Protein 2EIY (pdb70)

Organism: Thermus thermophilus (strain ATCC 27634 / DSM 579 / HB8) (NCBI:txid300852)

Nearest PDB structures (foldseek):
  2eiy-assembly1_A  TM=1.003E+00  e=4.345E-73  Thermus thermophilus HB8
  1wrv-assembly1_C  TM=1.003E+00  e=3.700E-70  Thermus thermophilus
  2ej2-assembly1_F  TM=1.003E+00  e=7.886E-70  Thermus thermophilus HB8
  3u0g-assembly1_C  TM=9.803E-01  e=5.967E-44  Burkholderia pseudomallei
  6nst-assembly1_F  TM=9.781E-01  e=2.389E-43  Pseudomonas aeruginosa PAO1

Foldseek 3Di:
DAPFAWKFWQHRTDGPVPPDADCLFQCVVALFKFKFKWKWAAAPQFTKIFQLVVRLVLRVVQCVVLPEADPDDSVSVSLNQLVSCVVVVEGIKIKMKMWGFHNPDHDNNRVVRPHTIIMMTMHHDAFLFFEEEEFPQAQEACVPDPQQGRGRVSLVSLVVQQVVGVVVPGRWYFHAHPVQWTADISAWFKWFAAPQAIEGEDNGSHHPAPLSVLLVVVCVVVPHHYHYYIGHPVVQLATLWMWIDHNVCNIYTHQYYNNRGRRPSTGDPSSVVSSVVSVCLSRVNDPVNCVRIDHSD/DPFAWKFWQHRTDGPVPPDADCLFQCVVALFKAKFKWKWAAAPQFTKIFQLVVRLVLRVVLCVVLVEADPDDSVSVSLSQLVSCVVVVHGIKIKMKMWGFHNPDHDNNRPVRDHTIIMMTIDHDPDDDDPVDLFLFFEEEEFPQAQDACVPDPQQGRGRVSLVSLVVQQVVGVVVPGRWYFHHHPVQWTADISAWFKWFAAPQAIEGEDNRSHHPAPLSVVLVVVCVVVPGHYYYYIGHPVVQLATLWMWIDHNVRNIGTHQYYNNRGRRPSTHDDVSVVSSVVSVCLSRVNDPVNCVRIDHSD/DPFAWKFWQHRTDGPVPPDADCLFQCVVALFKFKFKWKWAAAPQFTKIFQLVVRLVLRVVLCVVLVEADPDDSVSVSLNQLVSCVVVVEGTKIKMKMWGFHNPDHDNNRPVRDHTIIMMTMDHDLFFEEEEFPQAQDACVPDPQQGRGRVSLVSLVVQQVVGVVVPTRWYFHAHPVQWTADISAWFKWFAAPQAIEGEDNRSHHPAPLSVVLVVVCVVVPGHYYYYIGHPVVQLATLWMWIDHNRRNITTHQYYNNRGRNVSGGDDSSVVSSVVSVCLSRVNDPVNCVRIDHSD

Sequence (895 aa):
QIKAGLIWMNGAFVPQEEAKTSVLSHALHYGTSVFEGIRAYETAKGPAIFRLKEHVKRFYNSAKVLRMEIPFAPEELEEAIKEVVRRNGYRSCYIRPLAWMGAKALGVNPLPNNPAEVMVAAWEWVRKGARLITSSWARFPANVMPGKAKVGGNYVNSALAKMEAVAAGADEALLLDEEGYVAEGSGENLFFVRDGVIYALEHSVNLEGITRDSVIRIAKDLGYEVQVVRATRDQLYMADEVFMTGTAAEVTPVSMIDWRPIGKGTAGPVALRLREVYLEAVTGRRPEYEGWLTYVNIKAGLIWMNGAFVPQEEAKTSVLSHALHYGTSVFEGIRAYETAKGPAIFRLKEHVKRFYNSAKVLRMEIPFAPEELEEAIKEVVRRNGYRSCYIRPLAWMGAKALGVNPLPNNPAEVMVAAWEWGAYLGEEAVRKGARLITSSWARFPANVMPGKAKVGGNYVNSALAKMEAVAAGADEALLLDEEGYVAEGSGENLFFVRDGVIYALEHSVNLEGITRDSVIRIAKDLGYEVQVVRATRDQLYMADEVFMTGTAAEVTPVSMIDWRPIGKGTAGPVALRLREVYLEAVTGRRPEYEGWLTYVNIKAGLIWMNGAFVPQEEAKTSVLSHALHYGTSVFEGIRAYETAKGPAIFRLKEHVKRFYNSAKVLRMEIPFAPEELEEAIKEVVRRNGYRSCYIRPLAWMGAKALGVNPLPNNPAEVMVAAWEWKGARLITSSWARFPANVMPGKAKVGGNYVNSALAKMEAVAAGADEALLLDEEGYVAEGSGENLFFVRDGVIYALEHSVNLEGITRDSVIRIAKDLGYEVQVVRATRDQLYMADEVFMTGTAAEVTPVSMIDWRPIGKGTAGPVALRLREVYLEAVTGRRPEYEGWLTYVN

Structure (mmCIF, N/CA/C/O backbone):
data_2EIY
#
_entry.id   2EIY
#
_cell.length_a   143.652
_cell.length_b   143.652
_cell.length_c   116.540
_cell.angle_alpha   90.00
_cell.angle_beta   90.00
_cell.angle_gamma   90.00
#
_symmetry.space_group_name_H-M   'P 41 21 2'
#
loop_
_entity.id
_entity.type
_entity.pdbx_description
1 polymer 'Branched-chain amino acid aminotransferase'
2 non-polymer "PYRIDOXAL-5'-PHOSPHATE"
3 non-polymer '4-METHYL VALERIC ACID'
4 non-polymer (4S)-2-METHYL-2,4-PENTANEDIOL
5 water water
#
loop_
_atom_site.group_PDB
_atom_site.id
_atom_site.type_symbol
_atom_site.label_atom_id
_atom_site.label_alt_id
_atom_site.label_comp_id
_atom_site.label_asym_id
_atom_site.label_entity_id
_atom_site.label_seq_id
_atom_site.pdbx_PDB_ins_code
_atom_site.Cartn_x
_atom_site.Cartn_y
_atom_site.Cartn_z
_atom_site.occupancy
_atom_site.B_iso_or_equiv
_atom_site.auth_seq_id
_atom_site.auth_comp_id
_atom_site.auth_asym_id
_atom_site.auth_atom_id
_atom_site.pdbx_PDB_model_num
ATOM 1 N N . GLN A 1 2 ? 29.180 83.261 -8.100 1.00 32.14 2 GLN A N 1
ATOM 2 C CA . GLN A 1 2 ? 28.532 84.136 -7.085 1.00 31.19 2 GLN A CA 1
ATOM 3 C C . GLN A 1 2 ? 27.620 83.351 -6.149 1.00 29.20 2 GLN A C 1
ATOM 4 O O . GLN A 1 2 ? 27.386 82.159 -6.349 1.00 29.84 2 GLN A O 1
ATOM 10 N N . ILE A 1 3 ? 27.110 84.028 -5.127 1.00 25.61 3 ILE A N 1
ATOM 11 C CA . ILE A 1 3 ? 26.229 83.403 -4.150 1.00 22.82 3 ILE A CA 1
ATOM 12 C C . ILE A 1 3 ? 24.819 83.236 -4.711 1.00 21.39 3 ILE A C 1
ATOM 13 O O . ILE A 1 3 ? 24.248 84.173 -5.268 1.00 20.37 3 ILE A O 1
ATOM 18 N N . LYS A 1 4 ? 24.264 82.037 -4.566 1.00 20.07 4 LYS A N 1
ATOM 19 C CA . LYS A 1 4 ? 22.917 81.760 -5.048 1.00 20.07 4 LYS A CA 1
ATOM 20 C C . LYS A 1 4 ? 21.931 82.010 -3.914 1.00 18.82 4 LYS A C 1
ATOM 21 O O . LYS A 1 4 ? 21.451 81.076 -3.271 1.00 18.88 4 LYS A O 1
ATOM 27 N N . ALA A 1 5 ? 21.638 83.284 -3.674 1.00 17.47 5 ALA A N 1
ATOM 28 C CA . ALA A 1 5 ? 20.729 83.682 -2.608 1.00 16.17 5 ALA A CA 1
ATOM 29 C C . ALA A 1 5 ? 19.277 83.781 -3.064 1.00 16.26 5 ALA A C 1
ATOM 30 O O . ALA A 1 5 ? 18.362 83.462 -2.307 1.00 15.68 5 ALA A O 1
ATOM 32 N N . GLY A 1 6 ? 19.068 84.229 -4.298 1.00 16.36 6 GLY A N 1
ATOM 33 C CA . GLY A 1 6 ? 17.716 84.362 -4.810 1.00 16.80 6 GLY A CA 1
ATOM 34 C C . GLY A 1 6 ? 17.009 85.584 -4.254 1.00 16.44 6 GLY A C 1
ATOM 35 O O . GLY A 1 6 ? 17.548 86.691 -4.293 1.00 18.29 6 GLY A O 1
ATOM 36 N N . LEU A 1 7 ? 15.801 85.386 -3.735 1.00 16.04 7 LEU A N 1
ATOM 37 C CA . LEU A 1 7 ? 15.023 86.482 -3.170 1.00 15.98 7 LEU A CA 1
ATOM 38 C C . LEU A 1 7 ? 15.590 86.913 -1.824 1.00 15.43 7 LEU A C 1
ATOM 39 O O . LEU A 1 7 ? 15.758 86.098 -0.917 1.00 16.24 7 LEU A O 1
ATOM 44 N N . ILE A 1 8 ? 15.882 88.204 -1.712 1.00 14.47 8 ILE A N 1
ATOM 45 C CA . ILE A 1 8 ? 16.442 88.774 -0.494 1.00 14.81 8 ILE A CA 1
ATOM 46 C C . ILE A 1 8 ? 15.496 89.813 0.096 1.00 14.53 8 ILE A C 1
ATOM 47 O O . ILE A 1 8 ? 14.939 90.642 -0.626 1.00 14.99 8 ILE A O 1
ATOM 52 N N . TRP A 1 9 ? 15.307 89.760 1.410 1.00 13.69 9 TRP A N 1
ATOM 53 C CA . TRP A 1 9 ? 14.444 90.710 2.101 1.00 13.36 9 TRP A CA 1
ATOM 54 C C . TRP A 1 9 ? 15.245 92.000 2.275 1.00 15.06 9 TRP A C 1
ATOM 55 O O . TRP A 1 9 ? 16.288 92.004 2.928 1.00 14.22 9 TRP A O 1
ATOM 66 N N . MET A 1 10 ? 14.760 93.085 1.679 1.00 15.77 10 MET A N 1
ATOM 67 C CA . MET A 1 10 ? 15.423 94.385 1.757 1.00 17.45 10 MET A CA 1
ATOM 68 C C . MET A 1 10 ? 14.532 95.420 2.433 1.00 18.48 10 MET A C 1
ATOM 69 O O . MET A 1 10 ? 13.553 95.882 1.847 1.00 18.07 10 MET A O 1
ATOM 74 N N . ASN A 1 11 ? 14.879 95.780 3.664 1.00 19.42 11 ASN A N 1
ATOM 75 C CA . ASN A 1 11 ? 14.129 96.770 4.431 1.00 21.43 11 ASN A CA 1
ATOM 76 C C . ASN A 1 11 ? 12.611 96.695 4.287 1.00 21.56 11 ASN A C 1
ATOM 77 O O . ASN A 1 11 ? 11.968 97.681 3.921 1.00 22.35 11 ASN A O 1
ATOM 82 N N . GLY A 1 12 ? 12.039 95.526 4.566 1.00 20.65 12 GLY A N 1
ATOM 83 C CA . GLY A 1 12 ? 10.595 95.386 4.497 1.00 19.94 12 GLY A CA 1
ATOM 84 C C . GLY A 1 12 ? 9.977 94.617 3.345 1.00 19.74 12 GLY A C 1
ATOM 85 O O . GLY A 1 12 ? 8.813 94.226 3.431 1.00 19.97 12 GLY A O 1
ATOM 86 N N . ALA A 1 13 ? 10.728 94.392 2.273 1.00 19.08 13 ALA A N 1
ATOM 87 C CA . ALA A 1 13 ? 10.183 93.670 1.129 1.00 20.03 13 ALA A CA 1
ATOM 88 C C . ALA A 1 13 ? 11.220 92.839 0.382 1.00 19.76 13 ALA A C 1
ATOM 89 O O . ALA A 1 13 ? 12.392 93.211 0.300 1.00 19.88 13 ALA A O 1
ATOM 91 N N . PHE A 1 14 ? 10.782 91.709 -0.164 1.00 19.46 14 PHE A N 1
ATOM 92 C CA . PHE A 1 14 ? 11.675 90.841 -0.914 1.00 19.53 14 PHE A CA 1
ATOM 93 C C . PHE A 1 14 ? 11.897 91.364 -2.322 1.00 19.93 14 PHE A C 1
ATOM 94 O O . PHE A 1 14 ? 10.972 91.862 -2.971 1.00 20.88 14 PHE A O 1
ATOM 102 N N . VAL A 1 15 ? 13.135 91.246 -2.787 1.00 19.59 15 VAL A N 1
ATOM 103 C CA . VAL A 1 15 ? 13.513 91.687 -4.121 1.00 19.78 15 VAL A CA 1
ATOM 104 C C . VAL A 1 15 ? 14.512 90.694 -4.700 1.00 19.85 15 VAL A C 1
ATOM 105 O O . VAL A 1 15 ? 15.184 89.973 -3.960 1.00 18.40 15 VAL A O 1
ATOM 109 N N . PRO A 1 16 ? 14.610 90.625 -6.035 1.00 19.58 16 PRO A N 1
ATOM 110 C CA . PRO A 1 16 ? 15.558 89.695 -6.654 1.00 19.28 16 PRO A CA 1
ATOM 111 C C . PRO A 1 16 ? 16.970 90.040 -6.188 1.00 18.74 16 PRO A C 1
ATOM 112 O O . PRO A 1 16 ? 17.266 91.201 -5.914 1.00 17.96 16 PRO A O 1
ATOM 116 N N . GLN A 1 17 ? 17.832 89.034 -6.098 1.00 18.85 17 GLN A N 1
ATOM 117 C CA . GLN A 1 17 ? 19.207 89.240 -5.653 1.00 19.67 17 GLN A CA 1
ATOM 118 C C . GLN A 1 17 ? 19.876 90.403 -6.384 1.00 20.33 17 GLN A C 1
ATOM 119 O O . GLN A 1 17 ? 20.590 91.205 -5.781 1.00 19.45 17 GLN A O 1
ATOM 125 N N . GLU A 1 18 ? 19.630 90.490 -7.686 1.00 21.22 18 GLU A N 1
ATOM 126 C CA . GLU A 1 18 ? 20.208 91.536 -8.522 1.00 22.66 18 GLU A CA 1
ATOM 127 C C . GLU A 1 18 ? 19.859 92.950 -8.063 1.00 21.55 18 GLU A C 1
ATOM 128 O O . GLU A 1 18 ? 20.624 93.888 -8.291 1.00 21.65 18 GLU A O 1
ATOM 134 N N . GLU A 1 19 ? 18.708 93.101 -7.414 1.00 20.89 19 GLU A N 1
ATOM 135 C CA . GLU A 1 19 ? 18.259 94.408 -6.944 1.00 21.00 19 GLU A CA 1
ATOM 136 C C . GLU A 1 19 ? 18.670 94.700 -5.503 1.00 19.66 19 GLU A C 1
ATOM 137 O O . GLU A 1 19 ? 18.456 95.806 -5.003 1.00 19.97 19 GLU A O 1
ATOM 143 N N . ALA A 1 20 ? 19.258 93.709 -4.838 1.00 17.53 20 ALA A N 1
ATOM 144 C CA . ALA A 1 20 ? 19.692 93.870 -3.453 1.00 16.75 20 ALA A CA 1
ATOM 145 C C . ALA A 1 20 ? 21.069 94.524 -3.385 1.00 15.89 20 ALA A C 1
ATOM 146 O O . ALA A 1 20 ? 22.075 93.861 -3.126 1.00 14.85 20 ALA A O 1
ATOM 148 N N . LYS A 1 21 ? 21.107 95.831 -3.622 1.00 16.29 21 LYS A N 1
ATOM 149 C CA . LYS A 1 21 ? 22.361 96.570 -3.589 1.00 16.83 21 LYS A CA 1
ATOM 150 C C . LYS A 1 21 ? 22.239 97.830 -2.743 1.00 15.82 21 LYS A C 1
ATOM 151 O O . LYS A 1 21 ? 21.138 98.308 -2.472 1.00 16.54 21 LYS A O 1
ATOM 157 N N . THR A 1 22 ? 23.383 98.360 -2.325 1.00 14.42 22 THR A N 1
ATOM 158 C CA . THR A 1 22 ? 23.415 99.556 -1.496 1.00 13.38 22 THR A CA 1
ATOM 159 C C . THR A 1 22 ? 24.511 100.494 -1.999 1.00 11.77 22 THR A C 1
ATOM 160 O O . THR A 1 22 ? 25.462 100.060 -2.647 1.00 11.86 22 THR A O 1
ATOM 164 N N . SER A 1 23 ? 24.364 101.783 -1.710 1.00 12.37 23 SER A N 1
ATOM 165 C CA . SER A 1 23 ? 25.335 102.785 -2.143 1.00 12.25 23 SER A CA 1
ATOM 166 C C . SER A 1 23 ? 26.756 102.481 -1.684 1.00 11.97 23 SER A C 1
ATOM 167 O O . SER A 1 23 ? 26.969 102.023 -0.558 1.00 11.91 23 SER A O 1
ATOM 170 N N . VAL A 1 24 ? 27.727 102.739 -2.555 1.00 11.14 24 VAL A N 1
ATOM 171 C CA . VAL A 1 24 ? 29.123 102.511 -2.202 1.00 11.70 24 VAL A CA 1
ATOM 172 C C . VAL A 1 24 ? 29.568 103.583 -1.210 1.00 11.99 24 VAL A C 1
ATOM 173 O O . VAL A 1 24 ? 30.702 103.564 -0.734 1.00 12.46 24 VAL A O 1
ATOM 177 N N . LEU A 1 25 ? 28.672 104.518 -0.903 1.00 11.66 25 LEU A N 1
ATOM 178 C CA . LEU A 1 25 ? 28.973 105.575 0.059 1.00 11.68 25 LEU A CA 1
ATOM 179 C C . LEU A 1 25 ? 28.383 105.209 1.421 1.00 10.75 25 LEU A C 1
ATOM 180 O O . LEU A 1 25 ? 28.316 106.042 2.327 1.00 10.98 25 LEU A O 1
ATOM 185 N N . SER A 1 26 ? 27.952 103.958 1.561 1.00 10.99 26 SER A N 1
ATOM 186 C CA . SER A 1 26 ? 27.389 103.488 2.823 1.00 10.66 26 SER A CA 1
ATOM 187 C C . SER A 1 26 ? 28.472 103.466 3.895 1.00 9.74 26 SER A C 1
ATOM 188 O O . SER A 1 26 ? 29.559 102.926 3.684 1.00 10.08 26 SER A O 1
ATOM 191 N N . HIS A 1 27 ? 28.153 104.055 5.041 1.00 8.89 27 HIS A N 1
ATOM 192 C CA . HIS A 1 27 ? 29.062 104.144 6.183 1.00 8.99 27 HIS A CA 1
ATOM 193 C C . HIS A 1 27 ? 29.712 102.794 6.496 1.00 9.05 27 HIS A C 1
ATOM 194 O O . HIS A 1 27 ? 30.922 102.714 6.713 1.00 9.91 27 HIS A O 1
ATOM 201 N N . ALA A 1 28 ? 28.914 101.729 6.494 1.00 8.64 28 ALA A N 1
ATOM 202 C CA . ALA A 1 28 ? 29.435 100.402 6.811 1.00 7.58 28 ALA A CA 1
ATOM 203 C C . ALA A 1 28 ? 30.463 99.857 5.824 1.00 8.01 28 ALA A C 1
ATOM 204 O O . ALA A 1 28 ? 31.295 99.031 6.196 1.00 8.97 28 ALA A O 1
ATOM 206 N N . LEU A 1 29 ? 30.417 100.305 4.571 1.00 8.03 29 LEU A N 1
ATOM 207 C CA . LEU A 1 29 ? 31.372 99.821 3.579 1.00 7.87 29 LEU A CA 1
ATOM 208 C C . LEU A 1 29 ? 32.737 100.480 3.785 1.00 7.84 29 LEU A C 1
ATOM 209 O O . LEU A 1 29 ? 33.762 99.960 3.344 1.00 8.67 29 LEU A O 1
ATOM 214 N N . HIS A 1 30 ? 32.736 101.626 4.460 1.00 8.10 30 HIS A N 1
ATOM 215 C CA . HIS A 1 30 ? 33.960 102.372 4.732 1.00 8.09 30 HIS A CA 1
ATOM 216 C C . HIS A 1 30 ? 34.510 102.190 6.142 1.00 8.01 30 HIS A C 1
ATOM 217 O O . HIS A 1 30 ? 35.727 102.217 6.340 1.00 8.84 30 HIS A O 1
ATOM 224 N N . TYR A 1 31 ? 33.616 102.003 7.111 1.00 8.53 31 TYR A N 1
ATOM 225 C CA . TYR A 1 31 ? 34.027 101.927 8.509 1.00 7.50 31 TYR A CA 1
ATOM 226 C C . TYR A 1 31 ? 33.646 100.683 9.321 1.00 8.28 31 TYR A C 1
ATOM 227 O O . TYR A 1 31 ? 33.771 100.687 10.552 1.00 8.41 31 TYR A O 1
ATOM 236 N N . GLY A 1 32 ? 33.180 99.634 8.644 1.00 7.87 32 GLY A N 1
ATOM 237 C CA . GLY A 1 32 ? 32.829 98.387 9.317 1.00 7.88 32 GLY A CA 1
ATOM 238 C C . GLY A 1 32 ? 31.650 98.419 10.268 1.00 7.44 32 GLY A C 1
ATOM 239 O O . GLY A 1 32 ? 31.462 97.502 11.069 1.00 7.26 32 GLY A O 1
ATOM 240 N N . THR A 1 33 ? 30.834 99.459 10.148 1.00 7.60 33 THR A N 1
ATOM 241 C CA . THR A 1 33 ? 29.681 99.656 11.010 1.00 7.46 33 THR A CA 1
ATOM 242 C C . THR A 1 33 ? 28.419 98.890 10.614 1.00 8.56 33 THR A C 1
ATOM 243 O O . THR A 1 33 ? 27.396 99.476 10.253 1.00 9.23 33 THR A O 1
ATOM 247 N N . SER A 1 34 ? 28.506 97.568 10.697 1.00 8.30 34 SER A N 1
ATOM 248 C CA . SER A 1 34 ? 27.383 96.692 10.395 1.00 8.07 34 SER A CA 1
ATOM 249 C C . SER A 1 34 ? 27.342 95.615 11.472 1.00 7.85 34 SER A C 1
ATOM 250 O O . SER A 1 34 ? 28.301 95.448 12.230 1.00 8.34 34 SER A O 1
ATOM 253 N N . VAL A 1 35 ? 26.217 94.914 11.566 1.00 8.19 35 VAL A N 1
ATOM 254 C CA . VAL A 1 35 ? 26.079 93.809 12.507 1.00 7.94 35 VAL A CA 1
ATOM 255 C C . VAL A 1 35 ? 25.378 92.705 11.734 1.00 8.36 35 VAL A C 1
ATOM 256 O O . VAL A 1 35 ? 24.577 92.977 10.836 1.00 8.60 35 VAL A O 1
ATOM 260 N N . PHE A 1 36 ? 25.692 91.459 12.057 1.00 7.18 36 PHE A N 1
ATOM 261 C CA . PHE A 1 36 ? 25.073 90.352 11.346 1.00 7.62 36 PHE A CA 1
ATOM 262 C C . PHE A 1 36 ? 24.884 89.149 12.241 1.00 8.09 36 PHE A C 1
ATOM 263 O O . PHE A 1 36 ? 25.298 89.139 13.401 1.00 8.84 36 PHE A O 1
ATOM 271 N N . GLU A 1 37 ? 24.220 88.141 11.692 1.00 8.44 37 GLU A N 1
ATOM 272 C CA . GLU A 1 37 ? 24.008 86.893 12.401 1.00 8.75 37 GLU A CA 1
ATOM 273 C C . GLU A 1 37 ? 24.214 85.739 11.442 1.00 8.66 37 GLU A C 1
ATOM 274 O O . GLU A 1 37 ? 24.261 85.921 10.218 1.00 9.07 37 GLU A O 1
ATOM 280 N N . GLY A 1 38 ? 24.380 84.558 12.021 1.00 8.80 38 GLY A N 1
ATOM 281 C CA . GLY A 1 38 ? 24.554 83.347 11.248 1.00 9.16 38 GLY A CA 1
ATOM 282 C C . GLY A 1 38 ? 23.525 82.406 11.828 1.00 9.88 38 GLY A C 1
ATOM 283 O O . GLY A 1 38 ? 23.622 82.025 12.994 1.00 9.30 38 GLY A O 1
ATOM 284 N N . ILE A 1 39 ? 22.530 82.042 11.027 1.00 9.55 39 ILE A N 1
ATOM 285 C CA . ILE A 1 39 ? 21.462 81.168 11.489 1.00 9.41 39 ILE A CA 1
ATOM 286 C C . ILE A 1 39 ? 21.277 80.034 10.503 1.00 10.37 39 ILE A C 1
ATOM 287 O O . ILE A 1 39 ? 21.440 80.215 9.298 1.00 12.05 39 ILE A O 1
ATOM 292 N N . ARG A 1 40 ? 20.940 78.857 11.007 1.00 10.25 40 ARG A N 1
ATOM 293 C CA . ARG A 1 40 ? 20.740 77.743 10.106 1.00 11.74 40 ARG A CA 1
ATOM 294 C C . ARG A 1 40 ? 19.381 77.100 10.216 1.00 11.47 40 ARG A C 1
ATOM 295 O O . ARG A 1 40 ? 18.745 77.111 11.271 1.00 11.30 40 ARG A O 1
ATOM 303 N N . ALA A 1 41 ? 18.933 76.573 9.085 1.00 12.48 41 ALA A N 1
ATOM 304 C CA . ALA A 1 41 ? 17.678 75.854 9.011 1.00 12.29 41 ALA A CA 1
ATOM 305 C C . ALA A 1 41 ? 18.100 74.463 8.569 1.00 11.48 41 ALA A C 1
ATOM 306 O O . ALA A 1 41 ? 18.989 74.314 7.728 1.00 11.98 41 ALA A O 1
ATOM 308 N N . TYR A 1 42 ? 17.491 73.449 9.168 1.00 11.50 42 TYR A N 1
ATOM 309 C CA . TYR A 1 42 ? 17.790 72.070 8.820 1.00 11.13 42 TYR A CA 1
ATOM 310 C C . TYR A 1 42 ? 16.490 71.392 8.425 1.00 12.08 42 TYR A C 1
ATOM 311 O O . TYR A 1 42 ? 15.431 71.717 8.952 1.00 12.11 42 TYR A O 1
ATOM 320 N N . GLU A 1 43 ? 16.572 70.448 7.497 1.00 14.30 43 GLU A N 1
ATOM 321 C CA . GLU A 1 43 ? 15.381 69.729 7.072 1.00 16.06 43 GLU A CA 1
ATOM 322 C C . GLU A 1 43 ? 15.025 68.706 8.146 1.00 15.35 43 GLU A C 1
ATOM 323 O O . GLU A 1 43 ? 15.906 68.062 8.720 1.00 16.48 43 GLU A O 1
ATOM 329 N N . THR A 1 44 ? 13.734 68.576 8.432 1.00 15.21 44 THR A N 1
ATOM 330 C CA . THR A 1 44 ? 13.261 67.616 9.422 1.00 15.79 44 THR A CA 1
ATOM 331 C C . THR A 1 44 ? 12.086 66.874 8.804 1.00 16.82 44 THR A C 1
ATOM 332 O O . THR A 1 44 ? 11.665 67.194 7.692 1.00 17.52 44 THR A O 1
ATOM 336 N N . ALA A 1 45 ? 11.557 65.893 9.526 1.00 18.83 45 ALA A N 1
ATOM 337 C CA . ALA A 1 45 ? 10.423 65.120 9.034 1.00 20.89 45 ALA A CA 1
ATOM 338 C C . ALA A 1 45 ? 9.205 66.024 8.878 1.00 22.09 45 ALA A C 1
ATOM 339 O O . ALA A 1 45 ? 8.268 65.700 8.145 1.00 23.14 45 ALA A O 1
ATOM 341 N N . LYS A 1 46 ? 9.226 67.160 9.567 1.00 21.64 46 LYS A N 1
ATOM 342 C CA . LYS A 1 46 ? 8.125 68.114 9.510 1.00 21.61 46 LYS A CA 1
ATOM 343 C C . LYS A 1 46 ? 8.509 69.397 8.774 1.00 19.84 46 LYS A C 1
ATOM 344 O O . LYS A 1 46 ? 7.971 70.469 9.056 1.00 21.23 46 LYS A O 1
ATOM 350 N N . GLY A 1 47 ? 9.437 69.281 7.831 1.00 18.84 47 GLY A N 1
ATOM 351 C CA . GLY A 1 47 ? 9.861 70.442 7.071 1.00 17.34 47 GLY A CA 1
ATOM 352 C C . GLY A 1 47 ? 11.035 71.178 7.691 1.00 16.06 47 GLY A C 1
ATOM 353 O O . GLY A 1 47 ? 11.536 70.779 8.744 1.00 15.94 47 GLY A O 1
ATOM 354 N N . PRO A 1 48 ? 11.494 72.267 7.058 1.00 15.75 48 PRO A N 1
ATOM 355 C CA . PRO A 1 48 ? 12.622 73.063 7.552 1.00 14.90 48 PRO A CA 1
ATOM 356 C C . PRO A 1 48 ? 12.393 73.624 8.951 1.00 14.14 48 PRO A C 1
ATOM 357 O O . PRO A 1 48 ? 11.310 74.115 9.270 1.00 14.62 48 PRO A O 1
ATOM 361 N N . ALA A 1 49 ? 13.427 73.545 9.781 1.00 13.17 49 ALA A N 1
ATOM 362 C CA . ALA A 1 49 ? 13.368 74.059 11.142 1.00 12.64 49 ALA A CA 1
ATOM 363 C C . ALA A 1 49 ? 14.580 74.951 11.378 1.00 11.77 49 ALA A C 1
ATOM 364 O O . ALA A 1 49 ? 15.717 74.545 11.138 1.00 11.50 49 ALA A O 1
ATOM 366 N N . ILE A 1 50 ? 14.324 76.171 11.836 1.00 11.03 50 ILE A N 1
ATOM 367 C CA . ILE A 1 50 ? 15.386 77.131 12.119 1.00 10.83 50 ILE A CA 1
ATOM 368 C C . ILE A 1 50 ? 15.847 76.895 13.552 1.00 10.50 50 ILE A C 1
ATOM 369 O O . ILE A 1 50 ? 15.027 76.786 14.463 1.00 11.26 50 ILE A O 1
ATOM 374 N N . PHE A 1 51 ? 17.159 76.820 13.751 1.00 10.23 51 PHE A N 1
ATOM 375 C CA . PHE A 1 51 ? 17.700 76.551 15.077 1.00 9.21 51 PHE A CA 1
ATOM 376 C C . PHE A 1 51 ? 17.921 77.781 15.957 1.00 8.83 51 PHE A C 1
ATOM 377 O O . PHE A 1 51 ? 18.652 78.704 15.590 1.00 9.59 51 PHE A O 1
ATOM 385 N N . ARG A 1 52 ? 17.278 77.760 17.124 1.00 9.11 52 ARG A N 1
ATOM 386 C CA . ARG A 1 52 ? 17.348 78.825 18.126 1.00 9.49 52 ARG A CA 1
ATOM 387 C C . ARG A 1 52 ? 17.252 80.228 17.533 1.00 11.06 52 ARG A C 1
ATOM 388 O O . ARG A 1 52 ? 18.086 81.102 17.782 1.00 10.28 52 ARG A O 1
ATOM 396 N N . LEU A 1 53 ? 16.186 80.426 16.765 1.00 11.06 53 LEU A N 1
ATOM 397 C CA . LEU A 1 53 ? 15.904 81.688 16.095 1.00 11.24 53 LEU A CA 1
ATOM 398 C C . LEU A 1 53 ? 15.833 82.890 17.030 1.00 11.88 53 LEU A C 1
ATOM 399 O O . LEU A 1 53 ? 16.459 83.917 16.770 1.00 11.20 53 LEU A O 1
ATOM 404 N N . LYS A 1 54 ? 15.068 82.773 18.109 1.00 12.63 54 LYS A N 1
ATOM 405 C CA . LYS A 1 54 ? 14.931 83.882 19.045 1.00 13.83 54 LYS A CA 1
ATOM 406 C C . LYS A 1 54 ? 16.250 84.289 19.694 1.00 13.74 54 LYS A C 1
ATOM 407 O O . LYS A 1 54 ? 16.496 85.477 19.905 1.00 13.20 54 LYS A O 1
ATOM 413 N N . GLU A 1 55 ? 17.101 83.318 20.011 1.00 12.15 55 GLU A N 1
ATOM 414 C CA . GLU A 1 55 ? 18.391 83.641 20.614 1.00 12.44 55 GLU A CA 1
ATOM 415 C C . GLU A 1 55 ? 19.257 84.401 19.614 1.00 11.46 55 GLU A C 1
ATOM 416 O O . GLU A 1 55 ? 19.971 85.332 19.981 1.00 10.78 55 GLU A O 1
ATOM 422 N N . HIS A 1 56 ? 19.196 84.006 18.347 1.00 10.90 56 HIS A N 1
ATOM 423 C CA . HIS A 1 56 ? 19.980 84.682 17.321 1.00 9.39 56 HIS A CA 1
ATOM 424 C C . HIS A 1 56 ? 19.462 86.094 17.070 1.00 9.78 56 HIS A C 1
ATOM 425 O O . HIS A 1 56 ? 20.250 87.027 16.905 1.00 9.44 56 HIS A O 1
ATOM 432 N N . VAL A 1 57 ? 18.144 86.258 17.041 1.00 10.43 57 VAL A N 1
ATOM 433 C CA . VAL A 1 57 ? 17.573 87.579 16.813 1.00 10.45 57 VAL A CA 1
ATOM 434 C C . VAL A 1 57 ? 17.880 88.486 18.005 1.00 10.54 57 VAL A C 1
ATOM 435 O O . VAL A 1 57 ? 18.175 89.666 17.831 1.00 10.23 57 VAL A O 1
ATOM 439 N N . LYS A 1 58 ? 17.829 87.933 19.214 1.00 10.31 58 LYS A N 1
ATOM 440 C CA . LYS A 1 58 ? 18.141 88.722 20.401 1.00 9.88 58 LYS A CA 1
ATOM 441 C C . LYS A 1 58 ? 19.574 89.243 20.312 1.00 10.06 58 LYS A C 1
ATOM 442 O O . LYS A 1 58 ? 19.841 90.404 20.618 1.00 10.55 58 LYS A O 1
ATOM 448 N N . ARG A 1 59 ? 20.496 88.385 19.884 1.00 9.80 59 ARG A N 1
ATOM 449 C CA . ARG A 1 59 ? 21.889 88.793 19.777 1.00 8.65 59 ARG A CA 1
ATOM 450 C C . ARG A 1 59 ? 22.077 89.830 18.672 1.00 8.94 59 ARG A C 1
ATOM 451 O O . ARG A 1 59 ? 22.918 90.718 18.781 1.00 9.42 59 ARG A O 1
ATOM 459 N N . PHE A 1 60 ? 21.283 89.716 17.611 1.00 8.72 60 PHE A N 1
ATOM 460 C CA . PHE A 1 60 ? 21.339 90.659 16.499 1.00 8.68 60 PHE A CA 1
ATOM 461 C C . PHE A 1 60 ? 21.033 92.059 17.043 1.00 8.93 60 PHE A C 1
ATOM 462 O O . PHE A 1 60 ? 21.763 93.014 16.777 1.00 8.56 60 PHE A O 1
ATOM 470 N N . TYR A 1 61 ? 19.959 92.179 17.818 1.00 8.55 61 TYR A N 1
ATOM 471 C CA . TYR A 1 61 ? 19.604 93.476 18.381 1.00 8.85 61 TYR A CA 1
ATOM 472 C C . TYR A 1 61 ? 20.613 93.913 19.442 1.00 8.67 61 TYR A C 1
ATOM 473 O O . TYR A 1 61 ? 20.870 95.107 19.604 1.00 9.61 61 TYR A O 1
ATOM 482 N N . ASN A 1 62 ? 21.191 92.948 20.155 1.00 8.31 62 ASN A N 1
ATOM 483 C CA . ASN A 1 62 ? 22.192 93.261 21.170 1.00 8.91 62 ASN A CA 1
ATOM 484 C C . ASN A 1 62 ? 23.437 93.825 20.489 1.00 8.83 62 ASN A C 1
ATOM 485 O O . ASN A 1 62 ? 24.044 94.780 20.980 1.00 8.15 62 ASN A O 1
ATOM 490 N N . SER A 1 63 ? 23.820 93.236 19.359 1.00 7.78 63 SER A N 1
ATOM 491 C CA . SER A 1 63 ? 24.982 93.717 18.618 1.00 8.26 63 SER A CA 1
ATOM 492 C C . SER A 1 63 ? 24.734 95.151 18.156 1.00 9.35 63 SER A C 1
ATOM 493 O O . SER A 1 63 ? 25.621 96.001 18.231 1.00 9.35 63 SER A O 1
ATOM 496 N N . ALA A 1 64 ? 23.522 95.421 17.678 1.00 8.78 64 ALA A N 1
ATOM 497 C CA . ALA A 1 64 ? 23.181 96.764 17.229 1.00 9.54 64 ALA A CA 1
ATOM 498 C C . ALA A 1 64 ? 23.309 97.764 18.378 1.00 9.37 64 ALA A C 1
ATOM 499 O O . ALA A 1 64 ? 23.804 98.875 18.184 1.00 9.89 64 ALA A O 1
ATOM 501 N N . LYS A 1 65 ? 22.873 97.373 19.573 1.00 9.52 65 LYS A N 1
ATOM 502 C CA . LYS A 1 65 ? 22.963 98.271 20.719 1.00 10.10 65 LYS A CA 1
ATOM 503 C C . LYS A 1 65 ? 24.405 98.666 21.020 1.00 11.41 65 LYS A C 1
ATOM 504 O O . LYS A 1 65 ? 24.667 99.785 21.463 1.00 11.90 65 LYS A O 1
ATOM 510 N N . VAL A 1 66 ? 25.344 97.751 20.797 1.00 11.57 66 VAL A N 1
ATOM 511 C CA . VAL A 1 66 ? 26.746 98.059 21.054 1.00 12.06 66 VAL A CA 1
ATOM 512 C C . VAL A 1 66 ? 27.201 99.233 20.193 1.00 12.10 66 VAL A C 1
ATOM 513 O O . VAL A 1 66 ? 27.998 100.060 20.633 1.00 12.62 66 VAL A O 1
ATOM 517 N N . LEU A 1 67 ? 26.691 99.307 18.967 1.00 11.04 67 LEU A N 1
ATOM 518 C CA . LEU A 1 67 ? 27.047 100.391 18.055 1.00 11.39 67 LEU A CA 1
ATOM 519 C C . LEU A 1 67 ? 26.059 101.548 18.141 1.00 11.17 67 LEU A C 1
ATOM 520 O O . LEU A 1 67 ? 26.167 102.509 17.382 1.00 11.90 67 LEU A O 1
ATOM 525 N N . ARG A 1 68 ? 25.108 101.452 19.066 1.00 10.12 68 ARG A N 1
ATOM 526 C CA . ARG A 1 68 ? 24.071 102.470 19.217 1.00 10.56 68 ARG A CA 1
ATOM 527 C C . ARG A 1 68 ? 23.345 102.612 17.883 1.00 10.82 68 ARG A C 1
ATOM 528 O O . ARG A 1 68 ? 22.900 103.694 17.490 1.00 11.59 68 ARG A O 1
ATOM 536 N N . MET A 1 69 ? 23.235 101.479 17.198 1.00 10.93 69 MET A N 1
ATOM 537 C CA . MET A 1 69 ? 22.573 101.385 15.908 1.00 11.38 69 MET A CA 1
ATOM 538 C C . MET A 1 69 ? 21.094 101.115 16.138 1.00 12.76 69 MET A C 1
ATOM 539 O O . MET A 1 69 ? 20.728 100.271 16.959 1.00 12.68 69 MET A O 1
ATOM 544 N N . GLU A 1 70 ? 20.247 101.842 15.420 1.00 11.76 70 GLU A N 1
ATOM 545 C CA . GLU A 1 70 ? 18.808 101.665 15.546 1.00 14.07 70 GLU A CA 1
ATOM 546 C C . GLU A 1 70 ? 18.275 100.783 14.419 1.00 13.46 70 GLU A C 1
ATOM 547 O O . GLU A 1 70 ? 18.452 101.096 13.244 1.00 13.51 70 GLU A O 1
ATOM 553 N N . ILE A 1 71 ? 17.644 99.671 14.784 1.00 13.67 71 ILE A N 1
ATOM 554 C CA . ILE A 1 71 ? 17.057 98.763 13.801 1.00 13.98 71 ILE A CA 1
ATOM 555 C C . ILE A 1 71 ? 15.585 99.167 13.718 1.00 13.69 71 ILE A C 1
ATOM 556 O O . ILE A 1 71 ? 14.827 98.971 14.666 1.00 15.04 71 ILE A O 1
ATOM 561 N N . PRO A 1 72 ? 15.165 99.734 12.575 1.00 14.44 72 PRO A N 1
ATOM 562 C CA . PRO A 1 72 ? 13.786 100.186 12.364 1.00 14.55 72 PRO A CA 1
ATOM 563 C C . PRO A 1 72 ? 12.716 99.117 12.162 1.00 15.25 72 PRO A C 1
ATOM 564 O O . PRO A 1 72 ? 11.749 99.332 11.430 1.00 17.23 72 PRO A O 1
ATOM 568 N N . PHE A 1 73 ? 12.888 97.973 12.812 1.00 14.86 73 PHE A N 1
ATOM 569 C CA . PHE A 1 73 ? 11.923 96.883 12.720 1.00 15.55 73 PHE A CA 1
ATOM 570 C C . PHE A 1 73 ? 11.841 96.189 14.068 1.00 15.34 73 PHE A C 1
ATOM 571 O O . PHE A 1 73 ? 12.829 96.130 14.801 1.00 15.86 73 PHE A O 1
ATOM 579 N N . ALA A 1 74 ? 10.665 95.671 14.400 1.00 15.68 74 ALA A N 1
ATOM 580 C CA . ALA A 1 74 ? 10.484 94.964 15.660 1.00 15.89 74 ALA A CA 1
ATOM 581 C C . ALA A 1 74 ? 11.076 93.571 15.480 1.00 15.84 74 ALA A C 1
ATOM 582 O O . ALA A 1 74 ? 11.053 93.022 14.381 1.00 15.81 74 ALA A O 1
ATOM 584 N N . PRO A 1 75 ? 11.630 92.987 16.555 1.00 16.22 75 PRO A N 1
ATOM 585 C CA . PRO A 1 75 ? 12.221 91.649 16.470 1.00 16.98 75 PRO A CA 1
ATOM 586 C C . PRO A 1 75 ? 11.294 90.645 15.787 1.00 18.17 75 PRO A C 1
ATOM 587 O O . PRO A 1 75 ? 11.742 89.793 15.019 1.00 18.68 75 PRO A O 1
ATOM 591 N N . GLU A 1 76 ? 10.000 90.758 16.068 1.00 19.56 76 GLU A N 1
ATOM 592 C CA . GLU A 1 76 ? 9.000 89.870 15.485 1.00 20.25 76 GLU A CA 1
ATOM 593 C C . GLU A 1 76 ? 8.945 89.997 13.966 1.00 19.32 76 GLU A C 1
ATOM 594 O O . GLU A 1 76 ? 8.709 89.015 13.262 1.00 18.25 76 GLU A O 1
ATOM 600 N N . GLU A 1 77 ? 9.164 91.206 13.457 1.00 18.53 77 GLU A N 1
ATOM 601 C CA . GLU A 1 77 ? 9.146 91.426 12.014 1.00 18.11 77 GLU A CA 1
ATOM 602 C C . GLU A 1 77 ? 10.350 90.746 11.374 1.00 17.01 77 GLU A C 1
ATOM 603 O O . GLU A 1 77 ? 10.244 90.148 10.304 1.00 16.63 77 GLU A O 1
ATOM 609 N N . LEU A 1 78 ? 11.500 90.847 12.032 1.00 15.67 78 LEU A N 1
ATOM 610 C CA . LEU A 1 78 ? 12.714 90.234 11.512 1.00 15.56 78 LEU A CA 1
ATOM 611 C C . LEU A 1 78 ? 12.566 88.717 11.530 1.00 14.67 78 LEU A C 1
ATOM 612 O O . LEU A 1 78 ? 12.994 88.031 10.606 1.00 14.20 78 LEU A O 1
ATOM 617 N N . GLU A 1 79 ? 11.952 88.198 12.588 1.00 15.21 79 GLU A N 1
ATOM 618 C CA . GLU A 1 79 ? 11.745 86.763 12.711 1.00 15.90 79 GLU A CA 1
ATOM 619 C C . GLU A 1 79 ? 10.865 86.254 11.573 1.00 16.28 79 GLU A C 1
ATOM 620 O O . GLU A 1 79 ? 11.119 85.189 11.011 1.00 14.91 79 GLU A O 1
ATOM 626 N N . GLU A 1 80 ? 9.842 87.028 11.222 1.00 16.64 80 GLU A N 1
ATOM 627 C CA . GLU A 1 80 ? 8.950 86.651 10.131 1.00 16.56 80 GLU A CA 1
ATOM 628 C C . GLU A 1 80 ? 9.709 86.705 8.806 1.00 15.14 80 GLU A C 1
ATOM 629 O O . GLU A 1 80 ? 9.540 85.839 7.949 1.00 15.23 80 GLU A O 1
ATOM 635 N N . ALA A 1 81 ? 10.551 87.722 8.639 1.00 14.53 81 ALA A N 1
ATOM 636 C CA . ALA A 1 81 ? 11.337 87.862 7.418 1.00 14.52 81 ALA A CA 1
ATOM 637 C C . ALA A 1 81 ? 12.286 86.675 7.262 1.00 14.10 81 ALA A C 1
ATOM 638 O O . ALA A 1 81 ? 12.492 86.171 6.158 1.00 13.73 81 ALA A O 1
ATOM 640 N N . ILE A 1 82 ? 12.870 86.236 8.373 1.00 13.40 82 ILE A N 1
ATOM 641 C CA . ILE A 1 82 ? 13.790 85.107 8.352 1.00 13.81 82 ILE A CA 1
ATOM 642 C C . ILE A 1 82 ? 13.056 83.822 7.959 1.00 14.17 82 ILE A C 1
ATOM 643 O O . ILE A 1 82 ? 13.586 82.999 7.215 1.00 14.21 82 ILE A O 1
ATOM 648 N N . LYS A 1 83 ? 11.835 83.652 8.454 1.00 15.08 83 LYS A N 1
ATOM 649 C CA . LYS A 1 83 ? 11.056 82.469 8.106 1.00 15.71 83 LYS A CA 1
ATOM 650 C C . LYS A 1 83 ? 10.695 82.530 6.626 1.00 15.54 83 LYS A C 1
ATOM 651 O O . LYS A 1 83 ? 10.750 81.524 5.918 1.00 15.20 83 LYS A O 1
ATOM 657 N N . GLU A 1 84 ? 10.336 83.723 6.165 1.00 16.39 84 GLU A N 1
ATOM 658 C CA . GLU A 1 84 ? 9.947 83.923 4.776 1.00 16.87 84 GLU A CA 1
ATOM 659 C C . GLU A 1 84 ? 11.087 83.777 3.770 1.00 16.72 84 GLU A C 1
ATOM 660 O O . GLU A 1 84 ? 10.863 83.346 2.641 1.00 16.70 84 GLU A O 1
ATOM 666 N N . VAL A 1 85 ? 12.309 84.127 4.161 1.00 15.48 85 VAL A N 1
ATOM 667 C CA . VAL A 1 85 ? 13.421 83.998 3.229 1.00 15.31 85 VAL A CA 1
ATOM 668 C C . VAL A 1 85 ? 13.646 82.519 2.922 1.00 15.27 85 VAL A C 1
ATOM 669 O O . VAL A 1 85 ? 14.157 82.162 1.860 1.00 16.13 85 VAL A O 1
ATOM 673 N N . VAL A 1 86 ? 13.253 81.660 3.859 1.00 15.42 86 VAL A N 1
ATOM 674 C CA . VAL A 1 86 ? 13.383 80.219 3.673 1.00 15.46 86 VAL A CA 1
ATOM 675 C C . VAL A 1 86 ? 12.234 79.728 2.790 1.00 15.98 86 VAL A C 1
ATOM 676 O O . VAL A 1 86 ? 12.455 79.032 1.798 1.00 16.12 86 VAL A O 1
ATOM 680 N N . ARG A 1 87 ? 11.012 80.109 3.155 1.00 16.98 87 ARG A N 1
ATOM 681 C CA . ARG A 1 87 ? 9.810 79.715 2.415 1.00 18.73 87 ARG A CA 1
ATOM 682 C C . ARG A 1 87 ? 9.817 80.165 0.961 1.00 19.19 87 ARG A C 1
ATOM 683 O O . ARG A 1 87 ? 9.690 79.350 0.045 1.00 19.67 87 ARG A O 1
ATOM 691 N N . ARG A 1 88 ? 9.949 81.473 0.762 1.00 19.43 88 ARG A N 1
ATOM 692 C CA . ARG A 1 88 ? 9.936 82.065 -0.570 1.00 19.69 88 ARG A CA 1
ATOM 693 C C . ARG A 1 88 ? 10.971 81.525 -1.545 1.00 19.23 88 ARG A C 1
ATOM 694 O O . ARG A 1 88 ? 10.760 81.564 -2.757 1.00 19.11 88 ARG A O 1
ATOM 702 N N . ASN A 1 89 ? 12.086 81.022 -1.027 1.00 17.53 89 ASN A N 1
ATOM 703 C CA . ASN A 1 89 ? 13.132 80.483 -1.885 1.00 16.92 89 ASN A CA 1
ATOM 704 C C . ASN A 1 89 ? 13.088 78.960 -1.981 1.00 16.50 89 ASN A C 1
ATOM 705 O O . ASN A 1 89 ? 13.898 78.354 -2.681 1.00 17.43 89 ASN A O 1
ATOM 710 N N . GLY A 1 90 ? 12.136 78.351 -1.281 1.00 16.69 90 GLY A N 1
ATOM 711 C CA . GLY A 1 90 ? 12.002 76.905 -1.312 1.00 17.58 90 GLY A CA 1
ATOM 712 C C . GLY A 1 90 ? 13.194 76.168 -0.734 1.00 17.95 90 GLY A C 1
ATOM 713 O O . GLY A 1 90 ? 13.537 75.072 -1.181 1.00 18.53 90 GLY A O 1
ATOM 714 N N . TYR A 1 91 ? 13.831 76.771 0.264 1.00 17.55 91 TYR A N 1
ATOM 715 C CA . TYR A 1 91 ? 14.989 76.169 0.912 1.00 17.06 91 TYR A CA 1
ATOM 716 C C . TYR A 1 91 ? 14.568 75.147 1.963 1.00 17.69 91 TYR A C 1
ATOM 717 O O . TYR A 1 91 ? 13.485 75.244 2.539 1.00 16.42 91 TYR A O 1
ATOM 726 N N . ARG A 1 92 ? 15.436 74.168 2.201 1.00 19.69 92 ARG A N 1
ATOM 727 C CA . ARG A 1 92 ? 15.198 73.132 3.203 1.00 21.76 92 ARG A CA 1
ATOM 728 C C . ARG A 1 92 ? 16.321 73.218 4.236 1.00 21.29 92 ARG A C 1
ATOM 729 O O . ARG A 1 92 ? 16.076 73.473 5.413 1.00 24.14 92 ARG A O 1
ATOM 737 N N . SER A 1 93 ? 17.553 72.998 3.787 1.00 19.31 93 SER A N 1
ATOM 738 C CA . SER A 1 93 ? 18.724 73.099 4.654 1.00 18.49 93 SER A CA 1
ATOM 739 C C . SER A 1 93 ? 19.481 74.302 4.113 1.00 16.65 93 SER A C 1
ATOM 740 O O . SER A 1 93 ? 20.008 74.260 3.003 1.00 17.96 93 SER A O 1
ATOM 743 N N . CYS A 1 94 ? 19.532 75.378 4.892 1.00 14.42 94 CYS A N 1
ATOM 744 C CA . CYS A 1 94 ? 20.186 76.590 4.423 1.00 12.52 94 CYS A CA 1
ATOM 745 C C . CYS A 1 94 ? 20.841 77.412 5.523 1.00 12.18 94 CYS A C 1
ATOM 746 O O . CYS A 1 94 ? 20.618 77.183 6.710 1.00 12.32 94 CYS A O 1
ATOM 749 N N . TYR A 1 95 ? 21.655 78.371 5.097 1.00 11.05 95 TYR A N 1
ATOM 750 C CA . TYR A 1 95 ? 22.333 79.286 6.005 1.00 11.30 95 TYR A CA 1
ATOM 751 C C . TYR A 1 95 ? 21.611 80.614 5.805 1.00 11.43 95 TYR A C 1
ATOM 752 O O . TYR A 1 95 ? 21.369 81.027 4.667 1.00 12.52 95 TYR A O 1
ATOM 761 N N . ILE A 1 96 ? 21.262 81.272 6.905 1.00 10.66 96 ILE A N 1
ATOM 762 C CA . ILE A 1 96 ? 20.547 82.542 6.866 1.00 10.22 96 ILE A CA 1
ATOM 763 C C . ILE A 1 96 ? 21.441 83.645 7.418 1.00 10.50 96 ILE A C 1
ATOM 764 O O . ILE A 1 96 ? 21.997 83.518 8.514 1.00 10.70 96 ILE A O 1
ATOM 769 N N . ARG A 1 97 ? 21.557 84.729 6.657 1.00 9.87 97 ARG A N 1
ATOM 770 C CA . ARG A 1 97 ? 22.405 85.850 7.028 1.00 9.92 97 ARG A CA 1
ATOM 771 C C . ARG A 1 97 ? 21.706 87.204 7.136 1.00 9.39 97 ARG A C 1
ATOM 772 O O . ARG A 1 97 ? 21.533 87.908 6.136 1.00 10.15 97 ARG A O 1
ATOM 780 N N . PRO A 1 98 ? 21.246 87.561 8.347 1.00 10.20 98 PRO A N 1
ATOM 781 C CA . PRO A 1 98 ? 20.589 88.858 8.536 1.00 10.31 98 PRO A CA 1
ATOM 782 C C . PRO A 1 98 ? 21.732 89.866 8.653 1.00 10.22 98 PRO A C 1
ATOM 783 O O . PRO A 1 98 ? 22.783 89.547 9.226 1.00 10.72 98 PRO A O 1
ATOM 787 N N . LEU A 1 99 ? 21.539 91.066 8.121 1.00 9.31 99 LEU A N 1
ATOM 788 C CA . LEU A 1 99 ? 22.568 92.098 8.187 1.00 9.43 99 LEU A CA 1
ATOM 789 C C . LEU A 1 99 ? 21.941 93.472 8.365 1.00 9.52 99 LEU A C 1
ATOM 790 O O . LEU A 1 99 ? 20.983 93.814 7.675 1.00 10.98 99 LEU A O 1
ATOM 795 N N . ALA A 1 100 ? 22.473 94.251 9.300 1.00 9.19 100 ALA A N 1
ATOM 796 C CA . ALA A 1 100 ? 21.995 95.614 9.518 1.00 9.44 100 ALA A CA 1
ATOM 797 C C . ALA A 1 100 ? 23.240 96.469 9.333 1.00 9.79 100 ALA A C 1
ATOM 798 O O . ALA A 1 100 ? 24.284 96.177 9.917 1.00 9.54 100 ALA A O 1
ATOM 800 N N . TRP A 1 101 ? 23.152 97.509 8.514 1.00 9.55 101 TRP A N 1
ATOM 801 C CA . TRP A 1 101 ? 24.321 98.345 8.278 1.00 9.11 101 TRP A CA 1
ATOM 802 C C . TRP A 1 101 ? 23.993 99.826 8.218 1.00 10.28 101 TRP A C 1
ATOM 803 O O . TRP A 1 101 ? 22.871 100.212 7.890 1.00 9.76 101 TRP A O 1
ATOM 814 N N . MET A 1 102 ? 24.980 100.653 8.552 1.00 9.65 102 MET A N 1
ATOM 815 C CA . MET A 1 102 ? 24.803 102.097 8.507 1.00 10.44 102 MET A CA 1
ATOM 816 C C . MET A 1 102 ? 24.895 102.536 7.052 1.00 11.54 102 MET A C 1
ATOM 817 O O . MET A 1 102 ? 25.839 102.179 6.340 1.00 11.26 102 MET A O 1
ATOM 822 N N . GLY A 1 103 ? 23.898 103.309 6.626 1.00 11.86 103 GLY A N 1
ATOM 823 C CA . GLY A 1 103 ? 23.809 103.777 5.252 1.00 12.45 103 GLY A CA 1
ATOM 824 C C . GLY A 1 103 ? 24.672 104.942 4.805 1.00 12.14 103 GLY A C 1
ATOM 825 O O . GLY A 1 103 ? 25.630 105.321 5.475 1.00 11.07 103 GLY A O 1
ATOM 826 N N . ALA A 1 104 ? 24.291 105.531 3.671 1.00 12.81 104 ALA A N 1
ATOM 827 C CA . ALA A 1 104 ? 25.034 106.630 3.061 1.00 13.83 104 ALA A CA 1
ATOM 828 C C . ALA A 1 104 ? 24.569 108.059 3.338 1.00 14.94 104 ALA A C 1
ATOM 829 O O . ALA A 1 104 ? 24.751 108.938 2.492 1.00 16.11 104 ALA A O 1
ATOM 831 N N . LYS A 1 105 ? 23.990 108.312 4.507 1.00 15.01 105 LYS A N 1
ATOM 832 C CA . LYS A 1 105 ? 23.547 109.667 4.825 1.00 15.80 105 LYS A CA 1
ATOM 833 C C . LYS A 1 105 ? 24.739 110.610 4.984 1.00 15.68 105 LYS A C 1
ATOM 834 O O . LYS A 1 105 ? 24.669 111.781 4.615 1.00 16.51 105 LYS A O 1
ATOM 840 N N . ALA A 1 106 ? 25.834 110.091 5.532 1.00 14.59 106 ALA A N 1
ATOM 841 C CA . ALA A 1 106 ? 27.042 110.881 5.743 1.00 13.59 106 ALA A CA 1
ATOM 842 C C . ALA A 1 106 ? 28.226 109.947 5.955 1.00 13.67 106 ALA A C 1
ATOM 843 O O . ALA A 1 106 ? 28.041 108.755 6.209 1.00 15.13 106 ALA A O 1
ATOM 845 N N . LEU A 1 107 ? 29.438 110.484 5.855 1.00 11.73 107 LEU A N 1
ATOM 846 C CA . LEU A 1 107 ? 30.628 109.665 6.045 1.00 11.72 107 LEU A CA 1
ATOM 847 C C . LEU A 1 107 ? 31.573 110.142 7.142 1.00 11.97 107 LEU A C 1
ATOM 848 O O . LEU A 1 107 ? 32.786 109.931 7.070 1.00 11.52 107 LEU A O 1
ATOM 853 N N . GLY A 1 108 ? 31.015 110.799 8.154 1.00 12.32 108 GLY A N 1
ATOM 854 C CA . GLY A 1 108 ? 31.829 111.206 9.284 1.00 12.15 108 GLY A CA 1
ATOM 855 C C . GLY A 1 108 ? 32.011 109.893 10.030 1.00 12.86 108 GLY A C 1
ATOM 856 O O . GLY A 1 108 ? 31.165 109.005 9.905 1.00 13.77 108 GLY A O 1
ATOM 857 N N . VAL A 1 109 ? 33.082 109.738 10.799 1.00 13.16 109 VAL A N 1
ATOM 858 C CA . VAL A 1 109 ? 33.291 108.473 11.500 1.00 14.66 109 VAL A CA 1
ATOM 859 C C . VAL A 1 109 ? 32.151 108.131 12.464 1.00 12.93 109 VAL A C 1
ATOM 860 O O . VAL A 1 109 ? 31.813 106.959 12.639 1.00 12.69 109 VAL A O 1
ATOM 864 N N . ASN A 1 110 ? 31.558 109.149 13.084 1.00 11.24 110 ASN A N 1
ATOM 865 C CA . ASN A 1 110 ? 30.439 108.944 14.006 1.00 12.21 110 ASN A CA 1
ATOM 866 C C . ASN A 1 110 ? 29.260 108.435 13.171 1.00 12.80 110 ASN A C 1
ATOM 867 O O . ASN A 1 110 ? 28.812 109.110 12.247 1.00 13.52 110 ASN A O 1
ATOM 872 N N . PRO A 1 111 ? 28.741 107.240 13.487 1.00 12.61 111 PRO A N 1
ATOM 873 C CA . PRO A 1 111 ? 27.616 106.684 12.726 1.00 13.60 111 PRO A CA 1
ATOM 874 C C . PRO A 1 111 ? 26.212 107.131 13.142 1.00 13.13 111 PRO A C 1
ATOM 875 O O . PRO A 1 111 ? 25.247 106.866 12.428 1.00 14.37 111 PRO A O 1
ATOM 879 N N . LEU A 1 112 ? 26.089 107.802 14.282 1.00 13.79 112 LEU A N 1
ATOM 880 C CA . LEU A 1 112 ? 24.774 108.234 14.753 1.00 15.03 112 LEU A CA 1
ATOM 881 C C . LEU A 1 112 ? 23.931 109.008 13.736 1.00 16.09 112 LEU A C 1
ATOM 882 O O . LEU A 1 112 ? 22.733 108.758 13.604 1.00 15.85 112 LEU A O 1
ATOM 887 N N . PRO A 1 113 ? 24.538 109.957 13.004 1.00 15.89 113 PRO A N 1
ATOM 888 C CA . PRO A 1 113 ? 23.765 110.719 12.017 1.00 16.09 113 PRO A CA 1
ATOM 889 C C . PRO A 1 113 ? 23.179 109.840 10.909 1.00 15.89 113 PRO A C 1
ATOM 890 O O . PRO A 1 113 ? 22.278 110.263 10.181 1.00 16.45 113 PRO A O 1
ATOM 894 N N . ASN A 1 114 ? 23.691 108.618 10.792 1.00 14.60 114 ASN A N 1
ATOM 895 C CA . ASN A 1 114 ? 23.240 107.693 9.757 1.00 13.99 114 ASN A CA 1
ATOM 896 C C . ASN A 1 114 ? 22.051 106.816 10.139 1.00 12.81 114 ASN A C 1
ATOM 897 O O . ASN A 1 114 ? 21.515 106.106 9.288 1.00 13.28 114 ASN A O 1
ATOM 902 N N . ASN A 1 115 ? 21.642 106.852 11.405 1.00 12.38 115 ASN A N 1
ATOM 903 C CA . ASN A 1 115 ? 20.506 106.048 11.851 1.00 12.67 115 ASN A CA 1
ATOM 904 C C . ASN A 1 115 ? 19.224 106.514 11.170 1.00 13.09 115 ASN A C 1
ATOM 905 O O . ASN A 1 115 ? 19.097 107.682 10.811 1.00 14.73 115 ASN A O 1
ATOM 910 N N . PRO A 1 116 ? 18.257 105.601 10.980 1.00 13.36 116 PRO A N 1
ATOM 911 C CA . PRO A 1 116 ? 18.310 104.188 11.362 1.00 13.09 116 PRO A CA 1
ATOM 912 C C . PRO A 1 116 ? 19.084 103.355 10.348 1.00 11.89 116 PRO A C 1
ATOM 913 O O . PRO A 1 116 ? 19.296 103.771 9.209 1.00 13.22 116 PRO A O 1
ATOM 917 N N . ALA A 1 117 ? 19.503 102.170 10.770 1.00 12.45 117 ALA A N 1
ATOM 918 C CA . ALA A 1 117 ? 20.253 101.288 9.898 1.00 11.35 117 ALA A CA 1
ATOM 919 C C . ALA A 1 117 ? 19.382 100.672 8.815 1.00 11.29 117 ALA A C 1
ATOM 920 O O . ALA A 1 117 ? 18.155 100.623 8.932 1.00 12.66 117 ALA A O 1
ATOM 922 N N . GLU A 1 118 ? 20.040 100.223 7.754 1.00 11.03 118 GLU A N 1
ATOM 923 C CA . GLU A 1 118 ? 19.381 99.539 6.652 1.00 12.31 118 GLU A CA 1
ATOM 924 C C . GLU A 1 118 ? 19.427 98.087 7.111 1.00 12.14 118 GLU A C 1
ATOM 925 O O . GLU A 1 118 ? 20.331 97.707 7.856 1.00 11.26 118 GLU A O 1
ATOM 931 N N . VAL A 1 119 ? 18.471 97.273 6.681 1.00 11.94 119 VAL A N 1
ATOM 932 C CA . VAL A 1 119 ? 18.448 95.875 7.092 1.00 11.97 119 VAL A CA 1
ATOM 933 C C . VAL A 1 119 ? 18.078 94.959 5.935 1.00 12.34 119 VAL A C 1
ATOM 934 O O . VAL A 1 119 ? 17.250 95.311 5.092 1.00 13.39 119 VAL A O 1
ATOM 938 N N . MET A 1 120 ? 18.701 93.786 5.888 1.00 11.75 120 MET A N 1
ATOM 939 C CA . MET A 1 120 ? 18.401 92.810 4.849 1.00 12.10 120 MET A CA 1
ATOM 940 C C . MET A 1 120 ? 18.583 91.411 5.414 1.00 12.12 120 MET A C 1
ATOM 941 O O . MET A 1 120 ? 19.298 91.217 6.395 1.00 11.71 120 MET A O 1
ATOM 946 N N . VAL A 1 121 ? 17.899 90.442 4.818 1.00 11.51 121 VAL A N 1
ATOM 947 C CA . VAL A 1 121 ? 18.023 89.052 5.238 1.00 11.54 121 VAL A CA 1
ATOM 948 C C . VAL A 1 121 ? 18.147 88.223 3.972 1.00 11.50 121 VAL A C 1
ATOM 949 O O . VAL A 1 121 ? 17.270 88.264 3.104 1.00 13.25 121 VAL A O 1
ATOM 953 N N . ALA A 1 122 ? 19.250 87.495 3.858 1.00 10.82 122 ALA A N 1
ATOM 954 C CA . ALA A 1 122 ? 19.497 86.645 2.705 1.00 11.02 122 ALA A CA 1
ATOM 955 C C . ALA A 1 122 ? 19.781 85.233 3.191 1.00 11.67 122 ALA A C 1
ATOM 956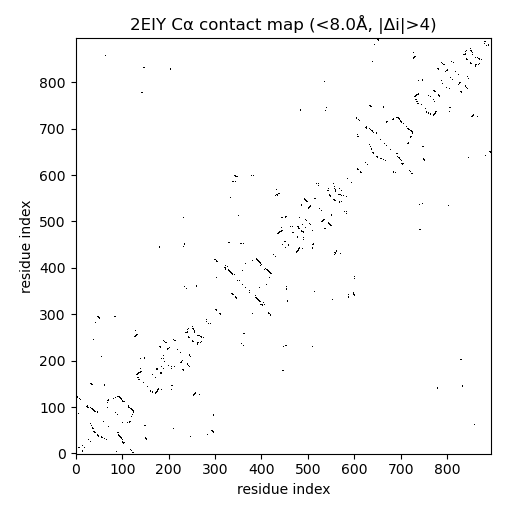 O O . ALA A 1 122 ? 20.162 85.027 4.343 1.00 11.77 122 ALA A O 1
ATOM 958 N N . ALA A 1 123 ? 19.587 84.259 2.311 1.00 12.27 123 ALA A N 1
ATOM 959 C CA . ALA A 1 123 ? 19.841 82.869 2.658 1.00 12.30 123 ALA A CA 1
ATOM 960 C C . ALA A 1 123 ? 20.238 82.096 1.413 1.00 12.82 123 ALA A C 1
ATOM 961 O O . ALA A 1 123 ? 19.931 82.503 0.292 1.00 13.57 123 ALA A O 1
ATOM 963 N N . TRP A 1 124 ? 20.943 80.992 1.617 1.00 12.79 124 TRP A N 1
ATOM 964 C CA . TRP A 1 124 ? 21.364 80.140 0.516 1.00 13.60 124 TRP A CA 1
ATOM 965 C C . TRP A 1 124 ? 21.434 78.701 1.010 1.00 15.26 124 TRP A C 1
ATOM 966 O O . TRP A 1 124 ? 21.709 78.449 2.186 1.00 14.33 124 TRP A O 1
ATOM 977 N N . GLU A 1 125 ? 21.15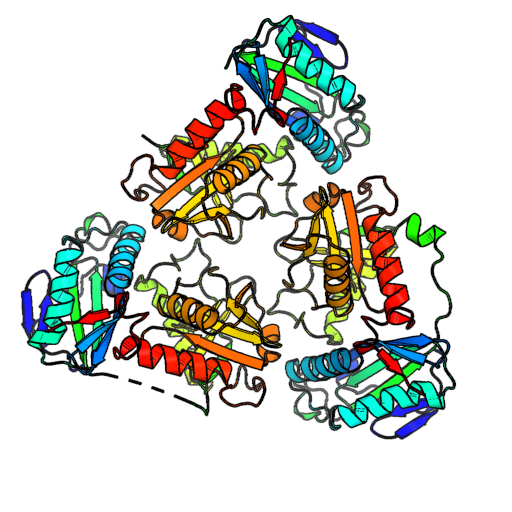3 77.760 0.114 1.00 17.04 125 GLU A N 1
ATOM 978 C CA . GLU A 1 125 ? 21.161 76.346 0.463 1.00 19.01 125 GLU A CA 1
ATOM 979 C C . GLU A 1 125 ? 22.538 75.915 0.952 1.00 20.67 125 GLU A C 1
ATOM 980 O O . GLU A 1 125 ? 23.564 76.357 0.432 1.00 19.76 125 GLU A O 1
ATOM 986 N N . TRP A 1 126 ? 22.552 75.048 1.958 1.00 21.40 126 TRP A N 1
ATOM 987 C CA . TRP A 1 126 ? 23.797 74.556 2.531 1.00 24.66 126 TRP A CA 1
ATOM 988 C C . TRP A 1 126 ? 24.315 73.341 1.763 1.00 26.48 126 TRP A C 1
ATOM 989 O O . TRP A 1 126 ? 23.533 72.761 0.980 1.00 27.68 126 TRP A O 1
ATOM 1000 N N . VAL A 1 135 ? 34.688 63.836 9.294 1.00 28.20 135 VAL A N 1
ATOM 1001 C CA . VAL A 1 135 ? 34.597 64.383 10.678 1.00 27.69 135 VAL A CA 1
ATOM 1002 C C . VAL A 1 135 ? 35.610 63.710 11.596 1.00 27.37 135 VAL A C 1
ATOM 1003 O O . VAL A 1 135 ? 36.258 64.370 12.411 1.00 25.50 135 VAL A O 1
ATOM 1007 N N . ARG A 1 136 ? 35.744 62.394 11.455 1.00 26.94 136 ARG A N 1
ATOM 1008 C CA . ARG A 1 136 ? 36.670 61.618 12.272 1.00 26.84 136 ARG A CA 1
ATOM 1009 C C . ARG A 1 136 ? 38.117 62.071 12.090 1.00 26.11 136 ARG A C 1
ATOM 1010 O O . ARG A 1 136 ? 38.907 62.031 13.032 1.00 26.80 136 ARG A O 1
ATOM 1012 N N . LYS A 1 137 ? 38.463 62.495 10.878 1.00 24.70 137 LYS A N 1
ATOM 1013 C CA . LYS A 1 137 ? 39.820 62.954 10.601 1.00 22.71 137 LYS A CA 1
ATOM 1014 C C . LYS A 1 137 ? 40.149 64.133 11.511 1.00 20.97 137 LYS A C 1
ATOM 1015 O O . LYS A 1 137 ? 41.243 64.217 12.070 1.00 21.11 137 LYS A O 1
ATOM 1017 N N . GLY A 1 138 ? 39.189 65.040 11.654 1.00 18.75 138 GLY A N 1
ATOM 1018 C CA . GLY A 1 138 ? 39.384 66.200 12.503 1.00 16.45 138 GLY A CA 1
ATOM 1019 C C . GLY A 1 138 ? 40.044 67.364 11.795 1.00 14.94 138 GLY A C 1
ATOM 1020 O O . GLY A 1 138 ? 40.742 67.190 10.796 1.00 15.86 138 GLY A O 1
ATOM 1021 N N . ALA A 1 139 ? 39.821 68.562 12.323 1.00 12.91 139 ALA A N 1
ATOM 1022 C CA . ALA A 1 139 ? 40.397 69.769 11.751 1.00 11.71 139 ALA A CA 1
ATOM 1023 C C . ALA A 1 139 ? 41.790 70.006 12.315 1.00 10.58 139 ALA A C 1
ATOM 1024 O O . ALA A 1 139 ? 42.088 69.618 13.447 1.00 10.93 139 ALA A O 1
ATOM 1026 N N . ARG A 1 140 ? 42.648 70.628 11.513 1.00 9.38 140 ARG A N 1
ATOM 1027 C CA . ARG A 1 140 ? 44.003 70.950 11.945 1.00 10.51 140 ARG A CA 1
ATOM 1028 C C . ARG A 1 140 ? 44.051 72.458 12.158 1.00 9.13 140 ARG A C 1
ATOM 1029 O O . ARG A 1 140 ? 43.662 73.227 11.278 1.00 9.98 140 ARG A O 1
ATOM 1037 N N . LEU A 1 141 ? 44.520 72.879 13.327 1.00 8.99 141 LEU A N 1
ATOM 1038 C CA . LEU A 1 141 ? 44.609 74.300 13.630 1.00 9.03 141 LEU A CA 1
ATOM 1039 C C . LEU A 1 141 ? 46.048 74.730 13.810 1.00 8.86 141 LEU A C 1
ATOM 1040 O O . LEU A 1 141 ? 46.931 73.917 14.070 1.00 9.15 141 LEU A O 1
ATOM 1045 N N . ILE A 1 142 ? 46.274 76.027 13.664 1.00 8.47 142 ILE A N 1
ATOM 1046 C CA . ILE A 1 142 ? 47.583 76.607 13.900 1.00 8.64 142 ILE A CA 1
ATOM 1047 C C . ILE A 1 142 ? 47.302 77.879 14.682 1.00 7.46 142 ILE A C 1
ATOM 1048 O O . ILE A 1 142 ? 46.350 78.607 14.382 1.00 8.78 142 ILE A O 1
ATOM 1053 N N . THR A 1 143 ? 48.107 78.122 15.708 1.00 7.11 143 THR A N 1
ATOM 1054 C CA . THR A 1 143 ? 47.940 79.304 16.536 1.00 6.55 143 THR A CA 1
ATOM 1055 C C . THR A 1 143 ? 48.364 80.521 15.729 1.00 6.37 143 THR A C 1
ATOM 1056 O O . THR A 1 143 ? 49.435 80.547 15.123 1.00 6.35 143 THR A O 1
ATOM 1060 N N . SER A 1 144 ? 47.501 81.528 15.723 1.00 7.55 144 SER A N 1
ATOM 1061 C CA . SER A 1 144 ? 47.719 82.744 14.959 1.00 6.73 144 SER A CA 1
ATOM 1062 C C . SER A 1 144 ? 48.679 83.752 15.572 1.00 6.48 144 SER A C 1
ATOM 1063 O O . SER A 1 144 ? 48.885 83.779 16.787 1.00 7.24 144 SER A O 1
ATOM 1066 N N . SER A 1 145 ? 49.256 84.583 14.707 1.00 6.42 145 SER A N 1
ATOM 1067 C CA . SER A 1 145 ? 50.147 85.649 15.140 1.00 6.56 145 SER A CA 1
ATOM 1068 C C . SER A 1 145 ? 49.298 86.908 15.349 1.00 7.27 145 SER A C 1
ATOM 1069 O O . SER A 1 145 ? 49.821 87.974 15.682 1.00 6.76 145 SER A O 1
ATOM 1072 N N . TRP A 1 146 ? 47.991 86.781 15.124 1.00 6.43 146 TRP A N 1
ATOM 1073 C CA . TRP A 1 146 ? 47.056 87.882 15.364 1.00 6.22 146 TRP A CA 1
ATOM 1074 C C . TRP A 1 146 ? 46.273 87.520 16.624 1.00 6.81 146 TRP A C 1
ATOM 1075 O O . TRP A 1 146 ? 45.721 86.422 16.731 1.00 6.75 146 TRP A O 1
ATOM 1086 N N . ALA A 1 147 ? 46.244 88.436 17.586 1.00 7.00 147 ALA A N 1
ATOM 1087 C CA . ALA A 1 147 ? 45.530 88.206 18.839 1.00 5.36 147 ALA A CA 1
ATOM 1088 C C . ALA A 1 147 ? 44.091 88.703 18.750 1.00 6.41 147 ALA A C 1
ATOM 1089 O O . ALA A 1 147 ? 43.818 89.704 18.091 1.00 6.64 147 ALA A O 1
ATOM 1091 N N . ARG A 1 148 ? 43.174 87.990 19.399 1.00 6.61 148 ARG A N 1
ATOM 1092 C CA . ARG A 1 148 ? 41.774 88.398 19.440 1.00 7.56 148 ARG A CA 1
ATOM 1093 C C . ARG A 1 148 ? 41.792 89.709 20.227 1.00 7.86 148 ARG A C 1
ATOM 1094 O O . ARG A 1 148 ? 42.478 89.827 21.242 1.00 8.36 148 ARG A O 1
ATOM 1102 N N . PHE A 1 149 ? 41.042 90.696 19.757 1.00 6.95 149 PHE A N 1
ATOM 1103 C CA . PHE A 1 149 ? 41.018 92.003 20.399 1.00 7.39 149 PHE A CA 1
ATOM 1104 C C . PHE A 1 149 ? 40.592 92.065 21.859 1.00 6.54 149 PHE A C 1
ATOM 1105 O O . PHE A 1 149 ? 39.696 91.342 22.297 1.00 6.84 149 PHE A O 1
ATOM 1113 N N . PRO A 1 150 ? 41.269 92.918 22.644 1.00 6.32 150 PRO A N 1
ATOM 1114 C CA . PRO A 1 150 ? 40.929 93.083 24.057 1.00 6.64 150 PRO A CA 1
ATOM 1115 C C . PRO A 1 150 ? 39.487 93.599 24.126 1.00 6.11 150 PRO A C 1
ATOM 1116 O O . PRO A 1 150 ? 38.980 94.187 23.161 1.00 6.48 150 PRO A O 1
ATOM 1120 N N . ALA A 1 151 ? 38.843 93.393 25.271 1.00 6.77 151 ALA A N 1
ATOM 1121 C CA . ALA A 1 151 ? 37.452 93.777 25.476 1.00 7.46 151 ALA A CA 1
ATOM 1122 C C . ALA A 1 151 ? 37.162 95.270 25.458 1.00 6.01 151 ALA A C 1
ATOM 1123 O O . ALA A 1 151 ? 35.993 95.674 25.480 1.00 7.23 151 ALA A O 1
ATOM 1125 N N . ASN A 1 152 ? 38.213 96.083 25.441 1.00 6.53 152 ASN A N 1
ATOM 1126 C CA . ASN A 1 152 ? 38.058 97.534 25.391 1.00 6.66 152 ASN A CA 1
ATOM 1127 C C . ASN A 1 152 ? 38.643 98.092 24.093 1.00 6.72 152 ASN A C 1
ATOM 1128 O O . ASN A 1 152 ? 38.934 99.285 24.000 1.00 7.40 152 ASN A O 1
ATOM 1133 N N . VAL A 1 153 ? 38.817 97.220 23.100 1.00 6.50 153 VAL A N 1
ATOM 1134 C CA . VAL A 1 153 ? 39.354 97.615 21.798 1.00 6.69 153 VAL A CA 1
ATOM 1135 C C . VAL A 1 153 ? 38.286 97.416 20.715 1.00 7.28 153 VAL A C 1
ATOM 1136 O O . VAL A 1 153 ? 38.042 98.306 19.898 1.00 8.62 153 VAL A O 1
ATOM 1140 N N . MET A 1 154 ? 37.661 96.242 20.707 1.00 7.26 154 MET A N 1
ATOM 1141 C CA . MET A 1 154 ? 36.572 95.942 19.776 1.00 7.40 154 MET A CA 1
ATOM 1142 C C . MET A 1 154 ? 35.569 95.161 20.624 1.00 7.75 154 MET A C 1
ATOM 1143 O O . MET A 1 154 ? 35.960 94.453 21.551 1.00 7.32 154 MET A O 1
ATOM 1148 N N . PRO A 1 155 ? 34.263 95.299 20.338 1.00 7.58 155 PRO A N 1
ATOM 1149 C CA . PRO A 1 155 ? 33.201 94.608 21.082 1.00 7.90 155 PRO A CA 1
ATOM 1150 C C . PRO A 1 155 ? 33.110 93.135 20.702 1.00 7.79 155 PRO A C 1
ATOM 1151 O O . PRO A 1 155 ? 32.333 92.760 19.822 1.00 7.44 155 PRO A O 1
ATOM 1155 N N . GLY A 1 156 ? 33.899 92.314 21.391 1.00 7.62 156 GLY A N 1
ATOM 1156 C CA . GLY A 1 156 ? 33.962 90.890 21.106 1.00 7.35 156 GLY A CA 1
ATOM 1157 C C . GLY A 1 156 ? 32.753 90.030 21.414 1.00 7.54 156 GLY A C 1
ATOM 1158 O O . GLY A 1 156 ? 32.749 88.845 21.079 1.00 8.98 156 GLY A O 1
ATOM 1159 N N . LYS A 1 157 ? 31.740 90.601 22.057 1.00 7.17 157 LYS A N 1
ATOM 1160 C CA . LYS A 1 157 ? 30.525 89.853 22.378 1.00 7.04 157 LYS A CA 1
ATOM 1161 C C . LYS A 1 157 ? 29.467 90.109 21.313 1.00 6.77 157 LYS A C 1
ATOM 1162 O O . LYS A 1 157 ? 28.369 89.557 21.370 1.00 7.94 157 LYS A O 1
ATOM 1168 N N . ALA A 1 158 ? 29.804 90.949 20.343 1.00 7.76 158 ALA A N 1
ATOM 1169 C CA . ALA A 1 158 ? 28.873 91.286 19.273 1.00 7.87 158 ALA A CA 1
ATOM 1170 C C . ALA A 1 158 ? 29.423 90.877 17.916 1.00 8.20 158 ALA A C 1
ATOM 1171 O O . ALA A 1 158 ? 30.638 90.770 17.730 1.00 9.41 158 ALA A O 1
ATOM 1173 N N . LYS A 1 159 ? 28.525 90.627 16.969 1.00 7.95 159 LYS A N 1
ATOM 1174 C CA . LYS A 1 159 ? 28.953 90.287 15.621 1.00 8.00 159 LYS A CA 1
ATOM 1175 C C . LYS A 1 159 ? 28.939 91.582 14.815 1.00 8.91 159 LYS A C 1
ATOM 1176 O O . LYS A 1 159 ? 28.042 91.824 14.009 1.00 8.51 159 LYS A O 1
ATOM 1182 N N . VAL A 1 160 ? 29.928 92.428 15.078 1.00 7.99 160 VAL A N 1
ATOM 1183 C CA . VAL A 1 160 ? 30.077 93.702 14.391 1.00 7.68 160 VAL A CA 1
ATOM 1184 C C . VAL A 1 160 ? 31.012 93.461 13.210 1.00 7.61 160 VAL A C 1
ATOM 1185 O O . VAL A 1 160 ? 32.067 92.842 13.358 1.00 7.84 160 VAL A O 1
ATOM 1189 N N . GLY A 1 161 ? 30.613 93.946 12.040 1.00 7.47 161 GLY A N 1
ATOM 1190 C CA . GLY A 1 161 ? 31.397 93.747 10.836 1.00 7.75 161 GLY A CA 1
ATOM 1191 C C . GLY A 1 161 ? 32.889 93.991 10.941 1.00 6.78 161 GLY A C 1
ATOM 1192 O O . GLY A 1 161 ? 33.688 93.130 10.570 1.00 7.76 161 GLY A O 1
ATOM 1193 N N . GLY A 1 162 ? 33.267 95.162 11.443 1.00 7.51 162 GLY A N 1
ATOM 1194 C CA . GLY A 1 162 ? 34.675 95.500 11.558 1.00 6.97 162 GLY A CA 1
ATOM 1195 C C . GLY A 1 162 ? 35.514 94.499 12.329 1.00 6.74 162 GLY A C 1
ATOM 1196 O O . GLY A 1 162 ? 36.706 94.349 12.058 1.00 7.32 162 GLY A O 1
ATOM 1197 N N . ASN A 1 163 ? 34.894 93.826 13.295 1.00 6.06 163 ASN A N 1
ATOM 1198 C CA . ASN A 1 163 ? 35.584 92.827 14.108 1.00 6.93 163 ASN A CA 1
ATOM 1199 C C . ASN A 1 163 ? 36.220 91.753 13.238 1.00 7.64 163 ASN A C 1
ATOM 1200 O O . ASN A 1 163 ? 37.277 91.216 13.573 1.00 8.79 163 ASN A O 1
ATOM 1205 N N . TYR A 1 164 ? 35.577 91.441 12.119 1.00 7.06 164 TYR A N 1
ATOM 1206 C CA . TYR A 1 164 ? 36.056 90.355 11.288 1.00 6.30 164 TYR A CA 1
ATOM 1207 C C . TYR A 1 164 ? 37.286 90.573 10.437 1.00 6.94 164 TYR A C 1
ATOM 1208 O O . TYR A 1 164 ? 37.721 89.673 9.721 1.00 7.83 164 TYR A O 1
ATOM 1217 N N . VAL A 1 165 ? 37.875 91.759 10.542 1.00 7.37 165 VAL A N 1
ATOM 1218 C CA . VAL A 1 165 ? 39.126 92.020 9.853 1.00 7.24 165 VAL A CA 1
ATOM 1219 C C . VAL A 1 165 ? 40.151 91.161 10.608 1.00 6.74 165 VAL A C 1
ATOM 1220 O O . VAL A 1 165 ? 41.043 90.560 10.008 1.00 8.03 165 VAL A O 1
ATOM 1224 N N . ASN A 1 166 ? 39.989 91.097 11.929 1.00 6.86 166 ASN A N 1
ATOM 1225 C CA . ASN A 1 166 ? 40.866 90.310 12.798 1.00 7.13 166 ASN A CA 1
ATOM 1226 C C . ASN A 1 166 ? 40.712 88.823 12.454 1.00 8.07 166 ASN A C 1
ATOM 1227 O O . ASN A 1 166 ? 41.705 88.101 12.318 1.00 8.26 166 ASN A O 1
ATOM 1232 N N . SER A 1 167 ? 39.470 88.373 12.286 1.00 7.78 167 SER A N 1
ATOM 1233 C CA . SER A 1 167 ? 39.205 86.977 11.935 1.00 7.71 167 SER A CA 1
ATOM 1234 C C . SER A 1 167 ? 39.750 86.648 10.544 1.00 7.81 167 SER A C 1
ATOM 1235 O O . SER A 1 167 ? 40.325 85.579 10.328 1.00 8.52 167 SER A O 1
ATOM 1238 N N . ALA A 1 168 ? 39.562 87.567 9.600 1.00 6.59 168 ALA A N 1
ATOM 1239 C CA . ALA A 1 168 ? 40.040 87.370 8.233 1.00 7.10 168 ALA A CA 1
ATOM 1240 C C . ALA A 1 168 ? 41.562 87.226 8.180 1.00 7.27 168 ALA A C 1
ATOM 1241 O O . ALA A 1 168 ? 42.090 86.344 7.498 1.00 7.65 168 ALA A O 1
ATOM 1243 N N . LEU A 1 169 ? 42.267 88.096 8.897 1.00 7.43 169 LEU A N 1
ATOM 1244 C CA . LEU A 1 169 ? 43.724 88.049 8.922 1.00 6.73 169 LEU A CA 1
ATOM 1245 C C . LEU A 1 169 ? 44.208 86.724 9.498 1.00 6.96 169 LEU A C 1
ATOM 1246 O O . LEU A 1 169 ? 45.130 86.107 8.965 1.00 7.56 169 LEU A O 1
ATOM 1251 N N . ALA A 1 170 ? 43.575 86.278 10.578 1.00 6.98 170 ALA A N 1
ATOM 1252 C CA . ALA A 1 170 ? 43.961 85.018 11.207 1.00 7.24 170 ALA A CA 1
ATOM 1253 C C . ALA A 1 170 ? 43.637 83.823 10.313 1.00 6.83 170 ALA A C 1
ATOM 1254 O O . ALA A 1 170 ? 44.447 82.904 10.180 1.00 8.04 170 ALA A O 1
ATOM 1256 N N . LYS A 1 171 ? 42.457 83.830 9.701 1.00 8.09 171 LYS A N 1
ATOM 1257 C CA . LYS A 1 171 ? 42.067 82.722 8.834 1.00 8.00 171 LYS A CA 1
ATOM 1258 C C . LYS A 1 171 ? 42.989 82.607 7.623 1.00 8.39 171 LYS A C 1
ATOM 1259 O O . LYS A 1 171 ? 43.401 81.505 7.257 1.00 8.35 171 LYS A O 1
ATOM 1265 N N . MET A 1 172 ? 43.315 83.735 6.996 1.00 7.77 172 MET A N 1
ATOM 1266 C CA . MET A 1 172 ? 44.205 83.706 5.840 1.00 8.54 172 MET A CA 1
ATOM 1267 C C . MET A 1 172 ? 45.558 83.127 6.237 1.00 8.18 172 MET A C 1
ATOM 1268 O O . MET A 1 172 ? 46.141 82.327 5.505 1.00 8.65 172 MET A O 1
ATOM 1273 N N . GLU A 1 173 ? 46.059 83.541 7.398 1.00 7.83 173 GLU A N 1
ATOM 1274 C CA . GLU A 1 173 ? 47.344 83.060 7.892 1.00 8.14 173 GLU A CA 1
ATOM 1275 C C . GLU A 1 173 ? 47.324 81.549 8.107 1.00 8.06 173 GLU A C 1
ATOM 1276 O O . GLU A 1 173 ? 48.250 80.840 7.708 1.00 8.14 173 GLU A O 1
ATOM 1282 N N . ALA A 1 174 ? 46.265 81.057 8.741 1.00 8.60 174 ALA A N 1
ATOM 1283 C CA . ALA A 1 174 ? 46.142 79.631 9.012 1.00 8.05 174 ALA A CA 1
ATOM 1284 C C . ALA A 1 174 ? 46.101 78.809 7.728 1.00 9.27 174 ALA A C 1
ATOM 1285 O O . ALA A 1 174 ? 46.794 77.796 7.607 1.00 9.47 174 ALA A O 1
ATOM 1287 N N . VAL A 1 175 ? 45.296 79.247 6.768 1.00 8.32 175 VAL A N 1
ATOM 1288 C CA . VAL A 1 175 ? 45.180 78.535 5.501 1.00 9.97 175 VAL A CA 1
ATOM 1289 C C . VAL A 1 175 ? 46.502 78.567 4.742 1.00 10.23 175 VAL A C 1
ATOM 1290 O O . VAL A 1 175 ? 46.913 77.565 4.157 1.00 11.60 175 VAL A O 1
ATOM 1294 N N . ALA A 1 176 ? 47.178 79.711 4.758 1.00 9.22 176 ALA A N 1
ATOM 1295 C CA . ALA A 1 176 ? 48.457 79.836 4.068 1.00 10.07 176 ALA A CA 1
ATOM 1296 C C . ALA A 1 176 ? 49.494 78.888 4.664 1.00 11.88 176 ALA A C 1
ATOM 1297 O O . ALA A 1 176 ? 50.387 78.413 3.960 1.00 12.65 176 ALA A O 1
ATOM 1299 N N . ALA A 1 177 ? 49.372 78.616 5.960 1.00 11.30 177 ALA A N 1
ATOM 1300 C CA . ALA A 1 177 ? 50.300 77.732 6.657 1.00 12.59 177 ALA A CA 1
ATOM 1301 C C . ALA A 1 177 ? 49.939 76.264 6.471 1.00 14.06 177 ALA A C 1
ATOM 1302 O O . ALA A 1 177 ? 50.642 75.382 6.964 1.00 15.99 177 ALA A O 1
ATOM 1304 N N . GLY A 1 178 ? 48.838 76.007 5.772 1.00 13.49 178 GLY A N 1
ATOM 1305 C CA . GLY A 1 178 ? 48.423 74.637 5.523 1.00 14.69 178 GLY A CA 1
ATOM 1306 C C . GLY A 1 178 ? 47.422 74.050 6.502 1.00 14.54 178 GLY A C 1
ATOM 1307 O O . GLY A 1 178 ? 47.147 72.847 6.457 1.00 16.72 178 GLY A O 1
ATOM 1308 N N . ALA A 1 179 ? 46.869 74.885 7.378 1.00 12.90 179 ALA A N 1
ATOM 1309 C CA . ALA A 1 179 ? 45.893 74.428 8.363 1.00 11.50 179 ALA A CA 1
ATOM 1310 C C . ALA A 1 179 ? 44.469 74.687 7.881 1.00 10.03 179 ALA A C 1
ATOM 1311 O O . ALA A 1 179 ? 44.258 75.361 6.871 1.00 11.28 179 ALA A O 1
ATOM 1313 N N . ASP A 1 180 ? 43.494 74.149 8.606 1.00 9.77 180 ASP A N 1
ATOM 1314 C CA . ASP A 1 180 ? 42.086 74.326 8.259 1.00 9.71 180 ASP A CA 1
ATOM 1315 C C . ASP A 1 180 ? 41.493 75.557 8.922 1.00 9.45 180 ASP A C 1
ATOM 1316 O O . ASP A 1 180 ? 40.586 76.189 8.382 1.00 10.02 180 ASP A O 1
ATOM 1321 N N . GLU A 1 181 ? 42.011 75.893 10.095 1.00 8.89 181 GLU A N 1
ATOM 1322 C CA . GLU A 1 181 ? 41.485 77.013 10.852 1.00 8.65 181 GLU A CA 1
ATOM 1323 C C . GLU A 1 181 ? 42.550 77.583 11.775 1.00 8.00 181 GLU A C 1
ATOM 1324 O O . 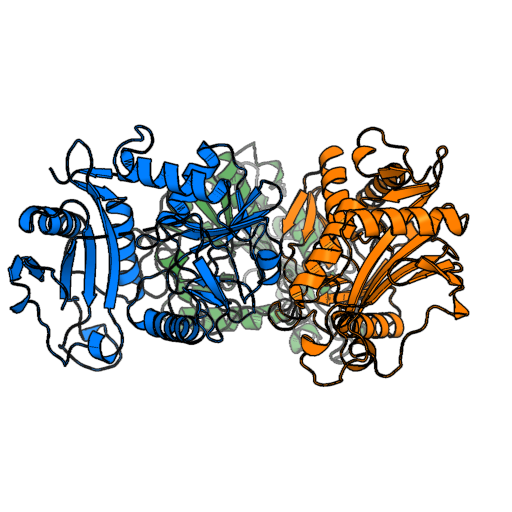GLU A 1 181 ? 43.539 76.919 12.092 1.00 8.33 181 GLU A O 1
ATOM 1330 N N . ALA A 1 182 ? 42.334 78.818 12.208 1.00 7.88 182 ALA A N 1
ATOM 1331 C CA . ALA A 1 182 ? 43.263 79.490 13.100 1.00 8.32 182 ALA A CA 1
ATOM 1332 C C . ALA A 1 182 ? 42.777 79.431 14.536 1.00 8.41 182 ALA A C 1
ATOM 1333 O O . ALA A 1 182 ? 41.573 79.422 14.798 1.00 9.62 182 ALA A O 1
ATOM 1335 N N . LEU A 1 183 ? 43.727 79.376 15.463 1.00 7.95 183 LEU A N 1
ATOM 1336 C CA . LEU A 1 183 ? 43.422 79.405 16.885 1.00 8.14 183 LEU A CA 1
ATOM 1337 C C . LEU A 1 183 ? 44.030 80.728 17.342 1.00 7.73 183 LEU A C 1
ATOM 1338 O O . LEU A 1 183 ? 45.243 80.928 17.235 1.00 8.87 183 LEU A O 1
ATOM 1343 N N . LEU A 1 184 ? 43.199 81.648 17.817 1.00 6.89 184 LEU A N 1
ATOM 1344 C CA . LEU A 1 184 ? 43.717 82.930 18.271 1.00 6.76 184 LEU A CA 1
ATOM 1345 C C . LEU A 1 184 ? 43.898 82.962 19.777 1.00 6.11 184 LEU A C 1
ATOM 1346 O O . LEU A 1 184 ? 43.106 82.386 20.527 1.00 6.79 184 LEU A O 1
ATOM 1351 N N . LEU A 1 185 ? 44.962 83.629 20.207 1.00 6.68 185 LEU A N 1
ATOM 1352 C CA . LEU A 1 185 ? 45.238 83.810 21.628 1.00 7.08 185 LEU A CA 1
ATOM 1353 C C . LEU A 1 185 ? 44.791 85.232 21.948 1.00 7.54 185 LEU A C 1
ATOM 1354 O O . LEU A 1 185 ? 44.582 86.037 21.033 1.00 7.82 185 LEU A O 1
ATOM 1359 N N . ASP A 1 186 ? 44.611 85.545 23.228 1.00 7.42 186 ASP A N 1
ATOM 1360 C CA . ASP A 1 186 ? 44.278 86.918 23.581 1.00 6.60 186 ASP A CA 1
ATOM 1361 C C . ASP A 1 186 ? 45.626 87.619 23.741 1.00 6.69 186 ASP A C 1
ATOM 1362 O O . ASP A 1 186 ? 46.679 86.978 23.635 1.00 6.35 186 ASP A O 1
ATOM 1367 N N . GLU A 1 187 ? 45.615 88.924 23.981 1.00 6.94 187 GLU A N 1
ATOM 1368 C CA . GLU A 1 187 ? 46.865 89.669 24.092 1.00 6.98 187 GLU A CA 1
ATOM 1369 C C . GLU A 1 187 ? 47.762 89.204 25.237 1.00 7.17 187 GLU A C 1
ATOM 1370 O O . GLU A 1 187 ? 48.981 89.384 25.187 1.00 8.42 187 GLU A O 1
ATOM 1376 N N . GLU A 1 188 ? 47.162 88.598 26.258 1.00 7.54 188 GLU A N 1
ATOM 1377 C CA . GLU A 1 188 ? 47.922 88.112 27.402 1.00 8.28 188 GLU A CA 1
ATOM 1378 C C . GLU A 1 188 ? 48.582 86.762 27.128 1.00 7.59 188 GLU A C 1
ATOM 1379 O O . GLU A 1 188 ? 49.418 86.308 27.909 1.00 7.85 188 GLU A O 1
ATOM 1385 N N . GLY A 1 189 ? 48.199 86.115 26.029 1.00 6.64 189 GLY A N 1
ATOM 1386 C CA . GLY A 1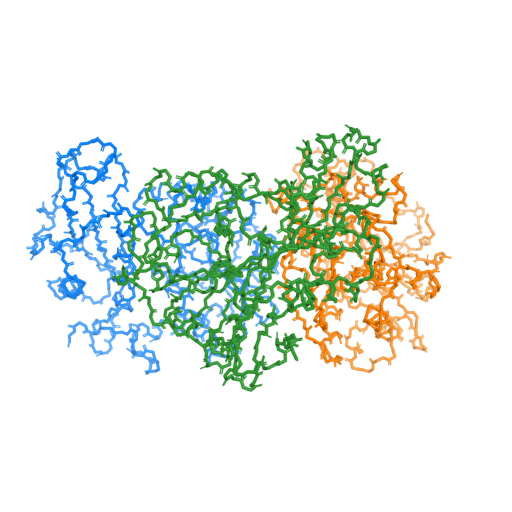 189 ? 48.805 84.841 25.687 1.00 7.00 189 GLY A CA 1
ATOM 1387 C C . GLY A 1 189 ? 47.971 83.599 25.922 1.00 6.81 189 GLY A C 1
ATOM 1388 O O . GLY A 1 189 ? 48.431 82.490 25.631 1.00 7.53 189 GLY A O 1
ATOM 1389 N N . TYR A 1 190 ? 46.763 83.766 26.452 1.00 7.11 190 TYR A N 1
ATOM 1390 C CA . TYR A 1 190 ? 45.880 82.629 26.687 1.00 6.32 190 TYR A CA 1
ATOM 1391 C C . TYR A 1 190 ? 45.065 82.330 25.439 1.00 6.49 190 TYR A C 1
ATOM 1392 O O . TYR A 1 190 ? 44.902 83.190 24.573 1.00 6.76 190 TYR A O 1
ATOM 1401 N N . VAL A 1 191 ? 44.560 81.107 25.343 1.00 6.64 191 VAL A N 1
ATOM 1402 C CA . VAL A 1 191 ? 43.731 80.734 24.208 1.00 6.61 191 VAL A CA 1
ATOM 1403 C C . VAL A 1 191 ? 42.448 81.554 24.262 1.00 7.15 191 VAL A C 1
ATOM 1404 O O . VAL A 1 191 ? 41.879 81.766 25.341 1.00 7.56 191 VAL A O 1
ATOM 1408 N N . ALA A 1 192 ? 42.005 82.028 23.102 1.00 7.44 192 ALA A N 1
ATOM 1409 C CA . ALA A 1 192 ? 40.764 82.791 23.007 1.00 7.31 192 ALA A CA 1
ATOM 1410 C C . ALA A 1 192 ? 39.753 81.910 22.275 1.00 7.91 192 ALA A C 1
ATOM 1411 O O . ALA A 1 192 ? 38.949 81.227 22.906 1.00 7.95 192 ALA A O 1
ATOM 1413 N N . GLU A 1 193 ? 39.808 81.911 20.946 1.00 8.62 193 GLU A N 1
ATOM 1414 C CA . GLU A 1 193 ? 38.903 81.093 20.142 1.00 8.50 193 GLU A CA 1
ATOM 1415 C C . GLU A 1 193 ? 39.394 81.006 18.703 1.00 8.86 193 GLU A C 1
ATOM 1416 O O . GLU A 1 193 ? 40.453 81.535 18.370 1.00 9.00 193 GLU A O 1
ATOM 1422 N N . GLY A 1 194 ? 38.630 80.317 17.857 1.00 8.53 194 GLY A N 1
ATOM 1423 C CA . GLY A 1 194 ? 38.996 80.206 16.456 1.00 9.28 194 GLY A CA 1
ATOM 1424 C C . GLY A 1 194 ? 38.576 81.481 15.748 1.00 8.64 194 GLY A C 1
ATOM 1425 O O . GLY A 1 194 ? 37.997 82.369 16.372 1.00 10.29 194 GLY A O 1
ATOM 1426 N N . SER A 1 195 ? 38.856 81.594 14.454 1.00 9.11 195 SER A N 1
ATOM 1427 C CA . SER A 1 195 ? 38.476 82.804 13.734 1.00 9.71 195 SER A CA 1
ATOM 1428 C C . SER A 1 195 ? 36.959 82.975 13.741 1.00 9.95 195 SER A C 1
ATOM 1429 O O . SER A 1 195 ? 36.451 84.087 13.587 1.00 11.08 195 SER A O 1
ATOM 1432 N N . GLY A 1 196 ? 36.239 81.872 13.932 1.00 9.87 196 GLY A N 1
ATOM 1433 C CA . GLY A 1 196 ? 34.786 81.934 13.960 1.00 10.27 196 GLY A CA 1
ATOM 1434 C C . GLY A 1 196 ? 34.158 80.765 14.695 1.00 9.76 196 GLY A C 1
ATOM 1435 O O . GLY A 1 196 ? 33.054 80.325 14.359 1.00 10.95 196 GLY A O 1
ATOM 1436 N N . GLU A 1 197 ? 34.858 80.265 15.709 1.00 8.97 197 GLU A N 1
ATOM 1437 C CA . GLU A 1 197 ? 34.379 79.128 16.487 1.00 9.74 197 GLU A CA 1
ATOM 1438 C C . GLU A 1 197 ? 34.838 79.204 17.938 1.00 8.89 197 GLU A C 1
ATOM 1439 O O . GLU A 1 197 ? 35.933 79.685 18.221 1.00 10.93 197 GLU A O 1
ATOM 1445 N N . ASN A 1 198 ? 34.004 78.716 18.853 1.00 7.90 198 ASN A N 1
ATOM 1446 C CA . ASN A 1 198 ? 34.373 78.672 20.265 1.00 7.54 198 ASN A CA 1
ATOM 1447 C C . ASN A 1 198 ? 35.119 77.354 20.468 1.00 7.48 198 ASN A C 1
ATOM 1448 O O . ASN A 1 198 ? 34.907 76.393 19.722 1.00 8.53 198 ASN A O 1
ATOM 1453 N N . LEU A 1 199 ? 35.980 77.307 21.479 1.00 7.37 199 LEU A N 1
ATOM 1454 C CA . LEU A 1 199 ? 36.788 76.121 21.747 1.00 7.84 199 LEU A CA 1
ATOM 1455 C C . LEU A 1 199 ? 36.478 75.376 23.038 1.00 7.49 199 LEU A C 1
ATOM 1456 O O . LEU A 1 199 ? 36.072 75.968 24.038 1.00 7.10 199 LEU A O 1
ATOM 1461 N N . PHE A 1 200 ? 36.687 74.062 22.989 1.00 7.52 200 PHE A N 1
ATOM 1462 C CA . PHE A 1 200 ? 36.488 73.156 24.121 1.00 7.23 200 PHE A CA 1
ATOM 1463 C C . PHE A 1 200 ? 37.631 72.147 24.102 1.00 6.82 200 PHE A C 1
ATOM 1464 O O . PHE A 1 200 ? 38.246 71.915 23.060 1.00 7.55 200 PHE A O 1
ATOM 1472 N N . PHE A 1 201 ? 37.911 71.544 25.250 1.00 7.79 201 PHE A N 1
ATOM 1473 C CA . PHE A 1 201 ? 38.892 70.468 25.292 1.00 7.30 201 PHE A CA 1
ATOM 1474 C C . PHE A 1 201 ? 38.449 69.470 26.353 1.00 8.52 201 PHE A C 1
ATOM 1475 O O . PHE A 1 201 ? 37.638 69.792 27.225 1.00 9.10 201 PHE A O 1
ATOM 1483 N N . VAL A 1 202 ? 38.930 68.239 26.234 1.00 8.01 202 VAL A N 1
ATOM 1484 C CA . VAL A 1 202 ? 38.555 67.180 27.160 1.00 8.81 202 VAL A CA 1
ATOM 1485 C C . VAL A 1 202 ? 39.812 66.574 27.755 1.00 9.07 202 VAL A C 1
ATOM 1486 O O . VAL A 1 202 ? 40.766 66.287 27.037 1.00 9.41 202 VAL A O 1
ATOM 1490 N N . ARG A 1 203 ? 39.814 66.385 29.066 1.00 9.79 203 ARG A N 1
ATOM 1491 C CA . ARG A 1 203 ? 40.970 65.803 29.735 1.00 10.67 203 ARG A CA 1
ATOM 1492 C C . ARG A 1 203 ? 40.498 64.955 30.907 1.00 12.23 203 ARG A C 1
ATOM 1493 O O . ARG A 1 203 ? 39.737 65.416 31.758 1.00 12.25 203 ARG A O 1
ATOM 1501 N N . ASP A 1 204 ? 40.944 63.705 30.925 1.00 14.16 204 ASP A N 1
ATOM 1502 C CA . ASP A 1 204 ? 40.582 62.763 31.974 1.00 16.23 204 ASP A CA 1
ATOM 1503 C C . ASP A 1 204 ? 39.075 62.677 32.215 1.00 16.48 204 ASP A C 1
ATOM 1504 O O . ASP A 1 204 ? 38.616 62.681 33.359 1.00 18.35 204 ASP A O 1
ATOM 1509 N N . GLY A 1 205 ? 38.313 62.608 31.126 1.00 16.30 205 GLY A N 1
ATOM 1510 C CA . GLY A 1 205 ? 36.868 62.481 31.228 1.00 16.29 205 GLY A CA 1
ATOM 1511 C C . GLY A 1 205 ? 36.052 63.736 31.478 1.00 15.24 205 GLY A C 1
ATOM 1512 O O . GLY A 1 205 ? 34.824 63.698 31.401 1.00 16.28 205 GLY A O 1
ATOM 1513 N N . VAL A 1 206 ? 36.718 64.845 31.777 1.00 12.48 206 VAL A N 1
ATOM 1514 C CA . VAL A 1 206 ? 36.014 66.094 32.041 1.00 11.75 206 VAL A CA 1
ATOM 1515 C C . VAL A 1 206 ? 36.041 67.000 30.816 1.00 9.81 206 VAL A C 1
ATOM 1516 O O . VAL A 1 206 ? 37.060 67.111 30.137 1.00 10.16 206 VAL A O 1
ATOM 1520 N N . ILE A 1 207 ? 34.907 67.631 30.525 1.00 8.75 207 ILE A N 1
ATOM 1521 C CA . ILE A 1 207 ? 34.820 68.546 29.393 1.00 8.22 207 ILE A CA 1
ATOM 1522 C C . ILE A 1 207 ? 35.092 69.957 29.889 1.00 9.28 207 ILE A C 1
ATOM 1523 O O . ILE A 1 207 ? 34.464 70.424 30.843 1.00 10.02 207 ILE A O 1
ATOM 1528 N N . TYR A 1 208 ? 36.039 70.623 29.241 1.00 8.30 208 TYR A N 1
ATOM 1529 C CA . TYR A 1 208 ? 36.400 71.983 29.605 1.00 8.69 208 TYR A CA 1
ATOM 1530 C C . TYR A 1 208 ? 35.987 72.970 28.528 1.00 8.98 208 TYR A C 1
ATOM 1531 O O . TYR A 1 208 ? 36.487 72.929 27.403 1.00 10.05 208 TYR A O 1
ATOM 1540 N N . ALA A 1 209 ? 35.051 73.843 28.871 1.00 8.70 209 ALA A N 1
ATOM 1541 C CA . ALA A 1 209 ? 34.603 74.870 27.946 1.00 7.85 209 ALA A CA 1
ATOM 1542 C C . ALA A 1 209 ? 35.441 76.084 28.310 1.00 8.46 209 ALA A C 1
ATOM 1543 O O . ALA A 1 209 ? 35.691 76.334 29.489 1.00 10.22 209 ALA A O 1
ATOM 1545 N N . LEU A 1 210 ? 35.902 76.829 27.317 1.00 9.02 210 LEU A N 1
ATOM 1546 C CA . LEU A 1 210 ? 36.700 78.005 27.625 1.00 9.03 210 LEU A CA 1
ATOM 1547 C C . LEU A 1 210 ? 35.809 79.129 28.126 1.00 9.38 210 LEU A C 1
ATOM 1548 O O . LEU A 1 210 ? 34.662 79.262 27.697 1.00 9.58 210 LEU A O 1
ATOM 1553 N N . GLU A 1 211 ? 36.332 79.921 29.056 1.00 9.26 211 GLU A N 1
ATOM 1554 C CA . GLU A 1 211 ? 35.588 81.054 29.587 1.00 8.81 211 GLU A CA 1
ATOM 1555 C C . GLU A 1 211 ? 35.283 81.987 28.425 1.00 7.85 211 GLU A C 1
ATOM 1556 O O . GLU A 1 211 ? 35.924 81.920 27.376 1.00 8.93 211 GLU A O 1
ATOM 1562 N N . HIS A 1 212 ? 34.310 82.868 28.607 1.00 7.69 212 HIS A N 1
ATOM 1563 C CA . HIS A 1 212 ? 33.951 83.786 27.538 1.00 6.96 212 HIS A CA 1
ATOM 1564 C C . HIS A 1 212 ? 35.054 84.770 27.175 1.00 8.09 212 HIS A C 1
ATOM 1565 O O . HIS A 1 212 ? 35.172 85.159 26.016 1.00 8.46 212 HIS A O 1
ATOM 1572 N N . SER A 1 213 ? 35.864 85.149 28.162 1.00 8.55 213 SER A N 1
ATOM 1573 C CA . SER A 1 213 ? 36.950 86.114 27.979 1.00 8.62 213 SER A CA 1
ATOM 1574 C C . SER A 1 213 ? 36.588 87.163 26.927 1.00 8.17 213 SER A C 1
ATOM 1575 O O . SER A 1 213 ? 35.624 87.907 27.120 1.00 8.18 213 SER A O 1
ATOM 1578 N N . VAL A 1 214 ? 37.341 87.230 25.831 1.00 7.85 214 VAL A N 1
ATOM 1579 C CA . VAL A 1 214 ? 37.076 88.207 24.768 1.00 7.48 214 VAL A CA 1
ATOM 1580 C C . VAL A 1 214 ? 36.360 87.578 23.571 1.00 7.22 214 VAL A C 1
ATOM 1581 O O . VAL A 1 214 ? 36.252 88.195 22.509 1.00 8.03 214 VAL A O 1
ATOM 1585 N N . ASN A 1 215 ? 35.852 86.366 23.763 1.00 7.38 215 ASN A N 1
ATOM 1586 C CA . ASN A 1 215 ? 35.181 85.610 22.708 1.00 8.61 215 ASN A CA 1
ATOM 1587 C C . ASN A 1 215 ? 33.696 85.902 22.595 1.00 7.18 215 ASN A C 1
ATOM 1588 O O . ASN A 1 215 ? 33.094 86.493 23.485 1.00 7.92 215 ASN A O 1
ATOM 1593 N N . LEU A 1 216 ? 33.097 85.473 21.490 1.00 8.46 216 LEU A N 1
ATOM 1594 C CA . LEU A 1 216 ? 31.668 85.665 21.324 1.00 9.37 216 LEU A CA 1
ATOM 1595 C C . LEU A 1 216 ? 31.012 84.561 22.153 1.00 8.63 216 LEU A C 1
ATOM 1596 O O . LEU A 1 216 ? 31.547 83.452 22.234 1.00 8.85 216 LEU A O 1
ATOM 1601 N N . GLU A 1 217 ? 29.876 84.858 22.780 1.00 8.01 217 GLU A N 1
ATOM 1602 C CA . GLU A 1 217 ? 29.159 83.859 23.576 1.00 8.31 217 GLU A CA 1
ATOM 1603 C C . GLU A 1 217 ? 28.363 83.007 22.590 1.00 8.74 217 GLU A C 1
ATOM 1604 O O . GLU A 1 217 ? 27.213 83.309 22.275 1.00 9.77 217 GLU A O 1
ATOM 1610 N N . GLY A 1 218 ? 28.979 81.940 22.103 1.00 8.07 218 GLY A N 1
ATOM 1611 C CA . GLY A 1 218 ? 28.316 81.103 21.122 1.00 7.88 218 GLY A CA 1
ATOM 1612 C C . GLY A 1 218 ? 27.053 80.381 21.540 1.00 8.24 218 GLY A C 1
ATOM 1613 O O . GLY A 1 218 ? 26.940 79.870 22.653 1.00 7.95 218 GLY A O 1
ATOM 1614 N N . ILE A 1 219 ? 26.094 80.345 20.623 1.00 7.96 219 ILE A N 1
ATOM 1615 C CA . ILE A 1 219 ? 24.838 79.655 20.855 1.00 7.82 219 ILE A CA 1
ATOM 1616 C C . ILE A 1 219 ? 25.084 78.153 20.676 1.00 7.33 219 ILE A C 1
ATOM 1617 O O . ILE A 1 219 ? 24.456 77.332 21.344 1.00 7.67 219 ILE A O 1
ATOM 1622 N N . THR A 1 220 ? 26.018 77.792 19.798 1.00 7.24 220 THR A N 1
ATOM 1623 C CA . THR A 1 220 ? 26.340 76.380 19.602 1.00 7.38 220 THR A CA 1
ATOM 1624 C C . THR A 1 220 ? 27.068 75.901 20.863 1.00 7.36 220 THR A C 1
ATOM 1625 O O . THR A 1 220 ? 26.808 74.808 21.361 1.00 8.59 220 THR A O 1
ATOM 1629 N N . ARG A 1 221 ? 27.964 76.738 21.384 1.00 7.50 221 ARG A N 1
ATOM 1630 C CA . ARG A 1 221 ? 28.693 76.430 22.613 1.00 7.41 221 ARG A CA 1
ATOM 1631 C C . ARG A 1 221 ? 27.678 76.183 23.733 1.00 7.83 221 ARG A C 1
ATOM 1632 O O . ARG A 1 221 ? 27.783 75.212 24.486 1.00 7.99 221 ARG A O 1
ATOM 1640 N N . ASP A 1 222 ? 26.695 77.070 23.848 1.00 7.70 222 ASP A N 1
ATOM 1641 C CA . ASP A 1 222 ? 25.673 76.927 24.878 1.00 8.01 222 ASP A CA 1
ATOM 1642 C C . ASP A 1 222 ? 24.925 75.606 24.701 1.00 7.82 222 ASP A C 1
ATOM 1643 O O . ASP A 1 222 ? 24.688 74.876 25.668 1.00 9.24 222 ASP A O 1
ATOM 1648 N N . SER A 1 223 ? 24.550 75.313 23.459 1.00 8.12 223 SER A N 1
ATOM 1649 C CA . SER A 1 223 ? 23.825 74.086 23.146 1.00 8.32 223 SER A CA 1
ATOM 1650 C C . SER A 1 223 ? 24.640 72.845 23.503 1.00 7.92 223 SER A C 1
ATOM 1651 O O . SER A 1 223 ? 24.114 71.893 24.084 1.00 8.15 223 SER A O 1
ATOM 1654 N N . VAL A 1 224 ? 25.924 72.854 23.160 1.00 7.88 224 VAL A N 1
ATOM 1655 C CA . VAL A 1 224 ? 26.780 71.709 23.444 1.00 8.91 224 VAL A CA 1
ATOM 1656 C C . VAL A 1 224 ? 26.991 71.486 24.940 1.00 8.09 224 VAL A C 1
ATOM 1657 O O . VAL A 1 224 ? 27.099 70.343 25.389 1.00 9.19 224 VAL A O 1
ATOM 1661 N N . ILE A 1 225 ? 27.045 72.567 25.716 1.00 8.68 225 ILE A N 1
ATOM 1662 C CA . ILE A 1 225 ? 27.215 72.426 27.159 1.00 8.66 225 ILE A CA 1
ATOM 1663 C C . ILE A 1 225 ? 25.974 71.763 27.758 1.00 8.45 225 ILE A C 1
ATOM 1664 O O . ILE A 1 225 ? 26.086 70.869 28.598 1.00 8.86 225 ILE A O 1
ATOM 1669 N N . ARG A 1 226 ? 24.791 72.193 27.322 1.00 8.29 226 ARG A N 1
ATOM 1670 C CA . ARG A 1 226 ? 23.557 71.601 27.826 1.00 9.20 226 ARG A CA 1
ATOM 1671 C C . ARG A 1 226 ? 23.496 70.123 27.451 1.00 8.22 226 ARG A C 1
ATOM 1672 O O . ARG A 1 226 ? 23.146 69.281 28.275 1.00 9.20 226 ARG A O 1
ATOM 1680 N N . ILE A 1 227 ? 23.841 69.817 26.205 1.00 8.12 227 ILE A N 1
ATOM 1681 C CA . ILE A 1 227 ? 23.833 68.438 25.731 1.00 8.18 227 ILE A CA 1
ATOM 1682 C C . ILE A 1 227 ? 24.813 67.599 26.555 1.00 8.44 227 ILE A C 1
ATOM 1683 O O . ILE A 1 227 ? 24.476 66.505 27.012 1.00 9.03 227 ILE A O 1
ATOM 1688 N N . ALA A 1 228 ? 26.015 68.127 26.763 1.00 8.15 228 ALA A N 1
ATOM 1689 C CA . ALA A 1 228 ? 27.041 67.428 27.527 1.00 8.13 228 ALA A CA 1
ATOM 1690 C C . ALA A 1 228 ? 26.566 67.074 28.931 1.00 8.52 228 ALA A C 1
ATOM 1691 O O . ALA A 1 228 ? 26.749 65.945 29.392 1.00 8.91 228 ALA A O 1
ATOM 1693 N N . LYS A 1 229 ? 25.964 68.039 29.618 1.00 8.23 229 LYS A N 1
ATOM 1694 C CA . LYS A 1 229 ? 25.468 67.796 30.964 1.00 9.14 229 LYS A CA 1
ATOM 1695 C C . LYS A 1 229 ? 24.337 66.772 30.951 1.00 8.80 229 LYS A C 1
ATOM 1696 O O . LYS A 1 229 ? 24.256 65.919 31.834 1.00 9.70 229 LYS A O 1
ATOM 1702 N N . ASP A 1 230 ? 23.467 66.852 29.950 1.00 9.61 230 ASP A N 1
ATOM 1703 C CA . ASP A 1 230 ? 22.363 65.907 29.845 1.00 9.71 230 ASP A CA 1
ATOM 1704 C C . ASP A 1 230 ? 22.891 64.489 29.636 1.00 9.24 230 ASP A C 1
ATOM 1705 O O . ASP A 1 230 ? 22.288 63.518 30.102 1.00 9.50 230 ASP A O 1
ATOM 1710 N N . LEU A 1 231 ? 24.018 64.371 28.942 1.00 9.27 231 LEU A N 1
ATOM 1711 C CA . LEU A 1 231 ? 24.626 63.066 28.703 1.00 9.31 231 LEU A CA 1
ATOM 1712 C C . LEU A 1 231 ? 25.376 62.556 29.933 1.00 9.25 231 LEU A C 1
ATOM 1713 O O . LEU A 1 231 ? 25.858 61.426 29.942 1.00 10.96 231 LEU A O 1
ATOM 1718 N N . GLY A 1 232 ? 25.488 63.394 30.961 1.00 9.93 232 GLY A N 1
ATOM 1719 C CA . GLY A 1 232 ? 26.161 62.983 32.183 1.00 11.13 232 GLY A CA 1
ATOM 1720 C C . GLY A 1 232 ? 27.608 63.411 32.347 1.00 11.10 232 GLY A C 1
ATOM 1721 O O . GLY A 1 232 ? 28.247 63.060 33.340 1.00 12.36 232 GLY A O 1
ATOM 1722 N N . TYR A 1 233 ? 28.134 64.163 31.388 1.00 10.86 233 TYR A N 1
ATOM 1723 C CA . TYR A 1 233 ? 29.517 64.624 31.466 1.00 10.51 233 TYR A CA 1
ATOM 1724 C C . TYR A 1 233 ? 29.667 65.795 32.421 1.00 10.46 233 TYR A C 1
ATOM 1725 O O . TYR A 1 233 ? 28.760 66.619 32.565 1.00 12.06 233 TYR A O 1
ATOM 1734 N N . GLU A 1 234 ? 30.817 65.859 33.081 1.00 10.77 234 GLU A N 1
ATOM 1735 C CA . GLU A 1 234 ? 31.106 66.968 33.971 1.00 11.05 234 GLU A CA 1
ATOM 1736 C C . GLU A 1 234 ? 31.660 68.060 33.064 1.00 9.93 234 GLU A C 1
ATOM 1737 O O . GLU A 1 234 ? 32.501 67.792 32.205 1.00 10.10 234 GLU A O 1
ATOM 1743 N N . VAL A 1 235 ? 31.168 69.280 33.237 1.00 9.97 235 VAL A N 1
ATOM 1744 C CA . VAL A 1 235 ? 31.636 70.403 32.439 1.00 10.31 235 VAL A CA 1
ATOM 1745 C C . VAL A 1 235 ? 32.177 71.486 33.354 1.00 10.84 235 VAL A C 1
ATOM 1746 O O . VAL A 1 235 ? 31.524 71.885 34.317 1.00 12.75 235 VAL A O 1
ATOM 1750 N N . GLN A 1 236 ? 33.385 71.943 33.055 1.00 10.38 236 GLN A N 1
ATOM 1751 C CA . GLN A 1 236 ? 34.013 73.007 33.822 1.00 10.77 236 GLN A CA 1
ATOM 1752 C C . GLN A 1 236 ? 34.354 74.122 32.845 1.00 10.95 236 GLN A C 1
ATOM 1753 O O . GLN A 1 236 ? 34.704 73.856 31.698 1.00 11.71 236 GLN A O 1
ATOM 1759 N N . VAL A 1 237 ? 34.224 75.366 33.290 1.00 9.73 237 VAL A N 1
ATOM 1760 C CA . VAL A 1 237 ? 34.537 76.516 32.447 1.00 9.01 237 VAL A CA 1
ATOM 1761 C C . VAL A 1 237 ? 35.848 77.078 32.982 1.00 8.61 237 VAL A C 1
ATOM 1762 O O . VAL A 1 237 ? 35.940 77.453 34.152 1.00 10.03 237 VAL A O 1
ATOM 1766 N N . VAL A 1 238 ? 36.860 77.130 32.123 1.00 7.70 238 VAL A N 1
ATOM 1767 C CA . VAL A 1 238 ? 38.183 77.581 32.536 1.00 8.03 238 VAL A CA 1
ATOM 1768 C C . VAL A 1 238 ? 38.926 78.416 31.504 1.00 8.07 238 VAL A C 1
ATOM 1769 O O . VAL A 1 238 ? 38.519 78.527 30.349 1.00 7.91 238 VAL A O 1
ATOM 1773 N N . ARG A 1 239 ? 40.025 79.008 31.956 1.00 8.64 239 ARG A N 1
ATOM 1774 C CA . ARG A 1 239 ? 40.918 79.766 31.097 1.00 8.92 239 ARG A CA 1
ATOM 1775 C C . ARG A 1 239 ? 41.924 78.685 30.688 1.00 8.43 239 ARG A C 1
ATOM 1776 O O . ARG A 1 239 ? 42.234 77.800 31.488 1.00 10.48 239 ARG A O 1
ATOM 1784 N N . ALA A 1 240 ? 42.427 78.733 29.459 1.00 7.69 240 ALA A N 1
ATOM 1785 C CA . ALA A 1 240 ? 43.370 77.713 29.012 1.00 7.30 240 ALA A CA 1
ATOM 1786 C C . ALA A 1 240 ? 44.552 78.245 28.214 1.00 6.92 240 ALA A C 1
ATOM 1787 O O . ALA A 1 240 ? 44.463 79.278 27.553 1.00 7.42 240 ALA A O 1
ATOM 1789 N N . THR A 1 241 ? 45.665 77.520 28.284 1.00 6.88 241 THR A N 1
ATOM 1790 C CA . THR A 1 241 ? 46.870 77.871 27.542 1.00 6.99 241 THR A CA 1
ATOM 1791 C C . THR A 1 241 ? 47.004 76.902 26.366 1.00 6.76 241 THR A C 1
ATOM 1792 O O . THR A 1 241 ? 46.378 75.839 26.346 1.00 6.86 241 THR A O 1
ATOM 1796 N N . ARG A 1 242 ? 47.826 77.268 25.392 1.00 5.69 242 ARG A N 1
ATOM 1797 C CA . ARG A 1 242 ? 48.017 76.425 24.219 1.00 5.83 242 ARG A CA 1
ATOM 1798 C C . ARG A 1 242 ? 48.530 75.041 24.591 1.00 7.63 242 ARG A C 1
ATOM 1799 O O . ARG A 1 242 ? 48.096 74.045 24.001 1.00 8.12 242 ARG A O 1
ATOM 1807 N N . ASP A 1 243 ? 49.434 74.962 25.569 1.00 8.02 243 ASP A N 1
ATOM 1808 C CA . ASP A 1 243 ? 49.949 73.656 25.939 1.00 7.92 243 ASP A CA 1
ATOM 1809 C C . ASP A 1 243 ? 48.984 72.806 26.759 1.00 8.09 243 ASP A C 1
ATOM 1810 O O . ASP A 1 243 ? 49.176 71.598 26.879 1.00 10.93 243 ASP A O 1
ATOM 1815 N N . GLN A 1 244 ? 47.931 73.412 27.303 1.00 8.06 244 GLN A N 1
ATOM 1816 C CA . GLN A 1 244 ? 46.926 72.613 27.997 1.00 7.26 244 GLN A CA 1
ATOM 1817 C C . GLN A 1 244 ? 46.149 71.902 26.881 1.00 8.41 244 GLN A C 1
ATOM 1818 O O . GLN A 1 244 ? 45.701 70.767 27.045 1.00 9.45 244 GLN A O 1
ATOM 1824 N N . LEU A 1 245 ? 45.997 72.569 25.737 1.00 8.04 245 LEU A N 1
ATOM 1825 C CA . LEU A 1 245 ? 45.306 71.957 24.604 1.00 7.79 245 LEU A CA 1
ATOM 1826 C C . LEU A 1 245 ? 46.177 70.861 23.985 1.00 7.66 245 LEU A C 1
ATOM 1827 O O . LEU A 1 245 ? 45.672 69.804 23.610 1.00 8.32 245 LEU A O 1
ATOM 1832 N N . TYR A 1 246 ? 47.482 71.110 23.876 1.00 7.20 246 TYR A N 1
ATOM 1833 C CA . TYR A 1 246 ? 48.394 70.115 23.302 1.00 7.34 246 TYR A CA 1
ATOM 1834 C C . TYR A 1 246 ? 48.321 68.791 24.054 1.00 8.73 246 TYR A C 1
ATOM 1835 O O . TYR A 1 246 ? 48.481 67.727 23.459 1.00 9.67 246 TYR A O 1
ATOM 1844 N N . MET A 1 247 ? 48.097 68.863 25.363 1.00 8.06 247 MET A N 1
ATOM 1845 C CA . MET A 1 247 ? 48.047 67.667 26.204 1.00 9.63 247 MET A CA 1
ATOM 1846 C C . MET A 1 247 ? 46.649 67.135 26.478 1.00 9.06 247 MET A C 1
ATOM 1847 O O . MET A 1 247 ? 46.480 66.201 27.263 1.00 8.65 247 MET A O 1
ATOM 1852 N N . ALA A 1 248 ? 45.645 67.727 25.849 1.00 8.41 248 ALA A N 1
ATOM 1853 C CA . ALA A 1 248 ? 44.274 67.287 26.067 1.00 8.48 248 ALA A CA 1
ATOM 1854 C C . ALA A 1 248 ? 43.993 65.957 25.379 1.00 8.67 248 ALA A C 1
ATOM 1855 O O . ALA A 1 248 ? 44.688 65.574 24.437 1.00 9.83 248 ALA A O 1
ATOM 1857 N N . ASP A 1 249 ? 42.985 65.243 25.867 1.00 9.69 249 ASP A N 1
ATOM 1858 C CA . ASP A 1 249 ? 42.611 63.983 25.239 1.00 9.50 249 ASP A CA 1
ATOM 1859 C C . ASP A 1 249 ? 41.869 64.312 23.945 1.00 10.35 249 ASP A C 1
ATOM 1860 O O . ASP A 1 249 ? 41.988 63.601 22.949 1.00 10.63 249 ASP A O 1
ATOM 1865 N N . GLU A 1 250 ? 41.107 65.402 23.974 1.00 9.12 250 GLU A N 1
ATOM 1866 C CA . GLU A 1 250 ? 40.352 65.866 22.814 1.00 9.15 250 GLU A CA 1
ATOM 1867 C C . GLU A 1 250 ? 40.244 67.381 22.824 1.00 8.65 250 GLU A C 1
ATOM 1868 O O . GLU A 1 250 ? 40.360 68.020 23.870 1.00 8.77 250 GLU A O 1
ATOM 1874 N N . VAL A 1 251 ? 40.010 67.938 21.643 1.00 8.39 251 VAL A N 1
ATOM 1875 C CA . VAL A 1 251 ? 39.789 69.368 21.468 1.00 8.32 251 VAL A CA 1
ATOM 1876 C C . VAL A 1 251 ? 38.725 69.461 20.380 1.00 8.42 251 VAL A C 1
ATOM 1877 O O . VAL A 1 251 ? 38.750 68.689 19.425 1.00 8.41 251 VAL A O 1
ATOM 1881 N N . PHE A 1 252 ? 37.759 70.356 20.543 1.00 7.83 252 PHE A N 1
ATOM 1882 C CA . PHE A 1 252 ? 36.758 70.535 19.500 1.00 8.12 252 PHE A CA 1
ATOM 1883 C C . PHE A 1 252 ? 36.269 71.975 19.459 1.00 8.07 252 PHE A C 1
ATOM 1884 O O . PHE A 1 252 ? 36.454 72.732 20.417 1.00 9.08 252 PHE A O 1
ATOM 1892 N N . MET A 1 253 ? 35.684 72.353 18.326 1.00 8.59 253 MET A N 1
ATOM 1893 C CA . MET A 1 253 ? 35.181 73.708 18.108 1.00 9.18 253 MET A CA 1
ATOM 1894 C C . MET A 1 253 ? 33.688 73.698 17.842 1.00 9.58 253 MET A C 1
ATOM 1895 O O . MET A 1 253 ? 33.151 72.724 17.314 1.00 9.55 253 MET A O 1
ATOM 1900 N N . THR A 1 254 ? 33.027 74.800 18.179 1.00 8.51 254 THR A N 1
ATOM 1901 C CA . THR A 1 254 ? 31.595 74.920 17.941 1.00 8.28 254 THR A CA 1
ATOM 1902 C C . THR A 1 254 ? 31.258 76.255 17.288 1.00 7.86 254 THR A C 1
ATOM 1903 O O . THR A 1 254 ? 31.933 77.265 17.503 1.00 7.84 254 THR A O 1
ATOM 1907 N N . GLY A 1 255 ? 30.203 76.246 16.484 1.00 7.70 255 GLY A N 1
ATOM 1908 C CA . GLY A 1 255 ? 29.758 77.446 15.804 1.00 7.92 255 GLY A CA 1
ATOM 1909 C C . GLY A 1 255 ? 28.575 77.076 14.938 1.00 8.80 255 GLY A C 1
ATOM 1910 O O . GLY A 1 255 ? 28.394 75.904 14.612 1.00 9.43 255 GLY A O 1
ATOM 1911 N N . THR A 1 256 ? 27.764 78.054 14.556 1.00 8.43 256 THR A N 1
ATOM 1912 C CA . THR A 1 256 ? 26.605 77.748 13.731 1.00 8.39 256 THR A CA 1
ATOM 1913 C C . THR A 1 256 ? 27.038 77.092 12.423 1.00 9.76 256 THR A C 1
ATOM 1914 O O . THR A 1 256 ? 26.493 76.059 12.030 1.00 9.55 256 THR A O 1
ATOM 1918 N N . ALA A 1 257 ? 28.028 77.677 11.757 1.00 9.78 257 ALA A N 1
ATOM 1919 C CA . ALA A 1 257 ? 28.527 77.117 10.505 1.00 10.73 257 ALA A CA 1
ATOM 1920 C C . ALA A 1 257 ? 29.370 75.865 10.742 1.00 11.96 257 ALA A C 1
ATOM 1921 O O . ALA A 1 257 ? 29.317 74.914 9.962 1.00 13.88 257 ALA A O 1
ATOM 1923 N N . ALA A 1 258 ? 30.137 75.865 11.828 1.00 11.90 258 ALA A N 1
ATOM 1924 C CA . ALA A 1 258 ? 31.015 74.743 12.155 1.00 10.62 258 ALA A CA 1
ATOM 1925 C C . ALA A 1 258 ? 30.355 73.583 12.897 1.00 10.59 258 ALA A C 1
ATOM 1926 O O . ALA A 1 258 ? 30.953 72.511 13.023 1.00 11.80 258 ALA A O 1
ATOM 1928 N N . GLU A 1 259 ? 29.130 73.786 13.377 1.00 10.24 259 GLU A N 1
ATOM 1929 C CA . GLU A 1 259 ? 28.423 72.759 14.140 1.00 9.33 259 GLU A CA 1
ATOM 1930 C C . GLU A 1 259 ? 29.372 72.342 15.263 1.00 9.76 259 GLU A C 1
ATOM 1931 O O . GLU A 1 259 ? 29.840 73.203 16.010 1.00 10.33 259 GLU A O 1
ATOM 1937 N N . VAL A 1 260 ? 29.641 71.050 15.414 1.00 9.42 260 VAL A N 1
ATOM 1938 C CA . VAL A 1 260 ? 30.597 70.594 16.423 1.00 9.42 260 VAL A CA 1
ATOM 1939 C C . VAL A 1 260 ? 31.691 69.909 15.615 1.00 10.06 260 VAL A C 1
ATOM 1940 O O . VAL A 1 260 ? 31.472 68.841 15.035 1.00 10.47 260 VAL A O 1
ATOM 1944 N N . THR A 1 261 ? 32.860 70.538 15.557 1.00 9.18 261 THR A N 1
ATOM 1945 C CA . THR A 1 261 ? 33.973 70.009 14.783 1.00 10.20 261 THR A CA 1
ATOM 1946 C C . THR A 1 261 ? 35.163 69.560 15.618 1.00 9.80 261 THR A C 1
ATOM 1947 O O . THR A 1 261 ? 35.781 70.359 16.318 1.00 8.97 261 THR A O 1
ATOM 1951 N N . PRO A 1 262 ? 35.503 68.266 15.555 1.00 9.55 262 PRO A N 1
ATOM 1952 C CA . PRO A 1 262 ? 36.643 67.755 16.321 1.00 9.60 262 PRO A CA 1
ATOM 1953 C C . PRO A 1 262 ? 37.944 68.342 15.772 1.00 9.80 262 PRO A C 1
ATOM 1954 O O . PRO A 1 262 ? 38.059 68.606 14.573 1.00 10.41 262 PRO A O 1
ATOM 1958 N N . VAL A 1 263 ? 38.916 68.544 16.654 1.00 9.44 263 VAL A N 1
ATOM 1959 C CA . VAL A 1 263 ? 40.221 69.078 16.271 1.00 9.92 263 VAL A CA 1
ATOM 1960 C C . VAL A 1 263 ? 41.247 67.987 16.553 1.00 10.17 263 VAL A C 1
ATOM 1961 O O . VAL A 1 263 ? 41.434 67.587 17.700 1.00 11.19 263 VAL A O 1
ATOM 1965 N N . SER A 1 264 ? 41.915 67.512 15.508 1.00 10.95 264 SER A N 1
ATOM 1966 C CA . SER A 1 264 ? 42.881 66.435 15.673 1.00 11.59 264 SER A CA 1
ATOM 1967 C C . SER A 1 264 ? 44.339 66.854 15.805 1.00 10.48 264 SER A C 1
ATOM 1968 O O . SER A 1 264 ? 45.183 66.041 16.184 1.00 10.98 264 SER A O 1
ATOM 1971 N N . MET A 1 265 ? 44.639 68.115 15.512 1.00 9.71 265 MET A N 1
ATOM 1972 C CA . MET A 1 265 ? 46.016 68.580 15.573 1.00 9.40 265 MET A CA 1
ATOM 1973 C C . MET A 1 265 ? 46.081 70.092 15.727 1.00 8.28 265 MET A C 1
ATOM 1974 O O . MET A 1 265 ? 45.270 70.814 15.149 1.00 8.50 265 MET A O 1
ATOM 1979 N N . ILE A 1 266 ? 47.033 70.558 16.527 1.00 7.99 266 ILE A N 1
ATOM 1980 C CA . ILE A 1 266 ? 47.241 71.988 16.730 1.00 8.25 266 ILE A CA 1
ATOM 1981 C C . ILE A 1 266 ? 48.743 72.231 16.642 1.00 7.44 266 ILE A C 1
ATOM 1982 O O . ILE A 1 266 ? 49.527 71.581 17.333 1.00 7.92 266 ILE A O 1
ATOM 1987 N N . ASP A 1 267 ? 49.142 73.160 15.783 1.00 7.36 267 ASP A N 1
ATOM 1988 C CA . ASP A 1 267 ? 50.552 73.480 15.603 1.00 8.13 267 ASP A CA 1
ATOM 1989 C C . ASP A 1 267 ? 51.384 72.224 15.321 1.00 8.81 267 ASP A C 1
ATOM 1990 O O . ASP A 1 267 ? 52.456 72.024 15.893 1.00 8.83 267 ASP A O 1
ATOM 1995 N N . TRP A 1 268 ? 50.859 71.379 14.439 1.00 8.68 268 TRP A N 1
ATOM 1996 C CA . TRP A 1 268 ? 51.526 70.145 14.021 1.00 9.76 268 TRP A CA 1
ATOM 1997 C C . TRP A 1 268 ? 51.784 69.156 15.150 1.00 10.49 268 TRP A C 1
ATOM 1998 O O . TRP A 1 268 ? 52.619 68.257 15.028 1.00 11.87 268 TRP A O 1
ATOM 2009 N N . ARG A 1 269 ? 51.060 69.324 16.249 1.00 9.45 269 ARG A N 1
ATOM 2010 C CA . ARG A 1 269 ? 51.172 68.436 17.397 1.00 10.02 269 ARG A CA 1
ATOM 2011 C C . ARG A 1 269 ? 49.821 67.726 17.497 1.00 11.38 269 ARG A C 1
ATOM 2012 O O . ARG A 1 269 ? 48.781 68.362 17.672 1.00 10.22 269 ARG A O 1
ATOM 2020 N N . PRO A 1 270 ? 49.813 66.393 17.364 1.00 11.91 270 PRO A N 1
ATOM 2021 C CA . PRO A 1 270 ? 48.556 65.648 17.440 1.00 11.54 270 PRO A CA 1
ATOM 2022 C C . PRO A 1 270 ? 47.860 65.760 18.789 1.00 10.23 270 PRO A C 1
ATOM 2023 O O . PRO A 1 270 ? 48.508 65.782 19.836 1.00 10.74 270 PRO A O 1
ATOM 2027 N N . ILE A 1 271 ? 46.535 65.848 18.758 1.00 10.35 271 ILE A N 1
ATOM 2028 C CA . ILE A 1 271 ? 45.762 65.921 19.989 1.00 9.79 271 ILE A CA 1
ATOM 2029 C C . ILE A 1 271 ? 45.303 64.506 20.309 1.00 10.02 271 ILE A C 1
ATOM 2030 O O . ILE A 1 271 ? 44.580 63.893 19.522 1.00 10.52 271 ILE A O 1
ATOM 2035 N N . GLY A 1 272 ? 45.733 63.987 21.454 1.00 10.68 272 GLY A N 1
ATOM 2036 C CA . GLY A 1 272 ? 45.349 62.640 21.835 1.00 12.76 272 GLY A CA 1
ATOM 2037 C C . GLY A 1 272 ? 45.784 61.617 20.801 1.00 13.49 272 GLY A C 1
ATOM 2038 O O . GLY A 1 272 ? 46.961 61.547 20.447 1.00 14.18 272 GLY A O 1
ATOM 2039 N N . LYS A 1 273 ? 44.831 60.834 20.303 1.00 15.62 273 LYS A N 1
ATOM 2040 C CA . LYS A 1 273 ? 45.128 59.803 19.313 1.00 17.22 273 LYS A CA 1
ATOM 2041 C C . LYS A 1 273 ? 45.357 60.346 17.903 1.00 17.56 273 LYS A C 1
ATOM 2042 O O . LYS A 1 273 ? 45.691 59.591 16.990 1.00 19.22 273 LYS A O 1
ATOM 2048 N N . GLY A 1 274 ? 45.175 61.649 17.720 1.00 16.08 274 GLY A N 1
ATOM 2049 C CA . GLY A 1 274 ? 45.395 62.236 16.409 1.00 15.41 274 GLY A CA 1
ATOM 2050 C C . GLY A 1 274 ? 44.208 62.179 15.465 1.00 15.61 274 GLY A C 1
ATOM 2051 O O . GLY A 1 274 ? 44.340 62.474 14.277 1.00 15.76 274 GLY A O 1
ATOM 2052 N N . THR A 1 275 ? 43.055 61.780 15.990 1.00 15.72 275 THR A N 1
ATOM 2053 C CA . THR A 1 275 ? 41.825 61.705 15.209 1.00 17.04 275 THR A CA 1
ATOM 2054 C C . THR A 1 275 ? 40.698 62.145 16.131 1.00 17.55 275 THR A C 1
ATOM 2055 O O . THR A 1 275 ? 40.907 62.303 17.333 1.00 18.51 275 THR A O 1
ATOM 2059 N N . ALA A 1 276 ? 39.508 62.341 15.573 1.00 17.13 276 ALA A N 1
ATOM 2060 C CA . ALA A 1 276 ? 38.364 62.763 16.371 1.00 16.88 276 ALA A CA 1
ATOM 2061 C C . ALA A 1 276 ? 38.143 61.805 17.536 1.00 17.04 276 ALA A C 1
ATOM 2062 O O . ALA A 1 276 ? 38.224 60.586 17.373 1.00 19.63 276 ALA A O 1
ATOM 2064 N N . GLY A 1 277 ? 37.867 62.363 18.711 1.00 15.93 277 GLY A N 1
ATOM 2065 C CA . GLY A 1 277 ? 37.633 61.548 19.888 1.00 15.86 277 GLY A CA 1
ATOM 2066 C C . GLY A 1 277 ? 36.164 61.222 20.092 1.00 14.47 277 GLY A C 1
ATOM 2067 O O . GLY A 1 277 ? 35.298 61.857 19.489 1.00 14.50 277 GLY A O 1
ATOM 2068 N N . PRO A 1 278 ? 35.850 60.244 20.956 1.00 14.37 278 PRO A N 1
ATOM 2069 C CA . PRO A 1 278 ? 34.469 59.836 21.231 1.00 15.17 278 PRO A CA 1
ATOM 2070 C C . PRO A 1 278 ? 33.555 60.906 21.822 1.00 14.62 278 PRO A C 1
ATOM 2071 O O . PRO A 1 278 ? 32.376 60.975 21.477 1.00 13.57 278 PRO A O 1
ATOM 2075 N N . VAL A 1 279 ? 34.085 61.742 22.707 1.00 13.08 279 VAL A N 1
ATOM 2076 C CA . VAL A 1 279 ? 33.263 62.772 23.321 1.00 12.48 279 VAL A CA 1
ATOM 2077 C C . VAL A 1 279 ? 32.767 63.790 22.299 1.00 11.94 279 VAL A C 1
ATOM 2078 O O . VAL A 1 279 ? 31.571 64.072 22.229 1.00 11.69 279 VAL A O 1
ATOM 2082 N N . ALA A 1 280 ? 33.678 64.341 21.504 1.00 9.77 280 ALA A N 1
ATOM 2083 C CA . ALA A 1 280 ? 33.289 65.321 20.495 1.00 10.53 280 ALA A CA 1
ATOM 2084 C C . ALA A 1 280 ? 32.295 64.723 19.502 1.00 11.09 280 ALA A C 1
ATOM 2085 O O . ALA A 1 280 ? 31.365 65.398 19.061 1.00 11.33 280 ALA A O 1
ATOM 2087 N N . LEU A 1 281 ? 32.491 63.455 19.152 1.00 10.75 281 LEU A N 1
ATOM 2088 C CA . LEU A 1 281 ? 31.605 62.785 18.205 1.00 11.29 281 LEU A CA 1
ATOM 2089 C C . LEU A 1 281 ? 30.209 62.575 18.785 1.00 10.83 281 LEU A C 1
ATOM 2090 O O . LEU A 1 281 ? 29.216 62.702 18.069 1.00 10.35 281 LEU A O 1
ATOM 2095 N N . ARG A 1 282 ? 30.122 62.257 20.073 1.00 10.37 282 ARG A N 1
ATOM 2096 C CA . ARG A 1 282 ? 28.815 62.072 20.694 1.00 9.64 282 ARG A CA 1
ATOM 2097 C C . ARG A 1 282 ? 28.077 63.401 20.756 1.00 10.08 282 ARG A C 1
ATOM 2098 O O . ARG A 1 282 ? 26.886 63.473 20.466 1.00 10.63 282 ARG A O 1
ATOM 2106 N N . LEU A 1 283 ? 28.787 64.459 21.139 1.00 9.07 283 LEU A N 1
ATOM 2107 C CA . LEU A 1 283 ? 28.162 65.772 21.225 1.00 9.18 283 LEU A CA 1
ATOM 2108 C C . LEU A 1 283 ? 27.690 66.212 19.842 1.00 8.42 283 LEU A C 1
ATOM 2109 O O . LEU A 1 283 ? 26.601 66.764 19.696 1.00 9.46 283 LEU A O 1
ATOM 2114 N N . ARG A 1 284 ? 28.507 65.965 18.823 1.00 8.81 284 ARG A N 1
ATOM 2115 C CA . ARG A 1 284 ? 28.130 66.335 17.465 1.00 9.40 284 ARG A CA 1
ATOM 2116 C C . ARG A 1 284 ? 26.873 65.578 17.041 1.00 9.21 284 ARG A C 1
ATOM 2117 O O . ARG A 1 284 ? 25.948 66.162 16.474 1.00 9.40 284 ARG A O 1
ATOM 2125 N N . GLU A 1 285 ? 26.834 64.277 17.321 1.00 9.26 285 GLU A N 1
ATOM 2126 C CA . GLU A 1 285 ? 25.679 63.467 16.943 1.00 9.09 285 GLU A CA 1
ATOM 2127 C C . GLU A 1 285 ? 24.391 63.922 17.626 1.00 8.99 285 GLU A C 1
ATOM 2128 O O . GLU A 1 285 ? 23.354 64.038 16.972 1.00 9.94 285 GLU A O 1
ATOM 2134 N N . VAL A 1 286 ? 24.439 64.183 18.930 1.00 9.42 286 VAL A N 1
ATOM 2135 C CA . VAL A 1 286 ? 23.230 64.630 19.615 1.00 8.50 286 VAL A CA 1
ATOM 2136 C C . VAL A 1 286 ? 22.815 66.003 19.099 1.00 8.64 286 VAL A C 1
ATOM 2137 O O . VAL A 1 286 ? 21.627 66.281 18.930 1.00 9.22 286 VAL A O 1
ATOM 2141 N N . TYR A 1 287 ? 23.795 66.865 18.845 1.00 8.54 287 TYR A N 1
ATOM 2142 C CA . TYR A 1 287 ? 23.492 68.191 18.324 1.00 9.30 287 TYR A CA 1
ATOM 2143 C C . TYR A 1 287 ? 22.773 68.078 16.977 1.00 9.32 287 TYR A C 1
ATOM 2144 O O . TYR A 1 287 ? 21.762 68.741 16.754 1.00 9.45 287 TYR A O 1
ATOM 2153 N N . LEU A 1 288 ? 23.286 67.235 16.083 1.00 9.74 288 LEU A N 1
ATOM 2154 C CA . LEU A 1 288 ? 22.662 67.074 14.772 1.00 10.23 288 LEU A CA 1
ATOM 2155 C C . LEU A 1 288 ? 21.282 66.432 14.878 1.00 10.88 288 LEU A C 1
ATOM 2156 O O . LEU A 1 288 ? 20.399 66.715 14.073 1.00 11.08 288 LEU A O 1
ATOM 2161 N N . GLU A 1 289 ? 21.092 65.571 15.871 1.00 10.22 289 GLU A N 1
ATOM 2162 C CA . GLU A 1 289 ? 19.789 64.955 16.079 1.00 10.43 289 GLU A CA 1
ATOM 2163 C C . GLU A 1 289 ? 18.832 66.048 16.557 1.00 10.67 289 GLU A C 1
ATOM 2164 O O . GLU A 1 289 ? 17.668 66.093 16.163 1.00 11.14 289 GLU A O 1
ATOM 2170 N N . ALA A 1 290 ? 19.343 66.944 17.396 1.00 10.28 290 ALA A N 1
ATOM 2171 C CA . ALA A 1 290 ? 18.537 68.031 17.933 1.00 10.02 290 ALA A CA 1
ATOM 2172 C C . ALA A 1 290 ? 18.067 69.011 16.859 1.00 10.55 290 ALA A C 1
ATOM 2173 O O . ALA A 1 290 ? 16.881 69.336 16.786 1.00 11.10 290 ALA A O 1
ATOM 2175 N N . VAL A 1 291 ? 18.989 69.478 16.024 1.00 10.45 291 VAL A N 1
ATOM 2176 C CA . VAL A 1 291 ? 18.634 70.448 14.990 1.00 10.33 291 VAL A CA 1
ATOM 2177 C C . VAL A 1 291 ? 17.744 69.887 13.886 1.00 11.40 291 VAL A C 1
ATOM 2178 O O . VAL A 1 291 ? 17.099 70.648 13.161 1.00 12.10 291 VAL A O 1
ATOM 2182 N N . THR A 1 292 ? 17.706 68.563 13.756 1.00 12.01 292 THR A N 1
ATOM 2183 C CA . THR A 1 292 ? 16.882 67.931 12.730 1.00 12.98 292 THR A CA 1
ATOM 2184 C C . THR A 1 292 ? 15.566 67.398 13.290 1.00 13.34 292 THR A C 1
ATOM 2185 O O . THR A 1 292 ? 14.902 66.569 12.662 1.00 14.51 292 THR A O 1
ATOM 2189 N N . GLY A 1 293 ? 15.200 67.875 14.477 1.00 12.38 293 GLY A N 1
ATOM 2190 C CA . GLY A 1 293 ? 13.949 67.486 15.104 1.00 13.86 293 GLY A CA 1
ATOM 2191 C C . GLY A 1 293 ? 13.816 66.054 15.582 1.00 13.08 293 GLY A C 1
ATOM 2192 O O . GLY A 1 293 ? 12.706 65.518 15.636 1.00 14.37 293 GLY A O 1
ATOM 2193 N N . ARG A 1 294 ? 14.929 65.433 15.950 1.00 12.83 294 ARG A N 1
ATOM 2194 C CA . ARG A 1 294 ? 14.885 64.053 16.420 1.00 13.10 294 ARG A CA 1
ATOM 2195 C C . ARG A 1 294 ? 15.096 63.900 17.929 1.00 13.10 294 ARG A C 1
ATOM 2196 O O . ARG A 1 294 ? 15.265 62.788 18.432 1.00 14.32 294 ARG A O 1
ATOM 2204 N N . ARG A 1 295 ? 15.076 65.019 18.651 1.00 12.54 295 ARG A N 1
ATOM 2205 C CA . ARG A 1 295 ? 15.235 65.001 20.104 1.00 12.36 295 ARG A CA 1
ATOM 2206 C C . ARG A 1 295 ? 14.073 65.773 20.735 1.00 12.76 295 ARG A C 1
ATOM 2207 O O . ARG A 1 295 ? 14.091 67.003 20.793 1.00 12.71 295 ARG A O 1
ATOM 2215 N N . PRO A 1 296 ? 13.044 65.057 21.214 1.00 12.68 296 PRO A N 1
ATOM 2216 C CA . PRO A 1 296 ? 11.881 65.699 21.834 1.00 13.77 296 PRO A CA 1
ATOM 2217 C C . PRO A 1 296 ? 12.223 66.707 22.929 1.00 13.52 296 PRO A C 1
ATOM 2218 O O . PRO A 1 296 ? 11.583 67.755 23.036 1.00 12.96 296 PRO A O 1
ATOM 2222 N N . GLU A 1 297 ? 13.235 66.388 23.733 1.00 13.17 297 GLU A N 1
ATOM 2223 C CA . GLU A 1 297 ? 13.647 67.248 24.840 1.00 12.79 297 GLU A CA 1
ATOM 2224 C C . GLU A 1 297 ? 14.252 68.581 24.405 1.00 12.47 297 GLU A C 1
ATOM 2225 O O . GLU A 1 297 ? 14.397 69.491 25.224 1.00 13.91 297 GLU A O 1
ATOM 2231 N N . TYR A 1 298 ? 14.607 68.695 23.129 1.00 12.01 298 TYR A N 1
ATOM 2232 C CA . TYR A 1 298 ? 15.202 69.926 22.615 1.00 11.06 298 TYR A CA 1
ATOM 2233 C C . TYR A 1 298 ? 14.331 70.611 21.562 1.00 11.63 298 TYR A C 1
ATOM 2234 O O . TYR A 1 298 ? 14.781 71.539 20.894 1.00 11.47 298 TYR A O 1
ATOM 2243 N N . GLU A 1 299 ? 13.090 70.158 21.410 1.00 11.85 299 GLU A N 1
ATOM 2244 C CA . GLU A 1 299 ? 12.198 70.753 20.419 1.00 13.52 299 GLU A CA 1
ATOM 2245 C C . GLU A 1 299 ? 11.967 72.244 20.658 1.00 13.11 299 GLU A C 1
ATOM 2246 O O . GLU A 1 299 ? 11.638 72.982 19.728 1.00 13.51 299 GLU A O 1
ATOM 2252 N N . GLY A 1 300 ? 12.148 72.684 21.899 1.00 12.43 300 GLY A N 1
ATOM 2253 C CA . GLY A 1 300 ? 11.957 74.088 22.221 1.00 13.77 300 GLY A CA 1
ATOM 2254 C C . GLY A 1 300 ? 12.929 74.993 21.484 1.00 13.25 300 GLY A C 1
ATOM 2255 O O . GLY A 1 300 ? 12.691 76.196 21.349 1.00 14.32 300 GLY A O 1
ATOM 2256 N N . TRP A 1 301 ? 14.027 74.411 21.006 1.00 12.07 301 TRP A N 1
ATOM 2257 C CA . TRP A 1 301 ? 15.047 75.155 20.272 1.00 11.59 301 TRP A CA 1
ATOM 2258 C C . TRP A 1 301 ? 14.715 75.334 18.794 1.00 12.17 301 TRP A C 1
ATOM 2259 O O . TRP A 1 301 ? 15.385 76.095 18.096 1.00 13.24 301 TRP A O 1
ATOM 2270 N N . LEU A 1 302 ? 13.695 74.631 18.311 1.00 11.95 302 LEU A N 1
ATOM 2271 C CA . LEU A 1 302 ? 13.344 74.695 16.899 1.00 12.78 302 LEU A CA 1
ATOM 2272 C C . LEU A 1 302 ? 12.116 75.517 16.539 1.00 11.90 302 LEU A C 1
ATOM 2273 O O . LEU A 1 302 ? 11.130 75.549 17.273 1.00 13.68 302 LEU A O 1
ATOM 2278 N N . THR A 1 303 ? 12.202 76.187 15.396 1.00 12.36 303 THR A N 1
ATOM 2279 C CA . THR A 1 303 ? 11.103 76.986 14.873 1.00 13.35 303 THR A CA 1
ATOM 2280 C C . THR A 1 303 ? 10.802 76.410 13.496 1.00 13.05 303 THR A C 1
ATOM 2281 O O . THR A 1 303 ? 11.585 76.578 12.561 1.00 12.82 303 THR A O 1
ATOM 2285 N N . TYR A 1 304 ? 9.679 75.708 13.377 1.00 14.61 304 TYR A N 1
ATOM 2286 C CA . TYR A 1 304 ? 9.304 75.110 12.104 1.00 16.27 304 TYR A CA 1
ATOM 2287 C C . TYR A 1 304 ? 8.700 76.142 11.161 1.00 17.34 304 TYR A C 1
ATOM 2288 O O . TYR A 1 304 ? 7.721 76.809 11.492 1.00 18.98 304 TYR A O 1
ATOM 2297 N N . VAL A 1 305 ? 9.301 76.258 9.983 1.00 18.21 305 VAL A N 1
ATOM 2298 C CA . VAL A 1 305 ? 8.867 77.212 8.974 1.00 21.16 305 VAL A CA 1
ATOM 2299 C C . VAL A 1 305 ? 7.484 76.911 8.398 1.00 23.29 305 VAL A C 1
ATOM 2300 O O . VAL A 1 305 ? 6.730 77.830 8.079 1.00 23.34 305 VAL A O 1
ATOM 2304 N N . ASN A 1 306 ? 7.146 75.633 8.264 1.00 25.32 306 ASN A N 1
ATOM 2305 C CA . ASN A 1 306 ? 5.838 75.268 7.728 1.00 28.55 306 ASN A CA 1
ATOM 2306 C C . ASN A 1 306 ? 4.867 74.946 8.860 1.00 30.09 306 ASN A C 1
ATOM 2307 O O . ASN A 1 306 ? 4.071 73.998 8.702 1.00 32.55 306 ASN A O 1
ATOM 2312 N N . ILE B 1 3 ? 76.740 65.002 43.259 1.00 17.81 3 ILE B N 1
ATOM 2313 C CA . ILE B 1 3 ? 75.532 64.164 43.509 1.00 15.93 3 ILE B CA 1
ATOM 2314 C C . ILE B 1 3 ? 75.909 62.686 43.482 1.00 15.90 3 ILE B C 1
ATOM 2315 O O . ILE B 1 3 ? 76.591 62.231 42.565 1.00 16.42 3 ILE B O 1
ATOM 2320 N N . LYS B 1 4 ? 75.466 61.944 44.493 1.00 14.71 4 LYS B N 1
ATOM 2321 C CA . LYS B 1 4 ? 75.759 60.516 44.585 1.00 15.15 4 LYS B CA 1
ATOM 2322 C C . LYS B 1 4 ? 74.608 59.715 43.989 1.00 13.23 4 LYS B C 1
ATOM 2323 O O . LYS B 1 4 ? 73.759 59.195 44.713 1.00 13.56 4 LYS B O 1
ATOM 2329 N N . ALA B 1 5 ? 74.595 59.609 42.665 1.00 11.80 5 ALA B N 1
ATOM 2330 C CA . ALA B 1 5 ? 73.535 58.897 41.963 1.00 11.31 5 ALA B CA 1
ATOM 2331 C C . ALA B 1 5 ? 73.791 57.406 41.769 1.00 10.80 5 ALA B C 1
ATOM 2332 O O . ALA B 1 5 ? 72.856 56.609 41.786 1.00 10.84 5 ALA B O 1
ATOM 2334 N N . GLY B 1 6 ? 75.053 57.033 41.576 1.00 12.27 6 GLY B N 1
ATOM 2335 C CA . GLY B 1 6 ? 75.373 55.634 41.365 1.00 12.53 6 GLY B CA 1
ATOM 2336 C C . GLY B 1 6 ? 75.066 55.200 39.942 1.00 12.37 6 GLY B C 1
ATOM 2337 O O . GLY B 1 6 ? 75.444 55.878 38.985 1.00 13.97 6 GLY B O 1
ATOM 2338 N N . LEU B 1 7 ? 74.374 54.076 39.800 1.00 12.53 7 LEU B N 1
ATOM 2339 C CA . LEU B 1 7 ? 74.017 53.555 38.486 1.00 12.33 7 LEU B CA 1
ATOM 2340 C C . LEU B 1 7 ? 72.911 54.384 37.852 1.00 11.90 7 LEU B C 1
ATOM 2341 O O . LEU B 1 7 ? 71.834 54.550 38.427 1.00 11.30 7 LEU B O 1
ATOM 2346 N N . ILE B 1 8 ? 73.188 54.891 36.656 1.00 11.33 8 ILE B N 1
ATOM 2347 C CA . ILE B 1 8 ? 72.241 55.715 35.918 1.00 11.35 8 ILE B CA 1
ATOM 2348 C C . ILE B 1 8 ? 71.817 55.035 34.621 1.00 11.83 8 ILE B C 1
ATOM 2349 O O . ILE B 1 8 ? 72.649 54.490 33.895 1.00 12.43 8 ILE B O 1
ATOM 2354 N N . TRP B 1 9 ? 70.518 55.058 34.340 1.00 11.88 9 TRP B N 1
ATOM 2355 C CA . TRP B 1 9 ? 69.985 54.465 33.117 1.00 12.12 9 TRP B CA 1
ATOM 2356 C C . TRP B 1 9 ? 70.263 55.453 31.987 1.00 12.72 9 TRP B C 1
ATOM 2357 O O . TRP B 1 9 ? 69.811 56.598 32.033 1.00 12.34 9 TRP B O 1
ATOM 2368 N N . MET B 1 10 ? 71.020 55.016 30.986 1.00 13.45 10 MET B N 1
ATOM 2369 C CA . MET B 1 10 ? 71.364 55.862 29.845 1.00 14.96 10 MET B CA 1
ATOM 2370 C C . MET B 1 10 ? 70.855 55.254 28.543 1.00 15.87 10 MET B C 1
ATOM 2371 O O . MET B 1 10 ? 71.412 54.271 28.048 1.00 15.67 10 MET B O 1
ATOM 2376 N N . ASN B 1 11 ? 69.793 55.839 27.998 1.00 16.08 11 ASN B N 1
ATOM 2377 C CA . ASN B 1 11 ? 69.200 55.383 26.745 1.00 18.48 11 ASN B CA 1
ATOM 2378 C C . ASN B 1 11 ? 69.100 53.870 26.571 1.00 18.86 11 ASN B C 1
ATOM 2379 O O . ASN B 1 11 ? 69.530 53.331 25.550 1.00 20.15 11 ASN B O 1
ATOM 2384 N N . GLY B 1 12 ? 68.546 53.181 27.564 1.00 18.29 12 GLY B N 1
ATOM 2385 C CA . GLY B 1 12 ? 68.379 51.745 27.436 1.00 17.90 12 GLY B CA 1
ATOM 2386 C C . GLY B 1 12 ? 69.152 50.819 28.351 1.00 17.39 12 GLY B C 1
ATOM 2387 O O . GLY B 1 12 ? 68.786 49.650 28.479 1.00 18.25 12 GLY B O 1
ATOM 2388 N N . ALA B 1 13 ? 70.213 51.309 28.983 1.00 16.33 13 ALA B N 1
ATOM 2389 C CA . ALA B 1 13 ? 71.001 50.458 29.871 1.00 15.80 13 ALA B CA 1
ATOM 2390 C C . ALA B 1 13 ? 71.673 51.233 30.997 1.00 15.98 13 ALA B C 1
ATOM 2391 O O . ALA B 1 13 ? 72.027 52.402 30.836 1.00 15.06 13 ALA B O 1
ATOM 2393 N N . PHE B 1 14 ? 71.854 50.569 32.135 1.00 15.33 14 PHE B N 1
ATOM 2394 C CA . PHE B 1 14 ? 72.490 51.198 33.285 1.00 15.36 14 PHE B CA 1
ATOM 2395 C C . PHE B 1 14 ? 74.003 51.238 33.161 1.00 15.61 14 PHE B C 1
ATOM 2396 O O . PHE B 1 14 ? 74.630 50.277 32.711 1.00 17.24 14 PHE B O 1
ATOM 2404 N N . VAL B 1 15 ? 74.584 52.360 33.567 1.00 15.58 15 VAL B N 1
ATOM 2405 C CA . VAL B 1 15 ? 76.025 52.552 33.522 1.00 15.21 15 VAL B CA 1
ATOM 2406 C C . VAL B 1 15 ? 76.462 53.292 34.779 1.00 15.91 15 VAL B C 1
ATOM 2407 O O . VAL B 1 15 ? 75.654 53.960 35.427 1.00 14.66 15 VAL B O 1
ATOM 2411 N N . PRO B 1 16 ? 77.743 53.167 35.158 1.00 15.05 16 PRO B N 1
ATOM 2412 C CA . PRO B 1 16 ? 78.237 53.856 36.352 1.00 15.91 16 PRO B CA 1
ATOM 2413 C C . PRO B 1 16 ? 78.097 55.361 36.133 1.00 15.03 16 PRO B C 1
ATOM 2414 O O . PRO B 1 16 ? 78.175 55.835 34.999 1.00 15.71 16 PRO B O 1
ATOM 2418 N N . GLN B 1 17 ? 77.894 56.107 37.212 1.00 14.45 17 GLN B N 1
ATOM 2419 C CA . GLN B 1 17 ? 77.730 57.552 37.114 1.00 14.89 17 GLN B CA 1
ATOM 2420 C C . GLN B 1 17 ? 78.813 58.224 36.276 1.00 16.10 17 GLN B C 1
ATOM 2421 O O . GLN B 1 17 ? 78.525 59.118 35.482 1.00 15.48 17 GLN B O 1
ATOM 2427 N N . GLU B 1 18 ? 80.057 57.792 36.455 1.00 16.30 18 GLU B N 1
ATOM 2428 C CA . GLU B 1 18 ? 81.184 58.356 35.717 1.00 18.45 18 GLU B CA 1
ATOM 2429 C C . GLU B 1 18 ? 81.014 58.270 34.200 1.00 17.36 18 GLU B C 1
ATOM 2430 O O . GLU B 1 18 ? 81.589 59.072 33.463 1.00 18.41 18 GLU B O 1
ATOM 2436 N N . GLU B 1 19 ? 80.227 57.305 33.736 1.00 17.09 19 GLU B N 1
ATOM 2437 C CA . GLU B 1 19 ? 80.008 57.128 32.303 1.00 17.48 19 GLU B CA 1
ATOM 2438 C C . GLU B 1 19 ? 78.745 57.830 31.819 1.00 15.92 19 GLU B C 1
ATOM 2439 O O . GLU B 1 19 ? 78.487 57.904 30.616 1.00 16.15 19 GLU B O 1
ATOM 2445 N N . ALA B 1 20 ? 77.959 58.345 32.759 1.00 13.80 20 ALA B N 1
ATOM 2446 C CA . ALA B 1 20 ? 76.724 59.041 32.418 1.00 12.95 20 ALA B CA 1
ATOM 2447 C C . ALA B 1 20 ? 77.023 60.498 32.091 1.00 12.62 20 ALA B C 1
ATOM 2448 O O . ALA B 1 20 ? 76.712 61.402 32.869 1.00 11.99 20 ALA B O 1
ATOM 2450 N N . LYS B 1 21 ? 77.640 60.711 30.934 1.00 12.49 21 LYS B N 1
ATOM 2451 C CA . LYS B 1 21 ? 77.999 62.045 30.474 1.00 13.84 21 LYS B CA 1
ATOM 2452 C C . LYS B 1 21 ? 77.547 62.237 29.035 1.00 12.99 21 LYS B C 1
ATOM 2453 O O . LYS B 1 21 ? 77.320 61.270 28.307 1.00 14.36 21 LYS B O 1
ATOM 2459 N N . THR B 1 22 ? 77.414 63.494 28.631 1.00 11.77 22 THR B N 1
ATOM 2460 C CA . THR B 1 22 ? 76.974 63.817 27.284 1.00 10.59 22 THR B CA 1
ATOM 2461 C C . THR B 1 22 ? 77.867 64.917 26.712 1.00 9.77 22 THR B C 1
ATOM 2462 O O . THR B 1 22 ? 78.485 65.682 27.453 1.00 10.16 22 THR B O 1
ATOM 2466 N N . SER B 1 23 ? 77.944 64.987 25.389 1.00 9.55 23 SER B N 1
ATOM 2467 C CA . SER B 1 23 ? 78.772 65.989 24.729 1.00 9.35 23 SER B CA 1
ATOM 2468 C C . SER B 1 23 ? 78.451 67.414 25.164 1.00 9.52 23 SER B C 1
ATOM 2469 O O . SER B 1 23 ? 77.287 67.759 25.378 1.00 9.77 23 SER B O 1
ATOM 2472 N N . VAL B 1 24 ? 79.483 68.246 25.285 1.00 9.33 24 VAL B N 1
ATOM 2473 C CA . VAL B 1 24 ? 79.266 69.639 25.655 1.00 9.71 24 VAL B CA 1
ATOM 2474 C C . VAL B 1 24 ? 78.697 70.398 24.458 1.00 10.45 24 VAL B C 1
ATOM 2475 O O . VAL B 1 24 ? 78.432 71.598 24.542 1.00 10.33 24 VAL B O 1
ATOM 2479 N N . LEU B 1 25 ? 78.516 69.692 23.342 1.00 9.66 25 LEU B N 1
ATOM 2480 C CA . LEU B 1 25 ? 77.944 70.287 22.137 1.00 10.43 25 LEU B CA 1
ATOM 2481 C C . LEU B 1 25 ? 76.469 69.903 22.018 1.00 10.79 25 LEU B C 1
ATOM 2482 O O . LEU B 1 25 ? 75.836 70.139 20.987 1.00 9.84 25 LEU B O 1
ATOM 2487 N N . SER B 1 26 ? 75.929 69.309 23.082 1.00 9.37 26 SER B N 1
ATOM 2488 C CA . SER B 1 26 ? 74.525 68.908 23.110 1.00 9.14 26 SER B CA 1
ATOM 2489 C C . SER B 1 26 ? 73.624 70.136 23.041 1.00 8.39 26 SER B C 1
ATOM 2490 O O . SER B 1 26 ? 73.796 71.090 23.795 1.00 8.49 26 SER B O 1
ATOM 2493 N N . HIS B 1 27 ? 72.658 70.088 22.132 1.00 7.68 27 HIS B N 1
ATOM 2494 C CA . HIS B 1 27 ? 71.711 71.174 21.920 1.00 7.99 27 HIS B CA 1
ATOM 2495 C C . HIS B 1 27 ? 71.122 71.690 23.238 1.00 7.34 27 HIS B C 1
ATOM 2496 O O . HIS B 1 27 ? 71.057 72.898 23.469 1.00 7.89 27 HIS B O 1
ATOM 2503 N N . ALA B 1 28 ? 70.713 70.777 24.112 1.00 7.92 28 ALA B N 1
ATOM 2504 C CA . ALA B 1 28 ? 70.105 71.174 25.381 1.00 7.48 28 ALA B CA 1
ATOM 2505 C C . ALA B 1 28 ? 71.019 71.948 26.331 1.00 7.44 28 ALA B C 1
ATOM 2506 O O . ALA B 1 28 ? 70.535 72.712 27.170 1.00 8.96 28 ALA B O 1
ATOM 2508 N N . LEU B 1 29 ? 72.329 71.754 26.216 1.00 7.39 29 LEU B N 1
ATOM 2509 C CA . LEU B 1 29 ? 73.259 72.457 27.095 1.00 7.69 29 LEU B CA 1
ATOM 2510 C C . LEU B 1 29 ? 73.423 73.912 26.646 1.00 8.14 29 LEU B C 1
ATOM 2511 O O . LEU B 1 29 ? 73.811 74.773 27.433 1.00 8.74 29 LEU B O 1
ATOM 2516 N N . HIS B 1 30 ? 73.109 74.177 25.379 1.00 7.16 30 HIS B N 1
ATOM 2517 C CA . HIS B 1 30 ? 73.224 75.516 24.804 1.00 7.56 30 HIS B CA 1
ATOM 2518 C C . HIS B 1 30 ? 71.902 76.263 24.692 1.00 7.64 30 HIS B C 1
ATOM 2519 O O . HIS B 1 30 ? 71.870 77.490 24.795 1.00 7.91 30 HIS B O 1
ATOM 2526 N N . TYR B 1 31 ? 70.818 75.520 24.495 1.00 7.16 31 TYR B N 1
ATOM 2527 C CA . TYR B 1 31 ? 69.519 76.135 24.247 1.00 6.62 31 TYR B CA 1
ATOM 2528 C C . TYR B 1 31 ? 68.335 75.757 25.142 1.00 7.35 31 TYR B C 1
ATOM 2529 O O . TYR B 1 31 ? 67.192 76.099 24.828 1.00 7.60 31 TYR B O 1
ATOM 2538 N N . GLY B 1 32 ? 68.603 75.046 26.236 1.00 6.49 32 GLY B N 1
ATOM 2539 C CA . GLY B 1 32 ? 67.554 74.673 27.178 1.00 6.89 32 GLY B CA 1
ATOM 2540 C C . GLY B 1 32 ? 66.521 73.666 26.712 1.00 5.78 32 GLY B C 1
ATOM 2541 O O . GLY B 1 32 ? 65.481 73.484 27.352 1.00 6.78 32 GLY B O 1
ATOM 2542 N N . THR B 1 33 ? 66.829 72.980 25.617 1.00 7.06 33 THR B N 1
ATOM 2543 C CA . THR B 1 33 ? 65.927 72.007 25.021 1.00 7.41 33 THR B CA 1
ATOM 2544 C C . THR B 1 33 ? 65.926 70.617 25.651 1.00 8.29 33 THR B C 1
ATOM 2545 O O . THR B 1 33 ? 66.322 69.625 25.029 1.00 8.51 33 THR B O 1
ATOM 2549 N N . SER B 1 34 ? 65.463 70.555 26.892 1.00 6.99 34 SER B N 1
ATOM 2550 C CA . SER B 1 34 ? 65.365 69.300 27.619 1.00 7.67 34 SER B CA 1
ATOM 2551 C C . SER B 1 34 ? 64.041 69.299 28.371 1.00 7.35 34 SER B C 1
ATOM 2552 O O . SER B 1 34 ? 63.398 70.345 28.511 1.00 7.21 34 SER B O 1
ATOM 2555 N N . VAL B 1 35 ? 63.618 68.122 28.818 1.00 7.41 35 VAL B N 1
ATOM 2556 C CA . VAL B 1 35 ? 62.409 67.997 29.621 1.00 7.60 35 VAL B CA 1
ATOM 2557 C C . VAL B 1 35 ? 62.767 67.044 30.753 1.00 8.02 35 VAL B C 1
ATOM 2558 O O . VAL B 1 35 ? 63.602 66.150 30.585 1.00 7.90 35 VAL B O 1
ATOM 2562 N N . PHE B 1 36 ? 62.159 67.242 31.912 1.00 7.11 36 PHE B N 1
ATOM 2563 C CA . PHE B 1 36 ? 62.464 66.389 33.047 1.00 7.58 36 PHE B CA 1
ATOM 2564 C C . PHE B 1 36 ? 61.263 66.205 33.948 1.00 8.02 36 PHE B C 1
ATOM 2565 O O . PHE B 1 36 ? 60.208 66.803 33.738 1.00 7.90 36 PHE B O 1
ATOM 2573 N N . GLU B 1 37 ? 61.430 65.348 34.946 1.00 8.00 37 GLU B N 1
ATOM 2574 C CA . GLU B 1 37 ? 60.390 65.109 35.932 1.00 8.23 37 GLU B CA 1
ATOM 2575 C C . GLU B 1 37 ? 61.021 64.989 37.304 1.00 8.75 37 GLU B C 1
ATOM 2576 O O . GLU B 1 37 ? 62.231 64.779 37.430 1.00 9.12 37 GLU B O 1
ATOM 2582 N N . GLY B 1 38 ? 60.187 65.163 38.322 1.00 8.98 38 GLY B N 1
ATOM 2583 C CA . GLY B 1 38 ? 60.619 65.039 39.700 1.00 9.56 38 GLY B CA 1
ATOM 2584 C C . GLY B 1 38 ? 59.698 63.991 40.280 1.00 9.27 38 GLY B C 1
ATOM 2585 O O . GLY B 1 38 ? 58.497 64.226 40.422 1.00 9.22 38 GLY B O 1
ATOM 2586 N N . ILE B 1 39 ? 60.251 62.826 40.599 1.00 8.82 39 ILE B N 1
ATOM 2587 C CA . ILE B 1 39 ? 59.465 61.724 41.133 1.00 8.47 39 ILE B CA 1
ATOM 2588 C C . ILE B 1 39 ? 60.099 61.231 42.426 1.00 8.77 39 ILE B C 1
ATOM 2589 O O . ILE B 1 39 ? 61.318 61.279 42.582 1.00 10.41 39 ILE B O 1
ATOM 2594 N N . ARG B 1 40 ? 59.280 60.762 43.359 1.00 7.00 40 ARG B N 1
ATOM 2595 C CA . ARG B 1 40 ? 59.826 60.264 44.614 1.00 7.86 40 ARG B CA 1
ATOM 2596 C C . ARG B 1 40 ? 59.367 58.871 44.979 1.00 8.81 40 ARG B C 1
ATOM 2597 O O . ARG B 1 40 ? 58.241 58.460 44.692 1.00 8.98 40 ARG B O 1
ATOM 2605 N N . ALA B 1 41 ? 60.281 58.142 45.601 1.00 9.32 41 ALA B N 1
ATOM 2606 C CA . ALA B 1 41 ? 60.002 56.814 46.103 1.00 9.34 41 ALA B CA 1
ATOM 2607 C C . ALA B 1 41 ? 60.095 57.003 47.608 1.00 9.25 41 ALA B C 1
ATOM 2608 O O . ALA B 1 41 ? 61.048 57.616 48.105 1.00 8.95 41 ALA B O 1
ATOM 2610 N N . TYR B 1 42 ? 59.087 56.517 48.323 1.00 8.29 42 TYR B N 1
ATOM 2611 C CA . TYR B 1 42 ? 59.072 56.607 49.776 1.00 9.09 42 TYR B CA 1
ATOM 2612 C C . TYR B 1 42 ? 59.126 55.194 50.331 1.00 9.03 42 TYR B C 1
ATOM 2613 O O . TYR B 1 42 ? 58.414 54.308 49.859 1.00 8.86 42 TYR B O 1
ATOM 2622 N N . GLU B 1 43 ? 59.967 54.982 51.336 1.00 9.09 43 GLU B N 1
ATOM 2623 C CA . GLU B 1 43 ? 60.081 53.664 51.940 1.00 10.21 43 GLU B CA 1
ATOM 2624 C C . GLU B 1 43 ? 58.824 53.313 52.731 1.00 10.72 43 GLU B C 1
ATOM 2625 O O . GLU B 1 43 ? 58.225 54.171 53.383 1.00 11.53 43 GLU B O 1
ATOM 2631 N N . THR B 1 44 ? 58.418 52.049 52.649 1.00 11.44 44 THR B N 1
ATOM 2632 C CA . THR B 1 44 ? 57.262 51.548 53.389 1.00 12.01 44 THR B CA 1
ATOM 2633 C C . THR B 1 44 ? 57.712 50.217 53.975 1.00 13.16 44 THR B C 1
ATOM 2634 O O . THR B 1 44 ? 58.814 49.753 53.682 1.00 13.20 44 THR B O 1
ATOM 2638 N N . ALA B 1 45 ? 56.868 49.602 54.798 1.00 14.61 45 ALA B N 1
ATOM 2639 C CA . ALA B 1 45 ? 57.213 48.315 55.391 1.00 16.04 45 ALA B CA 1
ATOM 2640 C C . ALA B 1 45 ? 57.200 47.236 54.310 1.00 16.66 45 ALA B C 1
ATOM 2641 O O . ALA B 1 45 ? 57.624 46.103 54.542 1.00 18.68 45 ALA B O 1
ATOM 2643 N N . LYS B 1 46 ? 56.712 47.601 53.127 1.00 16.88 46 LYS B N 1
ATOM 2644 C CA . LYS B 1 46 ? 56.648 46.684 51.993 1.00 17.08 46 LYS B CA 1
ATOM 2645 C C . LYS B 1 46 ? 57.632 47.107 50.906 1.00 15.83 46 LYS B C 1
ATOM 2646 O O . LYS B 1 46 ? 57.469 46.757 49.735 1.00 16.50 46 LYS B O 1
ATOM 2652 N N . GLY B 1 47 ? 58.652 47.863 51.298 1.00 13.73 47 GLY B N 1
ATOM 2653 C CA . GLY B 1 47 ? 59.644 48.319 50.344 1.00 13.44 47 GLY B CA 1
ATOM 2654 C C . GLY B 1 47 ? 59.311 49.680 49.763 1.00 11.74 47 GLY B C 1
ATOM 2655 O O . GLY B 1 47 ? 58.264 50.246 50.068 1.00 11.28 47 GLY B O 1
ATOM 2656 N N . PRO B 1 48 ? 60.187 50.231 48.914 1.00 12.05 48 PRO B N 1
ATOM 2657 C CA . PRO B 1 48 ? 59.957 51.544 48.304 1.00 11.70 48 PRO B CA 1
ATOM 2658 C C . PRO B 1 48 ? 58.700 51.607 47.448 1.00 11.75 48 PRO B C 1
ATOM 2659 O O . PRO B 1 48 ? 58.377 50.665 46.723 1.00 10.65 48 PRO B O 1
ATOM 2663 N N . ALA B 1 49 ? 57.996 52.729 47.542 1.00 10.71 49 ALA B N 1
ATOM 2664 C CA . ALA B 1 49 ? 56.782 52.951 46.770 1.00 10.88 49 ALA B CA 1
ATOM 2665 C C . ALA B 1 49 ? 56.931 54.274 46.033 1.00 10.34 49 ALA B C 1
ATOM 2666 O O . ALA B 1 49 ? 57.177 55.311 46.650 1.00 10.09 49 ALA B O 1
ATOM 2668 N N . ILE B 1 50 ? 56.796 54.232 44.711 1.00 10.61 50 ILE B N 1
ATOM 2669 C CA . ILE B 1 50 ? 56.912 55.436 43.894 1.00 10.01 50 ILE B CA 1
ATOM 2670 C C . ILE B 1 50 ? 55.546 56.109 43.853 1.00 9.64 50 ILE B C 1
ATOM 2671 O O . ILE B 1 50 ? 54.529 55.451 43.622 1.00 9.89 50 ILE B O 1
ATOM 2676 N N . PHE B 1 51 ? 55.521 57.417 44.090 1.00 8.41 51 PHE B N 1
ATOM 2677 C CA . PHE B 1 51 ? 54.259 58.148 44.113 1.00 7.70 51 PHE B CA 1
ATOM 2678 C C . PHE B 1 51 ? 53.778 58.661 42.758 1.00 8.07 51 PHE B C 1
ATOM 2679 O O . PHE B 1 51 ? 54.467 59.438 42.092 1.00 8.01 51 PHE B O 1
ATOM 2687 N N . ARG B 1 52 ? 52.585 58.208 42.375 1.00 8.54 52 ARG B N 1
ATOM 2688 C CA . ARG B 1 52 ? 51.924 58.583 41.124 1.00 8.98 52 ARG B CA 1
ATOM 2689 C C . ARG B 1 52 ? 52.854 58.562 39.917 1.00 9.86 52 ARG B C 1
ATOM 2690 O O . ARG B 1 52 ? 52.967 59.527 39.154 1.00 9.62 52 ARG B O 1
ATOM 2698 N N . LEU B 1 53 ? 53.494 57.411 39.745 1.00 9.66 53 LEU B N 1
ATOM 2699 C CA . LEU B 1 53 ? 54.437 57.173 38.661 1.00 10.45 53 LEU B CA 1
ATOM 2700 C C . LEU B 1 53 ? 53.868 57.405 37.267 1.00 10.86 53 LEU B C 1
ATOM 2701 O O . LEU B 1 53 ? 54.464 58.117 36.460 1.00 10.37 53 LEU B O 1
ATOM 2706 N N . LYS B 1 54 ? 52.722 56.804 36.976 1.00 11.94 54 LYS B N 1
ATOM 2707 C CA . LYS B 1 54 ? 52.137 56.964 35.654 1.00 13.29 54 LYS B CA 1
ATOM 2708 C C . LYS B 1 54 ? 51.755 58.407 35.341 1.00 12.47 54 LYS B C 1
ATOM 2709 O O . LYS B 1 54 ? 51.870 58.844 34.198 1.00 12.12 54 LYS B O 1
ATOM 2715 N N . GLU B 1 55 ? 51.317 59.158 36.346 1.00 11.27 55 GLU B N 1
ATOM 2716 C CA . GLU B 1 55 ? 50.950 60.547 36.105 1.00 10.96 55 GLU B CA 1
ATOM 2717 C C . GLU B 1 55 ? 52.199 61.361 35.761 1.00 10.42 55 GLU B C 1
ATOM 2718 O O . GLU B 1 55 ? 52.165 62.237 34.895 1.00 10.82 55 GLU B O 1
ATOM 2724 N N . HIS B 1 56 ? 53.307 61.066 36.436 1.00 9.35 56 HIS B N 1
ATOM 2725 C CA . HIS B 1 56 ? 54.558 61.764 36.165 1.00 8.63 56 HIS B CA 1
ATOM 2726 C C . HIS B 1 56 ? 55.105 61.395 34.789 1.00 8.26 56 HIS B C 1
ATOM 2727 O O . HIS B 1 56 ? 55.603 62.254 34.065 1.00 8.27 56 HIS B O 1
ATOM 2734 N N . VAL B 1 57 ? 55.016 60.117 34.427 1.00 8.55 57 VAL B N 1
ATOM 2735 C CA . VAL B 1 57 ? 55.512 59.680 33.126 1.00 9.56 57 VAL B CA 1
ATOM 2736 C C . VAL B 1 57 ? 54.665 60.293 32.010 1.00 9.00 57 VAL B C 1
ATOM 2737 O O . VAL B 1 57 ? 55.195 60.704 30.977 1.00 9.02 57 VAL B O 1
ATOM 2741 N N . LYS B 1 58 ? 53.354 60.373 32.222 1.00 9.39 58 LYS B N 1
ATOM 2742 C CA . LYS B 1 58 ? 52.485 60.977 31.220 1.00 9.22 58 LYS B CA 1
ATOM 2743 C C . LYS B 1 58 ? 52.900 62.435 31.002 1.00 9.48 58 LYS B C 1
ATOM 2744 O O . LYS B 1 58 ? 52.970 62.908 29.868 1.00 9.49 58 LYS B O 1
ATOM 2750 N N . ARG B 1 59 ? 53.187 63.151 32.088 1.00 9.14 59 ARG B N 1
ATOM 2751 C CA . ARG B 1 59 ? 53.581 64.549 31.959 1.00 9.01 59 ARG B CA 1
ATOM 2752 C C . ARG B 1 59 ? 54.926 64.684 31.249 1.00 7.95 59 ARG B C 1
ATOM 2753 O O . ARG B 1 59 ? 55.149 65.636 30.500 1.00 8.17 59 ARG B O 1
ATOM 2761 N N . PHE B 1 60 ? 55.815 63.724 31.489 1.00 7.98 60 PHE B N 1
ATOM 2762 C CA . PHE B 1 60 ? 57.134 63.698 30.865 1.00 8.54 60 PHE B CA 1
ATOM 2763 C C . PHE B 1 60 ? 56.965 63.667 29.343 1.00 7.55 60 PHE B C 1
ATOM 2764 O O . PHE B 1 60 ? 57.580 64.456 28.622 1.00 7.89 60 PHE B O 1
ATOM 2772 N N . TYR B 1 61 ? 56.133 62.752 28.855 1.00 8.64 61 TYR B N 1
ATOM 2773 C CA . TYR B 1 61 ? 55.900 62.663 27.421 1.00 8.58 61 TYR B CA 1
ATOM 2774 C C . TYR B 1 61 ? 55.124 63.876 26.910 1.00 8.61 61 TYR B C 1
ATOM 2775 O O . TYR B 1 61 ? 55.327 64.310 25.774 1.00 9.10 61 TYR B O 1
ATOM 2784 N N . ASN B 1 62 ? 54.246 64.433 27.742 1.00 8.23 62 ASN B N 1
ATOM 2785 C CA . ASN B 1 62 ? 53.492 65.619 27.339 1.00 9.11 62 ASN B CA 1
ATOM 2786 C C . ASN B 1 62 ? 54.456 66.795 27.180 1.00 8.11 62 ASN B C 1
ATOM 2787 O O . ASN B 1 62 ? 54.325 67.597 26.254 1.00 8.49 62 ASN B O 1
ATOM 2792 N N . SER B 1 63 ? 55.430 66.901 28.081 1.00 7.75 63 SER B N 1
ATOM 2793 C CA . SER B 1 63 ? 56.409 67.980 27.994 1.00 7.98 63 SER B CA 1
ATOM 2794 C C . SER B 1 63 ? 57.208 67.845 26.699 1.00 8.63 63 SER B C 1
ATOM 2795 O O . SER B 1 63 ? 57.502 68.839 26.027 1.00 8.29 63 SER B O 1
ATOM 2798 N N . ALA B 1 64 ? 57.568 66.612 26.354 1.00 8.30 64 ALA B N 1
ATOM 2799 C CA . ALA B 1 64 ? 58.323 66.361 25.134 1.00 9.06 64 ALA B CA 1
ATOM 2800 C C . ALA B 1 64 ? 57.520 66.788 23.909 1.00 9.18 64 ALA B C 1
ATOM 2801 O O . ALA B 1 64 ? 58.070 67.362 22.970 1.00 9.64 64 ALA B O 1
ATOM 2803 N N . LYS B 1 65 ? 56.219 66.519 23.920 1.00 9.75 65 LYS B N 1
ATOM 2804 C CA . LYS B 1 65 ? 55.383 66.894 22.782 1.00 10.70 65 LYS B CA 1
ATOM 2805 C C . LYS B 1 65 ? 55.384 68.399 22.550 1.00 11.16 65 LYS B C 1
ATOM 2806 O O . LYS B 1 65 ? 55.328 68.857 21.409 1.00 11.34 65 LYS B O 1
ATOM 2812 N N . VAL B 1 66 ? 55.437 69.176 23.627 1.00 11.00 66 VAL B N 1
ATOM 2813 C CA . VAL B 1 66 ? 55.445 70.624 23.488 1.00 11.77 66 VAL B CA 1
ATOM 2814 C C . VAL B 1 66 ? 56.654 71.083 22.677 1.00 11.44 66 VAL B C 1
ATOM 2815 O O . VAL B 1 66 ? 56.561 72.029 21.898 1.00 12.62 66 VAL B O 1
ATOM 2819 N N . LEU B 1 67 ? 57.786 70.407 22.854 1.00 10.53 67 LEU B N 1
ATOM 2820 C CA . LEU B 1 67 ? 59.003 70.757 22.128 1.00 11.12 67 LEU B CA 1
ATOM 2821 C C . LEU B 1 67 ? 59.136 69.985 20.822 1.00 10.13 67 LEU B C 1
ATOM 2822 O O . LEU B 1 67 ? 60.122 70.147 20.104 1.00 11.91 67 LEU B O 1
ATOM 2827 N N . ARG B 1 68 ? 58.143 69.154 20.518 1.00 11.10 68 ARG B N 1
ATOM 2828 C CA . ARG B 1 68 ? 58.170 68.315 19.322 1.00 10.21 68 ARG B CA 1
ATOM 2829 C C . ARG B 1 68 ? 59.387 67.397 19.416 1.00 10.60 68 ARG B C 1
ATOM 2830 O O . ARG B 1 68 ? 59.999 67.019 18.414 1.00 10.97 68 ARG B O 1
ATOM 2838 N N . MET B 1 69 ? 59.718 67.040 20.653 1.00 10.77 69 MET B N 1
ATOM 2839 C CA . MET B 1 69 ? 60.838 66.160 20.956 1.00 11.29 69 MET B CA 1
ATOM 2840 C C . MET B 1 69 ? 60.358 64.717 20.917 1.00 11.01 69 MET B C 1
ATOM 2841 O O . MET B 1 69 ? 59.311 64.390 21.479 1.00 11.86 69 MET B O 1
ATOM 2846 N N . GLU B 1 70 ? 61.125 63.859 20.251 1.00 11.84 70 GLU B N 1
ATOM 2847 C CA . GLU B 1 70 ? 60.775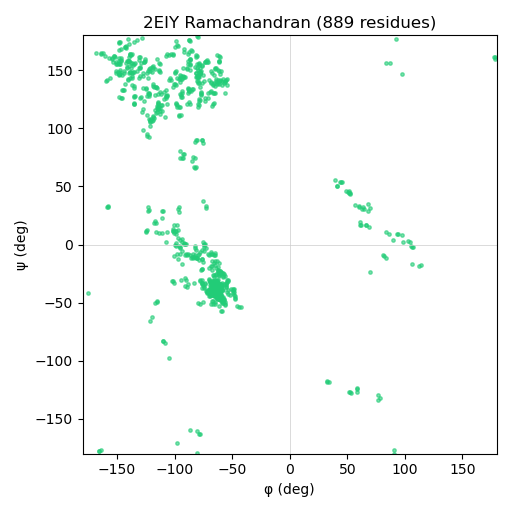 62.449 20.150 1.00 13.42 70 GLU B CA 1
ATOM 2848 C C . GLU B 1 70 ? 61.538 61.625 21.185 1.00 12.83 70 GLU B C 1
ATOM 2849 O O . GLU B 1 70 ? 62.766 61.620 21.194 1.00 13.05 70 GLU B O 1
ATOM 2855 N N . ILE B 1 71 ? 60.802 60.950 22.064 1.00 12.75 71 ILE B N 1
ATOM 2856 C CA . ILE B 1 71 ? 61.401 60.087 23.081 1.00 12.81 71 ILE B CA 1
ATOM 2857 C C . ILE B 1 71 ? 61.344 58.685 22.472 1.00 12.27 71 ILE B C 1
ATOM 2858 O O . ILE B 1 71 ? 60.268 58.111 22.319 1.00 14.26 71 ILE B O 1
ATOM 2863 N N . PRO B 1 72 ? 62.510 58.119 22.115 1.00 12.43 72 PRO B N 1
ATOM 2864 C CA . PRO B 1 72 ? 62.605 56.791 21.502 1.00 13.22 72 PRO B CA 1
ATOM 2865 C C . PRO B 1 72 ? 62.408 55.582 22.410 1.00 14.10 72 PRO B C 1
ATOM 2866 O O . PRO B 1 72 ? 63.074 54.559 22.245 1.00 15.38 72 PRO B O 1
ATOM 2870 N N . PHE B 1 73 ? 61.492 55.702 23.362 1.00 13.90 73 PHE B N 1
ATOM 2871 C CA . PHE B 1 73 ? 61.185 54.615 24.283 1.00 14.12 73 PHE B CA 1
ATOM 2872 C C . PHE B 1 73 ? 59.706 54.672 24.608 1.00 14.68 73 PHE B C 1
ATOM 2873 O O . PHE B 1 73 ? 59.127 55.756 24.675 1.00 14.69 73 PHE B O 1
ATOM 2881 N N . ALA B 1 74 ? 59.090 53.511 24.798 1.00 14.53 74 ALA B N 1
ATOM 2882 C CA . ALA B 1 74 ? 57.676 53.468 25.144 1.00 15.22 74 ALA B CA 1
ATOM 2883 C C . ALA B 1 74 ? 57.554 53.829 26.621 1.00 15.41 74 ALA B C 1
ATOM 2884 O O . ALA B 1 74 ? 58.461 53.560 27.408 1.00 14.90 74 ALA B O 1
ATOM 2886 N N . PRO B 1 75 ? 56.438 54.456 27.015 1.00 15.79 75 PRO B N 1
ATOM 2887 C CA . PRO B 1 75 ? 56.249 54.833 28.418 1.00 16.04 75 PRO B CA 1
ATOM 2888 C C . PRO B 1 75 ? 56.524 53.682 29.385 1.00 16.69 75 PRO B C 1
ATOM 2889 O O . PRO B 1 75 ? 57.108 53.887 30.451 1.00 16.84 75 PRO B O 1
ATOM 2893 N N . GLU B 1 76 ? 56.111 52.472 29.012 1.00 17.54 76 GLU B N 1
ATOM 2894 C CA . GLU B 1 76 ? 56.324 51.303 29.861 1.00 19.08 76 GLU B CA 1
ATOM 2895 C C . GLU B 1 76 ? 57.806 51.012 30.087 1.00 17.93 76 GLU B C 1
ATOM 2896 O O . GLU B 1 76 ? 58.191 50.525 31.151 1.00 17.48 76 GLU B O 1
ATOM 2902 N N . GLU B 1 77 ? 58.635 51.300 29.087 1.00 16.18 77 GLU B N 1
ATOM 2903 C CA . GLU B 1 77 ? 60.072 51.074 29.214 1.00 16.57 77 GLU B CA 1
ATOM 2904 C C . GLU B 1 77 ? 60.650 52.048 30.233 1.00 15.43 77 GLU B C 1
ATOM 2905 O O . GLU B 1 77 ? 61.485 51.677 31.058 1.00 15.07 77 GLU B O 1
ATOM 2911 N N . LEU B 1 78 ? 60.212 53.302 30.159 1.00 15.30 78 LEU B N 1
ATOM 2912 C CA . LEU B 1 78 ? 60.683 54.328 31.084 1.00 15.13 78 LEU B CA 1
ATOM 2913 C C . LEU B 1 78 ? 60.236 54.003 32.501 1.00 14.47 78 LEU B C 1
ATOM 2914 O O . LEU B 1 78 ? 60.978 54.214 33.460 1.00 13.46 78 LEU B O 1
ATOM 2919 N N . GLU B 1 79 ? 59.019 53.489 32.627 1.00 14.05 79 GLU B N 1
ATOM 2920 C CA . GLU B 1 79 ? 58.476 53.128 33.930 1.00 15.12 79 GLU B CA 1
ATOM 2921 C C . GLU B 1 79 ? 59.297 52.014 34.569 1.00 14.94 79 GLU B C 1
ATOM 2922 O O . GLU B 1 79 ? 59.538 52.022 35.777 1.00 14.25 79 GLU B O 1
ATOM 2928 N N . GLU B 1 80 ? 59.732 51.058 33.755 1.00 14.38 80 GLU B N 1
ATOM 2929 C CA . GLU B 1 80 ? 60.543 49.954 34.252 1.00 14.49 80 GLU B CA 1
ATOM 2930 C C . GLU B 1 80 ? 61.919 50.477 34.662 1.00 13.51 80 GLU B C 1
ATOM 2931 O O . GLU B 1 80 ? 62.481 50.054 35.673 1.00 14.13 80 GLU B O 1
ATOM 2937 N N . ALA B 1 81 ? 62.459 51.403 33.877 1.00 13.51 81 ALA B N 1
ATOM 2938 C CA . ALA B 1 81 ? 63.765 51.979 34.180 1.00 12.55 81 ALA B CA 1
ATOM 2939 C C . ALA B 1 81 ? 63.710 52.747 35.501 1.00 12.28 81 ALA B C 1
ATOM 2940 O O . ALA B 1 81 ? 64.654 52.714 36.293 1.00 12.77 81 ALA B O 1
ATOM 2942 N N . ILE B 1 82 ? 62.598 53.436 35.733 1.00 12.32 82 ILE B N 1
ATOM 2943 C CA . ILE B 1 82 ? 62.417 54.205 36.959 1.00 12.33 82 ILE B CA 1
ATOM 2944 C C . ILE B 1 82 ? 62.341 53.279 38.175 1.00 12.34 82 ILE B C 1
ATOM 2945 O O . ILE B 1 82 ? 62.850 53.608 39.245 1.00 12.92 82 ILE B O 1
ATOM 2950 N N . LYS B 1 83 ? 61.714 52.119 38.011 1.00 11.99 83 LYS B N 1
ATOM 2951 C CA . LYS B 1 83 ? 61.627 51.163 39.109 1.00 12.97 83 LYS B CA 1
ATOM 2952 C C . LYS B 1 83 ? 63.011 50.565 39.345 1.00 13.41 83 LYS B C 1
ATOM 2953 O O . LYS B 1 83 ? 63.446 50.398 40.486 1.00 13.81 83 LYS B O 1
ATOM 2959 N N . GLU B 1 84 ? 63.701 50.251 38.254 1.00 13.76 84 GLU B N 1
ATOM 2960 C CA . GLU B 1 84 ? 65.028 49.655 38.333 1.00 13.74 84 GLU B CA 1
ATOM 2961 C C . GLU B 1 84 ? 66.120 50.556 38.899 1.00 13.97 84 GLU B C 1
ATOM 2962 O O . GLU B 1 84 ? 67.057 50.068 39.527 1.00 13.68 84 GLU B O 1
ATOM 2968 N N . VAL B 1 85 ? 66.022 51.865 38.685 1.00 12.80 85 VAL B N 1
ATOM 2969 C CA . VAL B 1 85 ? 67.055 52.746 39.215 1.00 12.37 85 VAL B CA 1
ATOM 2970 C C . VAL B 1 85 ? 67.014 52.711 40.742 1.00 11.87 85 VAL B C 1
ATOM 2971 O O . VAL B 1 85 ? 68.034 52.908 41.406 1.00 12.02 85 VAL B O 1
ATOM 2975 N N . VAL B 1 86 ? 65.836 52.445 41.296 1.00 11.80 86 VAL B N 1
ATOM 2976 C CA . VAL B 1 86 ? 65.692 52.351 42.744 1.00 12.72 86 VAL B CA 1
ATOM 2977 C C . VAL B 1 86 ? 66.283 51.017 43.213 1.00 13.45 86 VAL B C 1
ATOM 2978 O O . VAL B 1 86 ? 67.100 50.977 44.133 1.00 13.40 86 VAL B O 1
ATOM 2982 N N . ARG B 1 87 ? 65.880 49.932 42.555 1.00 14.03 87 ARG B N 1
ATOM 2983 C CA . ARG B 1 87 ? 66.352 48.586 42.899 1.00 14.94 87 ARG B CA 1
ATOM 2984 C C . ARG B 1 87 ? 67.856 48.391 42.759 1.00 15.11 87 ARG B C 1
ATOM 2985 O O . ARG B 1 87 ? 68.527 47.935 43.688 1.00 14.99 87 ARG B O 1
ATOM 2993 N N . ARG B 1 88 ? 68.380 48.722 41.586 1.00 15.07 88 ARG B N 1
ATOM 2994 C CA . ARG B 1 88 ? 69.796 48.531 41.311 1.00 15.17 88 ARG B CA 1
ATOM 2995 C C . ARG B 1 88 ? 70.744 49.296 42.218 1.00 15.01 88 ARG B C 1
ATOM 2996 O O . ARG B 1 88 ? 71.891 48.890 42.403 1.00 15.59 88 ARG B O 1
ATOM 3004 N N . ASN B 1 89 ? 70.273 50.397 42.793 1.00 13.72 89 ASN B N 1
ATOM 3005 C CA . ASN B 1 89 ? 71.112 51.182 43.690 1.00 13.28 89 ASN B CA 1
ATOM 3006 C C . ASN B 1 89 ? 70.830 50.867 45.155 1.00 12.38 89 ASN B C 1
ATOM 3007 O O . ASN B 1 89 ? 71.438 51.450 46.049 1.00 12.60 89 ASN B O 1
ATOM 3012 N N . GLY B 1 90 ? 69.907 49.939 45.389 1.00 12.73 90 GLY B N 1
ATOM 3013 C CA . GLY B 1 90 ? 69.572 49.547 46.749 1.00 13.25 90 GLY B CA 1
ATOM 3014 C C . GLY B 1 90 ? 68.994 50.666 47.591 1.00 13.33 90 GLY B C 1
ATOM 3015 O O . GLY B 1 90 ? 69.159 50.692 48.810 1.00 14.18 90 GLY B O 1
ATOM 3016 N N . TYR B 1 91 ? 68.304 51.593 46.940 1.00 11.90 91 TYR B N 1
ATOM 3017 C CA . TYR B 1 91 ? 67.705 52.720 47.640 1.00 11.68 91 TYR B CA 1
ATOM 3018 C C . TYR B 1 91 ? 66.392 52.357 48.314 1.00 11.94 91 TYR B C 1
ATOM 3019 O O . TYR B 1 91 ? 65.683 51.446 47.886 1.00 13.07 91 TYR B O 1
ATOM 3028 N N . ARG B 1 92 ? 66.084 53.072 49.387 1.00 12.51 92 ARG B N 1
ATOM 3029 C CA . ARG B 1 92 ? 64.818 52.903 50.077 1.00 13.68 92 ARG B CA 1
ATOM 3030 C C . ARG B 1 92 ? 64.094 54.167 49.596 1.00 14.44 92 ARG B C 1
ATOM 3031 O O . ARG B 1 92 ? 63.569 54.180 48.481 1.00 17.81 92 ARG B O 1
ATOM 3039 N N . SER B 1 93 ? 64.087 55.236 50.383 1.00 13.07 93 SER B N 1
ATOM 3040 C CA . SER B 1 93 ? 63.453 56.471 49.921 1.00 11.24 93 SER B CA 1
ATOM 3041 C C . SER B 1 93 ? 64.467 57.178 49.025 1.00 10.94 93 SER B C 1
ATOM 3042 O O . SER B 1 93 ? 65.668 57.121 49.287 1.00 11.40 93 SER B O 1
ATOM 3045 N N . CYS B 1 94 ? 63.996 57.841 47.972 1.00 9.96 94 CYS B N 1
ATOM 3046 C CA . CYS B 1 94 ? 64.905 58.548 47.074 1.00 9.90 94 CYS B CA 1
ATOM 3047 C C . CYS B 1 94 ? 64.179 59.477 46.113 1.00 8.43 94 CYS B C 1
ATOM 3048 O O . CYS B 1 94 ? 62.962 59.399 45.957 1.00 9.99 94 CYS B O 1
ATOM 3051 N N . TYR B 1 95 ? 64.943 60.374 45.496 1.00 8.67 95 TYR B N 1
ATOM 3052 C CA . TYR B 1 95 ? 64.411 61.308 44.510 1.00 8.50 95 TYR B CA 1
ATOM 3053 C C . TYR B 1 95 ? 64.810 60.730 43.157 1.00 9.47 95 TYR B C 1
ATOM 3054 O O . TYR B 1 95 ? 65.952 60.296 42.979 1.00 9.80 95 TYR B O 1
ATOM 3063 N N . ILE B 1 96 ? 63.872 60.719 42.212 1.00 8.97 96 ILE B N 1
ATOM 3064 C CA . ILE B 1 96 ? 64.118 60.173 40.878 1.00 8.99 96 ILE B CA 1
ATOM 3065 C C . ILE B 1 96 ? 63.981 61.270 39.827 1.00 8.57 96 ILE B C 1
ATOM 3066 O O . ILE B 1 96 ? 62.971 61.975 39.779 1.00 9.27 96 ILE B O 1
ATOM 3071 N N . ARG B 1 97 ? 64.998 61.394 38.980 1.00 8.39 97 ARG B N 1
ATOM 3072 C CA . ARG B 1 97 ? 65.031 62.430 37.959 1.00 8.46 97 ARG B CA 1
ATOM 3073 C C . ARG B 1 97 ? 65.205 61.950 36.522 1.00 9.42 97 ARG B C 1
ATOM 3074 O O . ARG B 1 97 ? 66.328 61.697 36.067 1.00 8.41 97 ARG B O 1
ATOM 3082 N N . PRO B 1 98 ? 64.085 61.775 35.799 1.00 8.42 98 PRO B N 1
ATOM 3083 C CA . PRO B 1 98 ? 64.163 61.341 34.401 1.00 8.60 98 PRO B CA 1
ATOM 3084 C C . PRO B 1 98 ? 64.477 62.614 33.616 1.00 8.20 98 PRO B C 1
ATOM 3085 O O . PRO B 1 98 ? 64.015 63.703 33.982 1.00 8.11 98 PRO B O 1
ATOM 3089 N N . LEU B 1 99 ? 65.263 62.484 32.556 1.00 8.10 99 LEU B N 1
ATOM 3090 C CA . LEU B 1 99 ? 65.618 63.625 31.727 1.00 8.01 99 LEU B CA 1
ATOM 3091 C C . LEU B 1 99 ? 65.737 63.213 30.271 1.00 8.44 99 LEU B C 1
ATOM 3092 O O . LEU B 1 99 ? 66.352 62.194 29.955 1.00 8.89 99 LEU B O 1
ATOM 3097 N N . ALA B 1 100 ? 65.130 63.996 29.388 1.00 7.82 100 ALA B N 1
ATOM 3098 C CA . ALA B 1 100 ? 65.226 63.753 27.953 1.00 8.18 100 ALA B CA 1
ATOM 3099 C C . ALA B 1 100 ? 65.815 65.047 27.405 1.00 8.64 100 ALA B C 1
ATOM 3100 O O . ALA B 1 100 ? 65.332 66.136 27.730 1.00 9.09 100 ALA B O 1
ATOM 3102 N N . TRP B 1 101 ? 66.862 64.944 26.592 1.00 8.35 101 TRP B N 1
ATOM 3103 C CA . TRP B 1 101 ? 67.493 66.144 26.062 1.00 8.31 101 TRP B CA 1
ATOM 3104 C C . TRP B 1 101 ? 67.952 66.016 24.619 1.00 9.39 101 TRP B C 1
ATOM 3105 O O . TRP B 1 101 ? 68.263 64.920 24.144 1.00 9.31 101 TRP B O 1
ATOM 3116 N N . MET B 1 102 ? 67.982 67.144 23.917 1.00 8.77 102 MET B N 1
ATOM 3117 C CA . MET B 1 102 ? 68.423 67.147 22.533 1.00 9.71 102 MET B CA 1
ATOM 3118 C C . MET B 1 102 ? 69.943 67.064 22.511 1.00 9.99 102 MET B C 1
ATOM 3119 O O . MET B 1 102 ? 70.632 67.837 23.186 1.00 9.22 102 MET B O 1
ATOM 3124 N N . GLY B 1 103 ? 70.448 66.111 21.729 1.00 10.91 103 GLY B N 1
ATOM 3125 C CA . GLY B 1 103 ? 71.876 65.865 21.629 1.00 11.09 103 GLY B CA 1
ATOM 3126 C C . GLY B 1 103 ? 72.732 66.772 20.766 1.00 11.16 103 GLY B C 1
ATOM 3127 O O . GLY B 1 103 ? 72.320 67.865 20.378 1.00 10.28 103 GLY B O 1
ATOM 3128 N N . ALA B 1 104 ? 73.928 66.282 20.441 1.00 12.14 104 ALA B N 1
ATOM 3129 C CA . ALA B 1 104 ? 74.910 67.042 19.675 1.00 12.48 104 ALA B CA 1
ATOM 3130 C C . ALA B 1 104 ? 74.998 66.826 18.163 1.00 13.63 104 ALA B C 1
ATOM 3131 O O . ALA B 1 104 ? 76.081 66.957 17.589 1.00 14.54 104 ALA B O 1
ATOM 3133 N N . LYS B 1 105 ? 73.883 66.519 17.511 1.00 13.97 105 LYS B N 1
ATOM 3134 C CA . LYS B 1 105 ? 73.912 66.322 16.063 1.00 14.97 105 LYS B CA 1
ATOM 3135 C C . LYS B 1 105 ? 74.169 67.639 15.332 1.00 15.03 105 LYS B C 1
ATOM 3136 O O . LYS B 1 105 ? 74.836 67.666 14.296 1.00 16.31 105 LYS B O 1
ATOM 3142 N N . ALA B 1 106 ? 73.643 68.731 15.881 1.00 13.67 106 ALA B N 1
ATOM 3143 C CA . ALA B 1 106 ? 73.807 70.054 15.289 1.00 12.65 106 ALA B CA 1
ATOM 3144 C C . ALA B 1 106 ? 73.462 71.120 16.320 1.00 11.98 106 ALA B C 1
ATOM 3145 O O . ALA B 1 106 ? 72.836 70.823 17.339 1.00 12.38 106 ALA B O 1
ATOM 3147 N N . LEU B 1 107 ? 73.865 72.358 16.059 1.00 11.42 107 LEU B N 1
ATOM 3148 C CA . LEU B 1 107 ? 73.572 73.434 16.992 1.00 10.99 107 LEU B CA 1
ATOM 3149 C C . LEU B 1 107 ? 72.796 74.607 16.401 1.00 11.34 107 LEU B C 1
ATOM 3150 O O . LEU B 1 107 ? 72.982 75.756 16.794 1.00 11.55 107 LEU B O 1
ATOM 3155 N N . GLY B 1 108 ? 71.935 74.310 15.433 1.00 11.58 108 GLY B N 1
ATOM 3156 C CA . GLY B 1 108 ? 71.089 75.353 14.887 1.00 11.54 108 GLY B CA 1
ATOM 3157 C C . GLY B 1 108 ? 70.027 75.460 15.971 1.00 11.26 108 GLY B C 1
ATOM 3158 O O . GLY B 1 108 ? 69.775 74.471 16.661 1.00 11.56 108 GLY B O 1
ATOM 3159 N N . VAL B 1 109 ? 69.400 76.619 16.148 1.00 10.91 109 VAL B N 1
ATOM 3160 C CA . VAL B 1 109 ? 68.395 76.736 17.206 1.00 11.11 109 VAL B CA 1
ATOM 3161 C C . VAL B 1 109 ? 67.240 75.745 17.058 1.00 10.40 109 VAL B C 1
ATOM 3162 O O . VAL B 1 109 ? 66.684 75.285 18.053 1.00 10.97 109 VAL B O 1
ATOM 3166 N N . ASN B 1 110 ? 66.877 75.422 15.821 1.00 10.26 110 ASN B N 1
ATOM 3167 C CA . ASN B 1 110 ? 65.806 74.461 15.560 1.00 10.69 110 ASN B CA 1
ATOM 3168 C C . ASN B 1 110 ? 66.315 73.091 16.029 1.00 10.69 110 ASN B C 1
ATOM 3169 O O . ASN B 1 110 ? 67.314 72.594 15.515 1.00 12.53 110 ASN B O 1
ATOM 3174 N N . PRO B 1 111 ? 65.631 72.465 17.005 1.00 10.88 111 PRO B N 1
ATOM 3175 C CA . PRO B 1 111 ? 66.043 71.156 17.526 1.00 12.29 111 PRO B CA 1
ATOM 3176 C C . PRO B 1 111 ? 65.568 69.924 16.753 1.00 12.49 111 PRO B C 1
ATOM 3177 O O . PRO B 1 111 ? 66.002 68.808 17.038 1.00 13.15 111 PRO B O 1
ATOM 3181 N N . LEU B 1 112 ? 64.684 70.108 15.780 1.00 12.96 112 LEU B N 1
ATOM 3182 C CA . LEU B 1 112 ? 64.174 68.964 15.028 1.00 13.52 112 LEU B CA 1
ATOM 3183 C C . LEU B 1 112 ? 65.243 68.068 14.399 1.00 14.52 112 LEU B C 1
ATOM 3184 O O . LEU B 1 112 ? 65.114 66.844 14.420 1.00 14.41 112 LEU B O 1
ATOM 3189 N N . PRO B 1 113 ? 66.311 68.656 13.836 1.00 14.41 113 PRO B N 1
ATOM 3190 C CA . PRO B 1 113 ? 67.356 67.823 13.227 1.00 15.31 113 PRO B CA 1
ATOM 3191 C C . PRO B 1 113 ? 68.080 66.947 14.249 1.00 15.38 113 PRO B C 1
ATOM 3192 O O . PRO B 1 113 ? 68.786 66.003 13.885 1.00 16.79 113 PRO B O 1
ATOM 3196 N N . ASN B 1 114 ? 67.898 67.260 15.528 1.00 14.34 114 ASN B N 1
ATOM 3197 C CA . ASN B 1 114 ? 68.557 66.523 16.600 1.00 12.68 114 ASN B CA 1
ATOM 3198 C C . ASN B 1 114 ? 67.782 65.320 17.133 1.00 12.48 114 ASN B C 1
ATOM 3199 O O . ASN B 1 114 ? 68.310 64.550 17.936 1.00 12.39 114 ASN B O 1
ATOM 3204 N N . ASN B 1 115 ? 66.536 65.156 16.704 1.00 11.91 115 ASN B N 1
ATOM 3205 C CA . ASN B 1 115 ? 65.735 64.025 17.163 1.00 11.31 115 ASN B CA 1
ATOM 3206 C C . ASN B 1 115 ? 66.334 62.705 16.680 1.00 11.41 115 ASN B C 1
ATOM 3207 O O . ASN B 1 115 ? 66.988 62.658 15.640 1.00 13.08 115 ASN B O 1
ATOM 3212 N N . PRO B 1 116 ? 66.112 61.613 17.430 1.00 11.31 116 PRO B N 1
ATOM 3213 C CA . PRO B 1 116 ? 65.345 61.574 18.677 1.00 12.09 116 PRO B CA 1
ATOM 3214 C C . PRO B 1 116 ? 66.177 62.030 19.868 1.00 11.41 116 PRO B C 1
ATOM 3215 O O . PRO B 1 116 ? 67.404 62.051 19.814 1.00 11.61 116 PRO B O 1
ATOM 3219 N N . ALA B 1 117 ? 65.499 62.387 20.948 1.00 11.93 117 ALA B N 1
ATOM 3220 C CA . ALA B 1 117 ? 66.182 62.845 22.144 1.00 11.81 117 ALA B CA 1
ATOM 3221 C C . ALA B 1 117 ? 66.903 61.721 22.868 1.00 12.24 117 ALA B C 1
ATOM 3222 O O . ALA B 1 117 ? 66.575 60.543 22.709 1.00 13.06 117 ALA B O 1
ATOM 3224 N N . GLU B 1 118 ? 67.905 62.103 23.648 1.00 10.63 118 GLU B N 1
ATOM 3225 C CA . GLU B 1 118 ? 68.647 61.158 24.464 1.00 10.91 118 GLU B CA 1
ATOM 3226 C C . GLU B 1 118 ? 67.854 61.142 25.765 1.00 10.39 118 GLU B C 1
ATOM 3227 O O . GLU B 1 118 ? 67.216 62.136 26.116 1.00 9.23 118 GLU B O 1
ATOM 3233 N N . VAL B 1 119 ? 67.872 60.023 26.475 1.00 9.52 119 VAL B N 1
ATOM 3234 C CA . VAL B 1 119 ? 67.112 59.923 27.710 1.00 10.22 119 VAL B CA 1
ATOM 3235 C C . VAL B 1 119 ? 67.918 59.248 28.810 1.00 10.85 119 VAL B C 1
ATOM 3236 O O . VAL B 1 119 ? 68.726 58.360 28.544 1.00 11.39 119 VAL B O 1
ATOM 3240 N N . MET B 1 120 ? 67.713 59.689 30.046 1.00 9.57 120 MET B N 1
ATOM 3241 C CA . MET B 1 120 ? 68.403 59.088 31.177 1.00 9.06 120 MET B CA 1
ATOM 3242 C C . MET B 1 120 ? 67.503 59.158 32.396 1.00 9.39 120 MET B C 1
ATOM 3243 O O . MET B 1 120 ? 66.586 59.980 32.457 1.00 9.61 120 MET B O 1
ATOM 3248 N N . VAL B 1 121 ? 67.741 58.258 33.342 1.00 9.77 121 VAL B N 1
ATOM 3249 C CA . VAL B 1 121 ? 66.997 58.245 34.591 1.00 9.57 121 VAL B CA 1
ATOM 3250 C C . VAL B 1 121 ? 68.016 58.040 35.699 1.00 9.39 121 VAL B C 1
ATOM 3251 O O . VAL B 1 121 ? 68.759 57.056 35.702 1.00 9.32 121 VAL B O 1
ATOM 3255 N N . ALA B 1 122 ? 68.062 58.987 36.625 1.00 9.08 122 ALA B N 1
ATOM 3256 C CA . ALA B 1 122 ? 68.984 58.921 37.746 1.00 8.70 122 ALA B CA 1
ATOM 3257 C C . ALA B 1 122 ? 68.195 59.087 39.031 1.00 9.50 122 ALA B C 1
ATOM 3258 O O . ALA B 1 122 ? 67.091 59.636 39.026 1.00 10.04 122 ALA B O 1
ATOM 3260 N N . ALA B 1 123 ? 68.755 58.604 40.131 1.00 9.37 123 ALA B N 1
ATOM 3261 C CA . ALA B 1 123 ? 68.095 58.724 41.421 1.00 8.92 123 ALA B CA 1
ATOM 3262 C C . ALA B 1 123 ? 69.149 58.857 42.500 1.00 9.46 123 ALA B C 1
ATOM 3263 O O . ALA B 1 123 ? 70.261 58.356 42.355 1.00 9.90 123 ALA B O 1
ATOM 3265 N N . TRP B 1 124 ? 68.806 59.551 43.575 1.00 9.77 124 TRP B N 1
ATOM 3266 C CA . TRP B 1 124 ? 69.738 59.714 44.676 1.00 9.37 124 TRP B CA 1
ATOM 3267 C C . TRP B 1 124 ? 68.979 59.922 45.973 1.00 10.10 124 TRP B C 1
ATOM 3268 O O . TRP B 1 124 ? 67.790 60.241 45.967 1.00 10.42 124 TRP B O 1
ATOM 3279 N N . GLU B 1 125 ? 69.673 59.719 47.085 1.00 10.90 125 GLU B N 1
ATOM 3280 C CA . GLU B 1 125 ? 69.062 59.843 48.398 1.00 11.38 125 GLU B CA 1
ATOM 3281 C C . GLU B 1 125 ? 69.095 61.243 48.987 1.00 11.11 125 GLU B C 1
ATOM 3282 O O . GLU B 1 125 ? 69.910 62.082 48.603 1.00 11.92 125 GLU B O 1
ATOM 3288 N N . TRP B 1 126 ? 68.184 61.485 49.924 1.00 11.91 126 TRP B N 1
ATOM 3289 C CA . TRP B 1 126 ? 68.084 62.773 50.593 1.00 11.59 126 TRP B CA 1
ATOM 3290 C C . TRP B 1 126 ? 69.147 62.893 51.676 1.00 11.65 126 TRP B C 1
ATOM 3291 O O . TRP B 1 126 ? 69.408 61.941 52.408 1.00 12.40 126 TRP B O 1
ATOM 3302 N N . GLY B 1 127 ? 69.754 64.070 51.777 1.00 12.89 127 GLY B N 1
ATOM 3303 C CA . GLY B 1 127 ? 70.774 64.283 52.787 1.00 13.64 127 GLY B CA 1
ATOM 3304 C C . GLY B 1 127 ? 70.168 64.633 54.133 1.00 13.79 127 GLY B C 1
ATOM 3305 O O . GLY B 1 127 ? 70.709 64.275 55.180 1.00 15.21 127 GLY B O 1
ATOM 3306 N N . ALA B 1 128 ? 69.039 65.335 54.108 1.00 13.12 128 ALA B N 1
ATOM 3307 C CA . ALA B 1 128 ? 68.365 65.738 55.336 1.00 12.59 128 ALA B CA 1
ATOM 3308 C C . ALA B 1 128 ? 66.909 66.089 55.067 1.00 13.91 128 ALA B C 1
ATOM 3309 O O . ALA B 1 128 ? 66.519 66.334 53.925 1.00 14.91 128 ALA B O 1
ATOM 3311 N N . TYR B 1 129 ? 66.113 66.108 56.130 1.00 13.10 129 TYR B N 1
ATOM 3312 C CA . TYR B 1 129 ? 64.696 66.438 56.042 1.00 13.79 129 TYR B CA 1
ATOM 3313 C C . TYR B 1 129 ? 64.365 67.488 57.085 1.00 14.56 129 TYR B C 1
ATOM 3314 O O . TYR B 1 129 ? 65.006 67.560 58.136 1.00 13.84 129 TYR B O 1
ATOM 3323 N N . LEU B 1 130 ? 63.358 68.301 56.797 1.00 15.77 130 LEU B N 1
ATOM 3324 C CA . LEU B 1 130 ? 62.929 69.315 57.744 1.00 16.05 130 LEU B CA 1
ATOM 3325 C C . LEU B 1 130 ? 62.166 68.603 58.849 1.00 15.31 130 LEU B C 1
ATOM 3326 O O . LEU B 1 130 ? 61.420 67.659 58.590 1.00 15.12 130 LEU B O 1
ATOM 3331 N N . GLY B 1 131 ? 62.368 69.046 60.083 1.00 14.42 131 GLY B N 1
ATOM 3332 C CA . GLY B 1 131 ? 61.663 68.449 61.197 1.00 14.23 131 GLY B CA 1
ATOM 3333 C C . GLY B 1 131 ? 60.382 69.216 61.458 1.00 13.28 131 GLY B C 1
ATOM 3334 O O . GLY B 1 131 ? 60.177 70.300 60.917 1.00 11.88 131 GLY B O 1
ATOM 3335 N N . GLU B 1 132 ? 59.516 68.657 62.289 1.00 13.05 132 GLU B N 1
ATOM 3336 C CA . GLU B 1 132 ? 58.251 69.289 62.617 1.00 12.41 132 GLU B CA 1
ATOM 3337 C C . GLU B 1 132 ? 58.422 70.717 63.150 1.00 11.90 132 GLU B C 1
ATOM 3338 O O . GLU B 1 132 ? 57.570 71.577 62.918 1.00 11.32 132 GLU B O 1
ATOM 3344 N N . GLU B 1 133 ? 59.520 70.973 63.855 1.00 11.55 133 GLU B N 1
ATOM 3345 C CA . GLU B 1 133 ? 59.772 72.306 64.395 1.00 11.40 133 GLU B CA 1
ATOM 3346 C C . GLU B 1 133 ? 59.856 73.331 63.268 1.00 11.20 133 GLU B C 1
ATOM 3347 O O . GLU B 1 133 ? 59.255 74.405 63.344 1.00 11.26 133 GLU B O 1
ATOM 3353 N N . ALA B 1 134 ? 60.613 72.992 62.228 1.00 10.15 134 ALA B N 1
ATOM 3354 C CA . ALA B 1 134 ? 60.799 73.874 61.082 1.00 10.06 134 ALA B CA 1
ATOM 3355 C C . ALA B 1 134 ? 59.507 74.021 60.284 1.00 10.09 134 ALA B C 1
ATOM 3356 O O . ALA B 1 134 ? 59.170 75.113 59.821 1.00 10.78 134 ALA B O 1
ATOM 3358 N N . VAL B 1 135 ? 58.789 72.915 60.120 1.00 10.69 135 VAL B N 1
ATOM 3359 C CA . VAL B 1 135 ? 57.530 72.933 59.384 1.00 10.91 135 VAL B CA 1
ATOM 3360 C C . VAL B 1 135 ? 56.538 73.867 60.070 1.00 10.80 135 VAL B C 1
ATOM 3361 O O . VAL B 1 135 ? 55.849 74.649 59.413 1.00 10.66 135 VAL B O 1
ATOM 3365 N N . ARG B 1 136 ? 56.476 73.792 61.396 1.00 10.33 136 ARG B N 1
ATOM 3366 C CA . ARG B 1 136 ? 55.554 74.624 62.155 1.00 10.99 136 ARG B CA 1
ATOM 3367 C C . ARG B 1 136 ? 55.946 76.099 62.108 1.00 10.32 136 ARG B C 1
ATOM 3368 O O . ARG B 1 136 ? 55.079 76.972 62.096 1.00 11.38 136 ARG B O 1
ATOM 3376 N N . LYS B 1 137 ? 57.244 76.386 62.094 1.00 10.69 137 LYS B N 1
ATOM 3377 C CA . LYS B 1 137 ? 57.686 77.775 62.017 1.00 11.13 137 LYS B CA 1
ATOM 3378 C C . LYS B 1 137 ? 57.199 78.334 60.686 1.00 11.04 137 LYS B C 1
ATOM 3379 O O . LYS B 1 137 ? 56.854 79.513 60.580 1.00 11.44 137 LYS B O 1
ATOM 3385 N N . GLY B 1 138 ? 57.176 77.468 59.677 1.00 10.63 138 GLY B N 1
ATOM 3386 C CA . GLY B 1 138 ? 56.706 77.856 58.359 1.00 10.58 138 GLY B CA 1
ATOM 3387 C C . GLY B 1 138 ? 57.721 78.545 57.473 1.00 9.88 138 GLY B C 1
ATOM 3388 O O . GLY B 1 138 ? 58.688 79.141 57.947 1.00 11.20 138 GLY B O 1
ATOM 3389 N N . ALA B 1 139 ? 57.488 78.463 56.168 1.00 8.99 139 ALA B N 1
ATOM 3390 C CA . ALA B 1 139 ? 58.366 79.083 55.191 1.00 8.54 139 ALA B CA 1
ATOM 3391 C C . ALA B 1 139 ? 58.065 80.571 55.044 1.00 8.48 139 ALA B C 1
ATOM 3392 O O . ALA B 1 139 ? 56.920 81.011 55.189 1.00 9.08 139 ALA B O 1
ATOM 3394 N N . ARG B 1 140 ? 59.110 81.340 54.770 1.00 8.83 140 ARG B N 1
ATOM 3395 C CA . ARG B 1 140 ? 58.968 82.771 54.561 1.00 8.91 140 ARG B CA 1
ATOM 3396 C C . ARG B 1 140 ? 59.192 83.034 53.077 1.00 8.26 140 ARG B C 1
ATOM 3397 O O . ARG B 1 140 ? 60.212 82.639 52.503 1.00 9.24 140 ARG B O 1
ATOM 3405 N N . LEU B 1 141 ? 58.221 83.691 52.456 1.00 8.06 141 LEU B N 1
ATOM 3406 C CA . LEU B 1 141 ? 58.298 84.007 51.040 1.00 8.09 141 LEU B CA 1
ATOM 3407 C C . LEU B 1 141 ? 58.422 85.501 50.799 1.00 7.67 141 LEU B C 1
ATOM 3408 O O . LEU B 1 141 ? 58.036 86.318 51.635 1.00 8.81 141 LEU B O 1
ATOM 3413 N N . ILE B 1 142 ? 58.991 85.849 49.655 1.00 8.01 142 ILE B N 1
ATOM 3414 C CA . ILE B 1 142 ? 59.088 87.239 49.248 1.00 8.46 142 ILE B CA 1
ATOM 3415 C C . ILE B 1 142 ? 58.691 87.252 47.784 1.00 8.47 142 ILE B C 1
ATOM 3416 O O . ILE B 1 142 ? 59.109 86.393 47.005 1.00 7.71 142 ILE B O 1
ATOM 3421 N N . THR B 1 143 ? 57.843 88.206 47.424 1.00 6.67 143 THR B N 1
ATOM 3422 C CA . THR B 1 143 ? 57.377 88.328 46.055 1.00 7.04 143 THR B CA 1
ATOM 3423 C C . THR B 1 143 ? 58.541 88.758 45.173 1.00 5.76 143 THR B C 1
ATOM 3424 O O . THR B 1 143 ? 59.281 89.690 45.496 1.00 6.82 143 THR B O 1
ATOM 3428 N N . SER B 1 144 ? 58.692 88.048 44.061 1.00 6.79 144 SER B N 1
ATOM 3429 C CA . SER B 1 144 ? 59.782 88.272 43.124 1.00 6.25 144 SER B CA 1
ATOM 3430 C C . SER B 1 144 ? 59.608 89.429 42.155 1.00 6.18 144 SER B C 1
ATOM 3431 O O . SER B 1 144 ? 58.486 89.847 41.847 1.00 6.47 144 SER B O 1
ATOM 3434 N N . SER B 1 145 ? 60.741 89.943 41.683 1.00 6.23 145 SER B N 1
ATOM 3435 C CA . SER B 1 145 ? 60.750 91.008 40.690 1.00 6.41 145 SER B CA 1
ATOM 3436 C C . SER B 1 145 ? 60.772 90.358 39.303 1.00 7.03 145 SER B C 1
ATOM 3437 O O . SER B 1 145 ? 60.814 91.046 38.280 1.00 7.24 145 SER B O 1
ATOM 3440 N N . TRP B 1 146 ? 60.772 89.026 39.278 1.00 6.24 146 TRP B N 1
ATOM 3441 C CA . TRP B 1 146 ? 60.730 88.280 38.024 1.00 6.49 146 TRP B CA 1
ATOM 3442 C C . TRP B 1 146 ? 59.333 87.678 37.924 1.00 6.31 146 TRP B C 1
ATOM 3443 O O . TRP B 1 146 ? 58.856 87.034 38.860 1.00 6.96 146 TRP B O 1
ATOM 3454 N N . ALA B 1 147 ? 58.670 87.912 36.796 1.00 6.85 147 ALA B N 1
ATOM 3455 C CA . ALA B 1 147 ? 57.322 87.402 36.580 1.00 7.36 147 ALA B CA 1
ATOM 3456 C C . ALA B 1 147 ? 57.366 86.050 35.883 1.00 6.91 147 ALA B C 1
ATOM 3457 O O . ALA B 1 147 ? 58.242 85.816 35.047 1.00 7.36 147 ALA B O 1
ATOM 3459 N N . ARG B 1 148 ? 56.440 85.155 36.229 1.00 7.31 148 ARG B N 1
ATOM 3460 C CA . ARG B 1 148 ? 56.407 83.865 35.549 1.00 7.40 148 ARG B CA 1
ATOM 3461 C C . ARG B 1 148 ? 55.967 84.170 34.124 1.00 7.36 148 ARG B C 1
ATOM 3462 O O . ARG B 1 148 ? 55.081 84.993 33.889 1.00 8.56 148 ARG B O 1
ATOM 3470 N N . PHE B 1 149 ? 56.601 83.507 33.170 1.00 7.47 149 PHE B N 1
ATOM 3471 C CA . PHE B 1 149 ? 56.326 83.727 31.758 1.00 7.44 149 PHE B CA 1
ATOM 3472 C C . PHE B 1 149 ? 54.902 83.568 31.247 1.00 6.60 149 PHE B C 1
ATOM 3473 O O . PHE B 1 149 ? 54.165 82.678 31.664 1.00 6.90 149 PHE B O 1
ATOM 3481 N N . PRO B 1 150 ? 54.487 84.473 30.348 1.00 6.70 150 PRO B N 1
ATOM 3482 C CA . PRO B 1 150 ? 53.147 84.396 29.769 1.00 6.49 150 PRO B CA 1
ATOM 3483 C C . PRO B 1 150 ? 53.044 83.066 29.018 1.00 5.81 150 PRO B C 1
ATOM 3484 O O . PRO B 1 150 ? 54.065 82.491 28.616 1.00 5.53 150 PRO B O 1
ATOM 3488 N N . ALA B 1 151 ? 51.814 82.604 28.809 1.00 6.03 151 ALA B N 1
ATOM 3489 C CA . ALA B 1 151 ? 51.543 81.329 28.149 1.00 6.41 151 ALA B CA 1
ATOM 3490 C C . ALA B 1 151 ? 51.951 81.229 26.682 1.00 7.08 151 ALA B C 1
ATOM 3491 O O . ALA B 1 151 ? 51.897 80.142 26.099 1.00 7.88 151 ALA B O 1
ATOM 3493 N N . ASN B 1 152 ? 52.343 82.351 26.082 1.00 5.83 152 ASN B N 1
ATOM 3494 C CA . ASN B 1 152 ? 52.781 82.356 24.689 1.00 6.56 152 ASN B CA 1
ATOM 3495 C C . ASN B 1 152 ? 54.243 82.782 24.597 1.00 6.50 152 ASN B C 1
ATOM 3496 O O . ASN B 1 152 ? 54.705 83.217 23.543 1.00 7.16 152 ASN B O 1
ATOM 3501 N N . VAL B 1 153 ? 54.963 82.654 25.712 1.00 6.64 153 VAL B N 1
ATOM 3502 C CA . VAL B 1 153 ? 56.379 83.018 25.779 1.00 7.07 153 VAL B CA 1
ATOM 3503 C C . VAL B 1 153 ? 57.217 81.771 26.078 1.00 7.70 153 VAL B C 1
ATOM 3504 O O . VAL B 1 153 ? 58.202 81.498 25.397 1.00 7.66 153 VAL B O 1
ATOM 3508 N N . MET B 1 154 ? 56.824 81.025 27.105 1.00 7.32 154 MET B N 1
ATOM 3509 C CA . MET B 1 154 ? 57.482 79.764 27.451 1.00 7.39 154 MET B CA 1
ATOM 3510 C C . MET B 1 154 ? 56.326 78.827 27.812 1.00 7.73 154 MET B C 1
ATOM 3511 O O . MET B 1 154 ? 55.294 79.275 28.312 1.00 7.37 154 MET B O 1
ATOM 3516 N N . PRO B 1 155 ? 56.476 77.520 27.552 1.00 8.18 155 PRO B N 1
ATOM 3517 C CA . PRO B 1 155 ? 55.424 76.542 27.857 1.00 8.10 155 PRO B CA 1
ATOM 3518 C C . PRO B 1 155 ? 55.358 76.214 29.347 1.00 8.94 155 PRO B C 1
ATOM 3519 O O . PRO B 1 155 ? 56.007 75.279 29.821 1.00 7.94 155 PRO B O 1
ATOM 3523 N N . GLY B 1 156 ? 54.556 76.989 30.070 1.00 8.25 156 GLY B N 1
ATOM 3524 C CA . GLY B 1 156 ? 54.429 76.827 31.508 1.00 8.68 156 GLY B CA 1
ATOM 3525 C C . GLY B 1 156 ? 53.760 75.576 32.038 1.00 8.34 156 GLY B C 1
ATOM 3526 O O . GLY B 1 156 ? 53.768 75.346 33.246 1.00 9.46 156 GLY B O 1
ATOM 3527 N N . LYS B 1 157 ? 53.175 74.771 31.158 1.00 7.58 157 LYS B N 1
ATOM 3528 C CA . LYS B 1 157 ? 52.522 73.536 31.583 1.00 7.50 157 LYS B CA 1
ATOM 3529 C C . LYS B 1 157 ? 53.486 72.363 31.438 1.00 7.48 157 LYS B C 1
ATOM 3530 O O . LYS B 1 157 ? 53.162 71.230 31.797 1.00 8.52 157 LYS B O 1
ATOM 3536 N N . ALA B 1 158 ? 54.674 72.644 30.917 1.00 7.63 158 ALA B N 1
ATOM 3537 C CA . ALA B 1 158 ? 55.675 71.605 30.715 1.00 7.61 158 ALA B CA 1
ATOM 3538 C C . ALA B 1 158 ? 56.917 71.856 31.551 1.00 8.07 158 ALA B C 1
ATOM 3539 O O . ALA B 1 158 ? 57.243 72.997 31.871 1.00 7.57 158 ALA B O 1
ATOM 3541 N N . LYS B 1 159 ? 57.596 70.779 31.928 1.00 7.52 159 LYS B N 1
ATOM 3542 C CA . LYS B 1 159 ? 58.834 70.909 32.679 1.00 8.07 159 LYS B CA 1
ATOM 3543 C C . LYS B 1 159 ? 59.962 70.914 31.646 1.00 7.73 159 LYS B C 1
ATOM 3544 O O . LYS B 1 159 ? 60.666 69.921 31.459 1.00 8.53 159 LYS B O 1
ATOM 3550 N N . VAL B 1 160 ? 60.092 72.039 30.949 1.00 7.37 160 VAL B N 1
ATOM 3551 C CA . VAL B 1 160 ? 61.119 72.233 29.933 1.00 7.42 160 VAL B CA 1
ATOM 3552 C C . VAL B 1 160 ? 62.302 72.934 30.593 1.00 7.27 160 VAL B C 1
ATOM 3553 O O . VAL B 1 160 ? 62.131 73.952 31.261 1.00 7.83 160 VAL B O 1
ATOM 3557 N N . GLY B 1 161 ? 63.498 72.381 30.400 1.00 6.95 161 GLY B N 1
ATOM 3558 C CA . GLY B 1 161 ? 64.698 72.933 31.005 1.00 7.52 161 GLY B CA 1
ATOM 3559 C C . GLY B 1 161 ? 64.847 74.442 30.985 1.00 7.16 161 GLY B C 1
ATOM 3560 O O . GLY B 1 161 ? 65.045 75.065 32.027 1.00 6.93 161 GLY B O 1
ATOM 3561 N N . GLY B 1 162 ? 64.748 75.035 29.799 1.00 7.28 162 GLY B N 1
ATOM 3562 C CA . GLY B 1 162 ? 64.902 76.473 29.670 1.00 8.05 162 GLY B CA 1
ATOM 3563 C C . GLY B 1 162 ? 64.004 77.307 30.565 1.00 7.39 162 GLY B C 1
ATOM 3564 O O . GLY B 1 162 ? 64.380 78.408 30.968 1.00 7.89 162 GLY B O 1
ATOM 3565 N N . ASN B 1 163 ? 62.818 76.788 30.869 1.00 7.15 163 ASN B N 1
ATOM 3566 C CA . ASN B 1 163 ? 61.862 77.487 31.728 1.00 6.82 163 ASN B CA 1
ATOM 3567 C C . ASN B 1 163 ? 62.471 77.849 33.070 1.00 7.94 163 ASN B C 1
ATOM 3568 O O . ASN B 1 163 ? 62.154 78.886 33.654 1.00 8.56 163 ASN B O 1
ATOM 3573 N N . TYR B 1 164 ? 63.346 76.982 33.564 1.00 6.43 164 TYR B N 1
ATOM 3574 C CA . TYR B 1 164 ? 63.902 77.182 34.887 1.00 6.22 164 TYR B CA 1
ATOM 3575 C C . TYR B 1 164 ? 64.929 78.272 35.102 1.00 6.36 164 TYR B C 1
ATOM 3576 O O . TYR B 1 164 ? 65.395 78.477 36.219 1.00 7.23 164 TYR B O 1
ATOM 3585 N N . VAL B 1 165 ? 65.266 78.996 34.042 1.00 7.39 165 VAL B N 1
ATOM 3586 C CA . VAL B 1 165 ? 66.161 80.133 34.189 1.00 7.08 165 VAL B CA 1
ATOM 3587 C C . VAL B 1 165 ? 65.329 81.153 34.983 1.00 6.85 165 VAL B C 1
ATOM 3588 O O . VAL B 1 165 ? 65.835 81.852 35.862 1.00 6.84 165 VAL B O 1
ATOM 3592 N N . ASN B 1 166 ? 64.037 81.211 34.669 1.00 6.82 166 ASN B N 1
ATOM 3593 C CA . ASN B 1 166 ? 63.108 82.115 35.344 1.00 7.09 166 ASN B CA 1
ATOM 3594 C C . ASN B 1 166 ? 63.006 81.723 36.826 1.00 8.19 166 ASN B C 1
ATOM 3595 O O . ASN B 1 166 ? 63.055 82.582 37.714 1.00 8.19 166 ASN B O 1
ATOM 3600 N N . SER B 1 167 ? 62.888 80.425 37.093 1.00 7.63 167 SER B N 1
ATOM 3601 C CA . SER B 1 167 ? 62.808 79.932 38.464 1.00 7.67 167 SER B CA 1
ATOM 3602 C C . SER B 1 167 ? 64.109 80.189 39.219 1.00 7.88 167 SER B C 1
ATOM 3603 O O . SER B 1 167 ? 64.088 80.576 40.389 1.00 8.56 167 SER B O 1
ATOM 3606 N N . ALA B 1 168 ? 65.238 79.976 38.547 1.00 7.14 168 ALA B N 1
ATOM 3607 C CA . ALA B 1 168 ? 66.549 80.184 39.158 1.00 7.74 168 ALA B CA 1
ATOM 3608 C C . ALA B 1 168 ? 66.744 81.641 39.569 1.00 8.14 168 ALA B C 1
ATOM 3609 O O . ALA B 1 168 ? 67.192 81.928 40.684 1.00 7.68 168 ALA B O 1
ATOM 3611 N N . LEU B 1 169 ? 66.419 82.559 38.666 1.00 6.99 169 LEU B N 1
ATOM 3612 C CA . LEU B 1 169 ? 66.553 83.984 38.949 1.00 6.61 169 LEU B CA 1
ATOM 3613 C C . LEU B 1 169 ? 65.691 84.387 40.146 1.00 6.87 169 LEU B C 1
ATOM 3614 O O . LEU B 1 169 ? 66.139 85.126 41.024 1.00 7.26 169 LEU B O 1
ATOM 3619 N N . ALA B 1 170 ? 64.457 83.893 40.189 1.00 6.93 170 ALA B N 1
ATOM 3620 C CA . ALA B 1 170 ? 63.554 84.214 41.287 1.00 7.12 170 ALA B CA 1
ATOM 3621 C C . ALA B 1 170 ? 64.030 83.613 42.611 1.00 7.72 170 ALA B C 1
ATOM 3622 O O . ALA B 1 170 ? 63.988 84.273 43.651 1.00 7.77 170 ALA B O 1
ATOM 3624 N N . LYS B 1 171 ? 64.486 82.366 42.580 1.00 7.74 171 LYS B N 1
ATOM 3625 C CA . LYS B 1 171 ? 64.953 81.722 43.804 1.00 8.06 171 LYS B CA 1
ATOM 3626 C C . LYS B 1 171 ? 66.190 82.415 44.372 1.00 8.51 171 LYS B C 1
ATOM 3627 O O . LYS B 1 171 ? 66.279 82.636 45.580 1.00 8.00 171 LYS B O 1
ATOM 3633 N N . MET B 1 172 ? 67.141 82.764 43.510 1.00 7.31 172 MET B N 1
ATOM 3634 C CA . MET B 1 172 ? 68.343 83.448 43.980 1.00 8.08 172 MET B CA 1
ATOM 3635 C C . MET B 1 172 ? 67.971 84.770 44.633 1.00 8.19 172 MET B C 1
ATOM 3636 O O . MET B 1 172 ? 68.508 85.131 45.680 1.00 8.50 172 MET B O 1
ATOM 3641 N N . GLU B 1 173 ? 67.046 85.490 44.011 1.00 7.24 173 GLU B N 1
ATOM 3642 C CA . GLU B 1 173 ? 66.603 86.775 44.538 1.00 7.21 173 GLU B CA 1
ATOM 3643 C C . GLU B 1 173 ? 65.972 86.626 45.919 1.00 6.32 173 GLU B C 1
ATOM 3644 O O . GLU B 1 173 ? 66.283 87.388 46.839 1.00 6.90 173 GLU B O 1
ATOM 3650 N N . ALA B 1 174 ? 65.095 85.639 46.067 1.00 7.13 174 ALA B N 1
ATOM 3651 C CA . ALA B 1 174 ? 64.422 85.398 47.339 1.00 7.47 174 ALA B CA 1
ATOM 3652 C C . ALA B 1 174 ? 65.416 85.045 48.444 1.00 8.78 174 ALA B C 1
ATOM 3653 O O . ALA B 1 174 ? 65.337 85.578 49.552 1.00 8.94 174 ALA B O 1
ATOM 3655 N N . VAL B 1 175 ? 66.348 84.149 48.143 1.00 8.93 175 VAL B N 1
ATOM 3656 C CA . VAL B 1 175 ? 67.341 83.741 49.127 1.00 9.51 175 VAL B CA 1
ATOM 3657 C C . VAL B 1 175 ? 68.227 84.917 49.526 1.00 10.52 175 VAL B C 1
ATOM 3658 O O . VAL B 1 175 ? 68.538 85.093 50.705 1.00 11.07 175 VAL B O 1
ATOM 3662 N N . ALA B 1 176 ? 68.625 85.725 48.548 1.00 9.26 176 ALA B N 1
ATOM 3663 C CA . ALA B 1 176 ? 69.474 86.883 48.814 1.00 9.56 176 ALA B CA 1
ATOM 3664 C C . ALA B 1 176 ? 68.757 87.886 49.713 1.00 10.46 176 ALA B C 1
ATOM 3665 O O . ALA B 1 176 ? 69.392 88.598 50.492 1.00 11.98 176 ALA B O 1
ATOM 3667 N N . ALA B 1 177 ? 67.433 87.937 49.601 1.00 10.70 177 ALA B N 1
ATOM 3668 C CA . ALA B 1 177 ? 66.629 88.854 50.404 1.00 11.71 177 ALA B CA 1
ATOM 3669 C C . ALA B 1 177 ? 66.341 88.303 51.796 1.00 13.24 177 ALA B C 1
ATOM 3670 O O . ALA B 1 177 ? 65.689 88.963 52.604 1.00 14.99 177 ALA B O 1
ATOM 3672 N N . GLY B 1 178 ? 66.822 87.093 52.069 1.00 13.93 178 GLY B N 1
ATOM 3673 C CA . GLY B 1 178 ? 66.616 86.489 53.375 1.00 15.37 178 GLY B CA 1
ATOM 3674 C C . GLY B 1 178 ? 65.401 85.591 53.518 1.00 14.83 178 GLY B C 1
ATOM 3675 O O . GLY B 1 178 ? 65.068 85.176 54.630 1.00 17.16 178 GLY B O 1
ATOM 3676 N N . ALA B 1 179 ? 64.740 85.278 52.407 1.00 13.30 179 ALA B N 1
ATOM 3677 C CA . ALA B 1 179 ? 63.557 84.422 52.438 1.00 11.17 179 ALA B CA 1
ATOM 3678 C C . ALA B 1 179 ? 63.897 82.973 52.097 1.00 9.97 179 ALA B C 1
ATOM 3679 O O . ALA B 1 179 ? 65.017 82.664 51.695 1.00 10.70 179 ALA B O 1
ATOM 3681 N N . ASP B 1 180 ? 62.918 82.087 52.259 1.00 9.15 180 ASP B N 1
ATOM 3682 C CA . ASP B 1 180 ? 63.108 80.668 51.964 1.00 9.61 180 ASP B CA 1
ATOM 3683 C C . ASP B 1 180 ? 62.745 80.332 50.528 1.00 9.39 180 ASP B C 1
ATOM 3684 O O . ASP B 1 180 ? 63.297 79.403 49.940 1.00 10.43 180 ASP B O 1
ATOM 3689 N N . GLU B 1 181 ? 61.817 81.095 49.963 1.00 8.93 181 GLU B N 1
ATOM 3690 C CA . GLU B 1 181 ? 61.347 80.823 48.617 1.00 7.93 181 GLU B CA 1
ATOM 3691 C C . GLU B 1 181 ? 60.760 82.079 48.001 1.00 7.88 181 GLU B C 1
ATOM 3692 O O . GLU B 1 181 ? 60.395 83.021 48.710 1.00 7.62 181 GLU B O 1
ATOM 3698 N N . ALA B 1 182 ? 60.674 82.088 46.676 1.00 7.54 182 ALA B N 1
ATOM 3699 C CA . ALA B 1 182 ? 60.122 83.226 45.965 1.00 6.80 182 ALA B CA 1
ATOM 3700 C C . ALA B 1 182 ? 58.670 82.986 45.596 1.00 9.15 182 ALA B C 1
ATOM 3701 O O . ALA B 1 182 ? 58.244 81.850 45.386 1.00 9.07 182 ALA B O 1
ATOM 3703 N N . LEU B 1 183 ? 57.908 84.069 45.543 1.00 7.42 183 LEU B N 1
ATOM 3704 C CA . LEU B 1 183 ? 56.518 84.002 45.127 1.00 8.39 183 LEU B CA 1
ATOM 3705 C C . LEU B 1 183 ? 56.502 84.831 43.848 1.00 7.42 183 LEU B C 1
ATOM 3706 O O . LEU B 1 183 ? 56.745 86.037 43.884 1.00 8.89 183 LEU B O 1
ATOM 3711 N N . LEU B 1 184 ? 56.254 84.185 42.715 1.00 6.87 184 LEU B N 1
ATOM 3712 C CA . LEU B 1 184 ? 56.228 84.911 41.453 1.00 6.27 184 LEU B CA 1
ATOM 3713 C C . LEU B 1 184 ? 54.819 85.316 41.068 1.00 6.41 184 LEU B C 1
ATOM 3714 O O . LEU B 1 184 ? 53.856 84.586 41.311 1.00 6.44 184 LEU B O 1
ATOM 3719 N N . LEU B 1 185 ? 54.711 86.496 40.471 1.00 6.94 185 LEU B N 1
ATOM 3720 C CA . LEU B 1 185 ? 53.434 86.995 39.983 1.00 7.29 185 LEU B CA 1
ATOM 3721 C C . LEU B 1 185 ? 53.470 86.791 38.476 1.00 7.38 185 LEU B C 1
ATOM 3722 O O . LEU B 1 185 ? 54.538 86.548 37.904 1.00 7.78 185 LEU B O 1
ATOM 3727 N N . ASP B 1 186 ? 52.312 86.864 37.830 1.00 6.38 186 ASP B N 1
ATOM 3728 C CA . ASP B 1 186 ? 52.312 86.781 36.381 1.00 6.79 186 ASP B CA 1
ATOM 3729 C C . ASP B 1 186 ? 52.532 88.214 35.891 1.00 7.22 186 ASP B C 1
ATOM 3730 O O . ASP B 1 186 ? 52.593 89.151 36.698 1.00 6.69 186 ASP B O 1
ATOM 3735 N N . GLU B 1 187 ? 52.677 88.395 34.585 1.00 7.37 187 GLU B N 1
ATOM 3736 C CA . GLU B 1 187 ? 52.940 89.723 34.042 1.00 8.04 187 GLU B CA 1
ATOM 3737 C C . GLU B 1 187 ? 51.840 90.737 34.339 1.00 7.43 187 GLU B C 1
ATOM 3738 O O . GLU B 1 187 ? 52.103 91.939 34.383 1.00 7.93 187 GLU B O 1
ATOM 3744 N N . GLU B 1 188 ? 50.618 90.251 34.551 1.00 7.23 188 GLU B N 1
ATOM 3745 C CA . GLU B 1 188 ? 49.480 91.121 34.847 1.00 8.88 188 GLU B CA 1
ATOM 3746 C C . GLU B 1 188 ? 49.440 91.561 36.309 1.00 8.03 188 GLU B C 1
ATOM 3747 O O . GLU B 1 188 ? 48.667 92.447 36.674 1.00 8.78 188 GLU B O 1
ATOM 3753 N N . GLY B 1 189 ? 50.256 90.929 37.149 1.00 7.37 189 GLY B N 1
ATOM 3754 C CA . GLY B 1 189 ? 50.303 91.308 38.550 1.00 6.81 189 GLY B CA 1
ATOM 3755 C C . GLY B 1 189 ? 49.646 90.372 39.546 1.00 6.27 189 GLY B C 1
ATOM 3756 O O . GLY B 1 189 ? 49.682 90.637 40.747 1.00 7.07 189 GLY B O 1
ATOM 3757 N N . TYR B 1 190 ? 49.031 89.297 39.065 1.00 6.19 190 TYR B N 1
ATOM 3758 C CA . TYR B 1 190 ? 48.387 88.338 39.953 1.00 6.17 190 TYR B CA 1
ATOM 3759 C C . TYR B 1 190 ? 49.387 87.294 40.425 1.00 6.51 190 TYR B C 1
ATOM 3760 O O . TYR B 1 190 ? 50.425 87.087 39.802 1.00 7.34 190 TYR B O 1
ATOM 3769 N N . VAL B 1 191 ? 49.070 86.625 41.524 1.00 6.40 191 VAL B N 1
ATOM 3770 C CA . VAL B 1 191 ? 49.950 85.587 42.031 1.00 6.66 191 VAL B CA 1
ATOM 3771 C C . VAL B 1 191 ? 49.965 84.428 41.038 1.00 7.06 191 VAL B C 1
ATOM 3772 O O . VAL B 1 191 ? 48.923 84.055 40.494 1.00 7.41 191 VAL B O 1
ATOM 3776 N N . ALA B 1 192 ? 51.153 83.881 40.791 1.00 6.68 192 ALA B N 1
ATOM 3777 C CA . ALA B 1 192 ? 51.300 82.735 39.900 1.00 6.72 192 ALA B CA 1
ATOM 3778 C C . ALA B 1 192 ? 51.632 81.531 40.783 1.00 6.79 192 ALA B C 1
ATOM 3779 O O . ALA B 1 192 ? 50.740 80.782 41.172 1.00 7.88 192 ALA B O 1
ATOM 3781 N N . GLU B 1 193 ? 52.910 81.352 41.107 1.00 7.50 193 GLU B N 1
ATOM 3782 C CA . GLU B 1 193 ? 53.338 80.246 41.962 1.00 8.78 193 GLU B CA 1
ATOM 3783 C C . GLU B 1 193 ? 54.751 80.493 42.482 1.00 8.22 193 GLU B C 1
ATOM 3784 O O . GLU B 1 193 ? 55.337 81.544 42.227 1.00 9.23 193 GLU B O 1
ATOM 3790 N N . GLY B 1 194 ? 55.288 79.533 43.229 1.00 8.69 194 GLY B N 1
ATOM 3791 C CA . GLY B 1 194 ? 56.644 79.670 43.733 1.00 8.96 194 GLY B CA 1
ATOM 3792 C C . GLY B 1 194 ? 57.612 79.285 42.628 1.00 10.02 194 GLY B C 1
ATOM 3793 O O . GLY B 1 194 ? 57.179 78.928 41.529 1.00 10.51 194 GLY B O 1
ATOM 3794 N N . SER B 1 195 ? 58.916 79.339 42.893 1.00 9.59 195 SER B N 1
ATOM 3795 C CA . SER B 1 195 ? 59.881 78.979 41.856 1.00 9.34 195 SER B CA 1
ATOM 3796 C C . SER B 1 195 ? 59.726 77.516 41.439 1.00 9.08 195 SER B C 1
ATOM 3797 O O . SER B 1 195 ? 60.124 77.133 40.339 1.00 10.59 195 SER B O 1
ATOM 3800 N N . GLY B 1 196 ? 59.137 76.706 42.315 1.00 8.77 196 GLY B N 1
ATOM 3801 C CA . GLY B 1 196 ? 58.932 75.302 42.007 1.00 9.49 196 GLY B CA 1
ATOM 3802 C C . GLY B 1 196 ? 57.839 74.680 42.857 1.00 8.87 196 GLY B C 1
ATOM 3803 O O . GLY B 1 196 ? 57.901 73.495 43.188 1.00 10.87 196 GLY B O 1
ATOM 3804 N N . GLU B 1 197 ? 56.832 75.477 43.205 1.00 7.77 197 GLU B N 1
ATOM 3805 C CA . GLU B 1 197 ? 55.728 75.007 44.038 1.00 8.17 197 GLU B CA 1
ATOM 3806 C C . GLU B 1 197 ? 54.423 75.701 43.672 1.00 7.88 197 GLU B C 1
ATOM 3807 O O . GLU B 1 197 ? 54.430 76.871 43.299 1.00 10.42 197 GLU B O 1
ATOM 3813 N N . ASN B 1 198 ? 53.310 74.983 43.789 1.00 7.41 198 ASN B N 1
ATOM 3814 C CA . ASN B 1 198 ? 51.998 75.573 43.534 1.00 7.13 198 ASN B CA 1
ATOM 3815 C C . ASN B 1 198 ? 51.535 76.169 44.867 1.00 7.81 198 ASN B C 1
ATOM 3816 O O . ASN B 1 198 ? 51.980 75.733 45.934 1.00 8.24 198 ASN B O 1
ATOM 3821 N N . LEU B 1 199 ? 50.650 77.159 44.811 1.00 7.10 199 LEU B N 1
ATOM 3822 C CA . LEU B 1 199 ? 50.176 77.826 46.021 1.00 7.85 199 LEU B CA 1
ATOM 3823 C C . LEU B 1 199 ? 48.706 77.613 46.362 1.00 8.03 199 LEU B C 1
ATOM 3824 O O . LEU B 1 199 ? 47.865 77.425 45.481 1.00 8.12 199 LEU B O 1
ATOM 3829 N N . PHE B 1 200 ? 48.423 77.654 47.662 1.00 7.48 200 PHE B N 1
ATOM 3830 C CA . PHE B 1 200 ? 47.077 77.514 48.216 1.00 7.48 200 PHE B CA 1
ATOM 3831 C C . PHE B 1 200 ? 46.963 78.511 49.362 1.00 7.61 200 PHE B C 1
ATOM 3832 O O . PHE B 1 200 ? 47.971 78.937 49.929 1.00 7.80 200 PHE B O 1
ATOM 3840 N N . PHE B 1 201 ? 45.737 78.886 49.704 1.00 7.50 201 PHE B N 1
ATOM 3841 C CA . PHE B 1 201 ? 45.524 79.725 50.874 1.00 7.44 201 PHE B CA 1
ATOM 3842 C C . PHE B 1 201 ? 44.192 79.320 51.479 1.00 8.37 201 PHE B C 1
ATOM 3843 O O . PHE B 1 201 ? 43.368 78.686 50.817 1.00 9.24 201 PHE B O 1
ATOM 3851 N N . VAL B 1 202 ? 44.011 79.631 52.756 1.00 8.77 202 VAL B N 1
ATOM 3852 C CA . VAL B 1 202 ? 42.801 79.266 53.477 1.00 9.98 202 VAL B CA 1
ATOM 3853 C C . VAL B 1 202 ? 42.195 80.526 54.073 1.00 9.50 202 VAL B C 1
ATOM 3854 O O . VAL B 1 202 ? 42.908 81.348 54.639 1.00 10.25 202 VAL B O 1
ATOM 3858 N N . ARG B 1 203 ? 40.884 80.686 53.930 1.00 9.07 203 ARG B N 1
ATOM 3859 C CA . ARG B 1 203 ? 40.211 81.858 54.477 1.00 10.98 203 ARG B CA 1
ATOM 3860 C C . ARG B 1 203 ? 38.794 81.494 54.901 1.00 12.52 203 ARG B C 1
ATOM 3861 O O . ARG B 1 203 ? 38.023 80.923 54.125 1.00 12.98 203 ARG B O 1
ATOM 3869 N N . ASP B 1 204 ? 38.472 81.818 56.150 1.00 14.19 204 ASP B N 1
ATOM 3870 C CA . ASP B 1 204 ? 37.159 81.544 56.723 1.00 16.32 204 ASP B CA 1
ATOM 3871 C C . ASP B 1 204 ? 36.695 80.103 56.502 1.00 17.00 204 ASP B C 1
ATOM 3872 O O . ASP B 1 204 ? 35.551 79.860 56.111 1.00 19.07 204 ASP B O 1
ATOM 3877 N N . GLY B 1 205 ? 37.596 79.155 56.747 1.00 16.78 205 GLY B N 1
ATOM 3878 C CA . GLY B 1 205 ? 37.262 77.746 56.605 1.00 17.07 205 GLY B CA 1
ATOM 3879 C C . GLY B 1 205 ? 37.342 77.129 55.220 1.00 17.30 205 GLY B C 1
ATOM 3880 O O . GLY B 1 205 ? 37.283 75.906 55.086 1.00 19.60 205 GLY B O 1
ATOM 3881 N N . VAL B 1 206 ? 37.474 77.956 54.189 1.00 15.36 206 VAL B N 1
ATOM 3882 C CA . VAL B 1 206 ? 37.546 77.452 52.824 1.00 13.77 206 VAL B CA 1
ATOM 3883 C C . VAL B 1 206 ? 38.983 77.391 52.311 1.00 11.78 206 VAL B C 1
ATOM 3884 O O . VAL B 1 206 ? 39.777 78.299 52.553 1.00 10.87 206 VAL B O 1
ATOM 3888 N N . ILE B 1 207 ? 39.311 76.305 51.617 1.00 10.40 207 ILE B N 1
ATOM 3889 C CA . ILE B 1 207 ? 40.640 76.132 51.044 1.00 9.35 207 ILE B CA 1
ATOM 3890 C C . ILE B 1 207 ? 40.593 76.619 49.602 1.00 8.88 207 ILE B C 1
ATOM 3891 O O . ILE B 1 207 ? 39.743 76.191 48.820 1.00 9.56 207 ILE B O 1
ATOM 3896 N N . TYR B 1 208 ? 41.506 77.519 49.260 1.00 8.83 208 TYR B N 1
ATOM 3897 C CA . TYR B 1 208 ? 41.570 78.063 47.914 1.00 8.78 208 TYR B CA 1
ATOM 3898 C C . TYR B 1 208 ? 42.826 77.626 47.180 1.00 9.03 208 TYR B C 1
ATOM 3899 O O . TYR B 1 208 ? 43.942 77.934 47.598 1.00 9.32 208 TYR B O 1
ATOM 3908 N N . ALA B 1 209 ? 42.637 76.888 46.094 1.00 8.55 209 ALA B N 1
ATOM 3909 C CA . ALA B 1 209 ? 43.752 76.463 45.265 1.00 8.55 209 ALA B CA 1
ATOM 3910 C C . ALA B 1 209 ? 43.792 77.522 44.174 1.00 8.57 209 ALA B C 1
ATOM 3911 O O . ALA B 1 209 ? 42.748 78.036 43.782 1.00 10.55 209 ALA B O 1
ATOM 3913 N N . LEU B 1 210 ? 44.976 77.870 43.687 1.00 9.00 210 LEU B N 1
ATOM 3914 C CA . LEU B 1 210 ? 45.050 78.873 42.632 1.00 8.81 210 LEU B CA 1
ATOM 3915 C C . LEU B 1 210 ? 44.770 78.233 41.282 1.00 10.13 210 LEU B C 1
ATOM 3916 O O . LEU B 1 210 ? 45.092 77.065 41.058 1.00 10.03 210 LEU B O 1
ATOM 3921 N N . GLU B 1 211 ? 44.156 78.997 40.384 1.00 8.77 211 GLU B N 1
ATOM 3922 C CA . GLU B 1 211 ? 43.868 78.490 39.050 1.00 9.71 211 GLU B CA 1
ATOM 3923 C C . GLU B 1 211 ? 45.198 78.160 38.384 1.00 8.29 211 GLU B C 1
ATOM 3924 O O . GLU B 1 211 ? 46.253 78.628 38.816 1.00 8.75 211 GLU B O 1
ATOM 3930 N N . HIS B 1 212 ? 45.156 77.362 37.326 1.00 7.78 212 HIS B N 1
ATOM 3931 C CA . HIS B 1 212 ? 46.387 76.990 36.648 1.00 7.60 212 HIS B CA 1
ATOM 3932 C C . HIS B 1 212 ? 47.128 78.153 35.995 1.00 8.63 212 HIS B C 1
ATOM 3933 O O . HIS B 1 212 ? 48.353 78.144 35.944 1.00 9.16 212 HIS B O 1
ATOM 3940 N N . SER B 1 213 ? 46.387 79.152 35.516 1.00 8.24 213 SER B N 1
ATOM 3941 C CA . SER B 1 213 ? 46.969 80.311 34.834 1.00 8.00 213 SER B CA 1
ATOM 3942 C C . SER B 1 213 ? 48.212 79.912 34.030 1.00 7.60 213 SER B C 1
ATOM 3943 O O . SER B 1 213 ? 48.107 79.100 33.113 1.00 7.13 213 SER B O 1
ATOM 3946 N N . VAL B 1 214 ? 49.376 80.468 34.365 1.00 7.00 214 VAL B N 1
ATOM 3947 C CA . VAL B 1 214 ? 50.615 80.148 33.651 1.00 7.41 214 VAL B CA 1
ATOM 3948 C C . VAL B 1 214 ? 51.494 79.164 34.421 1.00 8.11 214 VAL B C 1
ATOM 3949 O O . VAL B 1 214 ? 52.654 78.939 34.060 1.00 9.12 214 VAL B O 1
ATOM 3953 N N . ASN B 1 215 ? 50.924 78.574 35.466 1.00 7.63 215 ASN B N 1
ATOM 3954 C CA . ASN B 1 215 ? 51.640 77.639 36.330 1.00 8.38 215 ASN B CA 1
ATOM 3955 C C . ASN B 1 215 ? 51.645 76.204 35.830 1.00 7.96 215 ASN B C 1
ATOM 3956 O O . ASN B 1 215 ? 50.894 75.834 34.928 1.00 8.80 215 ASN B O 1
ATOM 3961 N N . LEU B 1 216 ? 52.502 75.388 36.432 1.00 8.20 216 LEU B N 1
ATOM 3962 C CA . LEU B 1 216 ? 52.545 73.982 36.078 1.00 8.44 216 LEU B CA 1
ATOM 3963 C C . LEU B 1 216 ? 51.380 73.340 36.830 1.00 7.71 216 LEU B C 1
ATOM 3964 O O . LEU B 1 216 ? 51.067 73.749 37.952 1.00 8.30 216 LEU B O 1
ATOM 3969 N N . GLU B 1 217 ? 50.724 72.360 36.215 1.00 7.59 217 GLU B N 1
ATOM 3970 C CA . GLU B 1 217 ? 49.612 71.665 36.867 1.00 8.00 217 GLU B CA 1
ATOM 3971 C C . GLU B 1 217 ? 50.234 70.621 37.790 1.00 8.68 217 GLU B C 1
ATOM 3972 O O . GLU B 1 217 ? 50.473 69.487 37.388 1.00 9.42 217 GLU B O 1
ATOM 3978 N N . GLY B 1 218 ? 50.495 71.015 39.029 1.00 7.93 218 GLY B N 1
ATOM 3979 C CA . GLY B 1 218 ? 51.136 70.116 39.970 1.00 7.91 218 GLY B CA 1
ATOM 3980 C C . GLY B 1 218 ? 50.386 68.859 40.359 1.00 8.19 218 GLY B C 1
ATOM 3981 O O . GLY B 1 218 ? 49.176 68.872 40.588 1.00 7.92 218 GLY B O 1
ATOM 3982 N N . ILE B 1 219 ? 51.125 67.760 40.432 1.00 6.90 219 ILE B N 1
ATOM 3983 C CA . ILE B 1 219 ? 50.550 66.490 40.830 1.00 7.31 219 ILE B CA 1
ATOM 3984 C C . ILE B 1 219 ? 50.354 66.507 42.350 1.00 6.68 219 ILE B C 1
ATOM 3985 O O . ILE B 1 219 ? 49.430 65.882 42.866 1.00 7.41 219 ILE B O 1
ATOM 3990 N N . THR B 1 220 ? 51.210 67.234 43.068 1.00 7.16 220 THR B N 1
ATOM 3991 C CA . THR B 1 220 ? 51.054 67.329 44.519 1.00 6.91 220 THR B CA 1
ATOM 3992 C C . THR B 1 220 ? 49.820 68.191 44.798 1.00 6.70 220 THR B C 1
ATOM 3993 O O . THR B 1 220 ? 49.035 67.902 45.705 1.00 7.50 220 THR B O 1
ATOM 3997 N N . ARG B 1 221 ? 49.649 69.245 44.005 1.00 7.87 221 ARG B N 1
ATOM 3998 C CA . ARG B 1 221 ? 48.493 70.129 44.124 1.00 7.50 221 ARG B CA 1
ATOM 3999 C C . ARG B 1 221 ? 47.224 69.294 43.953 1.00 7.88 221 ARG B C 1
ATOM 4000 O O . ARG B 1 221 ? 46.296 69.382 44.755 1.00 7.99 221 ARG B O 1
ATOM 4008 N N . ASP B 1 222 ? 47.194 68.483 42.899 1.00 7.73 222 ASP B N 1
ATOM 4009 C CA . ASP B 1 222 ? 46.049 67.622 42.624 1.00 8.41 222 ASP B CA 1
ATOM 4010 C C . ASP B 1 222 ? 45.784 66.685 43.802 1.00 8.69 222 ASP B C 1
ATOM 4011 O O . ASP B 1 222 ? 44.641 66.506 44.225 1.00 9.61 222 ASP B O 1
ATOM 4016 N N . SER B 1 223 ? 46.850 66.089 44.329 1.00 8.11 223 SER B N 1
ATOM 4017 C CA . SER B 1 223 ? 46.739 65.165 45.451 1.00 8.24 223 SER B CA 1
ATOM 4018 C C . SER B 1 223 ? 46.174 65.848 46.694 1.00 8.12 223 SER B C 1
ATOM 4019 O O . SER B 1 223 ? 45.319 65.293 47.385 1.00 9.18 223 SER B O 1
ATOM 4022 N N . VAL B 1 224 ? 46.668 67.048 46.981 1.00 8.25 224 VAL B N 1
ATOM 4023 C CA . VAL B 1 224 ? 46.216 67.805 48.145 1.00 10.61 224 VAL B CA 1
ATOM 4024 C C . VAL B 1 224 ? 44.743 68.190 48.037 1.00 9.79 224 VAL B C 1
ATOM 4025 O O . VAL B 1 224 ? 44.023 68.184 49.036 1.00 9.06 224 VAL B O 1
ATOM 4029 N N . ILE B 1 225 ? 44.297 68.533 46.832 1.00 8.97 225 ILE B N 1
ATOM 4030 C CA . ILE B 1 225 ? 42.901 68.897 46.628 1.00 9.44 225 ILE B CA 1
ATOM 4031 C C . ILE B 1 225 ? 42.015 67.680 46.897 1.00 8.97 225 ILE B C 1
ATOM 4032 O O . ILE B 1 225 ? 40.988 67.791 47.563 1.00 9.90 225 ILE B O 1
ATOM 4037 N N . ARG B 1 226 ? 42.422 66.521 46.386 1.00 8.52 226 ARG B N 1
ATOM 4038 C CA . ARG B 1 226 ? 41.664 65.292 46.600 1.00 10.39 226 ARG B CA 1
ATOM 4039 C C . ARG B 1 226 ? 41.603 64.976 48.095 1.00 10.55 226 ARG B C 1
ATOM 4040 O O . ARG B 1 226 ? 40.539 64.668 48.633 1.00 10.56 226 ARG B O 1
ATOM 4048 N N . ILE B 1 227 ? 42.749 65.061 48.764 1.00 9.03 227 ILE B N 1
ATOM 4049 C CA . ILE B 1 227 ? 42.816 64.788 50.192 1.00 10.59 227 ILE B CA 1
ATOM 4050 C C . ILE B 1 227 ? 41.938 65.753 50.982 1.00 10.61 227 ILE B C 1
ATOM 4051 O O . ILE B 1 227 ? 41.180 65.336 51.859 1.00 11.51 227 ILE B O 1
ATOM 4056 N N . ALA B 1 228 ? 42.032 67.041 50.663 1.00 10.20 228 ALA B N 1
ATOM 4057 C CA . ALA B 1 228 ? 41.244 68.052 51.358 1.00 10.55 228 ALA B CA 1
ATOM 4058 C C . ALA B 1 228 ? 39.753 67.768 51.224 1.00 10.84 228 ALA B C 1
ATOM 4059 O O . ALA B 1 228 ? 39.010 67.844 52.203 1.00 11.31 228 ALA B O 1
ATOM 4061 N N . LYS B 1 229 ? 39.316 67.441 50.012 1.00 10.55 229 LYS B N 1
ATOM 4062 C CA . LYS B 1 229 ? 37.908 67.147 49.787 1.00 11.33 229 LYS B CA 1
ATOM 4063 C C . LYS B 1 229 ? 37.488 65.895 50.548 1.00 11.66 229 LYS B C 1
ATOM 4064 O O . LYS B 1 229 ? 36.405 65.855 51.134 1.00 11.62 229 LYS B O 1
ATOM 4070 N N . ASP B 1 230 ? 38.347 64.879 50.552 1.00 11.30 230 ASP B N 1
ATOM 4071 C CA . ASP B 1 230 ? 38.038 63.642 51.264 1.00 12.76 230 ASP B CA 1
ATOM 4072 C C . ASP B 1 230 ? 37.904 63.883 52.767 1.00 13.75 230 ASP B C 1
ATOM 4073 O O . ASP B 1 230 ? 37.138 63.197 53.444 1.00 14.54 230 ASP B O 1
ATOM 4078 N N . LEU B 1 231 ? 38.646 64.857 53.287 1.00 13.15 231 LEU B N 1
ATOM 4079 C CA . LEU B 1 231 ? 38.591 65.173 54.711 1.00 14.57 231 LEU B CA 1
ATOM 4080 C C . LEU B 1 231 ? 37.368 66.017 55.067 1.00 15.17 231 LEU B C 1
ATOM 4081 O O . LEU B 1 231 ? 37.082 66.236 56.244 1.00 16.96 231 LEU B O 1
ATOM 4086 N N . GLY B 1 232 ? 36.653 66.492 54.052 1.00 14.82 232 GLY B N 1
ATOM 4087 C CA . GLY B 1 232 ? 35.462 67.287 54.300 1.00 14.78 232 GLY B CA 1
ATOM 4088 C C . GLY B 1 232 ? 35.594 68.781 54.071 1.00 15.61 232 GLY B C 1
ATOM 4089 O O . GLY B 1 232 ? 34.644 69.531 54.296 1.00 16.16 232 GLY B O 1
ATOM 4090 N N . TYR B 1 233 ? 36.765 69.223 53.625 1.00 15.42 233 TYR B N 1
ATOM 4091 C CA . TYR B 1 233 ? 36.989 70.642 53.374 1.00 15.07 233 TYR B CA 1
ATOM 4092 C C . TYR B 1 233 ? 36.372 71.101 52.062 1.00 14.81 233 TYR B C 1
ATOM 4093 O O . TYR B 1 233 ? 36.280 70.336 51.100 1.00 15.00 233 TYR B O 1
ATOM 4102 N N . GLU B 1 234 ? 35.947 72.358 52.035 1.00 14.57 234 GLU B N 1
ATOM 4103 C CA . GLU B 1 234 ? 35.404 72.941 50.823 1.00 14.25 234 GLU B CA 1
ATOM 4104 C C . GLU B 1 234 ? 36.618 73.497 50.093 1.00 12.87 234 GLU B C 1
ATOM 4105 O O . GLU B 1 234 ? 37.439 74.197 50.691 1.00 12.07 234 GLU B O 1
ATOM 4111 N N . VAL B 1 235 ? 36.743 73.172 48.811 1.00 12.03 235 VAL B N 1
ATOM 4112 C CA . VAL B 1 235 ? 37.862 73.655 48.015 1.00 11.80 235 VAL B CA 1
ATOM 4113 C C . VAL B 1 235 ? 37.360 74.436 46.809 1.00 12.13 235 VAL B C 1
ATOM 4114 O O . VAL B 1 235 ? 36.510 73.961 46.055 1.00 13.55 235 VAL B O 1
ATOM 4118 N N . GLN B 1 236 ? 37.885 75.645 46.646 1.00 10.78 236 GLN B N 1
ATOM 4119 C CA . GLN B 1 236 ? 37.530 76.503 45.525 1.00 11.41 236 GLN B CA 1
ATOM 4120 C C . GLN B 1 236 ? 38.811 76.827 44.768 1.00 11.17 236 GLN B C 1
ATOM 4121 O O . GLN B 1 236 ? 39.893 76.853 45.353 1.00 11.89 236 GLN B O 1
ATOM 4127 N N . VAL B 1 237 ? 38.692 77.053 43.466 1.00 9.27 237 VAL B N 1
ATOM 4128 C CA . VAL B 1 237 ? 39.843 77.378 42.630 1.00 9.85 237 VAL B CA 1
ATOM 4129 C C . VAL B 1 237 ? 39.630 78.804 42.142 1.00 9.33 237 VAL B C 1
ATOM 4130 O O . VAL B 1 237 ? 38.619 79.109 41.504 1.00 10.87 237 VAL B O 1
ATOM 4134 N N . VAL B 1 238 ? 40.588 79.674 42.442 1.00 8.45 238 VAL B N 1
ATOM 4135 C CA . VAL B 1 238 ? 40.466 81.084 42.098 1.00 8.42 238 VAL B CA 1
ATOM 4136 C C . VAL B 1 238 ? 41.771 81.735 41.669 1.00 8.78 238 VAL B C 1
ATOM 4137 O O . VAL B 1 238 ? 42.851 81.154 41.792 1.00 8.60 238 VAL B O 1
ATOM 4141 N N . ARG B 1 239 ? 41.649 82.951 41.149 1.00 8.58 239 ARG B N 1
ATOM 4142 C CA . ARG B 1 239 ? 42.814 83.743 40.800 1.00 8.74 239 ARG B CA 1
ATOM 4143 C C . ARG B 1 239 ? 43.000 84.579 42.065 1.00 8.28 239 ARG B C 1
ATOM 4144 O O . ARG B 1 239 ? 42.016 84.956 42.712 1.00 10.31 239 ARG B O 1
ATOM 4152 N N . ALA B 1 240 ? 44.243 84.862 42.434 1.00 6.52 240 ALA B N 1
ATOM 4153 C CA . ALA B 1 240 ? 44.497 85.620 43.654 1.00 7.41 240 ALA B CA 1
ATOM 4154 C C . ALA B 1 240 ? 45.542 86.714 43.514 1.00 6.94 240 ALA B C 1
ATOM 4155 O O . ALA B 1 240 ? 46.409 86.660 42.639 1.00 6.73 240 ALA B O 1
ATOM 4157 N N . THR B 1 241 ? 45.441 87.710 44.391 1.00 6.16 241 THR B N 1
ATOM 4158 C CA . THR B 1 241 ? 46.387 88.819 44.434 1.00 6.31 241 THR B CA 1
ATOM 4159 C C . THR B 1 241 ? 47.259 88.643 45.678 1.00 5.81 241 THR B C 1
ATOM 4160 O O . THR B 1 241 ? 46.898 87.904 46.601 1.00 6.17 241 THR B O 1
ATOM 4164 N N . ARG B 1 242 ? 48.398 89.327 45.708 1.00 6.59 242 ARG B N 1
ATOM 4165 C CA . ARG B 1 242 ? 49.308 89.230 46.842 1.00 6.09 242 ARG B CA 1
ATOM 4166 C C . ARG B 1 242 ? 48.618 89.620 48.147 1.00 6.91 242 ARG B C 1
ATOM 4167 O O . ARG B 1 242 ? 48.848 88.988 49.187 1.00 7.73 242 ARG B O 1
ATOM 4175 N N . ASP B 1 243 ? 47.764 90.642 48.109 1.00 6.73 243 ASP B N 1
ATOM 4176 C CA . ASP B 1 243 ? 47.106 91.043 49.343 1.00 7.37 243 ASP B CA 1
ATOM 4177 C C . ASP B 1 243 ? 45.964 90.133 49.781 1.00 7.80 243 ASP B C 1
ATOM 4178 O O . ASP B 1 243 ? 45.501 90.224 50.918 1.00 10.08 243 ASP B O 1
ATOM 4183 N N . GLN B 1 244 ? 45.514 89.238 48.905 1.00 7.89 244 GLN B N 1
ATOM 4184 C CA . GLN B 1 244 ? 44.502 88.276 49.325 1.00 7.52 244 GLN B CA 1
ATOM 4185 C C . GLN B 1 244 ? 45.269 87.251 50.170 1.00 7.76 244 GLN B C 1
ATOM 4186 O O . GLN B 1 244 ? 44.745 86.712 51.145 1.00 8.76 244 GLN B O 1
ATOM 4192 N N . LEU B 1 245 ? 46.525 86.996 49.808 1.00 7.91 245 LEU B N 1
ATOM 4193 C CA . LEU B 1 245 ? 47.337 86.064 50.585 1.00 7.90 245 LEU B CA 1
ATOM 4194 C C . LEU B 1 245 ? 47.736 86.695 51.921 1.00 8.08 245 LEU B C 1
ATOM 4195 O O . LEU B 1 245 ? 47.747 86.015 52.948 1.00 8.44 245 LEU B O 1
ATOM 4200 N N . TYR B 1 246 ? 48.071 87.986 51.911 1.00 8.42 246 TYR B N 1
ATOM 4201 C CA . TYR B 1 246 ? 48.462 88.677 53.144 1.00 8.36 246 TYR B CA 1
ATOM 4202 C C . TYR B 1 246 ? 47.396 88.546 54.225 1.00 9.95 246 TYR B C 1
ATOM 4203 O O . TYR B 1 246 ? 47.717 88.445 55.411 1.00 10.15 246 TYR B O 1
ATOM 4212 N N . MET B 1 247 ? 46.130 88.568 53.817 1.00 8.69 247 MET B N 1
ATOM 4213 C CA . MET B 1 247 ? 45.034 88.492 54.775 1.00 9.02 247 MET B CA 1
ATOM 4214 C C . MET B 1 247 ? 44.413 87.112 54.941 1.00 8.23 247 MET B C 1
ATOM 4215 O O . MET B 1 247 ? 43.379 86.964 55.592 1.00 9.92 247 MET B O 1
ATOM 4220 N N . ALA B 1 248 ? 45.038 86.098 54.357 1.00 8.11 248 ALA B N 1
ATOM 4221 C CA . ALA B 1 248 ? 44.520 84.742 54.481 1.00 7.78 248 ALA B CA 1
ATOM 4222 C C . ALA B 1 248 ? 44.767 84.212 55.895 1.00 8.12 248 ALA B C 1
ATOM 4223 O O . ALA B 1 248 ? 45.635 84.711 56.610 1.00 8.83 248 ALA B O 1
ATOM 4225 N N . ASP B 1 249 ? 43.992 83.215 56.306 1.00 8.95 249 ASP B N 1
ATOM 4226 C CA . ASP B 1 249 ? 44.200 82.626 57.624 1.00 9.28 249 ASP B CA 1
ATOM 4227 C C . ASP B 1 249 ? 45.437 81.733 57.541 1.00 9.51 249 ASP B C 1
ATOM 4228 O O . ASP B 1 249 ? 46.192 81.604 58.504 1.00 10.11 249 ASP B O 1
ATOM 4233 N N . GLU B 1 250 ? 45.638 81.123 56.376 1.00 9.30 250 GLU B N 1
ATOM 4234 C CA . GLU B 1 250 ? 46.784 80.252 56.141 1.00 9.48 250 GLU B CA 1
ATOM 4235 C C . GLU B 1 250 ? 47.170 80.276 54.672 1.00 9.22 250 GLU B C 1
ATOM 4236 O O . GLU B 1 250 ? 46.349 80.569 53.800 1.00 8.57 250 GLU B O 1
ATOM 4242 N N . VAL B 1 251 ? 48.434 79.966 54.415 1.00 8.39 251 VAL B N 1
ATOM 4243 C CA . VAL B 1 251 ? 48.960 79.867 53.061 1.00 8.02 251 VAL B CA 1
ATOM 4244 C C . VAL B 1 251 ? 49.891 78.662 53.087 1.00 7.70 251 VAL B C 1
ATOM 4245 O O . VAL B 1 251 ? 50.553 78.407 54.093 1.00 8.54 251 VAL B O 1
ATOM 4249 N N . PHE B 1 252 ? 49.904 77.881 52.015 1.00 7.63 252 PHE B N 1
ATOM 4250 C CA . PHE B 1 252 ? 50.829 76.757 51.943 1.00 7.56 252 PHE B CA 1
ATOM 4251 C C . PHE B 1 252 ? 51.165 76.460 50.494 1.00 7.93 252 PHE B C 1
ATOM 4252 O O . PHE B 1 252 ? 50.471 76.910 49.581 1.00 8.87 252 PHE B O 1
ATOM 4260 N N . MET B 1 253 ? 52.260 75.747 50.276 1.00 8.51 253 MET B N 1
ATOM 4261 C CA . MET B 1 253 ? 52.650 75.411 48.918 1.00 9.41 253 MET B CA 1
ATOM 4262 C C . MET B 1 253 ? 52.860 73.921 48.771 1.00 9.16 253 MET B C 1
ATOM 4263 O O . MET B 1 253 ? 53.101 73.215 49.754 1.00 8.75 253 MET B O 1
ATOM 4268 N N . THR B 1 254 ? 52.743 73.440 47.537 1.00 8.23 254 THR B N 1
ATOM 4269 C CA . THR B 1 254 ? 52.884 72.017 47.262 1.00 7.95 254 THR B CA 1
ATOM 4270 C C . THR B 1 254 ? 53.829 71.739 46.102 1.00 8.23 254 THR B C 1
ATOM 4271 O O . THR B 1 254 ? 53.975 72.555 45.194 1.00 8.65 254 THR B O 1
ATOM 4275 N N . GLY B 1 255 ? 54.459 70.570 46.145 1.00 7.58 255 GLY B N 1
ATOM 4276 C CA . GLY B 1 255 ? 55.377 70.160 45.100 1.00 7.62 255 GLY B CA 1
ATOM 4277 C C . GLY B 1 255 ? 55.937 68.807 45.487 1.00 7.99 255 GLY B C 1
ATOM 4278 O O . GLY B 1 255 ? 55.867 68.422 46.650 1.00 8.05 255 GLY B O 1
ATOM 4279 N N . THR B 1 256 ? 56.489 68.072 44.533 1.00 7.14 256 THR B N 1
ATOM 4280 C CA . THR B 1 256 ? 57.037 66.763 44.857 1.00 8.05 256 THR B CA 1
ATOM 4281 C C . THR B 1 256 ? 58.125 66.894 45.919 1.00 8.04 256 THR B C 1
ATOM 4282 O O . THR B 1 256 ? 58.112 66.180 46.923 1.00 8.04 256 THR B O 1
ATOM 4286 N N . ALA B 1 257 ? 59.051 67.824 45.709 1.00 8.05 257 ALA B N 1
ATOM 4287 C CA . ALA B 1 257 ? 60.127 68.042 46.666 1.00 9.05 257 ALA B CA 1
ATOM 4288 C C . ALA B 1 257 ? 59.631 68.774 47.913 1.00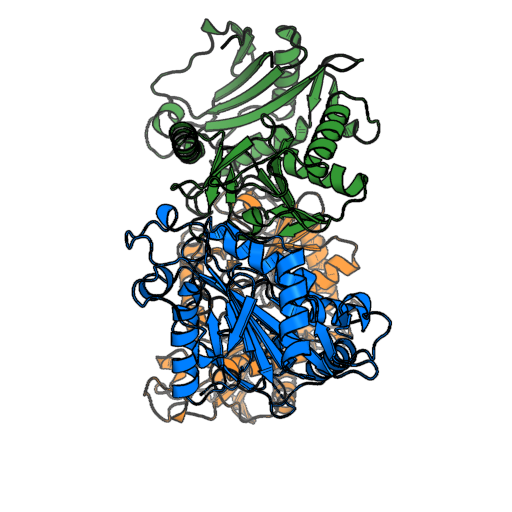 10.19 257 ALA B C 1
ATOM 4289 O O . ALA B 1 257 ? 60.058 68.477 49.027 1.00 12.00 257 ALA B O 1
ATOM 4291 N N . ALA B 1 258 ? 58.718 69.723 47.727 1.00 10.47 258 ALA B N 1
ATOM 4292 C CA . ALA B 1 258 ? 58.187 70.506 48.839 1.00 9.03 258 ALA B CA 1
ATOM 4293 C C . ALA B 1 258 ? 57.074 69.841 49.654 1.00 9.89 258 ALA B C 1
ATOM 4294 O O . ALA B 1 258 ? 56.726 70.331 50.733 1.00 10.59 258 ALA B O 1
ATOM 4296 N N . GLU B 1 259 ? 56.525 68.738 49.148 1.00 9.38 259 GLU B N 1
ATOM 4297 C CA . GLU B 1 259 ? 55.426 68.045 49.819 1.00 9.46 259 GLU B CA 1
ATOM 4298 C C . GLU B 1 259 ? 54.357 69.103 50.098 1.00 9.69 259 GLU B C 1
ATOM 4299 O O . GLU B 1 259 ? 53.926 69.783 49.165 1.00 9.14 259 GLU B O 1
ATOM 4305 N N . VAL B 1 260 ? 53.905 69.233 51.341 1.00 9.41 260 VAL B N 1
ATOM 4306 C CA . VAL B 1 260 ? 52.936 70.274 51.695 1.00 8.71 260 VAL B CA 1
ATOM 4307 C C . VAL B 1 260 ? 53.676 71.137 52.715 1.00 8.62 260 VAL B C 1
ATOM 4308 O O . VAL B 1 260 ? 53.931 70.700 53.839 1.00 9.05 260 VAL B O 1
ATOM 4312 N N . THR B 1 261 ? 54.041 72.351 52.316 1.00 8.50 261 THR B N 1
ATOM 4313 C CA . THR B 1 261 ? 54.796 73.241 53.193 1.00 8.73 261 THR B CA 1
ATOM 4314 C C . THR B 1 261 ? 54.041 74.498 53.604 1.00 9.23 261 THR B C 1
ATOM 4315 O O . THR B 1 261 ? 53.693 75.328 52.765 1.00 8.96 261 THR B O 1
ATOM 4319 N N . PRO B 1 262 ? 53.779 74.655 54.911 1.00 8.09 262 PRO B N 1
ATOM 4320 C CA . PRO B 1 262 ? 53.063 75.841 55.388 1.00 8.77 262 PRO B CA 1
ATOM 4321 C C . PRO B 1 262 ? 53.907 77.095 55.167 1.00 8.16 262 PRO B C 1
ATOM 4322 O O . PRO B 1 262 ? 55.137 77.050 55.262 1.00 8.28 262 PRO B O 1
ATOM 4326 N N . VAL B 1 263 ? 53.239 78.206 54.871 1.00 8.23 263 VAL B N 1
ATOM 4327 C CA . VAL B 1 263 ? 53.898 79.492 54.653 1.00 7.73 263 VAL B CA 1
ATOM 4328 C C . VAL B 1 263 ? 53.418 80.410 55.772 1.00 7.44 263 VAL B C 1
ATOM 4329 O O . VAL B 1 263 ? 52.228 80.692 55.883 1.00 9.39 263 VAL B O 1
ATOM 4333 N N . SER B 1 264 ? 54.345 80.888 56.594 1.00 7.36 264 SER B N 1
ATOM 4334 C CA . SER B 1 264 ? 53.981 81.725 57.735 1.00 8.39 264 SER B CA 1
ATOM 4335 C C . SER B 1 264 ? 54.165 83.223 57.543 1.00 8.36 264 SER B C 1
ATOM 4336 O O . SER B 1 264 ? 53.710 84.019 58.369 1.00 9.16 264 SER B O 1
ATOM 4339 N N . MET B 1 265 ? 54.821 83.614 56.459 1.00 7.50 265 MET B N 1
ATOM 4340 C CA . MET B 1 265 ? 55.071 85.027 56.215 1.00 8.70 265 MET B CA 1
ATOM 4341 C C . MET B 1 265 ? 55.361 85.287 54.748 1.00 7.03 265 MET B C 1
ATOM 4342 O O . MET B 1 265 ? 56.034 84.495 54.096 1.00 7.84 265 MET B O 1
ATOM 4347 N N . ILE B 1 266 ? 54.835 86.396 54.235 1.00 7.17 266 ILE B N 1
ATOM 4348 C CA . ILE B 1 266 ? 55.072 86.797 52.853 1.00 7.47 266 ILE B CA 1
ATOM 4349 C C . ILE B 1 266 ? 55.407 88.281 52.882 1.00 7.01 266 ILE B C 1
ATOM 4350 O O . ILE B 1 266 ? 54.668 89.080 53.461 1.00 7.10 266 ILE B O 1
ATOM 4355 N N . ASP B 1 267 ? 56.529 88.648 52.272 1.00 7.35 267 ASP B N 1
ATOM 4356 C CA . ASP B 1 267 ? 56.961 90.041 52.240 1.00 7.56 267 ASP B CA 1
ATOM 4357 C C . ASP B 1 267 ? 56.975 90.663 53.638 1.00 8.75 267 ASP B C 1
ATOM 4358 O O . ASP B 1 267 ? 56.486 91.773 53.850 1.00 8.83 267 ASP B O 1
ATOM 4363 N N . TRP B 1 268 ? 57.535 89.921 54.590 1.00 8.70 268 TRP B N 1
ATOM 4364 C CA . TRP B 1 268 ? 57.664 90.361 55.977 1.00 9.41 268 TRP B CA 1
ATOM 4365 C C . TRP B 1 268 ? 56.349 90.646 56.687 1.00 9.66 268 TRP B C 1
ATOM 4366 O O . TRP B 1 268 ? 56.326 91.296 57.732 1.00 11.02 268 TRP B O 1
ATOM 4377 N N . ARG B 1 269 ? 55.255 90.154 56.118 1.00 8.81 269 ARG B N 1
ATOM 4378 C CA . ARG B 1 269 ? 53.936 90.328 56.708 1.00 8.65 269 ARG B CA 1
ATOM 4379 C C . ARG B 1 269 ? 53.486 88.943 57.161 1.00 10.05 269 ARG B C 1
ATOM 4380 O O . ARG B 1 269 ? 53.386 88.017 56.358 1.00 8.86 269 ARG B O 1
ATOM 4388 N N . PRO B 1 270 ? 53.223 88.776 58.464 1.00 9.46 270 PRO B N 1
ATOM 4389 C CA . PRO B 1 270 ? 52.794 87.469 58.964 1.00 10.33 270 PRO B CA 1
ATOM 4390 C C . PRO B 1 270 ? 51.457 87.011 58.411 1.00 9.54 270 PRO B C 1
ATOM 4391 O O . PRO B 1 270 ? 50.545 87.815 58.214 1.00 10.27 270 PRO B O 1
ATOM 4395 N N . ILE B 1 271 ? 51.356 85.712 58.150 1.00 9.09 271 ILE B N 1
ATOM 4396 C CA . ILE B 1 271 ? 50.124 85.127 57.644 1.00 9.33 271 ILE B CA 1
ATOM 4397 C C . ILE B 1 271 ? 49.388 84.530 58.836 1.00 9.93 271 ILE B C 1
ATOM 4398 O O . ILE B 1 271 ? 49.903 83.637 59.514 1.00 10.15 271 ILE B O 1
ATOM 4403 N N . GLY B 1 272 ? 48.193 85.041 59.105 1.00 9.77 272 GLY B N 1
ATOM 4404 C CA . GLY B 1 272 ? 47.425 84.530 60.225 1.00 10.62 272 GLY B CA 1
ATOM 4405 C C . GLY B 1 272 ? 48.185 84.664 61.529 1.00 11.40 272 GLY B C 1
ATOM 4406 O O . GLY B 1 272 ? 48.662 85.748 61.865 1.00 12.18 272 GLY B O 1
ATOM 4407 N N . LYS B 1 273 ? 48.318 83.553 62.250 1.00 12.38 273 LYS B N 1
ATOM 4408 C CA . LYS B 1 273 ? 49.010 83.539 63.535 1.00 14.31 273 LYS B CA 1
ATOM 4409 C C . LYS B 1 273 ? 50.530 83.716 63.451 1.00 14.53 273 LYS B C 1
ATOM 4410 O O . LYS B 1 273 ? 51.194 83.871 64.475 1.00 15.50 273 LYS B O 1
ATOM 4416 N N . GLY B 1 274 ? 51.089 83.690 62.245 1.00 12.45 274 GLY B N 1
ATOM 4417 C CA . GLY B 1 274 ? 52.526 83.868 62.118 1.00 11.94 274 GLY B CA 1
ATOM 4418 C C . GLY B 1 274 ? 53.329 82.582 62.177 1.00 11.25 274 GLY B C 1
ATOM 4419 O O . GLY B 1 274 ? 54.558 82.616 62.179 1.00 12.13 274 GLY B O 1
ATOM 4420 N N . THR B 1 275 ? 52.631 81.453 62.247 1.00 11.23 275 THR B N 1
ATOM 4421 C CA . THR B 1 275 ? 53.257 80.133 62.266 1.00 11.69 275 THR B CA 1
ATOM 4422 C C . THR B 1 275 ? 52.346 79.274 61.405 1.00 12.24 275 THR B C 1
ATOM 4423 O O . THR B 1 275 ? 51.316 79.753 60.925 1.00 12.76 275 THR B O 1
ATOM 4427 N N . ALA B 1 276 ? 52.714 78.015 61.201 1.00 11.74 276 ALA B N 1
ATOM 4428 C CA . ALA B 1 276 ? 51.8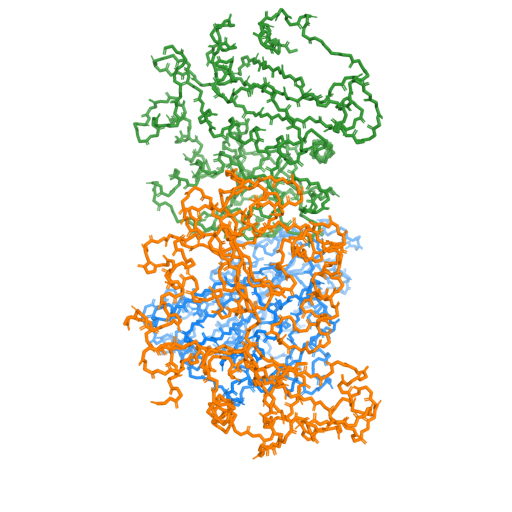77 77.123 60.412 1.00 10.96 276 ALA B CA 1
ATOM 4429 C C . ALA B 1 276 ? 50.521 77.003 61.097 1.00 11.42 276 ALA B C 1
ATOM 4430 O O . ALA B 1 276 ? 50.435 77.047 62.329 1.00 13.49 276 ALA B O 1
ATOM 4432 N N . GLY B 1 277 ? 49.471 76.857 60.294 1.00 11.53 277 GLY B N 1
ATOM 4433 C CA . GLY B 1 277 ? 48.129 76.718 60.828 1.00 11.29 277 GLY B CA 1
ATOM 4434 C C . GLY B 1 277 ? 47.693 75.264 60.856 1.00 11.38 277 GLY B C 1
ATOM 4435 O O . GLY B 1 277 ? 48.353 74.402 60.273 1.00 11.37 277 GLY B O 1
ATOM 4436 N N . PRO B 1 278 ? 46.568 74.958 61.514 1.00 11.62 278 PRO B N 1
ATOM 4437 C CA . PRO B 1 278 ? 46.057 73.588 61.612 1.00 11.83 278 PRO B CA 1
ATOM 4438 C C . PRO B 1 278 ? 45.669 72.898 60.306 1.00 11.10 278 PRO B C 1
ATOM 4439 O O . PRO B 1 278 ? 45.861 71.690 60.162 1.00 12.14 278 PRO B O 1
ATOM 4443 N N . VAL B 1 279 ? 45.130 73.648 59.351 1.00 10.80 279 VAL B N 1
ATOM 4444 C CA . VAL B 1 279 ? 44.723 73.040 58.090 1.00 10.09 279 VAL B CA 1
ATOM 4445 C C . VAL B 1 279 ? 45.921 72.533 57.292 1.00 9.35 279 VAL B C 1
ATOM 4446 O O . VAL B 1 279 ? 45.939 71.381 56.864 1.00 9.68 279 VAL B O 1
ATOM 4450 N N . ALA B 1 280 ? 46.925 73.383 57.100 1.00 9.27 280 ALA B N 1
ATOM 4451 C CA . ALA B 1 280 ? 48.109 72.975 56.350 1.00 9.16 280 ALA B CA 1
ATOM 4452 C C . ALA B 1 280 ? 48.823 71.820 57.048 1.00 9.18 280 ALA B C 1
ATOM 4453 O O . ALA B 1 280 ? 49.290 70.890 56.396 1.00 8.98 280 ALA B O 1
ATOM 4455 N N . LEU B 1 281 ? 48.901 71.872 58.374 1.00 8.83 281 LEU B N 1
ATOM 4456 C CA . LEU B 1 281 ? 49.575 70.808 59.112 1.00 10.00 281 LEU B CA 1
ATOM 4457 C C . LEU B 1 281 ? 48.828 69.480 58.999 1.00 10.32 281 LEU B C 1
ATOM 4458 O O . LEU B 1 281 ? 49.444 68.415 58.930 1.00 10.27 281 LEU B O 1
ATOM 4463 N N . ARG B 1 282 ? 47.501 69.545 58.970 1.00 9.81 282 ARG B N 1
ATOM 4464 C CA . ARG B 1 282 ? 46.686 68.345 58.840 1.00 9.55 282 ARG B CA 1
ATOM 4465 C C . ARG B 1 282 ? 46.830 67.766 57.431 1.00 9.79 282 ARG B C 1
ATOM 4466 O O . ARG B 1 282 ? 46.994 66.558 57.263 1.00 10.32 282 ARG B O 1
ATOM 4474 N N . LEU B 1 283 ? 46.784 68.628 56.418 1.00 9.87 283 LEU B N 1
ATOM 4475 C CA . LEU B 1 283 ? 46.922 68.171 55.039 1.00 8.99 283 LEU B CA 1
ATOM 4476 C C . LEU B 1 283 ? 48.297 67.550 54.815 1.00 8.16 283 LEU B C 1
ATOM 4477 O O . LEU B 1 283 ? 48.422 66.538 54.127 1.00 9.20 283 LEU B O 1
ATOM 4482 N N . ARG B 1 284 ? 49.329 68.154 55.397 1.00 8.16 284 ARG B N 1
ATOM 4483 C CA . ARG B 1 284 ? 50.677 67.616 55.249 1.00 8.04 284 ARG B CA 1
ATOM 4484 C C . ARG B 1 284 ? 50.742 66.222 55.863 1.00 7.86 284 ARG B C 1
ATOM 4485 O O . ARG B 1 284 ? 51.299 65.301 55.269 1.00 8.14 284 ARG B O 1
ATOM 4493 N N . GLU B 1 285 ? 50.160 66.064 57.049 1.00 8.70 285 GLU B N 1
ATOM 4494 C CA . GLU B 1 285 ? 50.179 64.767 57.713 1.00 9.50 285 GLU B CA 1
ATOM 4495 C C . GLU B 1 285 ? 49.477 63.687 56.898 1.00 9.06 285 GLU B C 1
ATOM 4496 O O . GLU B 1 285 ? 50.009 62.590 56.726 1.00 9.53 285 GLU B O 1
ATOM 4502 N N . VAL B 1 286 ? 48.285 63.988 56.390 1.00 8.83 286 VAL B N 1
ATOM 4503 C CA . VAL B 1 286 ? 47.558 62.995 55.613 1.00 9.53 286 VAL B CA 1
ATOM 4504 C C . VAL B 1 286 ? 48.279 62.699 54.303 1.00 9.16 286 VAL B C 1
ATOM 4505 O O . VAL B 1 286 ? 48.298 61.555 53.848 1.00 9.12 286 VAL B O 1
ATOM 4509 N N . TYR B 1 287 ? 48.883 63.722 53.701 1.00 8.41 287 TYR B N 1
ATOM 4510 C CA . TYR B 1 287 ? 49.625 63.518 52.465 1.00 8.69 287 TYR B CA 1
ATOM 4511 C C . TYR B 1 287 ? 50.807 62.583 52.725 1.00 9.12 287 TYR B C 1
ATOM 4512 O O . TYR B 1 287 ? 51.062 61.669 51.945 1.00 9.27 287 TYR B O 1
ATOM 4521 N N . LEU B 1 288 ? 51.524 62.808 53.823 1.00 9.10 288 LEU B N 1
ATOM 4522 C CA . LEU B 1 288 ? 52.665 61.956 54.148 1.00 9.52 288 LEU B CA 1
ATOM 4523 C C . LEU B 1 288 ? 52.209 60.533 54.453 1.00 9.97 288 LEU B C 1
ATOM 4524 O O . LEU B 1 288 ? 52.894 59.571 54.109 1.00 10.51 288 LEU B O 1
ATOM 4529 N N . GLU B 1 289 ? 51.049 60.396 55.086 1.00 9.58 289 GLU B N 1
ATOM 4530 C CA . GLU B 1 289 ? 50.512 59.072 55.379 1.00 10.85 289 GLU B CA 1
ATOM 4531 C C . GLU B 1 289 ? 50.197 58.360 54.064 1.00 10.89 289 GLU B C 1
ATOM 4532 O O . GLU B 1 289 ? 50.398 57.152 53.932 1.00 12.89 289 GLU B O 1
ATOM 4538 N N . ALA B 1 290 ? 49.711 59.121 53.086 1.00 10.00 290 ALA B N 1
ATOM 4539 C CA . ALA B 1 290 ? 49.372 58.561 51.785 1.00 10.30 290 ALA B CA 1
ATOM 4540 C C . ALA B 1 290 ? 50.599 58.098 51.003 1.00 9.84 290 ALA B C 1
ATOM 4541 O O . ALA B 1 290 ? 50.645 56.966 50.526 1.00 10.03 290 ALA B O 1
ATOM 4543 N N . VAL B 1 291 ? 51.596 58.968 50.870 1.00 9.31 291 VAL B N 1
ATOM 4544 C CA . VAL B 1 291 ? 52.782 58.607 50.102 1.00 9.50 291 VAL B CA 1
ATOM 4545 C C . VAL B 1 291 ? 53.629 57.509 50.739 1.00 9.58 291 VAL B C 1
ATOM 4546 O O . VAL B 1 291 ? 54.390 56.838 50.042 1.00 10.16 291 VAL B O 1
ATOM 4550 N N . THR B 1 292 ? 53.502 57.318 52.050 1.00 10.49 292 THR B N 1
ATOM 4551 C CA . THR B 1 292 ? 54.276 56.278 52.725 1.00 10.97 292 THR B CA 1
ATOM 4552 C C . THR B 1 292 ? 53.482 54.986 52.938 1.00 11.75 292 THR B C 1
ATOM 4553 O O . THR B 1 292 ? 53.864 54.134 53.742 1.00 12.24 292 THR B O 1
ATOM 4557 N N . GLY B 1 293 ? 52.375 54.853 52.212 1.00 11.19 293 GLY B N 1
ATOM 4558 C CA . GLY B 1 293 ? 51.559 53.649 52.280 1.00 12.79 293 GLY B CA 1
ATOM 4559 C C . GLY B 1 293 ? 50.804 53.338 53.558 1.00 12.63 293 GLY B C 1
ATOM 4560 O O . GLY B 1 293 ? 50.633 52.167 53.904 1.00 14.20 293 GLY B O 1
ATOM 4561 N N . ARG B 1 294 ? 50.329 54.368 54.250 1.00 12.35 294 ARG B N 1
ATOM 4562 C CA . ARG B 1 294 ? 49.589 54.175 55.493 1.00 14.54 294 ARG B CA 1
ATOM 4563 C C . ARG B 1 294 ? 48.102 54.467 55.302 1.00 14.68 294 ARG B C 1
ATOM 4564 O O . ARG B 1 294 ? 47.321 54.398 56.250 1.00 16.33 294 ARG B O 1
ATOM 4572 N N . ARG B 1 295 ? 47.721 54.787 54.068 1.00 14.53 295 ARG B N 1
ATOM 4573 C CA . ARG B 1 295 ? 46.337 55.103 53.728 1.00 14.68 295 ARG B CA 1
ATOM 4574 C C . ARG B 1 295 ? 45.791 54.165 52.656 1.00 15.51 295 ARG B C 1
ATOM 4575 O O . ARG B 1 295 ? 46.080 54.331 51.472 1.00 14.33 295 ARG B O 1
ATOM 4583 N N . PRO B 1 296 ? 44.986 53.170 53.059 1.00 15.23 296 PRO B N 1
ATOM 4584 C CA . PRO B 1 296 ? 44.409 52.215 52.109 1.00 15.57 296 PRO B CA 1
ATOM 4585 C C . PRO B 1 296 ? 43.662 52.877 50.951 1.00 14.92 296 PRO B C 1
ATOM 4586 O O . PRO B 1 296 ? 43.750 52.427 49.810 1.00 15.23 296 PRO B O 1
ATOM 4590 N N . GLU B 1 297 ? 42.938 53.952 51.247 1.00 14.64 297 GLU B N 1
ATOM 4591 C CA . GLU B 1 297 ? 42.167 54.651 50.226 1.00 14.92 297 GLU B CA 1
ATOM 4592 C C . GLU B 1 297 ? 43.023 55.322 49.150 1.00 14.27 297 GLU B C 1
ATOM 4593 O O . GLU B 1 297 ? 42.514 55.681 48.089 1.00 14.74 297 GLU B O 1
ATOM 4599 N N . TYR B 1 298 ? 44.316 55.490 49.418 1.00 13.10 298 TYR B N 1
ATOM 4600 C CA . TYR B 1 298 ? 45.207 56.133 48.454 1.00 12.23 298 TYR B CA 1
ATOM 4601 C C . TYR B 1 298 ? 46.270 55.196 47.886 1.00 12.39 298 TYR B C 1
ATOM 4602 O O . TYR B 1 298 ? 47.188 55.639 47.197 1.00 12.65 298 TYR B O 1
ATOM 4611 N N . GLU B 1 299 ? 46.144 53.901 48.159 1.00 12.72 299 GLU B N 1
ATOM 4612 C CA . GLU B 1 299 ? 47.119 52.936 47.659 1.00 13.75 299 GLU B CA 1
ATOM 4613 C C . GLU B 1 299 ? 47.194 52.905 46.134 1.00 12.66 299 GLU B C 1
ATOM 4614 O O . GLU B 1 299 ? 48.207 52.497 45.567 1.00 12.88 299 GLU B O 1
ATOM 4620 N N . GLY B 1 300 ? 46.124 53.338 45.472 1.00 12.03 300 GLY B N 1
ATOM 4621 C CA . GLY B 1 300 ? 46.112 53.349 44.019 1.00 12.76 300 GLY B CA 1
ATOM 4622 C C . GLY B 1 300 ? 47.133 54.311 43.437 1.00 11.64 300 GLY B C 1
ATOM 4623 O O . GLY B 1 300 ? 47.481 54.227 42.259 1.00 13.26 300 GLY B O 1
ATOM 4624 N N . TRP B 1 301 ? 47.615 55.233 44.266 1.00 11.26 301 TRP B N 1
ATOM 4625 C CA . TRP B 1 301 ? 48.608 56.214 43.840 1.00 11.33 301 TRP B CA 1
ATOM 4626 C C . TRP B 1 301 ? 50.032 55.680 43.945 1.00 10.98 301 TRP B C 1
ATOM 4627 O O . TRP B 1 301 ? 50.967 56.296 43.431 1.00 11.67 301 TRP B O 1
ATOM 4638 N N . LEU B 1 302 ? 50.198 54.543 44.611 1.00 10.99 302 LEU B N 1
ATOM 4639 C CA . LEU B 1 302 ? 51.526 53.978 44.816 1.00 10.99 302 LEU B CA 1
ATOM 4640 C C . LEU B 1 302 ? 51.913 52.797 43.936 1.00 11.52 302 LEU B C 1
ATOM 4641 O O . LEU B 1 302 ? 51.094 51.925 43.643 1.00 12.92 302 LEU B O 1
ATOM 4646 N N . THR B 1 303 ? 53.178 52.782 43.526 1.00 10.28 303 THR B N 1
ATOM 4647 C CA . THR B 1 303 ? 53.728 51.698 42.720 1.00 11.63 303 THR B CA 1
ATOM 4648 C C . THR B 1 303 ? 54.885 51.115 43.525 1.00 11.31 303 THR B C 1
ATOM 4649 O O . THR B 1 303 ? 55.933 51.746 43.670 1.00 12.54 303 THR B O 1
ATOM 4653 N N . TYR B 1 304 ? 54.688 49.918 44.063 1.00 12.18 304 TYR B N 1
ATOM 4654 C CA . TYR B 1 304 ? 55.723 49.274 44.858 1.00 13.56 304 TYR B CA 1
ATOM 4655 C C . TYR B 1 304 ? 56.791 48.645 43.975 1.00 14.72 304 TYR B C 1
ATOM 4656 O O . TYR B 1 304 ? 56.495 47.838 43.092 1.00 16.34 304 TYR B O 1
ATOM 4665 N N . VAL B 1 305 ? 58.037 49.033 44.220 1.00 15.42 305 VAL B N 1
ATOM 4666 C CA . VAL B 1 305 ? 59.167 48.535 43.451 1.00 17.21 305 VAL B CA 1
ATOM 4667 C C . VAL B 1 305 ? 59.419 47.047 43.693 1.00 18.84 305 VAL B C 1
ATOM 4668 O O . VAL B 1 305 ? 59.876 46.338 42.794 1.00 19.13 305 VAL B O 1
ATOM 4672 N N . ASN B 1 306 ? 59.117 46.579 44.901 1.00 20.40 306 ASN B N 1
ATOM 4673 C CA . ASN B 1 306 ? 59.304 45.172 45.243 1.00 24.67 306 ASN B CA 1
ATOM 4674 C C . ASN B 1 306 ? 57.957 44.454 45.250 1.00 26.70 306 ASN B C 1
ATOM 4675 O O . ASN B 1 306 ? 57.618 43.850 46.289 1.00 30.27 306 ASN B O 1
ATOM 4680 N N . ILE C 1 3 ? 30.987 118.949 57.589 1.00 19.91 3 ILE C N 1
ATOM 4681 C CA . ILE C 1 3 ? 30.472 117.643 58.084 1.00 19.54 3 ILE C CA 1
ATOM 4682 C C . ILE C 1 3 ? 30.055 117.757 59.548 1.00 19.40 3 ILE C C 1
ATOM 4683 O O . ILE C 1 3 ? 30.818 118.247 60.382 1.00 19.52 3 ILE C O 1
ATOM 4688 N N . LYS C 1 4 ? 28.842 117.307 59.853 1.00 19.39 4 LYS C N 1
ATOM 4689 C CA . LYS C 1 4 ? 28.326 117.358 61.217 1.00 19.85 4 LYS C CA 1
ATOM 4690 C C . LYS C 1 4 ? 28.663 116.057 61.933 1.00 18.13 4 LYS C C 1
ATOM 4691 O O . LYS C 1 4 ? 27.808 115.186 62.092 1.00 18.61 4 LYS C O 1
ATOM 4697 N N . ALA C 1 5 ? 29.912 115.934 62.367 1.00 16.72 5 ALA C N 1
ATOM 4698 C CA . ALA C 1 5 ? 30.374 114.727 63.044 1.00 15.89 5 ALA C CA 1
ATOM 4699 C C . ALA C 1 5 ? 30.178 114.750 64.554 1.00 15.99 5 ALA C C 1
ATOM 4700 O O . ALA C 1 5 ? 29.879 113.724 65.162 1.00 16.02 5 ALA C O 1
ATOM 4702 N N . GLY C 1 6 ? 30.350 115.918 65.161 1.00 16.34 6 GLY C N 1
ATOM 4703 C CA . GLY C 1 6 ? 30.197 116.014 66.600 1.00 16.42 6 GLY C CA 1
ATOM 4704 C C . GLY C 1 6 ? 31.410 115.450 67.315 1.00 16.57 6 GLY C C 1
ATOM 4705 O O . GLY C 1 6 ? 32.546 115.744 66.943 1.00 17.75 6 GLY C O 1
ATOM 4706 N N . LEU C 1 7 ? 31.175 114.632 68.336 1.00 15.78 7 LEU C N 1
ATOM 4707 C CA . LEU C 1 7 ? 32.262 114.033 69.103 1.00 15.79 7 LEU C CA 1
ATOM 4708 C C . LEU C 1 7 ? 32.998 112.965 68.298 1.00 15.21 7 LEU C C 1
ATOM 4709 O O . LEU C 1 7 ? 32.390 112.026 67.785 1.00 16.06 7 LEU C O 1
ATOM 4714 N N . ILE C 1 8 ? 34.315 113.116 68.205 1.00 13.81 8 ILE C N 1
ATOM 4715 C CA . ILE C 1 8 ? 35.158 112.186 67.460 1.00 13.35 8 ILE C CA 1
ATOM 4716 C C . ILE C 1 8 ? 36.136 111.477 68.394 1.00 13.94 8 ILE C C 1
ATOM 4717 O O . ILE C 1 8 ? 36.742 112.105 69.263 1.00 14.42 8 ILE C O 1
ATOM 4722 N N . TRP C 1 9 ? 36.272 110.167 68.222 1.00 13.53 9 TRP C N 1
ATOM 4723 C CA . TRP C 1 9 ? 37.193 109.376 69.032 1.00 14.59 9 TRP C CA 1
ATOM 4724 C C . TRP C 1 9 ? 38.588 109.595 68.449 1.00 16.10 9 TRP C C 1
ATOM 4725 O O . TRP C 1 9 ? 38.824 109.313 67.273 1.00 15.20 9 TRP C O 1
ATOM 4736 N N . MET C 1 10 ? 39.500 110.112 69.268 1.00 16.86 10 MET C N 1
ATOM 4737 C CA . MET C 1 10 ? 40.871 110.379 68.839 1.00 18.05 10 MET C CA 1
ATOM 4738 C C . MET C 1 10 ? 41.878 109.617 69.691 1.00 19.10 10 MET C C 1
ATOM 4739 O O . MET C 1 10 ? 42.109 109.968 70.849 1.00 18.44 10 MET C O 1
ATOM 4744 N N . ASN C 1 11 ? 42.470 108.578 69.113 1.00 18.91 11 ASN C N 1
ATOM 4745 C CA . ASN C 1 11 ? 43.470 107.762 69.794 1.00 20.72 11 ASN C CA 1
ATOM 4746 C C . ASN C 1 11 ? 43.178 107.450 71.261 1.00 21.28 11 ASN C C 1
ATOM 4747 O O . ASN C 1 11 ? 44.035 107.648 72.123 1.00 22.58 11 ASN C O 1
ATOM 4752 N N . GLY C 1 12 ? 41.973 106.969 71.547 1.00 20.19 12 GLY C N 1
ATOM 4753 C CA . GLY C 1 12 ? 41.644 106.613 72.916 1.00 20.57 12 GLY C CA 1
ATOM 4754 C C . GLY C 1 12 ? 40.605 107.432 73.658 1.00 19.88 12 GLY C C 1
ATOM 4755 O O . GLY C 1 12 ? 40.069 106.967 74.663 1.00 21.32 12 GLY C O 1
ATOM 4756 N N . ALA C 1 13 ? 40.308 108.637 73.188 1.00 19.45 13 ALA C N 1
ATOM 4757 C CA . ALA C 1 13 ? 39.325 109.471 73.874 1.00 19.65 13 ALA C CA 1
ATOM 4758 C C . ALA C 1 13 ? 38.532 110.359 72.929 1.00 19.04 13 ALA C C 1
ATOM 4759 O O . ALA C 1 13 ? 39.044 110.798 71.901 1.00 18.11 13 ALA C O 1
ATOM 4761 N N . PHE C 1 14 ? 37.280 110.628 73.289 1.00 18.50 14 PHE C N 1
ATOM 4762 C CA . PHE C 1 14 ? 36.424 111.477 72.474 1.00 18.20 14 PHE C CA 1
ATOM 4763 C C . PHE C 1 14 ? 36.717 112.952 72.707 1.00 19.28 14 PHE C C 1
ATOM 4764 O O . PHE C 1 14 ? 36.956 113.383 73.839 1.00 20.16 14 PHE C O 1
ATOM 4772 N N . VAL C 1 15 ? 36.694 113.718 71.623 1.00 18.24 15 VAL C N 1
ATOM 4773 C CA . VAL C 1 15 ? 36.945 115.150 71.672 1.00 18.95 15 VAL C CA 1
ATOM 4774 C C . VAL C 1 15 ? 36.007 115.858 70.703 1.00 19.43 15 VAL C C 1
ATOM 4775 O O . VAL C 1 15 ? 35.485 115.245 69.769 1.00 17.79 15 VAL C O 1
ATOM 4779 N N . PRO C 1 16 ? 35.762 117.158 70.923 1.00 20.10 16 PRO C N 1
ATOM 4780 C CA . PRO C 1 16 ? 34.875 117.895 70.020 1.00 19.92 16 PRO C CA 1
ATOM 4781 C C . PRO C 1 16 ? 35.482 117.888 68.620 1.00 20.20 16 PRO C C 1
ATOM 4782 O O . PRO C 1 16 ? 36.702 117.848 68.470 1.00 19.40 16 PRO C O 1
ATOM 4786 N N . GLN C 1 17 ? 34.630 117.923 67.603 1.00 19.77 17 GLN C N 1
ATOM 4787 C CA . GLN C 1 17 ? 35.089 117.905 66.218 1.00 19.89 17 GLN C CA 1
ATOM 4788 C C . GLN C 1 17 ? 36.211 118.908 65.943 1.00 21.20 17 GLN C C 1
ATOM 4789 O O . GLN C 1 17 ? 37.190 118.585 65.269 1.00 20.78 17 GLN C O 1
ATOM 4795 N N . GLU C 1 18 ? 36.072 120.119 66.471 1.00 21.56 18 GLU C N 1
ATOM 4796 C CA . GLU C 1 18 ? 37.072 121.160 66.253 1.00 23.11 18 GLU C CA 1
ATOM 4797 C C . GLU C 1 18 ? 38.457 120.796 66.778 1.00 21.79 18 GLU C C 1
ATOM 4798 O O . GLU C 1 18 ? 39.460 121.328 66.305 1.00 22.76 18 GLU C O 1
ATOM 4804 N N . GLU C 1 19 ? 38.516 119.893 67.753 1.00 20.89 19 GLU C N 1
ATOM 4805 C CA . GLU C 1 19 ? 39.794 119.480 68.326 1.00 20.42 19 GLU C CA 1
ATOM 4806 C C . GLU C 1 19 ? 40.382 118.266 67.613 1.00 19.25 19 GLU C C 1
ATOM 4807 O O . GLU C 1 19 ? 41.526 117.889 67.861 1.00 19.42 19 GLU C O 1
ATOM 4813 N N . ALA C 1 20 ? 39.596 117.659 66.729 1.00 17.65 20 ALA C N 1
ATOM 4814 C CA . ALA C 1 20 ? 40.043 116.484 65.986 1.00 16.65 20 ALA C CA 1
ATOM 4815 C C . ALA C 1 20 ? 40.870 116.908 64.777 1.00 15.72 20 ALA C C 1
ATOM 4816 O O . ALA C 1 20 ? 40.401 116.862 63.638 1.00 14.62 20 ALA C O 1
ATOM 4818 N N . LYS C 1 21 ? 42.102 117.329 65.036 1.00 16.80 21 LYS C N 1
ATOM 4819 C CA . LYS C 1 21 ? 42.999 117.771 63.978 1.00 16.84 21 LYS C CA 1
ATOM 4820 C C . LYS C 1 21 ? 44.348 117.079 64.095 1.00 16.11 21 LYS C C 1
ATOM 4821 O O . LYS C 1 21 ? 44.699 116.545 65.149 1.00 16.80 21 LYS C O 1
ATOM 4827 N N . THR C 1 22 ? 45.103 117.090 63.002 1.00 14.23 22 THR C N 1
ATOM 4828 C CA . THR C 1 22 ? 46.415 116.461 62.978 1.00 13.94 22 THR C CA 1
ATOM 4829 C C . THR C 1 22 ? 47.395 117.362 62.227 1.00 12.05 22 THR C C 1
ATOM 4830 O O . THR C 1 22 ? 46.989 118.191 61.417 1.00 11.97 22 THR C O 1
ATOM 4834 N N . SER C 1 23 ? 48.684 117.204 62.508 1.00 11.72 23 SER C N 1
ATOM 4835 C CA . SER C 1 23 ? 49.713 118.015 61.863 1.00 11.92 23 SER C CA 1
ATOM 4836 C C . SER C 1 23 ? 49.670 117.946 60.341 1.00 11.58 23 SER C C 1
ATOM 4837 O O . SER C 1 23 ? 49.410 116.887 59.768 1.00 11.90 23 SER C O 1
ATOM 4840 N N . VAL C 1 24 ? 49.923 119.078 59.689 1.00 11.44 24 VAL C N 1
ATOM 4841 C CA . VAL C 1 24 ? 49.939 119.111 58.232 1.00 12.34 24 VAL C CA 1
ATOM 4842 C C . VAL C 1 24 ? 51.216 118.438 57.732 1.00 12.40 24 VAL C C 1
ATOM 4843 O O . VAL C 1 24 ? 51.433 118.315 56.526 1.00 12.35 24 VAL C O 1
ATOM 4847 N N . LEU C 1 25 ? 52.059 118.003 58.665 1.00 11.09 25 LEU C N 1
ATOM 4848 C CA . LEU C 1 25 ? 53.294 117.312 58.313 1.00 10.93 25 LEU C CA 1
ATOM 4849 C C . LEU C 1 25 ? 53.093 115.807 58.468 1.00 10.92 25 LEU C C 1
ATOM 4850 O O . LEU C 1 25 ? 54.051 115.033 58.432 1.00 10.88 25 LEU C O 1
ATOM 4855 N N . SER C 1 26 ? 51.839 115.395 58.646 1.00 10.51 26 SER C N 1
ATOM 4856 C CA . SER C 1 26 ? 51.524 113.977 58.781 1.00 10.53 26 SER C CA 1
ATOM 4857 C C . SER C 1 26 ? 51.824 113.259 57.469 1.00 10.07 26 SER C C 1
ATOM 4858 O O . SER C 1 26 ? 51.405 113.696 56.397 1.00 10.00 26 SER C O 1
ATOM 4861 N N . HIS C 1 27 ? 52.551 112.155 57.578 1.00 9.87 27 HIS C N 1
ATOM 4862 C CA . HIS C 1 27 ? 52.947 111.338 56.439 1.00 10.07 27 HIS C CA 1
ATOM 4863 C C . HIS C 1 27 ? 51.773 111.056 55.496 1.00 9.93 27 HIS C C 1
ATOM 4864 O O . HIS C 1 27 ? 51.888 111.222 54.283 1.00 9.82 27 HIS C O 1
ATOM 4871 N N . ALA C 1 28 ? 50.637 110.659 56.060 1.00 8.76 28 ALA C N 1
ATOM 4872 C CA . ALA C 1 28 ? 49.457 110.334 55.264 1.00 8.38 28 ALA C CA 1
ATOM 4873 C C . ALA C 1 28 ? 48.902 111.489 54.443 1.00 8.23 28 ALA C C 1
ATOM 4874 O O . ALA C 1 28 ? 48.271 111.262 53.412 1.00 9.55 28 ALA C O 1
ATOM 4876 N N . LEU C 1 29 ? 49.117 112.723 54.893 1.00 8.41 29 LEU C N 1
ATOM 4877 C CA . LEU C 1 29 ? 48.608 113.874 54.157 1.00 8.65 29 LEU C CA 1
ATOM 4878 C C . LEU C 1 29 ? 49.466 114.143 52.919 1.00 8.65 29 LEU C C 1
ATOM 4879 O O . LEU C 1 29 ? 49.015 114.772 51.963 1.00 9.33 29 LEU C O 1
ATOM 4884 N N . HIS C 1 30 ? 50.699 113.647 52.937 1.00 8.58 30 HIS C N 1
ATOM 4885 C CA . HIS C 1 30 ? 51.625 113.849 51.824 1.00 7.96 30 HIS C CA 1
ATOM 4886 C C . HIS C 1 30 ? 51.768 112.645 50.909 1.00 7.75 30 HIS C C 1
ATOM 4887 O O . HIS C 1 30 ? 52.002 112.801 49.710 1.00 8.64 30 HIS C O 1
ATOM 4894 N N . TYR C 1 31 ? 51.620 111.451 51.477 1.00 7.72 31 TYR C N 1
ATOM 4895 C CA . TYR C 1 31 ? 51.849 110.225 50.727 1.00 7.88 31 TYR C CA 1
ATOM 4896 C C . TYR C 1 31 ? 50.733 109.178 50.670 1.00 8.52 31 TYR C C 1
ATOM 4897 O O . TYR C 1 31 ? 50.981 108.049 50.243 1.00 8.36 31 TYR C O 1
ATOM 4906 N N . GLY C 1 32 ? 49.525 109.541 51.100 1.00 8.30 32 GLY C N 1
ATOM 4907 C CA . GLY C 1 32 ? 48.390 108.624 51.042 1.00 7.97 32 GLY C CA 1
ATOM 4908 C C . GLY C 1 32 ? 48.432 107.391 51.929 1.00 7.49 32 GLY C C 1
ATOM 4909 O O . GLY C 1 32 ? 47.661 106.442 51.738 1.00 7.21 32 GLY C O 1
ATOM 4910 N N . THR C 1 33 ? 49.310 107.420 52.923 1.00 7.21 33 THR C N 1
ATOM 4911 C CA . THR C 1 33 ? 49.497 106.303 53.835 1.00 7.58 33 THR C CA 1
ATOM 4912 C C . THR C 1 33 ? 48.507 106.225 55.001 1.00 8.66 33 THR C C 1
ATOM 4913 O O . THR C 1 33 ? 48.872 106.381 56.172 1.00 8.79 33 THR C O 1
ATOM 4917 N N . SER C 1 34 ? 47.248 105.972 54.666 1.00 7.97 34 SER C N 1
ATOM 4918 C CA . SER C 1 34 ? 46.193 105.834 55.659 1.00 7.77 34 SER C CA 1
ATOM 4919 C C . SER C 1 34 ? 45.311 104.668 55.237 1.00 8.25 34 SER C C 1
ATOM 4920 O O . SER C 1 34 ? 45.386 104.211 54.094 1.00 8.13 34 SER C O 1
ATOM 4923 N N . VAL C 1 35 ? 44.511 104.165 56.170 1.00 8.32 35 VAL C N 1
ATOM 4924 C CA . VAL C 1 35 ? 43.559 103.102 55.866 1.00 8.32 35 VAL C CA 1
ATOM 4925 C C . VAL C 1 35 ? 42.253 103.509 56.527 1.00 9.10 35 VAL C C 1
ATOM 4926 O O . VAL C 1 35 ? 42.252 104.189 57.555 1.00 8.67 35 VAL C O 1
ATOM 4930 N N . PHE C 1 36 ? 41.135 103.120 55.932 1.00 7.97 36 PHE C N 1
ATOM 4931 C CA . PHE C 1 36 ? 39.851 103.494 56.500 1.00 8.62 36 PHE C CA 1
ATOM 4932 C C . PHE C 1 36 ? 38.802 102.440 56.237 1.00 8.47 36 PHE C C 1
ATOM 4933 O O . PHE C 1 36 ? 39.042 101.461 55.531 1.00 8.54 36 PHE C O 1
ATOM 4941 N N . GLU C 1 37 ? 37.641 102.639 56.841 1.00 8.13 37 GLU C N 1
ATOM 4942 C CA . GLU C 1 37 ? 36.516 101.747 56.645 1.00 8.10 37 GLU C CA 1
ATOM 4943 C C . GLU C 1 37 ? 35.260 102.580 56.495 1.00 8.56 37 GLU C C 1
ATOM 4944 O O . GLU C 1 37 ? 35.250 103.774 56.809 1.00 8.84 37 GLU C O 1
ATOM 4950 N N . GLY C 1 38 ? 34.220 101.944 55.972 1.00 9.09 38 GLY C N 1
ATOM 4951 C CA . GLY C 1 38 ? 32.933 102.587 55.801 1.00 8.82 38 GLY C CA 1
ATOM 4952 C C . GLY C 1 38 ? 31.971 101.627 56.466 1.00 8.86 38 GLY C C 1
ATOM 4953 O O . GLY C 1 38 ? 31.838 100.489 56.028 1.00 9.52 38 GLY C O 1
ATOM 4954 N N . ILE C 1 39 ? 31.317 102.071 57.533 1.00 9.05 39 ILE C N 1
ATOM 4955 C CA . ILE C 1 39 ? 30.397 101.215 58.267 1.00 9.67 39 ILE C CA 1
ATOM 4956 C C . ILE C 1 39 ? 29.092 101.951 58.491 1.00 10.60 39 ILE C C 1
ATOM 4957 O O . ILE C 1 39 ? 29.084 103.156 58.725 1.00 11.15 39 ILE C O 1
ATOM 4962 N N . ARG C 1 40 ? 27.983 101.230 58.423 1.00 9.62 40 ARG C N 1
ATOM 4963 C CA . ARG C 1 40 ? 26.703 101.870 58.643 1.00 10.94 40 ARG C CA 1
ATOM 4964 C C . ARG C 1 40 ? 25.919 101.316 59.810 1.00 9.94 40 ARG C C 1
ATOM 4965 O O . ARG C 1 40 ? 26.027 100.142 60.163 1.00 10.63 40 ARG C O 1
ATOM 4973 N N . ALA C 1 41 ? 25.149 102.204 60.425 1.00 11.44 41 ALA C N 1
ATOM 4974 C CA . ALA C 1 41 ? 24.267 101.839 61.516 1.00 10.92 41 ALA C CA 1
ATOM 4975 C C . ALA C 1 41 ? 22.891 102.205 60.975 1.00 10.33 41 ALA C C 1
ATOM 4976 O O . ALA C 1 41 ? 22.728 103.251 60.347 1.00 10.92 41 ALA C O 1
ATOM 4978 N N . TYR C 1 42 ? 21.919 101.324 61.178 1.00 11.36 42 TYR C N 1
ATOM 4979 C CA . TYR C 1 42 ? 20.553 101.566 60.728 1.00 11.70 42 TYR C CA 1
ATOM 4980 C C . TYR C 1 42 ? 19.634 101.517 61.936 1.00 12.16 42 TYR C C 1
ATOM 4981 O O . TYR C 1 42 ? 19.897 100.794 62.893 1.00 11.61 42 TYR C O 1
ATOM 4990 N N . GLU C 1 43 ? 18.554 102.285 61.888 1.00 14.21 43 GLU C N 1
ATOM 4991 C CA . GLU C 1 43 ? 17.602 102.292 62.987 1.00 15.96 43 GLU C CA 1
ATOM 4992 C C . GLU C 1 43 ? 16.721 101.051 62.902 1.00 16.13 43 GLU C C 1
ATOM 4993 O O . GLU C 1 43 ? 16.251 100.684 61.822 1.00 17.74 43 GLU C O 1
ATOM 4999 N N . THR C 1 44 ? 16.515 100.402 64.042 1.00 16.87 44 THR C N 1
ATOM 5000 C CA . THR C 1 44 ? 15.673 99.215 64.113 1.00 17.14 44 THR C CA 1
ATOM 5001 C C . THR C 1 44 ? 14.657 99.448 65.224 1.00 19.83 44 THR C C 1
ATOM 5002 O O . THR C 1 44 ? 14.689 100.483 65.894 1.00 20.89 44 THR C O 1
ATOM 5006 N N . ALA C 1 45 ? 13.763 98.486 65.424 1.00 21.08 45 ALA C N 1
ATOM 5007 C CA . ALA C 1 45 ? 12.754 98.602 66.470 1.00 22.55 45 ALA C CA 1
ATOM 5008 C C . ALA C 1 45 ? 13.433 98.543 67.834 1.00 23.49 45 ALA C C 1
ATOM 5009 O O . ALA C 1 45 ? 12.856 98.947 68.845 1.00 24.90 45 ALA C O 1
ATOM 5011 N N . LYS C 1 46 ? 14.665 98.041 67.854 1.00 23.98 46 LYS C N 1
ATOM 5012 C CA . LYS C 1 46 ? 15.431 97.921 69.089 1.00 23.90 46 LYS C CA 1
ATOM 5013 C C . LYS C 1 46 ? 16.609 98.892 69.119 1.00 22.00 46 LYS C C 1
ATOM 5014 O O . LYS C 1 46 ? 17.633 98.617 69.748 1.00 23.33 46 LYS C O 1
ATOM 5020 N N . GLY C 1 47 ? 16.464 100.022 68.435 1.00 20.29 47 GLY C N 1
ATOM 5021 C CA . GLY C 1 47 ? 17.530 101.007 68.412 1.00 18.42 47 GLY C CA 1
ATOM 5022 C C . GLY C 1 47 ? 18.504 100.820 67.263 1.00 16.88 47 GLY C C 1
ATOM 5023 O O . GLY C 1 47 ? 18.321 99.934 66.430 1.00 16.37 47 GLY C O 1
ATOM 5024 N N . PRO C 1 48 ? 19.558 101.645 67.195 1.00 15.38 48 PRO C N 1
ATOM 5025 C CA . PRO C 1 48 ? 20.563 101.562 66.130 1.00 15.03 48 PRO C CA 1
ATOM 5026 C C . PRO C 1 48 ? 21.303 100.230 66.112 1.00 13.76 48 PRO C C 1
ATOM 5027 O O . PRO C 1 48 ? 21.671 99.696 67.156 1.00 14.19 48 PRO C O 1
ATOM 5031 N N . ALA C 1 49 ? 21.520 99.699 64.914 1.00 12.48 49 ALA C N 1
ATOM 5032 C CA . ALA C 1 49 ? 22.238 98.444 64.756 1.00 11.89 49 ALA C CA 1
ATOM 5033 C C . ALA C 1 49 ? 23.327 98.642 63.712 1.00 11.73 49 ALA C C 1
ATOM 5034 O O . ALA C 1 49 ? 23.053 99.096 62.601 1.00 11.15 49 ALA C O 1
ATOM 5036 N N . ILE C 1 50 ? 24.561 98.318 64.085 1.00 10.65 50 ILE C N 1
ATOM 5037 C CA . ILE C 1 50 ? 25.697 98.448 63.181 1.00 10.26 50 ILE C CA 1
ATOM 5038 C C . ILE C 1 50 ? 25.745 97.184 62.333 1.00 10.43 50 ILE C C 1
ATOM 5039 O O . ILE C 1 50 ? 25.633 96.074 62.855 1.00 11.09 50 ILE C O 1
ATOM 5044 N N . PHE C 1 51 ? 25.915 97.350 61.024 1.00 8.94 51 PHE C N 1
ATOM 5045 C CA . PHE C 1 51 ? 25.932 96.206 60.123 1.00 8.81 51 PHE C CA 1
ATOM 5046 C C . PHE C 1 51 ? 27.310 95.592 59.904 1.00 8.54 51 PHE C C 1
ATOM 5047 O O . PHE C 1 51 ? 28.235 96.260 59.435 1.00 9.34 51 PHE C O 1
ATOM 5055 N N . ARG C 1 52 ? 27.416 94.311 60.248 1.00 8.93 52 ARG C N 1
ATOM 5056 C CA . ARG C 1 52 ? 28.639 93.523 60.113 1.00 9.40 52 ARG C CA 1
ATOM 5057 C C . ARG C 1 52 ? 29.890 94.244 60.609 1.00 10.08 52 ARG C C 1
ATOM 5058 O O . ARG C 1 52 ? 30.902 94.366 59.908 1.00 10.49 52 ARG C O 1
ATOM 5066 N N . LEU C 1 53 ? 29.803 94.694 61.856 1.00 10.53 53 LEU C N 1
ATOM 5067 C CA . LEU C 1 53 ? 30.876 95.413 62.523 1.00 10.86 53 LEU C CA 1
ATOM 5068 C C . LEU C 1 53 ? 32.207 94.665 62.572 1.00 11.28 53 LEU C C 1
ATOM 5069 O O . LEU C 1 53 ? 33.240 95.208 62.188 1.00 10.86 53 LEU C O 1
ATOM 5074 N N . LYS C 1 54 ? 32.190 93.427 63.047 1.00 13.10 54 LYS C N 1
ATOM 5075 C CA . LYS C 1 54 ? 33.428 92.666 63.144 1.00 13.77 54 LYS C CA 1
ATOM 5076 C C . LYS C 1 54 ? 34.094 92.414 61.796 1.00 13.46 54 LYS C C 1
ATOM 5077 O O . LYS C 1 54 ? 35.321 92.401 61.703 1.00 13.95 54 LYS C O 1
ATOM 5083 N N . GLU C 1 55 ? 33.299 92.226 60.749 1.00 12.65 55 GLU C N 1
ATOM 5084 C CA . GLU C 1 55 ? 33.866 91.994 59.430 1.00 11.52 55 GLU C CA 1
ATOM 5085 C C . GLU C 1 55 ? 34.589 93.259 58.956 1.00 10.89 55 GLU C C 1
ATOM 5086 O O . GLU C 1 55 ? 35.660 93.188 58.351 1.00 10.94 55 GLU C O 1
ATOM 5092 N N . HIS C 1 56 ? 34.004 94.421 59.234 1.00 9.04 56 HIS C N 1
ATOM 5093 C CA . HIS C 1 56 ? 34.621 95.685 58.846 1.00 8.92 56 HIS C CA 1
ATOM 5094 C C . HIS C 1 56 ? 35.882 95.961 59.658 1.00 9.20 56 HIS C C 1
ATOM 5095 O O . HIS C 1 56 ? 36.875 96.449 59.121 1.00 9.28 56 HIS C O 1
ATOM 5102 N N . VAL C 1 57 ? 35.845 95.653 60.951 1.00 10.37 57 VAL C N 1
ATOM 5103 C CA . VAL C 1 57 ? 37.016 95.875 61.792 1.00 10.55 57 VAL C CA 1
ATOM 5104 C C . VAL C 1 57 ? 38.149 94.952 61.350 1.00 10.48 57 VAL C C 1
ATOM 5105 O O . VAL C 1 57 ? 39.312 95.356 61.324 1.00 9.81 57 VAL C O 1
ATOM 5109 N N . LYS C 1 58 ? 37.812 93.718 60.989 1.00 9.98 58 LYS C N 1
ATOM 5110 C CA . LYS C 1 58 ? 38.833 92.782 60.531 1.00 10.12 58 LYS C CA 1
ATOM 5111 C C . LYS C 1 58 ? 39.513 93.328 59.278 1.00 9.70 58 LYS C C 1
ATOM 5112 O O . LYS C 1 58 ? 40.733 93.262 59.147 1.00 10.21 58 LYS C O 1
ATOM 5118 N N . ARG C 1 59 ? 38.724 93.871 58.354 1.00 8.89 59 ARG C N 1
ATOM 5119 C CA . ARG C 1 59 ? 39.298 94.406 57.126 1.00 8.31 59 ARG C CA 1
ATOM 5120 C C . ARG C 1 59 ? 40.171 95.628 57.404 1.00 8.35 59 ARG C C 1
ATOM 5121 O O . ARG C 1 59 ? 41.176 95.840 56.731 1.00 9.00 59 ARG C O 1
ATOM 5129 N N . PHE C 1 60 ? 39.780 96.424 58.395 1.00 8.61 60 PHE C N 1
ATOM 5130 C CA . PHE C 1 60 ? 40.533 97.612 58.790 1.00 8.38 60 PHE C CA 1
ATOM 5131 C C . PHE C 1 60 ? 41.953 97.191 59.181 1.00 9.74 60 PHE C C 1
ATOM 5132 O O . PHE C 1 60 ? 42.935 97.772 58.712 1.00 8.71 60 PHE C O 1
ATOM 5140 N N . TYR C 1 61 ? 42.058 96.184 60.042 1.00 8.76 61 TYR C N 1
ATOM 5141 C CA . TYR C 1 61 ? 43.366 95.699 60.466 1.00 9.48 61 TYR C CA 1
ATOM 5142 C C . TYR C 1 61 ? 44.097 95.017 59.312 1.00 9.56 61 TYR C C 1
ATOM 5143 O O . TYR C 1 61 ? 45.322 95.083 59.224 1.00 11.01 61 TYR C O 1
ATOM 5152 N N . ASN C 1 62 ? 43.346 94.362 58.431 1.00 9.05 62 ASN C N 1
ATOM 5153 C CA . ASN C 1 62 ? 43.948 93.711 57.270 1.00 8.85 62 ASN C CA 1
ATOM 5154 C C . ASN C 1 62 ? 44.556 94.776 56.353 1.00 8.48 62 ASN C C 1
ATOM 5155 O O . ASN C 1 62 ? 45.659 94.606 55.830 1.00 8.91 62 ASN C O 1
ATOM 5160 N N . SER C 1 63 ? 43.839 95.881 56.160 1.00 8.07 63 SER C N 1
ATOM 5161 C CA . SER C 1 63 ? 44.352 96.961 55.322 1.00 8.49 63 SER C CA 1
ATOM 5162 C C . SER C 1 63 ? 45.637 97.515 55.930 1.00 8.39 63 SER C C 1
ATOM 5163 O O . SER C 1 63 ? 46.589 97.823 55.216 1.00 8.90 63 SER C O 1
ATOM 5166 N N . ALA C 1 64 ? 45.663 97.648 57.253 1.00 8.94 64 ALA C N 1
ATOM 5167 C CA . ALA C 1 64 ? 46.853 98.161 57.920 1.00 9.05 64 ALA C CA 1
ATOM 5168 C C . ALA C 1 64 ? 48.049 97.239 57.681 1.00 9.18 64 ALA C C 1
ATOM 5169 O O . ALA C 1 64 ? 49.165 97.708 57.452 1.00 9.49 64 ALA C O 1
ATOM 5171 N N . LYS C 1 65 ? 47.822 95.930 57.723 1.00 10.22 65 LYS C N 1
ATOM 5172 C CA . LYS C 1 65 ? 48.916 94.987 57.504 1.00 11.06 65 LYS C CA 1
ATOM 5173 C C . LYS C 1 65 ? 49.551 95.164 56.128 1.00 10.84 65 LYS C C 1
ATOM 5174 O O . LYS C 1 65 ? 50.760 94.998 55.967 1.00 11.78 65 LYS C O 1
ATOM 5180 N N . VAL C 1 66 ? 48.740 95.494 55.129 1.00 10.40 66 VAL C N 1
ATOM 5181 C CA . VAL C 1 66 ? 49.271 95.682 53.786 1.00 11.94 66 VAL C CA 1
ATOM 5182 C C . VAL C 1 66 ? 50.330 96.781 53.760 1.00 12.05 66 VAL C C 1
ATOM 5183 O O . VAL C 1 66 ? 51.310 96.690 53.023 1.00 13.20 66 VAL C O 1
ATOM 5187 N N . LEU C 1 67 ? 50.133 97.817 54.569 1.00 11.66 67 LEU C N 1
ATOM 5188 C CA . LEU C 1 67 ? 51.080 98.928 54.635 1.00 11.41 67 LEU C CA 1
ATOM 5189 C C . LEU C 1 67 ? 52.112 98.738 55.740 1.00 11.36 67 LEU C C 1
ATOM 5190 O O . LEU C 1 67 ? 52.961 99.605 55.948 1.00 12.11 67 LEU C O 1
ATOM 5195 N N . ARG C 1 68 ? 52.035 97.609 56.440 1.00 10.25 68 ARG C N 1
ATOM 5196 C CA . ARG C 1 68 ? 52.931 97.316 57.558 1.00 11.01 68 ARG C CA 1
ATOM 5197 C C . ARG C 1 68 ? 52.741 98.405 58.606 1.00 12.04 68 ARG C C 1
ATOM 5198 O O . ARG C 1 68 ? 53.670 98.798 59.321 1.00 12.05 68 ARG C O 1
ATOM 5206 N N . MET C 1 69 ? 51.504 98.883 58.676 1.00 11.17 69 MET C N 1
ATOM 5207 C CA . MET C 1 69 ? 51.091 99.917 59.613 1.00 11.31 69 MET C CA 1
ATOM 5208 C C . MET C 1 69 ? 50.671 99.263 60.922 1.00 12.09 69 MET C C 1
ATOM 5209 O O . MET C 1 69 ? 49.940 98.274 60.923 1.00 13.26 69 MET C O 1
ATOM 5214 N N . GLU C 1 70 ? 51.138 99.816 62.035 1.00 12.77 70 GLU C N 1
ATOM 5215 C CA . GLU C 1 70 ? 50.787 99.277 63.342 1.00 14.26 70 GLU C CA 1
ATOM 5216 C C . GLU C 1 70 ? 49.653 100.076 63.977 1.00 13.69 70 GLU C C 1
ATOM 5217 O O . GLU C 1 70 ? 49.773 101.283 64.175 1.00 14.73 70 GLU C O 1
ATOM 5223 N N . ILE C 1 71 ? 48.545 99.402 64.269 1.00 13.80 71 ILE C N 1
ATOM 5224 C CA . ILE C 1 71 ? 47.404 100.047 64.917 1.00 14.37 71 ILE C CA 1
ATOM 5225 C C . ILE C 1 71 ? 47.597 99.770 66.413 1.00 14.66 71 ILE C C 1
ATOM 5226 O O . ILE C 1 71 ? 47.492 98.627 66.858 1.00 15.07 71 ILE C O 1
ATOM 5231 N N . PRO C 1 72 ? 47.889 100.819 67.205 1.00 14.71 72 PRO C N 1
ATOM 5232 C CA . PRO C 1 72 ? 48.117 100.698 68.650 1.00 15.35 72 PRO C CA 1
ATOM 5233 C C . PRO C 1 72 ? 46.909 100.434 69.548 1.00 16.04 72 PRO C C 1
ATOM 5234 O O . PRO C 1 72 ? 46.885 100.862 70.701 1.00 16.47 72 PRO C O 1
ATOM 5238 N N . PHE C 1 73 ? 45.913 99.730 69.022 1.00 15.40 73 PHE C N 1
ATOM 5239 C CA . PHE C 1 73 ? 44.719 99.399 69.793 1.00 15.23 73 PHE C CA 1
ATOM 5240 C C . PHE C 1 73 ? 44.242 98.007 69.410 1.00 16.37 73 PHE C C 1
ATOM 5241 O O . PHE C 1 73 ? 44.426 97.575 68.273 1.00 15.46 73 PHE C O 1
ATOM 5249 N N . ALA C 1 74 ? 43.635 97.302 70.359 1.00 16.17 74 ALA C N 1
ATOM 5250 C CA . ALA C 1 74 ? 43.120 95.968 70.088 1.00 17.22 74 ALA C CA 1
ATOM 5251 C C . ALA C 1 74 ? 41.796 96.113 69.346 1.00 17.40 74 ALA C C 1
ATOM 5252 O O . ALA C 1 74 ? 41.064 97.079 69.560 1.00 16.51 74 ALA C O 1
ATOM 5254 N N . PRO C 1 75 ? 41.475 95.158 68.458 1.00 17.95 75 PRO C N 1
ATOM 5255 C CA . PRO C 1 75 ? 40.220 95.218 67.703 1.00 18.95 75 PRO C CA 1
ATOM 5256 C C . PRO C 1 75 ? 39.017 95.484 68.610 1.00 19.60 75 PRO C C 1
ATOM 5257 O O . PRO C 1 75 ? 38.120 96.250 68.260 1.00 19.62 75 PRO C O 1
ATOM 5261 N N . GLU C 1 76 ? 39.012 94.849 69.778 1.00 20.49 76 GLU C N 1
ATOM 5262 C CA . GLU C 1 76 ? 37.930 95.010 70.744 1.00 21.33 76 GLU C CA 1
ATOM 5263 C C . GLU C 1 76 ? 37.778 96.463 71.189 1.00 19.92 76 GLU C C 1
ATOM 5264 O O . GLU C 1 76 ? 36.666 96.928 71.442 1.00 20.03 76 GLU C O 1
ATOM 5270 N N . GLU C 1 77 ? 38.895 97.179 71.284 1.00 18.87 77 GLU C N 1
ATOM 5271 C CA . GLU C 1 77 ? 38.861 98.580 71.688 1.00 17.69 77 GLU C CA 1
ATOM 5272 C C . GLU C 1 77 ? 38.222 99.428 70.592 1.00 16.90 77 GLU C C 1
ATOM 5273 O O . GLU C 1 77 ? 37.406 100.305 70.872 1.00 17.02 77 GLU C O 1
ATOM 5279 N N . LEU C 1 78 ? 38.603 99.172 69.342 1.00 15.90 78 LEU C N 1
ATOM 5280 C CA . LEU C 1 78 ? 38.045 99.923 68.224 1.00 15.88 78 LEU C CA 1
ATOM 5281 C C . LEU C 1 78 ? 36.561 99.638 68.084 1.00 14.75 78 LEU C C 1
ATOM 5282 O O . LEU C 1 78 ? 35.777 100.532 67.774 1.00 14.51 78 LEU C O 1
ATOM 5287 N N . GLU C 1 79 ? 36.176 98.389 68.316 1.00 14.94 79 GLU C N 1
ATOM 5288 C CA . GLU C 1 79 ? 34.774 98.012 68.223 1.00 16.18 79 GLU C CA 1
ATOM 5289 C C . GLU C 1 79 ? 33.962 98.796 69.250 1.00 15.64 79 GLU C C 1
ATOM 5290 O O . GLU C 1 79 ? 32.860 99.261 68.958 1.00 16.07 79 GLU C O 1
ATOM 5296 N N . GLU C 1 80 ? 34.518 98.955 70.448 1.00 16.33 80 GLU C N 1
ATOM 5297 C CA . GLU C 1 80 ? 33.838 99.701 71.501 1.00 16.12 80 GLU C CA 1
ATOM 5298 C C . GLU C 1 80 ? 33.763 101.180 71.125 1.00 16.13 80 GLU C C 1
ATOM 5299 O O . GLU C 1 80 ? 32.753 101.840 71.365 1.00 16.02 80 GLU C O 1
ATOM 5305 N N . ALA C 1 81 ? 34.834 101.694 70.525 1.00 15.06 81 ALA C N 1
ATOM 5306 C CA . ALA C 1 81 ? 34.878 103.091 70.111 1.00 14.23 81 ALA C CA 1
ATOM 5307 C C . ALA C 1 81 ? 33.814 103.357 69.050 1.00 13.94 81 ALA C C 1
ATOM 5308 O O . ALA C 1 81 ? 33.153 104.396 69.062 1.00 14.21 81 ALA C O 1
ATOM 5310 N N . ILE C 1 82 ? 33.655 102.410 68.132 1.00 12.92 82 ILE C N 1
ATOM 5311 C CA . ILE C 1 82 ? 32.672 102.539 67.066 1.00 13.14 82 ILE C CA 1
ATOM 5312 C C . ILE C 1 82 ? 31.254 102.538 67.634 1.00 13.97 82 ILE C C 1
ATOM 5313 O O . ILE C 1 82 ? 30.397 103.298 67.181 1.00 14.28 82 ILE C O 1
ATOM 5318 N N . LYS C 1 83 ? 31.002 101.691 68.627 1.00 14.27 83 LYS C N 1
ATOM 5319 C CA . LYS C 1 83 ? 29.681 101.650 69.245 1.00 14.48 83 LYS C CA 1
ATOM 5320 C C . LYS C 1 83 ? 29.448 102.964 69.985 1.00 15.24 83 LYS C C 1
ATOM 5321 O O . LYS C 1 83 ? 28.349 103.522 69.958 1.00 15.08 83 LYS C O 1
ATOM 5327 N N . GLU C 1 84 ? 30.495 103.460 70.639 1.00 14.89 84 GLU C N 1
ATOM 5328 C CA . GLU C 1 84 ? 30.398 104.700 71.396 1.00 15.73 84 GLU C CA 1
ATOM 5329 C C . GLU C 1 84 ? 30.252 105.962 70.554 1.00 15.27 84 GLU C C 1
ATOM 5330 O O . GLU C 1 84 ? 29.626 106.923 70.994 1.00 16.01 84 GLU C O 1
ATOM 5336 N N . VAL C 1 85 ? 30.818 105.982 69.350 1.00 14.60 85 VAL C N 1
ATOM 5337 C CA . VAL C 1 85 ? 30.683 107.176 68.523 1.00 14.62 85 VAL C CA 1
ATOM 5338 C C . VAL C 1 85 ? 29.215 107.334 68.120 1.00 14.28 85 VAL C C 1
ATOM 5339 O O . VAL C 1 85 ? 28.739 108.443 67.869 1.00 15.64 85 VAL C O 1
ATOM 5343 N N . VAL C 1 86 ? 28.498 106.217 68.071 1.00 13.99 86 VAL C N 1
ATOM 5344 C CA . VAL C 1 86 ? 27.082 106.247 67.734 1.00 14.47 86 VAL C CA 1
ATOM 5345 C C . VAL C 1 86 ? 26.295 106.710 68.963 1.00 15.13 86 VAL C C 1
ATOM 5346 O O . VAL C 1 86 ? 25.495 107.642 68.884 1.00 16.25 86 VAL C O 1
ATOM 5350 N N . ARG C 1 87 ? 26.547 106.063 70.098 1.00 15.74 87 ARG C N 1
ATOM 5351 C CA . ARG C 1 87 ? 25.859 106.384 71.350 1.00 18.10 87 ARG C CA 1
ATOM 5352 C C . ARG C 1 87 ? 26.051 107.821 71.827 1.00 18.87 87 ARG C C 1
ATOM 5353 O O . ARG C 1 87 ? 25.079 108.552 72.033 1.00 18.23 87 ARG C O 1
ATOM 5361 N N . ARG C 1 88 ? 27.307 108.218 72.009 1.00 18.49 88 ARG C N 1
ATOM 5362 C CA . ARG C 1 88 ? 27.630 109.553 72.505 1.00 18.87 88 ARG C CA 1
ATOM 5363 C C . ARG C 1 88 ? 27.101 110.704 71.662 1.00 18.40 88 ARG C C 1
ATOM 5364 O O . ARG C 1 88 ? 26.901 111.807 72.170 1.00 20.05 88 ARG C O 1
ATOM 5372 N N . ASN C 1 89 ? 26.873 110.456 70.377 1.00 16.47 89 ASN C N 1
ATOM 5373 C CA . ASN C 1 89 ? 26.356 111.495 69.497 1.00 15.23 89 ASN C CA 1
ATOM 5374 C C . ASN C 1 89 ? 24.850 111.366 69.294 1.00 15.17 89 ASN C C 1
ATOM 5375 O O . ASN C 1 89 ? 24.240 112.177 68.602 1.00 16.46 89 ASN C O 1
ATOM 5380 N N . GLY C 1 90 ? 24.259 110.343 69.901 1.00 16.19 90 GLY C N 1
ATOM 5381 C CA . GLY C 1 90 ? 22.826 110.136 69.781 1.00 16.69 90 GLY C CA 1
ATOM 5382 C C . GLY C 1 90 ? 22.353 109.816 68.375 1.00 17.09 90 GLY C C 1
ATOM 5383 O O . GLY C 1 90 ? 21.229 110.148 68.001 1.00 18.27 90 GLY C O 1
ATOM 5384 N N . TYR C 1 91 ? 23.208 109.166 67.594 1.00 16.68 91 TYR C N 1
ATOM 5385 C CA . TYR C 1 91 ? 22.868 108.800 66.224 1.00 16.75 91 TYR C CA 1
ATOM 5386 C C . TYR C 1 91 ? 21.971 107.566 66.162 1.00 16.80 91 TYR C C 1
ATOM 5387 O O . TYR C 1 91 ? 21.974 106.735 67.068 1.00 16.74 91 TYR C O 1
ATOM 5396 N N . ARG C 1 92 ? 21.206 107.459 65.082 1.00 18.67 92 ARG C N 1
ATOM 5397 C CA . ARG C 1 92 ? 20.327 106.315 64.862 1.00 20.44 92 ARG C CA 1
ATOM 5398 C C . ARG C 1 92 ? 20.755 105.687 63.537 1.00 20.42 92 ARG C C 1
ATOM 5399 O O . ARG C 1 92 ? 21.258 104.564 63.507 1.00 23.87 92 ARG C O 1
ATOM 5407 N N . SER C 1 93 ? 20.560 106.420 62.446 1.00 18.94 93 SER C N 1
ATOM 5408 C CA . SER C 1 93 ? 20.974 105.958 61.122 1.00 17.22 93 SER C CA 1
ATOM 5409 C C . SER C 1 93 ? 22.171 106.829 60.770 1.00 16.09 93 SER C C 1
ATOM 5410 O O . SER C 1 93 ? 22.022 108.026 60.519 1.00 17.59 93 SER C O 1
ATOM 5413 N N . CYS C 1 94 ? 23.359 106.234 60.746 1.00 13.12 94 CYS C N 1
ATOM 5414 C CA . CYS C 1 94 ? 24.562 107.008 60.475 1.00 11.98 94 CYS C CA 1
ATOM 5415 C C . CYS C 1 94 ? 25.637 106.248 59.717 1.00 10.55 94 CYS C C 1
ATOM 5416 O O . CYS C 1 94 ? 25.568 105.032 59.564 1.00 11.33 94 CYS C O 1
ATOM 5419 N N . TYR C 1 95 ? 26.628 106.996 59.244 1.00 11.10 95 TYR C N 1
ATOM 5420 C CA . TYR C 1 95 ? 27.768 106.435 58.528 1.00 10.65 95 TYR C CA 1
ATOM 5421 C C . TYR C 1 95 ? 28.941 106.585 59.489 1.00 11.26 95 TYR C C 1
ATOM 5422 O O . TYR C 1 95 ? 29.148 107.661 60.055 1.00 12.60 95 TYR C O 1
ATOM 5431 N N . ILE C 1 96 ? 29.698 105.508 59.677 1.00 10.29 96 ILE C N 1
ATOM 5432 C CA . ILE C 1 96 ? 30.839 105.508 60.586 1.00 10.35 96 ILE C CA 1
ATOM 5433 C C . ILE C 1 96 ? 32.129 105.377 59.790 1.00 9.77 96 ILE C C 1
ATOM 5434 O O . ILE C 1 96 ? 32.268 104.486 58.945 1.00 9.60 96 ILE C O 1
ATOM 5439 N N . ARG C 1 97 ? 33.075 106.266 60.075 1.00 9.25 97 ARG C N 1
ATOM 5440 C CA . ARG C 1 97 ? 34.344 106.287 59.366 1.00 8.93 97 ARG C CA 1
ATOM 5441 C C . ARG C 1 97 ? 35.594 106.173 60.237 1.00 8.84 97 ARG C C 1
ATOM 5442 O O . ARG C 1 97 ? 36.096 107.173 60.763 1.00 10.06 97 ARG C O 1
ATOM 5450 N N . PRO C 1 98 ? 36.094 104.941 60.430 1.00 8.98 98 PRO C N 1
ATOM 5451 C CA . PRO C 1 98 ? 37.304 104.723 61.227 1.00 9.14 98 PRO C CA 1
ATOM 5452 C C . PRO C 1 98 ? 38.465 105.063 60.289 1.00 9.57 98 PRO C C 1
ATOM 5453 O O . PRO C 1 98 ? 38.389 104.796 59.088 1.00 10.65 98 PRO C O 1
ATOM 5457 N N . LEU C 1 99 ? 39.526 105.652 60.826 1.00 9.94 99 LEU C N 1
ATOM 5458 C CA . LEU C 1 99 ? 40.686 106.013 60.016 1.00 9.52 99 LEU C CA 1
ATOM 5459 C C . LEU C 1 99 ? 41.969 105.861 60.814 1.00 10.21 99 LEU C C 1
ATOM 5460 O O . LEU C 1 99 ? 42.050 106.300 61.958 1.00 11.31 99 LEU C O 1
ATOM 5465 N N . ALA C 1 100 ? 42.964 105.226 60.207 1.00 9.37 100 ALA C N 1
ATOM 5466 C CA . ALA C 1 100 ? 44.273 105.064 60.832 1.00 10.06 100 ALA C CA 1
ATOM 5467 C C . ALA C 1 100 ? 45.237 105.698 59.839 1.00 10.68 100 ALA C C 1
ATOM 5468 O O . ALA C 1 100 ? 45.183 105.402 58.644 1.00 10.47 100 ALA C O 1
ATOM 5470 N N . TRP C 1 101 ? 46.112 106.576 60.314 1.00 9.85 101 TRP C N 1
ATOM 5471 C CA . TRP C 1 101 ? 47.035 107.239 59.407 1.00 10.04 101 TRP C CA 1
ATOM 5472 C C . TRP C 1 101 ? 48.427 107.413 59.986 1.00 11.12 101 TRP C C 1
ATOM 5473 O O . TRP C 1 101 ? 48.603 107.481 61.205 1.00 11.52 101 TRP C O 1
ATOM 5484 N N . MET C 1 102 ? 49.421 107.468 59.104 1.00 10.77 102 MET C N 1
ATOM 5485 C CA . MET C 1 102 ? 50.795 107.660 59.542 1.00 11.34 102 MET C CA 1
ATOM 5486 C C . MET C 1 102 ? 50.967 109.135 59.882 1.00 11.36 102 MET C C 1
ATOM 5487 O O . MET C 1 102 ? 50.605 110.012 59.094 1.00 10.17 102 MET C O 1
ATOM 5492 N N . GLY C 1 103 ? 51.518 109.387 61.067 1.00 11.81 103 GLY C N 1
ATOM 5493 C CA . GLY C 1 103 ? 51.706 110.742 61.559 1.00 13.30 103 GLY C CA 1
ATOM 5494 C C . GLY C 1 103 ? 52.892 111.565 61.088 1.00 13.33 103 GLY C C 1
ATOM 5495 O O . GLY C 1 103 ? 53.519 111.272 60.070 1.00 13.44 103 GLY C O 1
ATOM 5496 N N . ALA C 1 104 ? 53.213 112.594 61.869 1.00 13.40 104 ALA C N 1
ATOM 5497 C CA . ALA C 1 104 ? 54.283 113.527 61.534 1.00 13.81 104 ALA C CA 1
ATOM 5498 C C . ALA C 1 104 ? 55.674 113.311 62.130 1.00 14.12 104 ALA C C 1
ATOM 5499 O O . ALA C 1 104 ? 56.419 114.276 62.296 1.00 16.11 104 ALA C O 1
ATOM 5501 N N . LYS C 1 105 ? 56.049 112.075 62.437 1.00 15.39 105 LYS C N 1
ATOM 5502 C CA . LYS C 1 105 ? 57.381 111.841 62.995 1.00 15.84 105 LYS C CA 1
ATOM 5503 C C . LYS C 1 105 ? 58.481 112.147 61.976 1.00 16.46 105 LYS C C 1
ATOM 5504 O O . LYS C 1 105 ? 59.562 112.615 62.339 1.00 17.05 105 LYS C O 1
ATOM 5510 N N . ALA C 1 106 ? 58.199 111.884 60.703 1.00 14.83 106 ALA C N 1
ATOM 5511 C CA . ALA C 1 106 ? 59.160 112.123 59.629 1.00 14.09 106 ALA C CA 1
ATOM 5512 C C . ALA C 1 106 ? 58.441 112.116 58.286 1.00 13.57 106 ALA C C 1
ATOM 5513 O O . ALA C 1 106 ? 57.303 111.656 58.192 1.00 14.32 106 ALA C O 1
ATOM 5515 N N . LEU C 1 107 ? 59.104 112.622 57.250 1.00 12.80 107 LEU C N 1
ATOM 5516 C CA . LEU C 1 107 ? 58.497 112.649 55.926 1.00 12.32 107 LEU C CA 1
ATOM 5517 C C . LEU C 1 107 ? 59.284 111.923 54.842 1.00 12.80 107 LEU C C 1
ATOM 5518 O O . LEU C 1 107 ? 59.234 112.289 53.668 1.00 12.68 107 LEU C O 1
ATOM 5523 N N . GLY C 1 108 ? 60.023 110.893 55.239 1.00 13.51 108 GLY C N 1
ATOM 5524 C CA . GLY C 1 108 ? 60.727 110.097 54.255 1.00 12.51 108 GLY C CA 1
ATOM 5525 C C . GLY C 1 108 ? 59.599 109.269 53.660 1.00 12.71 108 GLY C C 1
ATOM 5526 O O . GLY C 1 108 ? 58.601 109.037 54.342 1.00 12.23 108 GLY C O 1
ATOM 5527 N N . VAL C 1 109 ? 59.723 108.820 52.417 1.00 12.63 109 VAL C N 1
ATOM 5528 C CA . VAL C 1 109 ? 58.644 108.042 51.809 1.00 13.44 109 VAL C CA 1
ATOM 5529 C C . VAL C 1 109 ? 58.336 106.762 52.591 1.00 12.73 109 VAL C C 1
ATOM 5530 O O . VAL C 1 109 ? 57.181 106.344 52.685 1.00 13.47 109 VAL C O 1
ATOM 5534 N N . ASN C 1 110 ? 59.371 106.142 53.151 1.00 12.13 110 ASN C N 1
ATOM 5535 C CA . ASN C 1 110 ? 59.203 104.930 53.955 1.00 12.28 110 ASN C CA 1
ATOM 5536 C C . ASN C 1 110 ? 58.406 105.330 55.203 1.00 12.59 110 ASN C C 1
ATOM 5537 O O . ASN C 1 110 ? 58.838 106.198 55.963 1.00 13.42 110 ASN C O 1
ATOM 5542 N N . PRO C 1 111 ? 57.239 104.704 55.435 1.00 12.46 111 PRO C N 1
ATOM 5543 C CA . PRO C 1 111 ? 56.420 105.041 56.606 1.00 13.04 111 PRO C CA 1
ATOM 5544 C C . PRO C 1 111 ? 56.735 104.302 57.910 1.00 12.97 111 PRO C C 1
ATOM 5545 O O . PRO C 1 111 ? 56.200 104.649 58.962 1.00 13.95 111 PRO C O 1
ATOM 5549 N N . LEU C 1 112 ? 57.592 103.290 57.850 1.00 13.86 112 LEU C N 1
ATOM 5550 C CA . LEU C 1 112 ? 57.914 102.522 59.050 1.00 13.94 112 LEU C CA 1
ATOM 5551 C C . LEU C 1 112 ? 58.378 103.364 60.239 1.00 14.55 112 LEU C C 1
ATOM 5552 O O . LEU C 1 112 ? 57.971 103.117 61.375 1.00 14.74 112 LEU C O 1
ATOM 5557 N N . PRO C 1 113 ? 59.232 104.370 60.001 1.00 14.05 113 PRO C N 1
ATOM 5558 C CA . PRO C 1 113 ? 59.690 105.195 61.125 1.00 14.59 113 PRO C CA 1
ATOM 5559 C C . PRO C 1 113 ? 58.555 105.969 61.800 1.00 15.41 113 PRO C C 1
ATOM 5560 O O . PRO C 1 113 ? 58.715 106.486 62.907 1.00 16.98 113 PRO C O 1
ATOM 5564 N N . ASN C 1 114 ? 57.408 106.042 61.134 1.00 14.33 114 ASN C N 1
ATOM 5565 C CA . ASN C 1 114 ? 56.270 106.779 61.665 1.00 13.72 114 ASN C CA 1
ATOM 5566 C C . ASN C 1 114 ? 55.330 105.969 62.553 1.00 13.22 114 ASN C C 1
ATOM 5567 O O . ASN C 1 114 ? 54.439 106.537 63.182 1.00 13.99 114 ASN C O 1
ATOM 5572 N N . ASN C 1 115 ? 55.518 104.654 62.607 1.00 12.50 115 ASN C N 1
ATOM 5573 C CA . ASN C 1 115 ? 54.664 103.812 63.443 1.00 12.72 115 ASN C CA 1
ATOM 5574 C C . ASN C 1 115 ? 54.829 104.161 64.921 1.00 13.43 115 ASN C C 1
ATOM 5575 O O . ASN C 1 115 ? 55.891 104.621 65.344 1.00 14.74 115 ASN C O 1
ATOM 5580 N N . PRO C 1 116 ? 53.778 103.941 65.728 1.00 13.28 116 PRO C N 1
ATOM 5581 C CA . PRO C 1 116 ? 52.485 103.394 65.310 1.00 13.61 116 PRO C CA 1
ATOM 5582 C C . PRO C 1 116 ? 51.583 104.459 64.700 1.00 13.18 116 PRO C C 1
ATOM 5583 O O . PRO C 1 116 ? 51.798 105.657 64.878 1.00 13.44 116 PRO C O 1
ATOM 5587 N N . ALA C 1 117 ? 50.564 104.008 63.984 1.00 12.94 117 ALA C N 1
ATOM 5588 C CA . ALA C 1 117 ? 49.631 104.916 63.345 1.00 12.70 117 ALA C CA 1
ATOM 5589 C C . ALA C 1 117 ? 48.737 105.605 64.364 1.00 12.56 117 ALA C C 1
ATOM 5590 O O . ALA C 1 117 ? 48.551 105.122 65.483 1.00 13.57 117 ALA C O 1
ATOM 5592 N N . GLU C 1 118 ? 48.200 106.751 63.967 1.00 12.54 118 GLU C N 1
ATOM 5593 C CA . GLU C 1 118 ? 47.269 107.487 64.803 1.00 12.78 118 GLU C CA 1
ATOM 5594 C C . GLU C 1 118 ? 45.920 106.953 64.339 1.00 12.93 118 GLU C C 1
ATOM 5595 O O . GLU C 1 118 ? 45.787 106.523 63.191 1.00 11.91 118 GLU C O 1
ATOM 5601 N N . VAL C 1 119 ? 44.925 106.958 65.219 1.00 12.02 119 VAL C N 1
ATOM 5602 C CA . VAL C 1 119 ? 43.617 106.418 64.867 1.00 12.32 119 VAL C CA 1
ATOM 5603 C C . VAL C 1 119 ? 42.474 107.294 65.351 1.00 12.45 119 VAL C C 1
ATOM 5604 O O . VAL C 1 119 ? 42.545 107.878 66.431 1.00 13.53 119 VAL C O 1
ATOM 5608 N N . MET C 1 120 ? 41.418 107.376 64.550 1.00 11.33 120 MET C N 1
ATOM 5609 C CA . MET C 1 120 ? 40.250 108.161 64.920 1.00 11.77 120 MET C CA 1
ATOM 5610 C C . MET C 1 120 ? 39.005 107.497 64.358 1.00 11.32 120 MET C C 1
ATOM 5611 O O . MET C 1 120 ? 39.076 106.741 63.385 1.00 12.15 120 MET C O 1
ATOM 5616 N N . VAL C 1 121 ? 37.870 107.756 64.996 1.00 11.17 121 VAL C N 1
ATOM 5617 C CA . VAL C 1 121 ? 36.597 107.216 64.543 1.00 11.28 121 VAL C CA 1
ATOM 5618 C C . VAL C 1 121 ? 35.586 108.349 64.595 1.00 11.12 121 VAL C C 1
ATOM 5619 O O . VAL C 1 121 ? 35.360 108.948 65.650 1.00 12.33 121 VAL C O 1
ATOM 5623 N N . ALA C 1 122 ? 35.002 108.655 63.445 1.00 10.37 122 ALA C N 1
ATOM 5624 C CA . ALA C 1 122 ? 34.007 109.709 63.341 1.00 10.81 122 ALA C CA 1
ATOM 5625 C C . ALA C 1 122 ? 32.753 109.123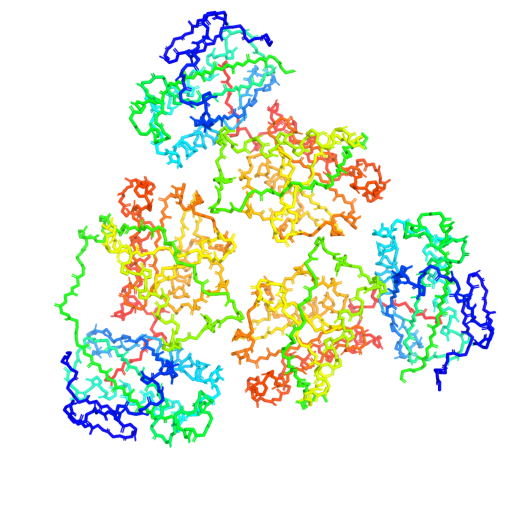 62.715 1.00 11.62 122 ALA C C 1
ATOM 5626 O O . ALA C 1 122 ? 32.800 108.083 62.059 1.00 11.32 122 ALA C O 1
ATOM 5628 N N . ALA C 1 123 ? 31.628 109.794 62.918 1.00 11.85 123 ALA C N 1
ATOM 5629 C CA . ALA C 1 123 ? 30.368 109.341 62.355 1.00 11.37 123 ALA C CA 1
ATOM 5630 C C . ALA C 1 123 ? 29.456 110.536 62.161 1.00 12.77 123 ALA C C 1
ATOM 5631 O O . ALA C 1 123 ? 29.627 111.569 62.807 1.00 13.01 123 ALA C O 1
ATOM 5633 N N . TRP C 1 124 ? 28.501 110.395 61.252 1.00 13.08 124 TRP C N 1
ATOM 5634 C CA . TRP C 1 124 ? 27.542 111.453 60.981 1.00 14.33 124 TRP C CA 1
ATOM 5635 C C . TRP C 1 124 ? 26.237 110.834 60.515 1.00 15.95 124 TRP C C 1
ATOM 5636 O O . TRP C 1 124 ? 26.232 109.776 59.879 1.00 14.98 124 TRP C O 1
ATOM 5647 N N . GLU C 1 125 ? 25.128 111.487 60.846 1.00 17.76 125 GLU C N 1
ATOM 5648 C CA . GLU C 1 125 ? 23.816 110.973 60.479 1.00 20.04 125 GLU C CA 1
ATOM 5649 C C . GLU C 1 125 ? 23.702 110.791 58.972 1.00 21.34 125 GLU C C 1
ATOM 5650 O O . GLU C 1 125 ? 24.229 111.589 58.194 1.00 20.84 125 GLU C O 1
ATOM 5656 N N . TRP C 1 126 ? 23.016 109.727 58.571 1.00 21.75 126 TRP C N 1
ATOM 5657 C CA . TRP C 1 126 ? 22.827 109.408 57.163 1.00 24.19 126 TRP C CA 1
ATOM 5658 C C . TRP C 1 126 ? 21.477 109.901 56.655 1.00 25.81 126 TRP C C 1
ATOM 5659 O O . TRP C 1 126 ? 20.458 109.246 56.958 1.00 27.74 126 TRP C O 1
ATOM 5670 N N . LYS C 1 137 ? 14.892 105.082 39.513 1.00 27.74 137 LYS C N 1
ATOM 5671 C CA . LYS C 1 137 ? 15.096 105.206 38.040 1.00 26.89 137 LYS C CA 1
ATOM 5672 C C . LYS C 1 137 ? 16.337 104.436 37.603 1.00 26.24 137 LYS C C 1
ATOM 5673 O O . LYS C 1 137 ? 16.457 104.036 36.442 1.00 26.46 137 LYS C O 1
ATOM 5675 N N . GLY C 1 138 ? 17.252 104.229 38.545 1.00 23.66 138 GLY C N 1
ATOM 5676 C CA . GLY C 1 138 ? 18.481 103.518 38.248 1.00 21.10 138 GLY C CA 1
ATOM 5677 C C . GLY C 1 138 ? 19.622 104.481 37.980 1.00 19.09 138 GLY C C 1
ATOM 5678 O O . GLY C 1 138 ? 19.414 105.569 37.438 1.00 20.05 138 GLY C O 1
ATOM 5679 N N . ALA C 1 139 ? 20.832 104.090 38.363 1.00 15.83 139 ALA C N 1
ATOM 5680 C CA . ALA C 1 139 ? 21.999 104.933 38.151 1.00 13.09 139 ALA C CA 1
ATOM 5681 C C . ALA C 1 139 ? 22.485 104.813 36.715 1.00 11.71 139 ALA C C 1
ATOM 5682 O O . ALA C 1 139 ? 22.311 103.780 36.073 1.00 12.07 139 ALA C O 1
ATOM 5684 N N . ARG C 1 140 ? 23.080 105.888 36.215 1.00 10.33 140 ARG C N 1
ATOM 5685 C CA . ARG C 1 140 ? 23.628 105.911 34.870 1.00 11.40 140 ARG C CA 1
ATOM 5686 C C . ARG C 1 140 ? 25.143 105.895 35.026 1.00 10.14 140 ARG C C 1
ATOM 5687 O O . ARG C 1 140 ? 25.709 106.720 35.745 1.00 10.13 140 ARG C O 1
ATOM 5695 N N . LEU C 1 141 ? 25.793 104.940 34.370 1.00 9.15 141 LEU C N 1
ATOM 5696 C CA . LEU C 1 141 ? 27.243 104.814 34.450 1.00 8.90 141 LEU C CA 1
ATOM 5697 C C . LEU C 1 141 ? 27.901 105.096 33.113 1.00 8.77 141 LEU C C 1
ATOM 5698 O O . LEU C 1 141 ? 27.277 104.981 32.062 1.00 8.89 141 LEU C O 1
ATOM 5703 N N . ILE C 1 142 ? 29.168 105.484 33.168 1.00 8.98 142 ILE C N 1
ATOM 5704 C CA . ILE C 1 142 ? 29.956 105.684 31.965 1.00 9.35 142 ILE C CA 1
ATOM 5705 C C . ILE C 1 142 ? 31.282 105.006 32.272 1.00 8.96 142 ILE C C 1
ATOM 5706 O O . ILE C 1 142 ? 31.808 105.123 33.381 1.00 9.73 142 ILE C O 1
ATOM 5711 N N . THR C 1 143 ? 31.792 104.256 31.303 1.00 7.45 143 THR C N 1
ATOM 5712 C CA . THR C 1 143 ? 33.058 103.561 31.478 1.00 7.55 143 THR C CA 1
ATOM 5713 C C . THR C 1 143 ? 34.169 104.600 31.513 1.00 6.97 143 THR C C 1
ATOM 5714 O O . THR C 1 143 ? 34.246 105.480 30.659 1.00 7.01 143 THR C O 1
ATOM 5718 N N . SER C 1 144 ? 35.026 104.483 32.518 1.00 7.18 144 SER C N 1
ATOM 5719 C CA . SER C 1 144 ? 36.116 105.423 32.734 1.00 7.33 144 SER C CA 1
ATOM 5720 C C . SER C 1 144 ? 37.332 105.236 31.842 1.00 6.60 144 SER C C 1
ATOM 5721 O O . SER C 1 144 ? 37.588 104.144 31.337 1.00 7.37 144 SER C O 1
ATOM 5724 N N . SER C 1 145 ? 38.077 106.324 31.660 1.00 6.65 145 SER C N 1
ATOM 5725 C CA . SER C 1 145 ? 39.314 106.292 30.892 1.00 6.96 145 SER C CA 1
ATOM 5726 C C . SER C 1 145 ? 40.467 106.002 31.864 1.00 6.83 145 SER C C 1
ATOM 5727 O O . SER C 1 145 ? 41.629 105.948 31.462 1.00 7.43 145 SER C O 1
ATOM 5730 N N . TRP C 1 146 ? 40.139 105.835 33.145 1.00 6.48 146 TRP C N 1
ATOM 5731 C CA . TRP C 1 146 ? 41.130 105.485 34.163 1.00 6.18 146 TRP C CA 1
ATOM 5732 C C . TRP C 1 146 ? 40.877 104.021 34.512 1.00 6.62 146 TRP C C 1
ATOM 5733 O O . TRP C 1 146 ? 39.743 103.630 34.797 1.00 6.75 146 TRP C O 1
ATOM 5744 N N . ALA C 1 147 ? 41.927 103.209 34.463 1.00 7.05 147 ALA C N 1
ATOM 5745 C CA . ALA C 1 147 ? 41.806 101.787 34.768 1.00 6.31 147 ALA C CA 1
ATOM 5746 C C . ALA C 1 147 ? 42.084 101.530 36.238 1.00 6.75 147 ALA C C 1
ATOM 5747 O O . ALA C 1 147 ? 42.924 102.204 36.834 1.00 6.30 147 ALA C O 1
ATOM 5749 N N . ARG C 1 148 ? 41.374 100.577 36.839 1.00 7.00 148 ARG C N 1
ATOM 5750 C CA . ARG C 1 148 ? 41.653 100.269 38.235 1.00 7.14 148 ARG C CA 1
ATOM 5751 C C . ARG C 1 148 ? 43.041 99.637 38.245 1.00 7.54 148 ARG C C 1
ATOM 5752 O O . ARG C 1 148 ? 43.390 98.844 37.369 1.00 7.97 148 ARG C O 1
ATOM 5760 N N . PHE C 1 149 ? 43.833 100.004 39.240 1.00 6.79 149 PHE C N 1
ATOM 5761 C CA . PHE C 1 149 ? 45.203 99.527 39.352 1.00 6.13 149 PHE C CA 1
ATOM 5762 C C . PHE C 1 149 ? 45.463 98.032 39.397 1.00 6.18 149 PHE C C 1
ATOM 5763 O O . PHE C 1 149 ? 44.722 97.269 40.020 1.00 6.77 149 PHE C O 1
ATOM 5771 N N . PRO C 1 150 ? 46.520 97.592 38.695 1.00 6.13 150 PRO C N 1
ATOM 5772 C CA . PRO C 1 150 ? 46.891 96.177 38.683 1.00 6.12 150 PRO C CA 1
ATOM 5773 C C . PRO C 1 150 ? 47.219 95.778 40.127 1.00 6.49 150 PRO C C 1
ATOM 5774 O O . PRO C 1 150 ? 47.570 96.630 40.958 1.00 6.14 150 PRO C O 1
ATOM 5778 N N . ALA C 1 151 ? 47.118 94.484 40.409 1.00 6.68 151 ALA C N 1
ATOM 5779 C CA . ALA C 1 151 ? 47.352 93.942 41.745 1.00 7.22 151 ALA C CA 1
ATOM 5780 C C . ALA C 1 151 ? 48.770 94.064 42.284 1.00 6.00 151 ALA C C 1
ATOM 5781 O O . ALA C 1 151 ? 49.019 93.745 43.450 1.00 7.71 151 ALA C O 1
ATOM 5783 N N . ASN C 1 152 ? 49.699 94.506 41.439 1.00 5.85 152 ASN C N 1
ATOM 5784 C CA . ASN C 1 152 ? 51.086 94.689 41.854 1.00 6.18 152 ASN C CA 1
ATOM 5785 C C . ASN C 1 152 ? 51.485 96.162 41.728 1.00 7.10 152 ASN C C 1
ATOM 5786 O O . ASN C 1 152 ? 52.669 96.493 41.691 1.00 7.19 152 ASN C O 1
ATOM 5791 N N . VAL C 1 153 ? 50.485 97.040 41.663 1.00 6.47 153 VAL C N 1
ATOM 5792 C CA . VAL C 1 153 ? 50.713 98.486 41.552 1.00 6.84 153 VAL C CA 1
ATOM 5793 C C . VAL C 1 153 ? 50.183 99.190 42.808 1.00 7.38 153 VAL C C 1
ATOM 5794 O O . VAL C 1 153 ? 50.882 100.003 43.410 1.00 8.31 153 VAL C O 1
ATOM 5798 N N . MET C 1 154 ? 48.946 98.889 43.189 1.00 7.25 154 MET C N 1
ATOM 5799 C CA . MET C 1 154 ? 48.351 99.433 44.410 1.00 8.01 154 MET C CA 1
ATOM 5800 C C . MET C 1 154 ? 47.599 98.245 45.011 1.00 7.76 154 MET C C 1
ATOM 5801 O O . MET C 1 154 ? 47.120 97.382 44.277 1.00 7.57 154 MET C O 1
ATOM 5806 N N . PRO C 1 155 ? 47.499 98.174 46.350 1.00 8.46 155 PRO C N 1
ATOM 5807 C CA . PRO C 1 155 ? 46.798 97.064 47.011 1.00 8.90 155 PRO C CA 1
ATOM 5808 C C . PRO C 1 155 ? 45.281 97.199 46.931 1.00 8.63 155 PRO C C 1
ATOM 5809 O O . PRO C 1 155 ? 44.646 97.776 47.816 1.00 7.57 155 PRO C O 1
ATOM 5813 N N . GLY C 1 156 ? 44.714 96.637 45.868 1.00 8.44 156 GLY C N 1
ATOM 5814 C CA . GLY C 1 156 ? 43.284 96.725 45.629 1.00 8.34 156 GLY C CA 1
ATOM 5815 C C . GLY C 1 156 ? 42.349 96.001 46.572 1.00 7.99 156 GLY C C 1
ATOM 5816 O O . GLY C 1 156 ? 41.134 96.177 46.476 1.00 9.67 156 GLY C O 1
ATOM 5817 N N . LYS C 1 157 ? 42.887 95.187 47.475 1.00 6.76 157 LYS C N 1
ATOM 5818 C CA . LYS C 1 157 ? 42.056 94.462 48.433 1.00 7.10 157 LYS C CA 1
ATOM 5819 C C . LYS C 1 157 ? 41.966 95.223 49.752 1.00 7.56 157 LYS C C 1
ATOM 5820 O O . LYS C 1 157 ? 41.269 94.803 50.675 1.00 8.48 157 LYS C O 1
ATOM 5826 N N . ALA C 1 158 ? 42.669 96.346 49.829 1.00 7.92 158 ALA C N 1
ATOM 5827 C CA . ALA C 1 158 ? 42.688 97.154 51.040 1.00 8.08 158 ALA C CA 1
ATOM 5828 C C . ALA C 1 158 ? 42.133 98.541 50.784 1.00 7.87 158 ALA C C 1
ATOM 5829 O O . ALA C 1 158 ? 42.206 99.050 49.667 1.00 8.64 158 ALA C O 1
ATOM 5831 N N . LYS C 1 159 ? 41.559 99.147 51.821 1.00 8.09 159 LYS C N 1
ATOM 5832 C CA . LYS C 1 159 ? 41.042 100.501 51.702 1.00 8.46 159 LYS C CA 1
ATOM 5833 C C . LYS C 1 159 ? 42.158 101.435 52.158 1.00 8.58 159 LYS C C 1
ATOM 5834 O O . LYS C 1 159 ? 42.127 101.980 53.262 1.00 9.40 159 LYS C O 1
ATOM 5840 N N . VAL C 1 160 ? 43.162 101.576 51.297 1.00 7.79 160 VAL C N 1
ATOM 5841 C CA . VAL C 1 160 ? 44.312 102.436 51.546 1.00 7.48 160 VAL C CA 1
ATOM 5842 C C . VAL C 1 160 ? 44.017 103.797 50.922 1.00 7.77 160 VAL C C 1
ATOM 5843 O O . VAL C 1 160 ? 43.623 103.883 49.757 1.00 8.30 160 VAL C O 1
ATOM 5847 N N . GLY C 1 161 ? 44.212 104.856 51.702 1.00 7.08 161 GLY C N 1
ATOM 5848 C CA . GLY C 1 161 ? 43.931 106.200 51.226 1.00 8.00 161 GLY C CA 1
ATOM 5849 C C . GLY C 1 161 ? 44.394 106.541 49.821 1.00 7.49 161 GLY C C 1
ATOM 5850 O O . GLY C 1 161 ? 43.599 106.999 48.999 1.00 7.62 161 GLY C O 1
ATOM 5851 N N . GLY C 1 162 ? 45.677 106.322 49.546 1.00 7.87 162 GLY C N 1
ATOM 5852 C CA . GLY C 1 162 ? 46.231 106.632 48.238 1.00 7.30 162 GLY C CA 1
ATOM 5853 C C . GLY C 1 162 ? 45.495 106.008 47.067 1.00 6.81 162 GLY C C 1
ATOM 5854 O O . GLY C 1 162 ? 45.460 106.580 45.978 1.00 7.74 162 GLY C O 1
ATOM 5855 N N . ASN C 1 163 ? 44.919 104.831 47.288 1.00 6.91 163 ASN C N 1
ATOM 5856 C CA . ASN C 1 163 ? 44.173 104.128 46.247 1.00 7.32 163 ASN C CA 1
ATOM 5857 C C . ASN C 1 163 ? 43.069 104.997 45.667 1.00 7.15 163 ASN C C 1
ATOM 5858 O O . ASN C 1 163 ? 42.753 104.914 44.479 1.00 8.33 163 ASN C O 1
ATOM 5863 N N . TYR C 1 164 ? 42.483 105.839 46.509 1.00 7.00 164 TYR C N 1
ATOM 5864 C CA . TYR C 1 164 ? 41.347 106.626 46.070 1.00 6.54 164 TYR C CA 1
ATOM 5865 C C . TYR C 1 164 ? 41.560 107.807 45.149 1.00 6.66 164 TYR C C 1
ATOM 5866 O O . TYR C 1 164 ? 40.603 108.474 44.753 1.00 7.56 164 TYR C O 1
ATOM 5875 N N . VAL C 1 165 ? 42.812 108.047 44.778 1.00 6.42 165 VAL C N 1
ATOM 5876 C CA . VAL C 1 165 ? 43.107 109.083 43.802 1.00 6.70 165 VAL C CA 1
ATOM 5877 C C . VAL C 1 165 ? 42.539 108.517 42.491 1.00 6.99 165 VAL C C 1
ATOM 5878 O O . VAL C 1 165 ? 41.953 109.239 41.689 1.00 7.28 165 VAL C O 1
ATOM 5882 N N . ASN C 1 166 ? 42.706 107.211 42.296 1.00 6.61 166 ASN C N 1
ATOM 5883 C CA . ASN C 1 166 ? 42.202 106.528 41.105 1.00 7.50 166 ASN C CA 1
ATOM 5884 C C . ASN C 1 166 ? 40.670 106.627 41.091 1.00 7.89 166 ASN C C 1
ATOM 5885 O O . ASN C 1 166 ? 40.072 106.968 40.067 1.00 8.19 166 ASN C O 1
ATOM 5890 N N . SER C 1 167 ? 40.039 106.359 42.234 1.00 7.96 167 SER C N 1
ATOM 5891 C CA . SER C 1 167 ? 38.582 106.449 42.338 1.00 7.54 167 SER C CA 1
ATOM 5892 C C . SER C 1 167 ? 38.093 107.879 42.118 1.00 8.22 167 SER C C 1
ATOM 5893 O O . SER C 1 167 ? 37.081 108.101 41.449 1.00 8.46 167 SER C O 1
ATOM 5896 N N . ALA C 1 168 ? 38.810 108.845 42.686 1.00 7.77 168 ALA C N 1
ATOM 5897 C CA . ALA C 1 168 ? 38.447 110.251 42.546 1.00 7.89 168 ALA C CA 1
ATOM 5898 C C . ALA C 1 168 ? 38.497 110.710 41.092 1.00 7.96 168 ALA C C 1
ATOM 5899 O O . ALA C 1 168 ? 37.598 111.407 40.622 1.00 8.75 168 ALA C O 1
ATOM 5901 N N . LEU C 1 169 ? 39.556 110.336 40.384 1.00 7.46 169 LEU C N 1
ATOM 5902 C CA . LEU C 1 169 ? 39.701 110.721 38.985 1.00 6.66 169 LEU C CA 1
ATOM 5903 C C . LEU C 1 169 ? 38.565 110.137 38.147 1.00 6.42 169 LEU C C 1
ATOM 5904 O O . LEU C 1 169 ? 37.980 110.822 37.305 1.00 7.69 169 LEU C O 1
ATOM 5909 N N . ALA C 1 170 ? 38.243 108.872 38.387 1.00 6.59 170 ALA C N 1
ATOM 5910 C CA . ALA C 1 170 ? 37.179 108.222 37.639 1.00 7.39 170 ALA C CA 1
ATOM 5911 C C . ALA C 1 170 ? 35.818 108.834 37.963 1.00 7.47 170 ALA C C 1
ATOM 5912 O O . ALA C 1 170 ? 35.017 109.082 37.062 1.00 7.87 170 ALA C O 1
ATOM 5914 N N . LYS C 1 171 ? 35.557 109.092 39.243 1.00 7.60 171 LYS C N 1
ATOM 5915 C CA . LYS C 1 171 ? 34.278 109.670 39.644 1.00 8.49 171 LYS C CA 1
ATOM 5916 C C . LYS C 1 171 ? 34.081 111.060 39.044 1.00 7.68 171 LYS C C 1
ATOM 5917 O O . LYS C 1 171 ? 33.004 111.373 38.536 1.00 8.41 171 LYS C O 1
ATOM 5923 N N . MET C 1 172 ? 35.112 111.899 39.098 1.00 8.17 172 MET C N 1
ATOM 5924 C CA . MET C 1 172 ? 35.000 113.243 38.535 1.00 9.38 172 MET C CA 1
ATOM 5925 C C . MET C 1 172 ? 34.695 113.173 37.047 1.00 8.10 172 MET C C 1
ATOM 5926 O O . MET C 1 172 ? 33.875 113.934 36.536 1.00 8.15 172 MET C O 1
ATOM 5931 N N . GLU C 1 173 ? 35.368 112.260 36.355 1.00 8.02 173 GLU C N 1
ATOM 5932 C CA . GLU C 1 173 ? 35.174 112.077 34.923 1.00 8.18 173 GLU C CA 1
ATOM 5933 C C . GLU C 1 173 ? 33.729 111.688 34.609 1.00 7.79 173 GLU C C 1
ATOM 5934 O O . GLU C 1 173 ? 33.106 112.240 33.697 1.00 7.73 173 GLU C O 1
ATOM 5940 N N . ALA C 1 174 ? 33.197 110.741 35.375 1.00 8.01 174 ALA C N 1
ATOM 5941 C CA . ALA C 1 174 ? 31.832 110.275 35.170 1.00 8.12 174 ALA C CA 1
ATOM 5942 C C . ALA C 1 174 ? 30.823 111.398 35.381 1.00 9.11 174 ALA C C 1
ATOM 5943 O O . ALA C 1 174 ? 29.920 111.598 34.567 1.00 10.04 174 ALA C O 1
ATOM 5945 N N . VAL C 1 175 ? 30.982 112.133 36.474 1.00 9.49 175 VAL C N 1
ATOM 5946 C CA . VAL C 1 175 ? 30.073 113.229 36.777 1.00 10.85 175 VAL C CA 1
ATOM 5947 C C . VAL C 1 175 ? 30.162 114.333 35.724 1.00 10.46 175 VAL C C 1
ATOM 5948 O O . VAL C 1 175 ? 29.142 114.892 35.313 1.00 11.70 175 VAL C O 1
ATOM 5952 N N . ALA C 1 176 ? 31.374 114.643 35.277 1.00 9.79 176 ALA C N 1
ATOM 5953 C CA . ALA C 1 176 ? 31.563 115.680 34.267 1.00 10.59 176 ALA C CA 1
ATOM 5954 C C . ALA C 1 176 ? 30.916 115.281 32.942 1.00 11.20 176 ALA C C 1
ATOM 5955 O O . ALA C 1 176 ? 30.471 116.136 32.172 1.00 12.61 176 ALA C O 1
ATOM 5957 N N . ALA C 1 177 ? 30.870 113.979 32.678 1.00 10.96 177 ALA C N 1
ATOM 5958 C CA . ALA C 1 177 ? 30.285 113.463 31.445 1.00 12.74 177 ALA C CA 1
ATOM 5959 C C . ALA C 1 177 ? 28.763 113.383 31.525 1.00 14.04 177 ALA C C 1
ATOM 5960 O O . ALA C 1 177 ? 28.102 113.040 30.543 1.00 15.82 177 ALA C O 1
ATOM 5962 N N . GLY C 1 178 ? 28.212 113.691 32.696 1.00 13.11 178 GLY C N 1
ATOM 5963 C CA . GLY C 1 178 ? 26.770 113.659 32.869 1.00 14.36 178 GLY C CA 1
ATOM 5964 C C . GLY C 1 178 ? 26.204 112.396 33.491 1.00 14.47 178 GLY C C 1
ATOM 5965 O O . GLY C 1 178 ? 24.987 112.220 33.537 1.00 16.75 178 GLY C O 1
ATOM 5966 N N . ALA C 1 179 ? 27.074 111.515 33.977 1.00 11.96 179 ALA C N 1
ATOM 5967 C CA . ALA C 1 179 ? 26.632 110.268 34.595 1.00 11.63 179 ALA C CA 1
ATOM 5968 C C . ALA C 1 179 ? 26.626 110.370 36.119 1.00 10.93 179 ALA C C 1
ATOM 5969 O O . ALA C 1 179 ? 27.037 111.384 36.685 1.00 12.47 179 ALA C O 1
ATOM 5971 N N . ASP C 1 180 ? 26.151 109.317 36.778 1.00 11.05 180 ASP C N 1
ATOM 5972 C CA . ASP C 1 180 ? 26.091 109.284 38.236 1.00 11.02 180 ASP C CA 1
ATOM 5973 C C . ASP C 1 180 ? 27.309 108.617 38.846 1.00 10.95 180 ASP C C 1
ATOM 5974 O O . ASP C 1 180 ? 27.718 108.946 39.959 1.00 11.95 180 ASP C O 1
ATOM 5979 N N . GLU C 1 181 ? 27.884 107.671 38.113 1.00 10.11 181 GLU C N 1
ATOM 5980 C CA . GLU C 1 181 ? 29.018 106.922 38.621 1.00 9.00 181 GLU C CA 1
ATOM 5981 C C . GLU C 1 181 ? 29.879 106.393 37.482 1.00 8.83 181 GLU C C 1
ATOM 5982 O O . GLU C 1 181 ? 29.432 106.287 36.338 1.00 8.04 181 GLU C O 1
ATOM 5988 N N . ALA C 1 182 ? 31.122 106.068 37.811 1.00 8.24 182 ALA C N 1
ATOM 5989 C CA . ALA C 1 182 ? 32.057 105.547 36.834 1.00 8.50 182 ALA C CA 1
ATOM 5990 C C . ALA C 1 182 ? 32.156 104.036 36.919 1.00 8.54 182 ALA C C 1
ATOM 5991 O O . ALA C 1 182 ? 31.993 103.445 37.990 1.00 9.87 182 ALA C O 1
ATOM 5993 N N . LEU C 1 183 ? 32.407 103.422 35.770 1.00 8.84 183 LEU C N 1
ATOM 5994 C CA . LEU C 1 183 ? 32.614 101.986 35.682 1.00 8.18 183 LEU C CA 1
ATOM 5995 C C . LEU C 1 183 ? 34.065 101.863 35.225 1.00 7.49 183 LEU C C 1
ATOM 5996 O O . LEU C 1 183 ? 34.405 102.278 34.117 1.00 8.80 183 LEU C O 1
ATOM 6001 N N . LEU C 1 184 ? 34.927 101.325 36.081 1.00 6.76 184 LEU C N 1
ATOM 6002 C CA . LEU C 1 184 ? 36.329 101.181 35.712 1.00 6.26 184 LEU C CA 1
ATOM 6003 C C . LEU C 1 184 ? 36.638 99.795 35.184 1.00 6.01 184 LEU C C 1
ATOM 6004 O O . LEU C 1 184 ? 36.104 98.796 35.666 1.00 7.07 184 LEU C O 1
ATOM 6009 N N . LEU C 1 185 ? 37.502 99.752 34.179 1.00 6.48 185 LEU C N 1
ATOM 6010 C CA . LEU C 1 185 ? 37.952 98.495 33.599 1.00 6.30 185 LEU C CA 1
ATOM 6011 C C . LEU C 1 185 ? 39.337 98.263 34.188 1.00 6.99 185 LEU C C 1
ATOM 6012 O O . LEU C 1 185 ? 39.930 99.187 34.759 1.00 7.62 185 LEU C O 1
ATOM 6017 N N . ASP C 1 186 ? 39.847 97.039 34.084 1.00 6.95 186 ASP C N 1
ATOM 6018 C CA . ASP C 1 186 ? 41.208 96.793 34.544 1.00 6.26 186 ASP C CA 1
ATOM 6019 C C . ASP C 1 186 ? 42.110 97.117 33.347 1.00 7.34 186 ASP C C 1
ATOM 6020 O O . ASP C 1 186 ? 41.614 97.451 32.268 1.00 5.94 186 ASP C O 1
ATOM 6025 N N . GLU C 1 187 ? 43.424 97.047 33.523 1.00 6.98 187 GLU C N 1
ATOM 6026 C CA . GLU C 1 187 ? 44.337 97.396 32.435 1.00 7.63 187 GLU C CA 1
ATOM 6027 C C . GLU C 1 187 ? 44.190 96.510 31.196 1.00 7.50 187 GLU C C 1
ATOM 6028 O O . GLU C 1 187 ? 44.496 96.942 30.080 1.00 7.92 187 GLU C O 1
ATOM 6034 N N . GLU C 1 188 ? 43.713 95.286 31.395 1.00 8.18 188 GLU C N 1
ATOM 6035 C CA . GLU C 1 188 ? 43.524 94.345 30.293 1.00 8.10 188 GLU C CA 1
ATOM 6036 C C . GLU C 1 188 ? 42.251 94.615 29.492 1.00 7.81 188 GLU C C 1
ATOM 6037 O O . GLU C 1 188 ? 42.054 94.042 28.419 1.00 8.83 188 GLU C O 1
ATOM 6043 N N . GLY C 1 189 ? 41.371 95.455 30.029 1.00 6.02 189 GLY C N 1
ATOM 6044 C CA . GLY C 1 189 ? 40.149 95.788 29.318 1.00 7.11 189 GLY C CA 1
ATOM 6045 C C . GLY C 1 189 ? 38.863 95.183 29.847 1.00 6.46 189 GLY C C 1
ATOM 6046 O O . GLY C 1 189 ? 37.794 95.457 29.302 1.00 7.98 189 GLY C O 1
ATOM 6047 N N . TYR C 1 190 ? 38.950 94.360 30.887 1.00 5.94 190 TYR C N 1
ATOM 6048 C CA . TYR C 1 190 ? 37.758 93.750 31.466 1.00 5.68 190 TYR C CA 1
ATOM 6049 C C . TYR C 1 190 ? 37.141 94.667 32.510 1.00 6.52 190 TYR C C 1
ATOM 6050 O O . TYR C 1 190 ? 37.803 95.560 33.037 1.00 7.26 190 TYR C O 1
ATOM 6059 N N . VAL C 1 191 ? 35.868 94.447 32.809 1.00 6.45 191 VAL C N 1
ATOM 6060 C CA . VAL C 1 191 ? 35.198 95.245 33.821 1.00 6.58 191 VAL C CA 1
ATOM 6061 C C . VAL C 1 191 ? 35.825 94.944 35.178 1.00 7.00 191 VAL C C 1
ATOM 6062 O O . VAL C 1 191 ? 36.130 93.787 35.496 1.00 7.63 191 VAL C O 1
ATOM 6066 N N . ALA C 1 192 ? 36.037 95.991 35.968 1.00 6.92 192 ALA C N 1
ATOM 6067 C CA . ALA C 1 192 ? 36.592 95.828 37.307 1.00 7.23 192 ALA C CA 1
ATOM 6068 C C . ALA C 1 192 ? 35.468 96.150 38.291 1.00 7.25 192 ALA C C 1
ATOM 6069 O O . ALA C 1 192 ? 34.793 95.248 38.778 1.00 8.17 192 ALA C O 1
ATOM 6071 N N . GLU C 1 193 ? 35.254 97.433 38.572 1.00 8.12 193 GLU C N 1
ATOM 6072 C CA . GLU C 1 193 ? 34.193 97.841 39.484 1.00 9.34 193 GLU C CA 1
ATOM 6073 C C . GLU C 1 193 ? 33.926 99.336 39.366 1.00 8.83 193 GLU C C 1
ATOM 6074 O O . GLU C 1 193 ? 34.526 100.011 38.533 1.00 9.43 193 GLU C O 1
ATOM 6080 N N . GLY C 1 194 ? 33.004 99.843 40.181 1.00 8.36 194 GLY C N 1
ATOM 6081 C CA . GLY C 1 194 ? 32.711 101.266 40.165 1.00 8.76 194 GLY C CA 1
ATOM 6082 C C . GLY C 1 194 ? 33.775 101.989 40.975 1.00 8.73 194 GLY C C 1
ATOM 6083 O O . GLY C 1 194 ? 34.670 101.348 41.523 1.00 9.26 194 GLY C O 1
ATOM 6084 N N . SER C 1 195 ? 33.697 103.315 41.067 1.00 8.88 195 SER C N 1
ATOM 6085 C CA . SER C 1 195 ? 34.702 104.057 41.828 1.00 10.19 195 SER C CA 1
ATOM 6086 C C . SER C 1 195 ? 34.689 103.652 43.302 1.00 10.55 195 SER C C 1
ATOM 6087 O O . SER C 1 195 ? 35.687 103.804 44.009 1.00 11.79 195 SER C O 1
ATOM 6090 N N . GLY C 1 196 ? 33.555 103.132 43.761 1.00 10.36 196 GLY C N 1
ATOM 6091 C CA . GLY C 1 196 ? 33.445 102.699 45.143 1.00 10.24 196 GLY C CA 1
ATOM 6092 C C . GLY C 1 196 ? 32.338 101.680 45.330 1.00 9.28 196 GLY C C 1
ATOM 6093 O O . GLY C 1 196 ? 31.697 101.638 46.381 1.00 11.16 196 GLY C O 1
ATOM 6094 N N . GLU C 1 197 ? 32.115 100.852 44.313 1.00 8.87 197 GLU C N 1
ATOM 6095 C CA . GLU C 1 197 ? 31.063 99.840 44.359 1.00 8.46 197 GLU C CA 1
ATOM 6096 C C . GLU C 1 197 ? 31.442 98.601 43.564 1.00 8.21 197 GLU C C 1
ATOM 6097 O O . GLU C 1 197 ? 32.106 98.702 42.533 1.00 10.18 197 GLU C O 1
ATOM 6103 N N . ASN C 1 198 ? 31.007 97.437 44.040 1.00 6.24 198 ASN C N 1
ATOM 6104 C CA . ASN C 1 198 ? 31.243 96.188 43.325 1.00 6.88 198 ASN C CA 1
ATOM 6105 C C . ASN C 1 198 ? 30.095 96.045 42.328 1.00 7.22 198 ASN C C 1
ATOM 6106 O O . ASN C 1 198 ? 29.008 96.594 42.537 1.00 9.27 198 ASN C O 1
ATOM 6111 N N . LEU C 1 199 ? 30.332 95.304 41.254 1.00 7.22 199 LEU C N 1
ATOM 6112 C CA . LEU C 1 199 ? 29.324 95.141 40.213 1.00 7.47 199 LEU C CA 1
ATOM 6113 C C . LEU C 1 199 ? 28.739 93.746 40.043 1.00 8.03 199 LEU C C 1
ATOM 6114 O O . LEU C 1 199 ? 29.402 92.733 40.273 1.00 7.27 199 LEU C O 1
ATOM 6119 N N . PHE C 1 200 ? 27.479 93.723 39.623 1.00 7.25 200 PHE C N 1
ATOM 6120 C CA . PHE C 1 200 ? 26.733 92.493 39.365 1.00 7.57 200 PHE C CA 1
ATOM 6121 C C . PHE C 1 200 ? 25.911 92.717 38.102 1.00 7.53 200 PHE C C 1
ATOM 6122 O O . PHE C 1 200 ? 25.636 93.853 37.722 1.00 7.44 200 PHE C O 1
ATOM 6130 N N . PHE C 1 201 ? 25.521 91.629 37.450 1.00 6.99 201 PHE C N 1
ATOM 6131 C CA . PHE C 1 201 ? 24.617 91.737 36.317 1.00 7.79 201 PHE C CA 1
ATOM 6132 C C . PHE C 1 201 ? 23.742 90.492 36.314 1.00 8.89 201 PHE C C 1
ATOM 6133 O O . PHE C 1 201 ? 24.061 89.499 36.967 1.00 9.39 201 PHE C O 1
ATOM 6141 N N . VAL C 1 202 ? 22.608 90.573 35.631 1.00 8.33 202 VAL C N 1
ATOM 6142 C CA . VAL C 1 202 ? 21.658 89.471 35.592 1.00 9.23 202 VAL C CA 1
ATOM 6143 C C . VAL C 1 202 ? 21.330 89.160 34.146 1.00 8.84 202 VAL C C 1
ATOM 6144 O O . VAL C 1 202 ? 21.086 90.068 33.354 1.00 9.93 202 VAL C O 1
ATOM 6148 N N . ARG C 1 203 ? 21.333 87.879 33.799 1.00 9.89 203 ARG C N 1
ATOM 6149 C CA . ARG C 1 203 ? 21.025 87.473 32.435 1.00 11.06 203 ARG C CA 1
ATOM 6150 C C . ARG C 1 203 ? 20.301 86.135 32.463 1.00 12.56 203 ARG C C 1
ATOM 6151 O O . ARG C 1 203 ? 20.775 85.167 33.059 1.00 12.29 203 ARG C O 1
ATOM 6159 N N . ASP C 1 204 ? 19.138 86.105 31.825 1.00 14.81 204 ASP C N 1
ATOM 6160 C CA . ASP C 1 204 ? 18.311 84.910 31.757 1.00 17.04 204 ASP C CA 1
ATOM 6161 C C . ASP C 1 204 ? 18.059 84.269 33.122 1.00 17.64 204 ASP C C 1
ATOM 6162 O O . ASP C 1 204 ? 18.174 83.053 33.281 1.00 19.64 204 ASP C O 1
ATOM 6167 N N . GLY C 1 205 ? 17.722 85.099 34.105 1.00 17.00 205 GLY C N 1
ATOM 6168 C CA . GLY C 1 205 ? 17.422 84.600 35.436 1.00 17.17 205 GLY C CA 1
ATOM 6169 C C . GLY C 1 205 ? 18.584 84.298 36.364 1.00 16.73 205 GLY C C 1
ATOM 6170 O O . GLY C 1 205 ? 18.373 84.049 37.554 1.00 18.20 205 GLY C O 1
ATOM 6171 N N . VAL C 1 206 ? 19.804 84.310 35.838 1.00 14.37 206 VAL C N 1
ATOM 6172 C CA . VAL C 1 206 ? 20.979 84.026 36.655 1.00 12.98 206 VAL C CA 1
ATOM 6173 C C . VAL C 1 206 ? 21.669 85.314 37.090 1.00 11.06 206 VAL C C 1
ATOM 6174 O O . VAL C 1 206 ? 21.812 86.249 36.302 1.00 10.05 206 VAL C O 1
ATOM 6178 N N . ILE C 1 207 ? 22.085 85.364 38.352 1.00 9.64 207 ILE C N 1
ATOM 6179 C CA . ILE C 1 207 ? 22.789 86.533 38.868 1.00 8.34 207 ILE C CA 1
ATOM 6180 C C . ILE C 1 207 ? 24.285 86.286 38.751 1.00 8.83 207 ILE C C 1
ATOM 6181 O O . ILE C 1 207 ? 24.791 85.251 39.194 1.00 10.16 207 ILE C O 1
ATOM 6186 N N . TYR C 1 208 ? 24.985 87.240 38.148 1.00 8.68 208 TYR C N 1
ATOM 6187 C CA . TYR C 1 208 ? 26.423 87.140 37.974 1.00 8.96 208 TYR C CA 1
ATOM 6188 C C . TYR C 1 208 ? 27.172 88.176 38.787 1.00 9.10 208 TYR C C 1
ATOM 6189 O O . TYR C 1 208 ? 27.035 89.376 38.556 1.00 9.17 208 TYR C O 1
ATOM 6198 N N . ALA C 1 209 ? 27.951 87.705 39.755 1.00 7.63 209 ALA C N 1
ATOM 6199 C CA . ALA C 1 209 ? 28.771 88.590 40.568 1.00 7.88 209 ALA C CA 1
ATOM 6200 C C . ALA C 1 209 ? 30.122 88.574 39.867 1.00 7.95 209 ALA C C 1
ATOM 6201 O O . ALA C 1 209 ? 30.540 87.541 39.346 1.00 9.95 209 ALA C O 1
ATOM 6203 N N . LEU C 1 210 ? 30.803 89.710 39.827 1.00 8.59 210 LEU C N 1
ATOM 6204 C CA . LEU C 1 210 ? 32.105 89.734 39.179 1.00 9.53 210 LEU C CA 1
ATOM 6205 C C . LEU C 1 210 ? 33.157 89.135 40.102 1.00 10.37 210 LEU C C 1
ATOM 6206 O O . LEU C 1 210 ? 33.053 89.238 41.327 1.00 9.89 210 LEU C O 1
ATOM 6211 N N . GLU C 1 211 ? 34.162 88.492 39.514 1.00 9.32 211 GLU C N 1
ATOM 6212 C CA . GLU C 1 211 ? 35.235 87.900 40.302 1.00 9.28 211 GLU C CA 1
ATOM 6213 C C . GLU C 1 211 ? 35.944 89.037 41.028 1.00 8.71 211 GLU C C 1
ATOM 6214 O O . GLU C 1 211 ? 35.791 90.205 40.671 1.00 9.65 211 GLU C O 1
ATOM 6220 N N . HIS C 1 212 ? 36.720 88.702 42.047 1.00 7.85 212 HIS C N 1
ATOM 6221 C CA . HIS C 1 212 ? 37.421 89.728 42.807 1.00 7.00 212 HIS C CA 1
ATOM 6222 C C . HIS C 1 212 ? 38.471 90.506 42.015 1.00 7.94 212 HIS C C 1
ATOM 6223 O O . HIS C 1 212 ? 38.671 91.691 42.267 1.00 9.18 212 HIS C O 1
ATOM 6230 N N . SER C 1 213 ? 39.122 89.842 41.061 1.00 8.50 213 SER C N 1
ATOM 6231 C CA . SER C 1 213 ? 40.183 90.446 40.249 1.00 8.17 213 SER C CA 1
ATOM 6232 C C . SER C 1 213 ? 40.979 91.485 41.042 1.00 7.78 213 SER C C 1
ATOM 6233 O O . SER C 1 213 ? 41.612 91.129 42.036 1.00 7.55 213 SER C O 1
ATOM 6236 N N . VAL C 1 214 ? 40.951 92.748 40.621 1.00 8.16 214 VAL C N 1
ATOM 6237 C CA . VAL C 1 214 ? 41.690 93.805 41.317 1.00 7.62 214 VAL C CA 1
ATOM 6238 C C . VAL C 1 214 ? 40.788 94.660 42.206 1.00 7.66 214 VAL C C 1
ATOM 6239 O O . VAL C 1 214 ? 41.209 95.703 42.721 1.00 8.70 214 VAL C O 1
ATOM 6243 N N . ASN C 1 215 ? 39.561 94.191 42.403 1.00 7.35 215 ASN C N 1
ATOM 6244 C CA . ASN C 1 215 ? 38.562 94.907 43.192 1.00 8.04 215 ASN C CA 1
ATOM 6245 C C . ASN C 1 215 ? 38.632 94.638 44.685 1.00 7.24 215 ASN C C 1
ATOM 6246 O O . ASN C 1 215 ? 39.298 93.710 45.141 1.00 8.65 215 ASN C O 1
ATOM 6251 N N . LEU C 1 216 ? 37.927 95.461 45.453 1.00 8.43 216 LEU C N 1
ATOM 6252 C CA . LEU C 1 216 ? 37.873 95.253 46.887 1.00 8.74 216 LEU C CA 1
ATOM 6253 C C . LEU C 1 216 ? 36.852 94.133 47.102 1.00 8.14 216 LEU C C 1
ATOM 6254 O O . LEU C 1 216 ? 35.872 94.032 46.357 1.00 8.50 216 LEU C O 1
ATOM 6259 N N . GLU C 1 217 ? 37.087 93.278 48.094 1.00 8.10 217 GLU C N 1
ATOM 6260 C CA . GLU C 1 217 ? 36.154 92.191 48.397 1.00 8.45 217 GLU C CA 1
ATOM 6261 C C . GLU C 1 217 ? 35.051 92.812 49.248 1.00 9.81 217 GLU C C 1
ATOM 6262 O O . GLU C 1 217 ? 35.124 92.816 50.475 1.00 10.44 217 GLU C O 1
ATOM 6268 N N . GLY C 1 218 ? 34.028 93.338 48.586 1.00 8.82 218 GLY C N 1
ATOM 6269 C CA . GLY C 1 218 ? 32.954 93.998 49.304 1.00 8.26 218 GLY C CA 1
ATOM 6270 C C . GLY C 1 218 ? 32.144 93.169 50.276 1.00 7.67 218 GLY C C 1
ATOM 6271 O O . GLY C 1 218 ? 31.805 92.019 50.014 1.00 8.39 218 GLY C O 1
ATOM 6272 N N . ILE C 1 219 ? 31.831 93.773 51.415 1.00 7.33 219 ILE C N 1
ATOM 6273 C CA . ILE C 1 219 ? 31.020 93.110 52.420 1.00 7.72 219 ILE C CA 1
ATOM 6274 C C . ILE C 1 219 ? 29.555 93.177 51.976 1.00 7.23 219 ILE C C 1
ATOM 6275 O O . ILE C 1 219 ? 28.770 92.277 52.271 1.00 8.06 219 ILE C O 1
ATOM 6280 N N . THR C 1 220 ? 29.190 94.226 51.244 1.00 7.31 220 THR C N 1
ATOM 6281 C CA . THR C 1 220 ? 27.819 94.334 50.751 1.00 7.91 220 THR C CA 1
ATOM 6282 C C . THR C 1 220 ? 27.650 93.288 49.643 1.00 7.98 220 THR C C 1
ATOM 6283 O O . THR C 1 220 ? 26.613 92.634 49.545 1.00 8.48 220 THR C O 1
ATOM 6287 N N . ARG C 1 221 ? 28.680 93.137 48.813 1.00 7.76 221 ARG C N 1
ATOM 6288 C CA . ARG C 1 221 ? 28.675 92.148 47.737 1.00 8.20 221 ARG C CA 1
ATOM 6289 C C . ARG C 1 221 ? 28.438 90.767 48.352 1.00 7.74 221 ARG C C 1
ATOM 6290 O O . ARG C 1 221 ? 27.602 89.993 47.879 1.00 7.81 221 ARG C O 1
ATOM 6298 N N . ASP C 1 222 ? 29.180 90.464 49.413 1.00 8.25 222 ASP C N 1
ATOM 6299 C CA . ASP C 1 222 ? 29.057 89.183 50.098 1.00 8.95 222 ASP C CA 1
ATOM 6300 C C . ASP C 1 222 ? 27.643 89.004 50.646 1.00 8.56 222 ASP C C 1
ATOM 6301 O O . ASP C 1 222 ? 27.040 87.934 50.517 1.00 8.97 222 ASP C O 1
ATOM 6306 N N . SER C 1 223 ? 27.125 90.062 51.265 1.00 8.19 223 SER C N 1
ATOM 6307 C CA . SER C 1 223 ? 25.788 90.039 51.846 1.00 8.84 223 SER C CA 1
ATOM 6308 C C . SER C 1 223 ? 24.731 89.800 50.776 1.00 8.03 223 SER C C 1
ATOM 6309 O O . SER C 1 223 ? 23.806 89.010 50.967 1.00 8.73 223 SER C O 1
ATOM 6312 N N . VAL C 1 224 ? 24.870 90.493 49.651 1.00 8.02 224 VAL C N 1
ATOM 6313 C CA . VAL C 1 224 ? 23.929 90.360 48.544 1.00 9.69 224 VAL C CA 1
ATOM 6314 C C . VAL C 1 224 ? 23.933 88.950 47.957 1.00 8.95 224 VAL C C 1
ATOM 6315 O O . VAL C 1 224 ? 22.882 88.419 47.600 1.00 9.25 224 VAL C O 1
ATOM 6319 N N . ILE C 1 225 ? 25.112 88.344 47.847 1.00 8.73 225 ILE C N 1
ATOM 6320 C CA . ILE C 1 225 ? 25.205 86.992 47.306 1.00 9.17 225 ILE C CA 1
ATOM 6321 C C . ILE C 1 225 ? 24.488 86.006 48.227 1.00 8.72 225 ILE C C 1
ATOM 6322 O O . ILE C 1 225 ? 23.757 85.131 47.762 1.00 9.34 225 ILE C O 1
ATOM 6327 N N . ARG C 1 226 ? 24.689 86.159 49.532 1.00 8.99 226 ARG C N 1
ATOM 6328 C CA . ARG C 1 226 ? 24.043 85.286 50.508 1.00 9.50 226 ARG C CA 1
ATOM 6329 C C . ARG C 1 226 ? 22.524 85.453 50.436 1.00 9.83 226 ARG C C 1
ATOM 6330 O O . ARG C 1 226 ? 21.778 84.471 50.419 1.00 10.45 226 ARG C O 1
ATOM 6338 N N . ILE C 1 227 ? 22.070 86.701 50.392 1.00 9.76 227 ILE C N 1
ATOM 6339 C CA . ILE C 1 227 ? 20.644 86.987 50.309 1.00 10.02 227 ILE C CA 1
ATOM 6340 C C . ILE C 1 227 ? 20.056 86.401 49.025 1.00 10.07 227 ILE C C 1
ATOM 6341 O O . ILE C 1 227 ? 19.002 85.763 49.047 1.00 10.05 227 ILE C O 1
ATOM 6346 N N . ALA C 1 228 ? 20.746 86.605 47.909 1.00 9.32 228 ALA C N 1
ATOM 6347 C CA . ALA C 1 228 ? 20.272 86.093 46.626 1.00 9.86 228 ALA C CA 1
ATOM 6348 C C . ALA C 1 228 ? 20.131 84.575 46.650 1.00 10.00 228 ALA C C 1
ATOM 6349 O O . ALA C 1 228 ? 19.130 84.029 46.178 1.00 10.57 228 ALA C O 1
ATOM 6351 N N . LYS C 1 229 ? 21.134 83.888 47.186 1.00 10.54 229 LYS C N 1
ATOM 6352 C CA . LYS C 1 229 ? 21.076 82.433 47.257 1.00 11.21 229 LYS C CA 1
ATOM 6353 C C . LYS C 1 229 ? 19.934 81.989 48.168 1.00 11.69 229 LYS C C 1
ATOM 6354 O O . LYS C 1 229 ? 19.213 81.044 47.848 1.00 12.98 229 LYS C O 1
ATOM 6360 N N . ASP C 1 230 ? 19.761 82.680 49.291 1.00 11.80 230 ASP C N 1
ATOM 6361 C CA . ASP C 1 230 ? 18.691 82.337 50.224 1.00 12.26 230 ASP C CA 1
ATOM 6362 C C . ASP C 1 230 ? 17.317 82.519 49.581 1.00 12.85 230 ASP C C 1
ATOM 6363 O O . ASP C 1 230 ? 16.376 81.793 49.904 1.00 13.65 230 ASP C O 1
ATOM 6368 N N . LEU C 1 231 ? 17.204 83.487 48.676 1.00 12.98 231 LEU C N 1
ATOM 6369 C CA . LEU C 1 231 ? 15.943 83.752 47.991 1.00 14.94 231 LEU C CA 1
ATOM 6370 C C . LEU C 1 231 ? 15.688 82.754 46.863 1.00 14.90 231 LEU C C 1
ATOM 6371 O O . LEU C 1 231 ? 14.613 82.747 46.264 1.00 17.70 231 LEU C O 1
ATOM 6376 N N . GLY C 1 232 ? 16.682 81.923 46.563 1.00 14.15 232 GLY C N 1
ATOM 6377 C CA . GLY C 1 232 ? 16.511 80.926 45.519 1.00 14.11 232 GLY C CA 1
ATOM 6378 C C . GLY C 1 232 ? 17.152 81.211 44.173 1.00 13.99 232 GLY C C 1
ATOM 6379 O O . GLY C 1 232 ? 16.990 80.433 43.234 1.00 14.97 232 GLY C O 1
ATOM 6380 N N . TYR C 1 233 ? 17.880 82.317 44.067 1.00 12.95 233 TYR C N 1
ATOM 6381 C CA . TYR C 1 233 ? 18.537 82.673 42.814 1.00 13.21 233 TYR C CA 1
ATOM 6382 C C . TYR C 1 233 ? 19.809 81.872 42.595 1.00 12.07 233 TYR C C 1
ATOM 6383 O O . TYR C 1 233 ? 20.489 81.490 43.550 1.00 13.21 233 TYR C O 1
ATOM 6392 N N . GLU C 1 234 ? 20.124 81.612 41.332 1.00 13.26 234 GLU C N 1
ATOM 6393 C CA . GLU C 1 234 ? 21.362 80.927 41.005 1.00 12.74 234 GLU C CA 1
ATOM 6394 C C . GLU C 1 234 ? 22.371 82.066 40.892 1.00 11.89 234 GLU C C 1
ATOM 6395 O O . GLU C 1 234 ? 22.097 83.082 40.254 1.00 11.90 234 GLU C O 1
ATOM 6401 N N . VAL C 1 235 ? 23.522 81.908 41.533 1.00 11.68 235 VAL C N 1
ATOM 6402 C CA . VAL C 1 235 ? 24.549 82.937 41.493 1.00 12.02 235 VAL C CA 1
ATOM 6403 C C . VAL C 1 235 ? 25.853 82.356 40.972 1.00 12.00 235 VAL C C 1
ATOM 6404 O O . VAL C 1 235 ? 26.329 81.333 41.466 1.00 13.82 235 VAL C O 1
ATOM 6408 N N . GLN C 1 236 ? 26.421 83.008 39.964 1.00 11.22 236 GLN C N 1
ATOM 6409 C CA . GLN C 1 236 ? 27.687 82.579 39.386 1.00 10.90 236 GLN C CA 1
ATOM 6410 C C . GLN C 1 236 ? 28.672 83.734 39.517 1.00 11.02 236 GLN C C 1
ATOM 6411 O O . GLN C 1 236 ? 28.268 84.895 39.561 1.00 11.47 236 GLN C O 1
ATOM 6417 N N . VAL C 1 237 ? 29.957 83.411 39.605 1.00 9.49 237 VAL C N 1
ATOM 6418 C CA . VAL C 1 237 ? 31.003 84.424 39.726 1.00 9.24 237 VAL C CA 1
ATOM 6419 C C . VAL C 1 237 ? 31.834 84.342 38.452 1.00 8.97 237 VAL C C 1
ATOM 6420 O O . VAL C 1 237 ? 32.395 83.291 38.133 1.00 10.30 237 VAL C O 1
ATOM 6424 N N . VAL C 1 238 ? 31.916 85.452 37.727 1.00 7.59 238 VAL C N 1
ATOM 6425 C CA . VAL C 1 238 ? 32.626 85.461 36.455 1.00 7.92 238 VAL C CA 1
ATOM 6426 C C . VAL C 1 238 ? 33.401 86.736 36.172 1.00 7.35 238 VAL C C 1
ATOM 6427 O O . VAL C 1 238 ? 33.269 87.736 36.873 1.00 7.40 238 VAL C O 1
ATOM 6431 N N . ARG C 1 239 ? 34.219 86.667 35.127 1.00 8.02 239 ARG C N 1
ATOM 6432 C CA . ARG C 1 239 ? 34.965 87.813 34.629 1.00 7.99 239 ARG C CA 1
ATOM 6433 C C . ARG C 1 239 ? 34.004 88.336 33.555 1.00 8.03 239 ARG C C 1
ATOM 6434 O O . ARG C 1 239 ? 33.353 87.541 32.864 1.00 8.80 239 ARG C O 1
ATOM 6442 N N . ALA C 1 240 ? 33.893 89.652 33.413 1.00 6.83 240 ALA C N 1
ATOM 6443 C CA . ALA C 1 240 ? 32.966 90.211 32.434 1.00 7.38 240 ALA C CA 1
ATOM 6444 C C . ALA C 1 240 ? 33.526 91.366 31.620 1.00 6.73 240 ALA C C 1
ATOM 6445 O O . ALA C 1 240 ? 34.435 92.075 32.062 1.00 7.05 240 ALA C O 1
ATOM 6447 N N . THR C 1 241 ? 32.967 91.547 30.425 1.00 6.80 241 THR C N 1
ATOM 6448 C CA . THR C 1 241 ? 33.360 92.635 29.541 1.00 5.86 241 THR C CA 1
ATOM 6449 C C . THR C 1 241 ? 32.240 93.673 29.552 1.00 6.14 241 THR C C 1
ATOM 6450 O O . THR C 1 241 ? 31.115 93.385 29.981 1.00 6.57 241 THR C O 1
ATOM 6454 N N . ARG C 1 242 ? 32.546 94.874 29.074 1.00 6.52 242 ARG C N 1
ATOM 6455 C CA . ARG C 1 242 ? 31.556 95.942 29.044 1.00 5.39 242 ARG C CA 1
ATOM 6456 C C . ARG C 1 242 ? 30.334 95.557 28.218 1.00 7.02 242 ARG C C 1
ATOM 6457 O O . ARG C 1 242 ? 29.205 95.874 28.608 1.00 7.00 242 ARG C O 1
ATOM 6465 N N . ASP C 1 243 ? 30.541 94.868 27.094 1.00 6.97 243 ASP C N 1
ATOM 6466 C CA . ASP C 1 243 ? 29.397 94.495 26.278 1.00 7.62 243 ASP C CA 1
ATOM 6467 C C . ASP C 1 243 ? 28.582 93.328 26.832 1.00 8.37 243 ASP C C 1
ATOM 6468 O O . ASP C 1 243 ? 27.471 93.072 26.368 1.00 10.15 243 ASP C O 1
ATOM 6473 N N . GLN C 1 244 ? 29.109 92.623 27.830 1.00 8.54 244 GLN C N 1
ATOM 6474 C CA . GLN C 1 244 ? 28.307 91.579 28.457 1.00 7.44 244 GLN C CA 1
ATOM 6475 C C . GLN C 1 244 ? 27.313 92.336 29.351 1.00 8.23 244 GLN C C 1
ATOM 6476 O O . GLN C 1 244 ? 26.173 91.912 29.529 1.00 9.16 244 GLN C O 1
ATOM 6482 N N . LEU C 1 245 ? 27.748 93.471 29.895 1.00 7.82 245 LEU C N 1
ATOM 6483 C CA . LEU C 1 245 ? 26.871 94.293 30.728 1.00 7.33 245 LEU C CA 1
ATOM 6484 C C . LEU C 1 245 ? 25.823 94.985 29.855 1.00 7.45 245 LEU C C 1
ATOM 6485 O O . LEU C 1 245 ? 24.656 95.052 30.232 1.00 7.79 245 LEU C O 1
ATOM 6490 N N . TYR C 1 246 ? 26.235 95.490 28.691 1.00 7.53 246 TYR C N 1
ATOM 6491 C CA . TYR C 1 246 ? 25.303 96.169 27.785 1.00 7.14 246 TYR C CA 1
ATOM 6492 C C . TYR C 1 246 ? 24.115 95.284 27.427 1.00 9.20 246 TYR C C 1
ATOM 6493 O O . TYR C 1 246 ? 22.996 95.774 27.275 1.00 9.56 246 TYR C O 1
ATOM 6502 N N . MET C 1 247 ? 24.366 93.985 27.281 1.00 9.01 247 MET C N 1
ATOM 6503 C CA . MET C 1 247 ? 23.327 93.038 26.889 1.00 8.93 247 MET C CA 1
ATOM 6504 C C . MET C 1 247 ? 22.654 92.312 28.049 1.00 9.26 247 MET C C 1
ATOM 6505 O O . MET C 1 247 ? 21.826 91.426 27.837 1.00 9.84 247 MET C O 1
ATOM 6510 N N . ALA C 1 248 ? 23.009 92.670 29.275 1.00 7.93 248 ALA C N 1
ATOM 6511 C CA . ALA C 1 248 ? 22.414 92.019 30.433 1.00 7.28 248 ALA C CA 1
ATOM 6512 C C . ALA C 1 248 ? 20.973 92.475 30.630 1.00 8.43 248 ALA C C 1
ATOM 6513 O O . ALA C 1 248 ? 20.577 93.542 30.155 1.00 9.43 248 ALA C O 1
ATOM 6515 N N . ASP C 1 249 ? 20.185 91.658 31.320 1.00 9.36 249 ASP C N 1
ATOM 6516 C CA . ASP C 1 249 ? 18.803 92.031 31.594 1.00 9.74 249 ASP C CA 1
ATOM 6517 C C . ASP C 1 249 ? 18.814 93.109 32.671 1.00 9.71 249 ASP C C 1
ATOM 6518 O O . ASP C 1 249 ? 17.964 94.002 32.683 1.00 9.97 249 ASP C O 1
ATOM 6523 N N . GLU C 1 250 ? 19.787 93.012 33.574 1.00 9.00 250 GLU C N 1
ATOM 6524 C CA . GLU C 1 250 ? 19.958 93.971 34.658 1.00 9.50 250 GLU C CA 1
ATOM 6525 C C . GLU C 1 250 ? 21.422 94.089 35.059 1.00 9.04 250 GLU C C 1
ATOM 6526 O O . GLU C 1 250 ? 22.215 93.169 34.857 1.00 8.40 250 GLU C O 1
ATOM 6532 N N . VAL C 1 251 ? 21.756 95.235 35.639 1.00 8.12 251 VAL C N 1
ATOM 6533 C CA . VAL C 1 251 ? 23.085 95.493 36.171 1.00 7.28 251 VAL C CA 1
ATOM 6534 C C . VAL C 1 251 ? 22.835 96.250 37.468 1.00 7.45 251 VAL C C 1
ATOM 6535 O O . VAL C 1 251 ? 21.907 97.050 37.557 1.00 8.53 251 VAL C O 1
ATOM 6539 N N . PHE C 1 252 ? 23.626 95.968 38.493 1.00 7.67 252 PHE C N 1
ATOM 6540 C CA . PHE C 1 252 ? 23.488 96.703 39.739 1.00 7.16 252 PHE C CA 1
ATOM 6541 C C . PHE C 1 252 ? 24.816 96.725 40.474 1.00 8.11 252 PHE C C 1
ATOM 6542 O O . PHE C 1 252 ? 25.723 95.957 40.155 1.00 7.87 252 PHE C O 1
ATOM 6550 N N . MET C 1 253 ? 24.953 97.639 41.424 1.00 8.21 253 MET C N 1
ATOM 6551 C CA . MET C 1 253 ? 26.192 97.721 42.176 1.00 9.46 253 MET C CA 1
ATOM 6552 C C . MET C 1 253 ? 25.942 97.720 43.671 1.00 8.93 253 MET C C 1
ATOM 6553 O O . MET C 1 253 ? 24.853 98.061 44.136 1.00 9.00 253 MET C O 1
ATOM 6558 N N . THR C 1 254 ? 26.958 97.310 44.420 1.00 8.31 254 THR C N 1
ATOM 6559 C CA . THR C 1 254 ? 26.847 97.224 45.871 1.00 8.14 254 THR C CA 1
ATOM 6560 C C . THR C 1 254 ? 27.995 97.901 46.603 1.00 8.04 254 THR C C 1
ATOM 6561 O O . THR C 1 254 ? 29.110 98.000 46.094 1.00 8.32 254 THR C O 1
ATOM 6565 N N . GLY C 1 255 ? 27.703 98.358 47.814 1.00 7.93 255 GLY C N 1
ATOM 6566 C CA . GLY C 1 255 ? 28.701 99.010 48.640 1.00 7.75 255 GLY C CA 1
ATOM 6567 C C . GLY C 1 255 ? 28.027 99.456 49.919 1.00 8.43 255 GLY C C 1
ATOM 6568 O O . GLY C 1 255 ? 26.804 99.556 49.965 1.00 9.43 255 GLY C O 1
ATOM 6569 N N . THR C 1 256 ? 28.800 99.723 50.963 1.00 8.38 256 THR C N 1
ATOM 6570 C CA . THR C 1 256 ? 28.190 100.146 52.218 1.00 8.46 256 THR C CA 1
ATOM 6571 C C . THR C 1 256 ? 27.395 101.432 52.026 1.00 9.03 256 THR C C 1
ATOM 6572 O O . THR C 1 256 ? 26.255 101.535 52.476 1.00 9.18 256 THR C O 1
ATOM 6576 N N . ALA C 1 257 ? 27.988 102.404 51.344 1.00 9.67 257 ALA C N 1
ATOM 6577 C CA . ALA C 1 257 ? 27.304 103.667 51.098 1.00 11.25 257 ALA C CA 1
ATOM 6578 C C . ALA C 1 257 ? 26.255 103.519 49.994 1.00 12.05 257 ALA C C 1
ATOM 6579 O O . ALA C 1 257 ? 25.181 104.110 50.068 1.00 13.29 257 ALA C O 1
ATOM 6581 N N . ALA C 1 258 ? 26.566 102.719 48.978 1.00 12.07 258 ALA C N 1
ATOM 6582 C CA . ALA C 1 258 ? 25.658 102.521 47.851 1.00 11.68 258 ALA C CA 1
ATOM 6583 C C . ALA C 1 258 ? 24.556 101.491 48.082 1.00 11.73 258 ALA C C 1
ATOM 6584 O O . ALA C 1 258 ? 23.625 101.392 47.277 1.00 11.81 258 ALA C O 1
ATOM 6586 N N . GLU C 1 259 ? 24.649 100.733 49.172 1.00 10.97 259 GLU C N 1
ATOM 6587 C CA . GLU C 1 259 ? 23.670 99.687 49.457 1.00 10.43 259 GLU C CA 1
ATOM 6588 C C . GLU C 1 259 ? 23.590 98.836 48.190 1.00 10.50 259 GLU C C 1
ATOM 6589 O O . GLU C 1 259 ? 24.617 98.352 47.715 1.00 9.26 259 GLU C O 1
ATOM 6595 N N . VAL C 1 260 ? 22.391 98.631 47.656 1.00 8.98 260 VAL C N 1
ATOM 6596 C CA . VAL C 1 260 ? 22.235 97.891 46.406 1.00 9.72 260 VAL C CA 1
ATOM 6597 C C . VAL C 1 260 ? 21.602 98.904 45.461 1.00 9.57 260 VAL C C 1
ATOM 6598 O O . VAL C 1 260 ? 20.449 99.294 45.649 1.00 11.36 260 VAL C O 1
ATOM 6602 N N . THR C 1 261 ? 22.357 99.347 44.460 1.00 8.86 261 THR C N 1
ATOM 6603 C CA . THR C 1 261 ? 21.851 100.346 43.525 1.00 9.63 261 THR C CA 1
ATOM 6604 C C . THR C 1 261 ? 21.692 99.818 42.103 1.00 9.25 261 THR C C 1
ATOM 6605 O O . THR C 1 261 ? 22.655 99.368 41.489 1.00 9.05 261 THR C O 1
ATOM 6609 N N . PRO C 1 262 ? 20.464 99.859 41.562 1.00 9.02 262 PRO C N 1
ATOM 6610 C CA . PRO C 1 262 ? 20.241 99.377 40.196 1.00 9.90 262 PRO C CA 1
ATOM 6611 C C . PRO C 1 262 ? 20.928 100.308 39.200 1.00 8.82 262 PRO C C 1
ATOM 6612 O O . PRO C 1 262 ? 21.053 101.506 39.449 1.00 10.14 262 PRO C O 1
ATOM 6616 N N . VAL C 1 263 ? 21.373 99.748 38.081 1.00 9.12 263 VAL C N 1
ATOM 6617 C CA . VAL C 1 263 ? 22.017 100.525 37.026 1.00 8.97 263 VAL C CA 1
ATOM 6618 C C . VAL C 1 263 ? 21.130 100.401 35.793 1.00 9.43 263 VAL C C 1
ATOM 6619 O O . VAL C 1 263 ? 20.958 99.310 35.247 1.00 10.67 263 VAL C O 1
ATOM 6623 N N . SER C 1 264 ? 20.570 101.520 35.353 1.00 9.92 264 SER C N 1
ATOM 6624 C CA . SER C 1 264 ? 19.664 101.507 34.213 1.00 9.90 264 SER C CA 1
ATOM 6625 C C . SER C 1 264 ? 20.300 101.786 32.859 1.00 10.05 264 SER C C 1
ATOM 6626 O O . SER C 1 264 ? 19.703 101.490 31.824 1.00 9.97 264 SER C O 1
ATOM 6629 N N . MET C 1 265 ? 21.505 102.343 32.855 1.00 8.53 265 MET C N 1
ATOM 6630 C CA . MET C 1 265 ? 22.163 102.680 31.601 1.00 9.18 265 MET C CA 1
ATOM 6631 C C . MET C 1 265 ? 23.671 102.740 31.774 1.00 8.70 265 MET C C 1
ATOM 6632 O O . MET C 1 265 ? 24.161 103.165 32.819 1.00 8.24 265 MET C O 1
ATOM 6637 N N . ILE C 1 266 ? 24.399 102.293 30.754 1.00 7.28 266 ILE C N 1
ATOM 6638 C CA . ILE C 1 266 ? 25.860 102.338 30.767 1.00 7.54 266 ILE C CA 1
ATOM 6639 C C . ILE C 1 266 ? 26.294 102.853 29.402 1.00 7.01 266 ILE C C 1
ATOM 6640 O O . ILE C 1 266 ? 25.880 102.324 28.370 1.00 7.90 266 ILE C O 1
ATOM 6645 N N . ASP C 1 267 ? 27.126 103.888 29.400 1.00 6.63 267 ASP C N 1
ATOM 6646 C CA . ASP C 1 267 ? 27.605 104.480 28.160 1.00 7.40 267 ASP C CA 1
ATOM 6647 C C . ASP C 1 267 ? 26.452 104.833 27.221 1.00 8.35 267 ASP C C 1
ATOM 6648 O O . ASP C 1 267 ? 26.496 104.574 26.019 1.00 9.11 267 ASP C O 1
ATOM 6653 N N . TRP C 1 268 ? 25.413 105.420 27.806 1.00 8.28 268 TRP C N 1
ATOM 6654 C CA . TRP C 1 268 ? 24.230 105.864 27.074 1.00 9.43 268 TRP C CA 1
ATOM 6655 C C . TRP C 1 268 ? 23.471 104.746 26.374 1.00 10.12 268 TRP C C 1
ATOM 6656 O O . TRP C 1 268 ? 22.648 104.998 25.493 1.00 11.29 268 TRP C O 1
ATOM 6667 N N . ARG C 1 269 ? 23.747 103.512 26.779 1.00 8.82 269 ARG C N 1
ATOM 6668 C CA . ARG C 1 269 ? 23.071 102.346 26.226 1.00 9.11 269 ARG C CA 1
ATOM 6669 C C . ARG C 1 269 ? 22.185 101.798 27.346 1.00 9.65 269 ARG C C 1
ATOM 6670 O O . ARG C 1 269 ? 22.673 101.435 28.415 1.00 9.91 269 ARG C O 1
ATOM 6678 N N . PRO C 1 270 ? 20.864 101.741 27.121 1.00 9.18 270 PRO C N 1
ATOM 6679 C CA . PRO C 1 270 ? 19.960 101.234 28.154 1.00 10.16 270 PRO C CA 1
ATOM 6680 C C . PRO C 1 270 ? 20.197 99.771 28.493 1.00 8.69 270 PRO C C 1
ATOM 6681 O O . PRO C 1 270 ? 20.471 98.957 27.612 1.00 9.88 270 PRO C O 1
ATOM 6685 N N . ILE C 1 271 ? 20.107 99.450 29.779 1.00 9.31 271 ILE C N 1
ATOM 6686 C CA . ILE C 1 271 ? 20.275 98.078 30.236 1.00 9.48 271 ILE C CA 1
ATOM 6687 C C . ILE C 1 271 ? 18.870 97.499 30.337 1.00 10.38 271 ILE C C 1
ATOM 6688 O O . ILE C 1 271 ? 18.042 98.000 31.101 1.00 11.18 271 ILE C O 1
ATOM 6693 N N . GLY C 1 272 ? 18.598 96.458 29.559 1.00 11.02 272 GLY C N 1
ATOM 6694 C CA . GLY C 1 272 ? 17.277 95.856 29.586 1.00 13.00 272 GLY C CA 1
ATOM 6695 C C . GLY C 1 272 ? 16.220 96.883 29.227 1.00 13.97 272 GLY C C 1
ATOM 6696 O O . GLY C 1 272 ? 16.284 97.504 28.168 1.00 14.70 272 GLY C O 1
ATOM 6697 N N . LYS C 1 273 ? 15.253 97.076 30.118 1.00 15.26 273 LYS C N 1
ATOM 6698 C CA . LYS C 1 273 ? 14.175 98.036 29.888 1.00 17.70 273 LYS C CA 1
ATOM 6699 C C . LYS C 1 273 ? 14.585 99.498 30.046 1.00 17.21 273 LYS C C 1
ATOM 6700 O O . LYS C 1 273 ? 13.792 100.401 29.777 1.00 18.29 273 LYS C O 1
ATOM 6706 N N . GLY C 1 274 ? 15.817 99.739 30.481 1.00 15.90 274 GLY C N 1
ATOM 6707 C CA . GLY C 1 274 ? 16.272 101.107 30.649 1.00 14.65 274 GLY C CA 1
ATOM 6708 C C . GLY C 1 274 ? 15.860 101.722 31.974 1.00 13.88 274 GLY C C 1
ATOM 6709 O O . GLY C 1 274 ? 15.999 102.927 32.170 1.00 15.20 274 GLY C O 1
ATOM 6710 N N . THR C 1 275 ? 15.346 100.894 32.879 1.00 13.99 275 THR C N 1
ATOM 6711 C CA . THR C 1 275 ? 14.927 101.347 34.203 1.00 15.18 275 THR C CA 1
ATOM 6712 C C . THR C 1 275 ? 15.354 100.294 35.221 1.00 14.61 275 THR C C 1
ATOM 6713 O O . THR C 1 275 ? 15.816 99.219 34.845 1.00 15.97 275 THR C O 1
ATOM 6717 N N . ALA C 1 276 ? 15.201 100.598 36.507 1.00 14.15 276 ALA C N 1
ATOM 6718 C CA . ALA C 1 276 ? 15.576 99.650 37.553 1.00 14.68 276 ALA C CA 1
ATOM 6719 C C . ALA C 1 276 ? 14.835 98.328 37.358 1.00 14.44 276 ALA C C 1
ATOM 6720 O O . ALA C 1 276 ? 13.614 98.311 37.174 1.00 16.18 276 ALA C O 1
ATOM 6722 N N . GLY C 1 277 ? 15.579 97.225 37.398 1.00 13.23 277 GLY C N 1
ATOM 6723 C CA . GLY C 1 277 ? 14.989 95.911 37.210 1.00 13.69 277 GLY C CA 1
ATOM 6724 C C . GLY C 1 277 ? 14.486 95.249 38.480 1.00 12.73 277 GLY C C 1
ATOM 6725 O O . GLY C 1 277 ? 14.851 95.653 39.584 1.00 12.45 277 GLY C O 1
ATOM 6726 N N . PRO C 1 278 ? 13.654 94.205 38.350 1.00 12.65 278 PRO C N 1
ATOM 6727 C CA . PRO C 1 278 ? 13.084 93.475 39.487 1.00 12.75 278 PRO C CA 1
ATOM 6728 C C . PRO C 1 278 ? 14.065 92.800 40.441 1.00 11.21 278 PRO C C 1
ATOM 6729 O O . PRO C 1 278 ? 13.867 92.823 41.656 1.00 11.56 278 PRO C O 1
ATOM 6733 N N . VAL C 1 279 ? 15.117 92.194 39.906 1.00 11.20 279 VAL C N 1
ATOM 6734 C CA . VAL C 1 279 ? 16.080 91.519 40.766 1.00 10.82 279 VAL C CA 1
ATOM 6735 C C . VAL C 1 279 ? 16.839 92.507 41.650 1.00 10.24 279 VAL C C 1
ATOM 6736 O O . VAL C 1 279 ? 16.943 92.314 42.861 1.00 10.63 279 VAL C O 1
ATOM 6740 N N . ALA C 1 280 ? 17.361 93.571 41.051 1.00 8.94 280 ALA C N 1
ATOM 6741 C CA . ALA C 1 280 ? 18.101 94.564 41.817 1.00 9.28 280 ALA C CA 1
ATOM 6742 C C . ALA C 1 280 ? 17.221 95.218 42.881 1.00 9.22 280 ALA C C 1
ATOM 6743 O O . ALA C 1 280 ? 17.655 95.422 44.013 1.00 10.21 280 ALA C O 1
ATOM 6745 N N . LEU C 1 281 ? 15.984 95.545 42.519 1.00 10.01 281 LEU C N 1
ATOM 6746 C CA . LEU C 1 281 ? 15.068 96.176 43.464 1.00 10.07 281 LEU C CA 1
ATOM 6747 C C . LEU C 1 281 ? 14.706 95.243 44.617 1.00 9.52 281 LEU C C 1
ATOM 6748 O O . LEU C 1 281 ? 14.574 95.681 45.761 1.00 9.34 281 LEU C O 1
ATOM 6753 N N . ARG C 1 282 ? 14.549 93.959 44.317 1.00 9.15 282 ARG C N 1
ATOM 6754 C CA . ARG C 1 282 ? 14.210 92.981 45.342 1.00 9.00 282 ARG C CA 1
ATOM 6755 C C . ARG C 1 282 ? 15.385 92.772 46.294 1.00 9.86 282 ARG C C 1
ATOM 6756 O O . ARG C 1 282 ? 15.206 92.722 47.510 1.00 9.51 282 ARG C O 1
ATOM 6764 N N . LEU C 1 283 ? 16.589 92.644 45.743 1.00 9.16 283 LEU C N 1
ATOM 6765 C CA . LEU C 1 283 ? 17.762 92.451 46.586 1.00 9.01 283 LEU C CA 1
ATOM 6766 C C . LEU C 1 283 ? 17.970 93.675 47.469 1.00 8.56 283 LEU C C 1
ATOM 6767 O O . LEU C 1 283 ? 18.328 93.548 48.637 1.00 9.05 283 LEU C O 1
ATOM 6772 N N . ARG C 1 284 ? 17.740 94.862 46.916 1.00 8.84 284 ARG C N 1
ATOM 6773 C CA . ARG C 1 284 ? 17.893 96.076 47.706 1.00 8.65 284 ARG C CA 1
ATOM 6774 C C . ARG C 1 284 ? 16.891 96.089 48.860 1.00 8.77 284 ARG C C 1
ATOM 6775 O O . ARG C 1 284 ? 17.251 96.384 49.999 1.00 8.55 284 ARG C O 1
ATOM 6783 N N . GLU C 1 285 ? 15.634 95.765 48.567 1.00 8.83 285 GLU C N 1
ATOM 6784 C CA . GLU C 1 285 ? 14.611 95.770 49.609 1.00 8.92 285 GLU C CA 1
ATOM 6785 C C . GLU C 1 285 ? 14.856 94.721 50.692 1.00 8.85 285 GLU C C 1
ATOM 6786 O O . GLU C 1 285 ? 14.685 95.004 51.880 1.00 9.37 285 GLU C O 1
ATOM 6792 N N . VAL C 1 286 ? 15.253 93.512 50.301 1.00 8.40 286 VAL C N 1
ATOM 6793 C CA . VAL C 1 286 ? 15.513 92.477 51.297 1.00 9.37 286 VAL C CA 1
ATOM 6794 C C . VAL C 1 286 ? 16.746 92.858 52.117 1.00 9.28 286 VAL C C 1
ATOM 6795 O O . VAL C 1 286 ? 16.815 92.585 53.315 1.00 9.69 286 VAL C O 1
ATOM 6799 N N . TYR C 1 287 ? 17.717 93.500 51.473 1.00 9.13 287 TYR C N 1
ATOM 6800 C CA . TYR C 1 287 ? 18.912 93.945 52.177 1.00 8.66 287 TYR C CA 1
ATOM 6801 C C . TYR C 1 287 ? 18.498 94.980 53.229 1.00 9.20 287 TYR C C 1
ATOM 6802 O O . TYR C 1 287 ? 18.959 94.937 54.369 1.00 9.21 287 TYR C O 1
ATOM 6811 N N . LEU C 1 288 ? 17.619 95.904 52.850 1.00 9.88 288 LEU C N 1
ATOM 6812 C CA . LEU C 1 288 ? 17.165 96.919 53.797 1.00 9.47 288 LEU C CA 1
ATOM 6813 C C . LEU C 1 288 ? 16.412 96.282 54.964 1.00 9.48 288 LEU C C 1
ATOM 6814 O O . LEU C 1 288 ? 16.498 96.753 56.095 1.00 10.02 288 LEU C O 1
ATOM 6819 N N . GLU C 1 289 ? 15.674 95.212 54.689 1.00 9.30 289 GLU C N 1
ATOM 6820 C CA . GLU C 1 289 ? 14.944 94.514 55.737 1.00 9.35 289 GLU C CA 1
ATOM 6821 C C . GLU C 1 289 ? 15.931 93.825 56.678 1.00 10.07 289 GLU C C 1
ATOM 6822 O O . GLU C 1 289 ? 15.713 93.763 57.889 1.00 10.59 289 GLU C O 1
ATOM 6828 N N . ALA C 1 290 ? 17.029 93.323 56.121 1.00 10.07 290 ALA C N 1
ATOM 6829 C CA . ALA C 1 290 ? 18.042 92.656 56.927 1.00 9.75 290 ALA C CA 1
ATOM 6830 C C . ALA C 1 290 ? 18.759 93.631 57.862 1.00 9.77 290 ALA C C 1
ATOM 6831 O O . ALA C 1 290 ? 18.896 93.367 59.058 1.00 10.26 290 ALA C O 1
ATOM 6833 N N . VAL C 1 291 ? 19.207 94.763 57.323 1.00 8.91 291 VAL C N 1
ATOM 6834 C CA . VAL C 1 291 ? 19.940 95.735 58.128 1.00 9.58 291 VAL C CA 1
ATOM 6835 C C . VAL C 1 291 ? 19.084 96.459 59.159 1.00 9.61 291 VAL C C 1
ATOM 6836 O O . VAL C 1 291 ? 19.615 97.011 60.124 1.00 10.18 291 VAL C O 1
ATOM 6840 N N . THR C 1 292 ? 17.767 96.461 58.963 1.00 10.40 292 THR C N 1
ATOM 6841 C CA . THR C 1 292 ? 16.881 97.121 59.917 1.00 10.15 292 THR C CA 1
ATOM 6842 C C . THR C 1 292 ? 16.284 96.138 60.916 1.00 10.68 292 THR C C 1
ATOM 6843 O O . THR C 1 292 ? 15.341 96.468 61.641 1.00 11.29 292 THR C O 1
ATOM 6847 N N . GLY C 1 293 ? 16.839 94.928 60.943 1.00 10.49 293 GLY C N 1
ATOM 6848 C CA . GLY C 1 293 ? 16.399 93.907 61.882 1.00 11.05 293 GLY C CA 1
ATOM 6849 C C . GLY C 1 293 ? 15.030 93.282 61.697 1.00 11.81 293 GLY C C 1
ATOM 6850 O O . GLY C 1 293 ? 14.403 92.883 62.682 1.00 13.04 293 GLY C O 1
ATOM 6851 N N . ARG C 1 294 ? 14.561 93.175 60.458 1.00 10.64 294 ARG C N 1
ATOM 6852 C CA . ARG C 1 294 ? 13.250 92.583 60.208 1.00 11.78 294 ARG C CA 1
ATOM 6853 C C . ARG C 1 294 ? 13.340 91.116 59.802 1.00 12.65 294 ARG C C 1
ATOM 6854 O O . ARG C 1 294 ? 12.321 90.434 59.694 1.00 13.90 294 ARG C O 1
ATOM 6862 N N . ARG C 1 295 ? 14.555 90.627 59.573 1.00 12.14 295 ARG C N 1
ATOM 6863 C CA . ARG C 1 295 ? 14.734 89.237 59.176 1.00 13.57 295 ARG C CA 1
ATOM 6864 C C . ARG C 1 295 ? 15.622 88.468 60.145 1.00 13.58 295 ARG C C 1
ATOM 6865 O O . ARG C 1 295 ? 16.839 88.637 60.165 1.00 13.03 295 ARG C O 1
ATOM 6873 N N . PRO C 1 296 ? 15.008 87.607 60.970 1.00 14.14 296 PRO C N 1
ATOM 6874 C CA . PRO C 1 296 ? 15.696 86.785 61.969 1.00 14.69 296 PRO C CA 1
ATOM 6875 C C . PRO C 1 296 ? 16.911 86.040 61.432 1.00 14.57 296 PRO C C 1
ATOM 6876 O O . PRO C 1 296 ? 17.925 85.913 62.119 1.00 14.61 296 PRO C O 1
ATOM 6880 N N . GLU C 1 297 ? 16.801 85.552 60.203 1.00 13.60 297 GLU C N 1
ATOM 6881 C CA . GLU C 1 297 ? 17.879 84.803 59.572 1.00 14.36 297 GLU C CA 1
ATOM 6882 C C . GLU C 1 297 ? 19.189 85.587 59.460 1.00 13.84 297 GLU C C 1
ATOM 6883 O O . GLU C 1 297 ? 20.269 84.992 59.401 1.00 14.16 297 GLU C O 1
ATOM 6889 N N . TYR C 1 298 ? 19.100 86.914 59.446 1.00 12.46 298 TYR C N 1
ATOM 6890 C CA . TYR C 1 298 ? 20.294 87.747 59.314 1.00 12.26 298 TYR C CA 1
ATOM 6891 C C . TYR C 1 298 ? 20.663 88.540 60.564 1.00 12.65 298 TYR C C 1
ATOM 6892 O O . TYR C 1 298 ? 21.541 89.400 60.519 1.00 12.68 298 TYR C O 1
ATOM 6901 N N . GLU C 1 299 ? 20.008 88.251 61.683 1.00 13.97 299 GLU C N 1
ATOM 6902 C CA . GLU C 1 299 ? 20.303 88.969 62.919 1.00 15.09 299 GLU C CA 1
ATOM 6903 C C . GLU C 1 299 ? 21.769 88.850 63.333 1.00 14.64 299 GLU C C 1
ATOM 6904 O O . GLU C 1 299 ? 22.299 89.730 64.009 1.00 14.26 299 GLU C O 1
ATOM 6910 N N . GLY C 1 300 ? 22.420 87.764 62.927 1.00 14.70 300 GLY C N 1
ATOM 6911 C CA . GLY C 1 300 ? 23.818 87.569 63.267 1.00 14.10 300 GLY C CA 1
ATOM 6912 C C . GLY C 1 300 ? 24.717 88.665 62.720 1.00 14.29 300 GLY C C 1
ATOM 6913 O O . GLY C 1 300 ? 25.815 88.890 63.231 1.00 15.54 300 GLY C O 1
ATOM 6914 N N . TRP C 1 301 ? 24.250 89.347 61.678 1.00 12.19 301 TRP C N 1
ATOM 6915 C CA . TRP C 1 301 ? 25.008 90.431 61.054 1.00 12.06 301 TRP C CA 1
ATOM 6916 C C . TRP C 1 301 ? 24.871 91.763 61.784 1.00 11.80 301 TRP C C 1
ATOM 6917 O O . TRP C 1 301 ? 25.577 92.721 61.469 1.00 13.04 301 TRP C O 1
ATOM 6928 N N . LEU C 1 302 ? 23.966 91.831 62.754 1.00 11.08 302 LEU C N 1
ATOM 6929 C CA . LEU C 1 302 ? 23.729 93.078 63.471 1.00 11.39 302 LEU C CA 1
ATOM 6930 C C . LEU C 1 302 ? 24.295 93.186 64.879 1.00 11.83 302 LEU C C 1
ATOM 6931 O O . LEU C 1 302 ? 24.290 92.225 65.646 1.00 13.20 302 LEU C O 1
ATOM 6936 N N . THR C 1 303 ? 24.784 94.379 65.200 1.00 11.62 303 THR C N 1
ATOM 6937 C CA . THR C 1 303 ? 25.310 94.679 66.525 1.00 12.55 303 THR C CA 1
ATOM 6938 C C . THR C 1 303 ? 24.481 95.849 67.046 1.00 13.29 303 THR C C 1
ATOM 6939 O O . THR C 1 303 ? 24.629 96.981 66.585 1.00 13.33 303 THR C O 1
ATOM 6943 N N . TYR C 1 304 ? 23.587 95.570 67.989 1.00 15.13 304 TYR C N 1
ATOM 6944 C CA . TYR C 1 304 ? 22.742 96.615 68.552 1.00 16.33 304 TYR C CA 1
ATOM 6945 C C . TYR C 1 304 ? 23.537 97.434 69.562 1.00 17.73 304 TYR C C 1
ATOM 6946 O O . TYR C 1 304 ? 24.104 96.889 70.510 1.00 19.41 304 TYR C O 1
ATOM 6955 N N . VAL C 1 305 ? 23.582 98.744 69.346 1.00 19.22 305 VAL C N 1
ATOM 6956 C CA . VAL C 1 305 ? 24.329 99.638 70.223 1.00 21.67 305 VAL C CA 1
ATOM 6957 C C . VAL C 1 305 ? 23.711 99.800 71.609 1.00 23.52 305 VAL C C 1
ATOM 6958 O O . VAL C 1 305 ? 24.426 100.030 72.584 1.00 23.96 305 VAL C O 1
ATOM 6962 N N . ASN C 1 306 ? 22.390 99.685 71.698 1.00 25.20 306 ASN C N 1
ATOM 6963 C CA . ASN C 1 306 ? 21.713 99.824 72.984 1.00 28.55 306 ASN C CA 1
ATOM 6964 C C . ASN C 1 306 ? 21.426 98.466 73.615 1.00 29.63 306 ASN C C 1
ATOM 6965 O O . ASN C 1 306 ? 21.749 97.439 72.982 1.00 31.37 306 ASN C O 1
#

Solvent-accessible surface area: 35629 Å² total; per-residue (Å²): 178,98,166,4,33,63,14,16,40,55,45,57,42,32,57,54,136,104,26,163,63,53,110,99,2,0,17,122,90,96,22,15,14,0,26,0,4,0,9,2,17,74,15,115,136,15,10,1,0,9,29,4,143,55,2,3,83,19,1,47,18,0,2,44,11,36,88,8,103,22,63,35,37,51,110,88,0,20,69,2,0,53,30,0,1,106,123,34,50,29,129,36,0,21,0,65,1,45,0,17,3,8,45,139,45,63,44,118,78,28,66,84,2,31,66,1,66,0,27,0,5,0,66,80,150,96,62,78,17,13,85,1,23,18,14,93,114,32,8,13,30,4,70,95,61,28,3,2,0,32,6,21,17,1,54,96,21,9,49,55,0,76,118,59,2,85,91,49,40,7,62,9,0,0,2,12,9,115,39,0,11,6,0,8,1,13,51,19,12,2,1,10,4,36,92,50,22,0,41,0,7,37,54,10,4,5,16,46,13,16,3,18,69,0,0,25,103,0,1,122,89,47,67,48,97,26,69,78,38,37,1,1,61,1,11,0,7,13,3,64,13,2,0,6,0,13,26,57,22,19,0,33,2,4,6,50,0,11,106,42,54,3,37,194,25,78,14,10,96,15,0,64,115,0,44,82,10,4,40,33,1,0,31,24,141,56,112,86,3,53,82,26,18,33,57,4,133,147,181,4,35,62,13,16,39,57,44,58,33,32,66,71,122,109,26,146,56,53,109,101,1,0,19,122,88,92,22,15,14,0,24,0,4,1,10,1,16,64,18,117,159,13,10,0,0,10,36,4,154,56,3,5,86,22,4,46,18,1,3,47,11,40,91,8,106,24,65,32,50,63,136,87,1,24,69,3,2,53,33,0,1,108,131,34,54,28,155,31,0,28,0,66,2,46,0,15,4,5,45,140,44,59,44,119,79,30,68,83,2,29,66,2,52,0,27,0,4,0,61,96,81,84,84,139,122,35,144,124,39,11,136,130,9,12,91,1,27,17,14,98,112,32,10,14,30,5,70,95,61,28,3,3,0,33,7,21,19,2,55,99,19,10,49,55,0,76,120,50,1,86,91,49,40,9,62,6,0,0,2,11,6,113,39,0,5,6,0,9,2,14,50,18,11,2,1,11,4,37,90,55,20,1,40,0,8,41,55,12,5,5,13,46,12,13,4,20,66,0,1,23,103,0,0,118,73,60,66,64,98,24,67,78,38,51,0,1,60,2,12,0,7,20,3,64,13,2,0,10,1,12,28,62,22,19,0,19,1,4,5,48,0,11,124,42,54,2,38,138,29,62,5,2,87,21,0,42,99,1,32,79,0,4,46,42,1,0,42,13,160,49,111,92,5,58,83,38,16,35,68,6,127,150,184,4,36,65,13,16,38,62,45,59,34,33,59,70,129,104,26,157,60,54,110,99,1,0,17,123,88,98,22,16,14,0,24,0,3,1,7,0,15,62,15,92,153,15,9,0,0,9,34,5,151,53,3,6,84,24,3,47,24,1,2,47,16,37,89,9,104,23,63,33,38,50,111,87,2,26,70,3,2,53,34,0,1,106,135,35,60,29,145,32,0,21,0,66,4,46,0,15,3,4,43,141,45,61,44,119,77,28,67,84,2,29,67,2,56,0,28,0,4,0,65,88,138,121,21,11,74,1,26,17,13,94,115,31,10,12,31,4,70,94,62,28,3,6,2,33,7,21,18,2,56,95,20,10,48,54,0,78,120,58,2,84,93,50,40,9,74,8,0,0,2,12,9,114,38,0,12,7,0,7,1,14,50,18,11,2,1,11,4,39,90,54,22,1,41,0,7,46,56,15,4,5,16,45,12,14,4,20,68,0,2,23,102,1,0,120,74,48,68,45,97,25,68,79,38,46,1,1,60,1,11,0,7,12,3,67,13,1,0,8,1,13,26,54,22,14,0,33,13,4,6,49,0,12,98,42,53,3,36,185,24,83,24,11,105,18,0,86,112,1,73,85,7,4,46,42,0,1,36,19,153,65,110,93,6,57,82,38,17,35,61,6,131

B-factor: mean 14.23, std 7.66, range [2.55, 50.51]

InterPro domains:
  IPR001544 Aminotransferase class IV [PF01063] (35-265)
  IPR005785 Branched-chain amino acid aminotransferase I [TIGR01122] (9-305)
  IPR033939 Branched-chain aminotransferase [cd01557] (21-293)
  IPR036038 Aminotransferase-like, PLP-dependent enzymes [SSF56752] (6-306)
  IPR043131 Branched-chain-amino-acid aminotransferase-like, N-terminal [G3DSA:3.30.470.10] (2-133)
  IPR043132 Branched-chain-amino-acid aminotransferase-like, C-terminal [G3DSA:3.20.10.10] (134-294)
  IPR050571 Class-IV Pyridoxal-Phosphate-Dependent Aminotransferase [PTHR42743] (6-293)

Radius of gyration: 30.69 Å; Cα contacts (8 Å, |Δi|>4): 2110; chains: 3; bounding box: 75×76×82 Å

CATH classification: 3.30.470.10 (+1 more: 3.20.10.10)

Secondary structure (DSSP, 8-state):
-----SEEETTEEE-GGG----TT-HHHHH--EEE--EEEE--TTS-EEETHHHHHHHHHHHHHHTT---SS-HHHHHHHHHHHHHHTT-SSEEEEEEEE--SS--SS--GGGPSPEEEEEEEE---S-EEEEE-SSPBPPTTTS-TTS-BGGGHHHHHHHHHHHHHTT-SEEEEEBTTSSEEEESS-EEEEEETTEEEEEP-TTS---HHHHHHHHHHHHTT--EEEE---HHHHHT-SEEEEEETTTEEEEEEEETTEE-TTSS--HHHHHHHHHHHHHHTT--GGGGGGEEE--/----SEEETTEEE-GGG----TT-HHHHH--EEE--EEEE--TTS-EEESHHHHHHHHHHHHHHTT----S-HHHHHHHHHHHHHHTT-SSEEEEEEEE--SS--SS--GGGPSPEEEEEEE--S----HHHHHH-EEEEE-SSPBPPTTTS-TTS-BGGGHHHHHHHHHHHHHTT-SEEEEEBTTSSEEEESS-EEEEEETTEEEEEP-TTS---HHHHHHHHHHHHTT-EEEEE---HHHHHT-SEEEEEETTTEEEEEEEETTEE-TTSS--HHHHHHHHHHHHHHTT--GGGGGGEEE--/----SEEETTEEE-GGG----TT-HHHHH--EEE--EEEEEETTEEEEESHHHHHHHHHHHHHHTT---SS-HHHHHHHHHHHHHHTT-SSEEEEEEEE--SS--SS--GGGPSPEEEEEEEE---EEEEE-SSPBPPTTTS-TTS-BGGGHHHHHHHHHHHHHTT-SEEEEEBTTSSEEEESS-EEEEEETTEEEEEP-TTS---HHHHHHHHHHHHTT-EEEEE---HHHHHTSSEEEEEETTTEEEEEEEETTEE-TTSS--HHHHHHHHHHHHHHTT--GGGGGGEEE--